Protein 6P61 (pdb70)

B-factor: mean 34.52, std 15.38, range [14.03, 112.2]

Solvent-accessible surface area: 33418 Å² total; per-residue (Å²): 161,119,60,9,42,0,0,0,1,0,19,0,92,61,49,74,147,21,0,24,56,0,0,133,3,0,26,97,13,105,17,69,120,97,22,15,10,4,2,0,0,4,5,11,21,123,46,130,0,98,136,15,5,105,109,32,47,110,106,11,103,65,42,93,5,107,74,76,115,26,79,17,40,0,9,32,70,0,15,162,54,21,98,6,96,27,5,1,56,0,38,2,21,1,9,5,44,28,59,0,0,25,41,0,36,96,68,1,64,166,39,106,113,42,24,0,0,8,6,1,10,51,37,0,21,67,150,72,76,102,76,45,118,70,38,6,89,132,59,67,29,29,9,5,15,0,36,47,27,66,16,14,57,34,16,4,4,48,11,45,10,6,15,62,15,107,74,132,52,36,45,116,64,4,73,94,78,33,68,10,58,65,2,105,74,23,20,4,19,75,10,128,158,188,66,10,29,0,0,0,2,0,15,0,95,62,44,48,148,42,0,3,61,0,0,31,3,0,28,86,13,92,27,64,107,96,22,12,10,4,2,0,0,4,5,12,21,124,48,68,0,102,22,0,5,103,8,2,36,203,51,10,101,68,42,92,9,108,75,75,120,25,51,6,29,0,1,27,70,0,6,160,53,17,106,6,91,22,5,0,20,0,32,2,40,2,6,6,32,30,27,0,0,21,10,0,35,36,0,1,67,55,4,113,45,10,2,0,0,6,5,0,9,38,38,0,25,84,76,71,75,102,75,44,81,61,38,5,50,130,60,66,29,18,5,4,9,0,11,34,26,100,22,2,76,76,27,47,5,12,58,77,65,86,100,70,137,17,44,51,23,4,39,128,64,0,26,78,115,25,1,1,17,65,0,20,0,0,0,2,13,73,18,186,185,66,11,31,0,0,0,1,0,17,1,95,59,46,48,150,24,0,2,56,0,0,20,6,0,20,69,13,94,26,70,109,96,26,17,10,5,2,0,0,4,5,13,22,124,42,71,0,100,22,0,5,103,8,1,36,105,68,9,101,68,46,93,7,109,71,74,114,27,54,8,30,0,1,29,72,0,6,156,52,17,102,5,88,21,4,0,17,0,36,2,20,1,7,6,44,41,53,0,0,21,34,0,34,103,70,1,58,165,41,109,115,42,28,0,0,7,7,0,8,50,41,0,41,86,77,71,75,102,99,42,117,60,40,6,69,129,61,66,29,20,5,4,11,0,12,31,27,105,23,2,74,76,28,48,5,12,75,85,93,133,69,33,45,58,53,5,48,126,63,0,81,94,136,32,71,23,58,67,1,103,72,21,17,2,18,76,8,43,168,160,128,58,10,34,0,0,0,1,0,20,0,95,61,46,72,146,22,0,24,58,0,0,134,4,0,24,100,12,93,25,68,124,104,21,14,10,5,2,0,0,4,5,10,21,124,47,128,0,99,133,18,5,105,106,32,46,205,109,10,102,68,44,90,9,106,72,74,123,25,82,22,35,0,10,35,71,0,16,158,51,20,100,6,93,22,6,1,52,0,36,3,21,2,7,5,33,29,27,0,0,20,8,0,36,36,0,1,65,56,4,107,110,28,24,0,0,7,6,1,10,38,42,0,38,67,150,66,76,98,93,43,80,70,14,6,42,58,59,66,30,30,8,5,16,0,37,46,29,124,30,15,72,97,32,12,4,52,92,161,32,15,15,75,93,110,74,134,51,35,44,115,140,5,80,91,76,42,64,19,35,32,0,20,0,0,0,4,15,74,7,38,171

Organism: Leptospira borgpetersenii serovar Hardjo-bovis (strain JB197) (NCBI:txid355277)

Structure (mmCIF, N/CA/C/O backbone):
data_6P61
#
_entry.id   6P61
#
_cell.length_a   56.250
_cell.length_b   123.170
_cell.length_c   76.770
_cell.angle_alpha   90.000
_cell.angle_beta   92.440
_cell.angle_gamma   90.000
#
_symmetry.space_group_name_H-M   'P 1 21 1'
#
loop_
_entity.id
_entity.type
_entity.pdbx_description
1 polymer Glycosyltransferase
2 non-polymer 1,2-ETHANEDIOL
3 non-polymer 'CITRIC ACID'
4 non-polymer GLYCEROL
5 water water
#
loop_
_atom_site.group_PDB
_atom_site.id
_atom_site.type_symbol
_atom_site.label_atom_id
_atom_site.label_alt_id
_atom_site.label_comp_id
_atom_site.label_asym_id
_atom_site.label_entity_id
_atom_site.label_seq_id
_atom_site.pdbx_PDB_ins_code
_atom_site.Cartn_x
_atom_site.Cartn_y
_atom_site.Cartn_z
_atom_site.occupancy
_atom_site.B_iso_or_equiv
_atom_site.auth_seq_id
_atom_site.auth_comp_id
_atom_site.auth_asym_id
_atom_site.auth_atom_id
_atom_site.pdbx_PDB_model_num
ATOM 1 N N . LYS A 1 10 ? 5.652 -29.062 -1.274 1.00 78.01 10 LYS A N 1
ATOM 2 C CA . LYS A 1 10 ? 4.198 -29.077 -1.418 1.00 82.12 10 LYS A CA 1
ATOM 3 C C . LYS A 1 10 ? 3.693 -27.902 -2.256 1.00 91.44 10 LYS A C 1
ATOM 4 O O . LYS A 1 10 ? 4.334 -26.852 -2.330 1.00 94.71 10 LYS A O 1
ATOM 6 N N . LYS A 1 11 ? 2.542 -28.098 -2.894 1.00 91.87 11 LYS A N 1
ATOM 7 C CA . LYS A 1 11 ? 1.844 -27.011 -3.563 1.00 83.96 11 LYS A CA 1
ATOM 8 C C . LYS A 1 11 ? 1.103 -26.163 -2.534 1.00 67.50 11 LYS A C 1
ATOM 9 O O . LYS A 1 11 ? 0.471 -26.690 -1.613 1.00 68.31 11 LYS A O 1
ATOM 15 N N . ALA A 1 12 ? 1.198 -24.850 -2.680 1.00 46.86 12 ALA A N 1
ATOM 16 C CA . ALA A 1 12 ? 0.477 -23.965 -1.775 1.00 44.33 12 ALA A CA 1
ATOM 17 C C . ALA A 1 12 ? -1.017 -24.058 -2.058 1.00 38.89 12 ALA A C 1
ATOM 18 O O . ALA A 1 12 ? -1.426 -23.993 -3.224 1.00 38.39 12 ALA A O 1
ATOM 20 N N . PRO A 1 13 ? -1.864 -24.199 -1.043 1.00 32.71 13 PRO A N 1
ATOM 21 C CA . PRO A 1 13 ? -3.303 -24.168 -1.307 1.00 30.72 13 PRO A CA 1
ATOM 22 C C . PRO A 1 13 ? -3.719 -22.760 -1.691 1.00 34.66 13 PRO A C 1
ATOM 23 O O . PRO A 1 13 ? -3.063 -21.777 -1.332 1.00 29.48 13 PRO A O 1
ATOM 27 N N . THR A 1 14 ? -4.801 -22.668 -2.458 1.00 26.66 14 THR A N 1
ATOM 28 C CA A THR A 1 14 ? -5.319 -21.350 -2.800 0.62 26.64 14 THR A CA 1
ATOM 29 C CA B THR A 1 14 ? -5.381 -21.387 -2.850 0.38 26.55 14 THR A CA 1
ATOM 30 C C . THR A 1 14 ? -6.395 -20.873 -1.835 1.00 26.29 14 THR A C 1
ATOM 31 O O . THR A 1 14 ? -6.527 -19.656 -1.640 1.00 24.28 14 THR A O 1
ATOM 38 N N . VAL A 1 15 ? -7.132 -21.785 -1.201 1.00 21.72 15 VAL A N 1
ATOM 39 C CA . VAL A 1 15 ? -8.214 -21.454 -0.272 1.00 21.26 15 VAL A CA 1
ATOM 40 C C . VAL A 1 15 ? -7.835 -21.946 1.119 1.00 20.68 15 VAL A C 1
ATOM 41 O O . VAL A 1 15 ? -7.461 -23.109 1.286 1.00 22.77 15 VAL A O 1
ATOM 45 N N . SER A 1 16 ? -7.952 -21.075 2.119 1.00 19.57 16 SER A N 1
ATOM 46 C CA . SER A 1 16 ? -7.761 -21.472 3.512 1.00 20.65 16 SER A CA 1
ATOM 47 C C . SER A 1 16 ? -9.085 -21.303 4.240 1.00 24.26 16 SER A C 1
ATOM 48 O O . SER A 1 16 ? -9.663 -20.211 4.228 1.00 21.61 16 SER A O 1
ATOM 51 N N . VAL A 1 17 ? -9.573 -22.388 4.849 1.00 24.00 17 VAL A N 1
ATOM 52 C CA . VAL A 1 17 ? -10.800 -22.383 5.643 1.00 21.73 17 VAL A CA 1
ATOM 53 C C . VAL A 1 17 ? -10.416 -22.318 7.120 1.00 20.60 17 VAL A C 1
ATOM 54 O O . VAL A 1 17 ? -9.632 -23.146 7.595 1.00 22.41 17 VAL A O 1
ATOM 58 N N . ILE A 1 18 ? -10.980 -21.351 7.851 1.00 20.93 18 ILE A N 1
ATOM 59 C CA . ILE A 1 18 ? -10.651 -21.106 9.260 1.00 21.86 18 ILE A CA 1
ATOM 60 C C . ILE A 1 18 ? -11.849 -21.473 10.124 1.00 25.86 18 ILE A C 1
ATOM 61 O O . ILE A 1 18 ? -12.957 -20.972 9.893 1.00 21.98 18 ILE A O 1
ATOM 66 N N . VAL A 1 19 ? -11.617 -22.289 11.155 1.00 19.27 19 VAL A N 1
ATOM 67 C CA . VAL A 1 19 ? -12.653 -22.670 12.113 1.00 19.86 19 VAL A CA 1
ATOM 68 C C . VAL A 1 19 ? -12.106 -22.447 13.517 1.00 21.72 19 VAL A C 1
ATOM 69 O O . VAL A 1 19 ? -11.198 -23.164 13.952 1.00 22.36 19 VAL A O 1
ATOM 73 N N . ALA A 1 20 ? -12.672 -21.486 14.235 1.00 21.73 20 ALA A N 1
ATOM 74 C CA . ALA A 1 20 ? -12.346 -21.282 15.646 1.00 21.74 20 ALA A CA 1
ATOM 75 C C . ALA A 1 20 ? -13.288 -22.123 16.504 1.00 27.88 20 ALA A C 1
ATOM 76 O O . ALA A 1 20 ? -14.510 -22.048 16.350 1.00 32.05 20 ALA A O 1
ATOM 78 N N . ALA A 1 21 ? -12.729 -22.926 17.405 1.00 24.99 21 ALA A N 1
ATOM 79 C CA . ALA A 1 21 ? -13.508 -23.945 18.102 1.00 25.01 21 ALA A CA 1
ATOM 80 C C . ALA A 1 21 ? -13.206 -23.897 19.586 1.00 31.94 21 ALA A C 1
ATOM 81 O O . ALA A 1 21 ? -12.074 -24.174 19.996 1.00 27.19 21 ALA A O 1
ATOM 83 N N . PHE A 1 22 ? -14.223 -23.566 20.385 1.00 25.06 22 PHE A N 1
ATOM 84 C CA . PHE A 1 22 ? -14.155 -23.634 21.842 1.00 26.99 22 PHE A CA 1
ATOM 85 C C . PHE A 1 22 ? -15.302 -24.512 22.330 1.00 29.63 22 PHE A C 1
ATOM 86 O O . PHE A 1 22 ? -16.470 -24.125 22.228 1.00 28.93 22 PHE A O 1
ATOM 94 N N . ASN A 1 23 ? -14.976 -25.694 22.846 1.00 27.49 23 ASN A N 1
ATOM 95 C CA . ASN A 1 23 ? -15.969 -26.617 23.402 1.00 27.97 23 ASN A CA 1
ATOM 96 C C . ASN A 1 23 ? -17.077 -26.930 22.396 1.00 27.79 23 ASN A C 1
ATOM 97 O O . ASN A 1 23 ? -18.266 -26.769 22.669 1.00 27.21 23 ASN A O 1
ATOM 102 N N . GLN A 1 24 ? -16.670 -27.426 21.232 1.00 26.85 24 GLN A N 1
ATOM 103 C CA . GLN A 1 24 ? -17.596 -27.730 20.144 1.00 26.97 24 GLN A CA 1
ATOM 104 C C . GLN A 1 24 ? -17.721 -29.230 19.891 1.00 28.06 24 GLN A C 1
ATOM 105 O O . GLN A 1 24 ? -17.905 -29.665 18.751 1.00 26.96 24 GLN A O 1
ATOM 111 N N . GLU A 1 25 ? -17.649 -30.043 20.951 1.00 26.64 25 GLU A N 1
ATOM 112 C CA . GLU A 1 25 ? -17.650 -31.494 20.760 1.00 30.97 25 GLU A CA 1
ATOM 113 C C . GLU A 1 25 ? -18.902 -31.990 20.035 1.00 27.78 25 GLU A C 1
ATOM 114 O O . GLU A 1 25 ? -18.844 -33.002 19.323 1.00 29.01 25 GLU A O 1
ATOM 120 N N . LYS A 1 26 ? -20.036 -31.297 20.194 1.00 29.54 26 LYS A N 1
ATOM 121 C CA . LYS A 1 26 ? -21.296 -31.817 19.664 1.00 29.45 26 LYS A CA 1
ATOM 122 C C . LYS A 1 26 ? -21.365 -31.711 18.143 1.00 26.27 26 LYS A C 1
ATOM 123 O O . LYS A 1 26 ? -21.937 -32.586 17.478 1.00 27.09 26 LYS A O 1
ATOM 129 N N . TYR A 1 27 ? -20.807 -30.649 17.573 1.00 24.71 27 TYR A N 1
ATOM 130 C CA . TYR A 1 27 ? -21.018 -30.351 16.163 1.00 29.97 27 TYR A CA 1
ATOM 131 C C . TYR A 1 27 ? -19.762 -30.361 15.310 1.00 27.55 27 TYR A C 1
ATOM 132 O O . TYR A 1 27 ? -19.882 -30.342 14.078 1.00 25.08 27 TYR A O 1
ATOM 141 N N . ILE A 1 28 ? -18.573 -30.361 15.911 1.00 28.02 28 ILE A N 1
ATOM 142 C CA . ILE A 1 28 ? -17.362 -30.151 15.124 1.00 26.34 28 ILE A CA 1
ATOM 143 C C . ILE A 1 28 ? -17.134 -31.314 14.162 1.00 27.43 28 ILE A C 1
ATOM 144 O O . ILE A 1 28 ? -16.525 -31.137 13.102 1.00 26.05 28 ILE A O 1
ATOM 149 N N . GLY A 1 29 ? -17.647 -32.503 14.480 1.00 30.43 29 GLY A N 1
ATOM 150 C CA . GLY A 1 29 ? -17.453 -33.635 13.584 1.00 26.95 29 GLY A CA 1
ATOM 151 C C . GLY A 1 29 ? -18.180 -33.461 12.262 1.00 29.42 29 GLY A C 1
ATOM 152 O O . GLY A 1 29 ? -17.612 -33.703 11.196 1.00 24.42 29 GLY A O 1
ATOM 153 N N . ARG A 1 30 ? -19.451 -33.046 12.317 1.00 27.26 30 ARG A N 1
ATOM 154 C CA . ARG A 1 30 ? -20.199 -32.764 11.095 1.00 29.18 30 ARG A CA 1
ATOM 155 C C . ARG A 1 30 ? -19.554 -31.628 10.311 1.00 27.66 30 ARG A C 1
ATOM 156 O O . ARG A 1 30 ? -19.485 -31.669 9.076 1.00 21.28 30 ARG A O 1
ATOM 164 N N . CYS A 1 31 ? -19.073 -30.606 11.014 1.00 24.53 31 CYS A N 1
ATOM 165 C CA . CYS A 1 31 ? -18.404 -29.495 10.343 1.00 24.86 31 CYS A CA 1
ATOM 166 C C . CYS A 1 31 ? -17.195 -29.981 9.546 1.00 27.56 31 CYS A C 1
ATOM 167 O O . CYS A 1 31 ? -17.087 -29.740 8.337 1.00 21.59 31 CYS A O 1
ATOM 170 N N . ILE A 1 32 ? -16.283 -30.696 10.203 1.00 23.32 32 ILE A N 1
ATOM 171 C CA . ILE A 1 32 ? -15.053 -31.092 9.528 1.00 19.79 32 ILE A CA 1
ATOM 172 C C . ILE A 1 32 ? -15.334 -32.084 8.402 1.00 23.58 32 ILE A C 1
ATOM 173 O O . ILE A 1 32 ? -14.731 -31.999 7.323 1.00 23.84 32 ILE A O 1
ATOM 178 N N . ARG A 1 33 ? -16.238 -33.043 8.627 1.00 22.44 33 ARG A N 1
ATOM 179 C CA A ARG A 1 33 ? -16.577 -33.997 7.572 0.50 21.41 33 ARG A CA 1
ATOM 180 C CA B ARG A 1 33 ? -16.565 -33.996 7.568 0.50 21.37 33 ARG A CA 1
ATOM 181 C C . ARG A 1 33 ? -17.077 -33.286 6.323 1.00 20.09 33 ARG A C 1
ATOM 182 O O . ARG A 1 33 ? -16.746 -33.682 5.199 1.00 21.68 33 ARG A O 1
ATOM 197 N N . SER A 1 34 ? -17.884 -32.233 6.492 1.00 20.07 34 SER A N 1
ATOM 198 C CA . SER A 1 34 ? -18.388 -31.543 5.304 1.00 24.04 34 SER A CA 1
ATOM 199 C C . SER A 1 34 ? -17.266 -30.794 4.590 1.00 23.67 34 SER A C 1
ATOM 200 O O . SER A 1 34 ? -17.263 -30.709 3.354 1.00 19.85 34 SER A O 1
ATOM 203 N N . LEU A 1 35 ? -16.293 -30.276 5.346 1.00 22.32 35 LEU A N 1
ATOM 204 C CA . LEU A 1 35 ? -15.145 -29.604 4.743 1.00 17.69 35 LEU A CA 1
ATOM 205 C C . LEU A 1 35 ? -14.202 -30.593 4.060 1.00 24.20 35 LEU A C 1
ATOM 206 O O . LEU A 1 35 ? -13.582 -30.268 3.037 1.00 23.00 35 LEU A O 1
ATOM 211 N N . LEU A 1 36 ? -14.076 -31.800 4.596 1.00 18.58 36 LEU A N 1
ATOM 212 C CA . LEU A 1 36 ? -13.252 -32.806 3.940 1.00 23.19 36 LEU A CA 1
ATOM 213 C C . LEU A 1 36 ? -13.944 -33.413 2.725 1.00 30.60 36 LEU A C 1
ATOM 214 O O . LEU A 1 36 ? -13.276 -34.003 1.868 1.00 28.86 36 LEU A O 1
ATOM 219 N N . ASN A 1 37 ? -15.269 -33.289 2.643 1.00 23.66 37 ASN A N 1
ATOM 220 C CA . ASN A 1 37 ? -16.061 -33.867 1.566 1.00 25.32 37 ASN A CA 1
ATOM 221 C C . ASN A 1 37 ? -16.247 -32.893 0.392 1.00 29.04 37 ASN A C 1
ATOM 222 O O . ASN A 1 37 ? -17.224 -32.988 -0.355 1.00 37.93 37 ASN A O 1
ATOM 227 N N . GLN A 1 38 ? -15.320 -31.972 0.194 1.00 31.51 38 GLN A N 1
ATOM 228 C CA . GLN A 1 38 ? -15.446 -30.997 -0.884 1.00 29.34 38 GLN A CA 1
ATOM 229 C C . GLN A 1 38 ? -15.006 -31.589 -2.218 1.00 32.09 38 GLN A C 1
ATOM 230 O O . GLN A 1 38 ? -14.047 -32.362 -2.284 1.00 28.64 38 GLN A O 1
ATOM 236 N N . ASN A 1 39 ? -15.704 -31.211 -3.295 1.00 27.98 39 ASN A N 1
ATOM 237 C CA A ASN A 1 39 ? -15.279 -31.662 -4.612 0.50 30.01 39 ASN A CA 1
ATOM 238 C CA B ASN A 1 39 ? -15.327 -31.601 -4.651 0.50 30.03 39 ASN A CA 1
ATOM 239 C C . ASN A 1 39 ? -14.100 -30.853 -5.161 1.00 39.43 39 ASN A C 1
ATOM 240 O O . ASN A 1 39 ? -13.644 -31.125 -6.276 1.00 67.62 39 ASN A O 1
ATOM 249 N N . PHE A 1 40 ? -13.585 -29.916 -4.392 1.00 39.40 40 PHE A N 1
ATOM 250 C CA . PHE A 1 40 ? -12.396 -29.140 -4.727 1.00 30.30 40 PHE A CA 1
ATOM 251 C C . PHE A 1 40 ? -11.142 -30.004 -4.528 1.00 34.09 40 PHE A C 1
ATOM 252 O O . PHE A 1 40 ? -11.104 -30.832 -3.617 1.00 33.15 40 PHE A O 1
ATOM 260 N N . PRO A 1 41 ? -10.110 -29.857 -5.364 1.00 28.67 41 PRO A N 1
ATOM 261 C CA . PRO A 1 41 ? -8.911 -30.701 -5.201 1.00 30.38 41 PRO A CA 1
ATOM 262 C C . PRO A 1 41 ? -8.256 -30.492 -3.837 1.00 37.81 41 PRO A C 1
ATOM 263 O O . PRO A 1 41 ? -8.131 -29.359 -3.354 1.00 28.73 41 PRO A O 1
ATOM 267 N N . LYS A 1 42 ? -7.833 -31.604 -3.220 1.00 34.21 42 LYS A N 1
ATOM 268 C CA . LYS A 1 42 ? -7.289 -31.544 -1.862 1.00 36.13 42 LYS A CA 1
ATOM 269 C C . LYS A 1 42 ? -6.086 -30.616 -1.786 1.00 31.51 42 LYS A C 1
ATOM 270 O O . LYS A 1 42 ? -5.893 -29.913 -0.786 1.00 31.49 42 LYS A O 1
ATOM 276 N N . GLU A 1 43 ? -5.259 -30.608 -2.830 1.00 30.79 43 GLU A N 1
ATOM 277 C CA . GLU A 1 43 ? -4.055 -29.792 -2.816 1.00 32.51 43 GLU A CA 1
ATOM 278 C C . GLU A 1 43 ? -4.359 -28.306 -2.899 1.00 38.57 43 GLU A C 1
ATOM 279 O O . GLU A 1 43 ? -3.464 -27.496 -2.637 1.00 33.67 43 GLU A O 1
ATOM 285 N N . ASP A 1 44 ? -5.591 -27.931 -3.237 1.00 33.48 44 ASP A N 1
ATOM 286 C CA . ASP A 1 44 ? -5.917 -26.534 -3.472 1.00 28.08 44 ASP A CA 1
ATOM 287 C C . ASP A 1 44 ? -6.580 -25.859 -2.278 1.00 27.41 44 ASP A C 1
ATOM 288 O O . ASP A 1 44 ? -6.891 -24.670 -2.361 1.00 25.30 44 ASP A O 1
ATOM 293 N N . TYR A 1 45 ? -6.807 -26.571 -1.178 1.00 24.26 45 TYR A N 1
ATOM 294 C CA . TYR A 1 45 ? -7.336 -25.903 -0.000 1.00 22.21 45 TYR A CA 1
ATOM 295 C C . TYR A 1 45 ? -6.789 -26.566 1.254 1.00 22.52 45 TYR A C 1
ATOM 296 O O . TYR A 1 45 ? -6.259 -27.678 1.219 1.00 28.26 45 TYR A O 1
ATOM 305 N N . GLU A 1 46 ? -6.895 -25.847 2.367 1.00 19.85 46 GLU A N 1
ATOM 306 C CA . GLU A 1 46 ? -6.504 -26.374 3.669 1.00 23.24 46 GLU A CA 1
ATOM 307 C C . GLU A 1 46 ? -7.586 -26.028 4.678 1.00 27.45 46 GLU A C 1
ATOM 308 O O . GLU A 1 46 ? -8.306 -25.034 4.520 1.00 23.87 46 GLU A O 1
ATOM 314 N N . ILE A 1 47 ? -7.702 -26.862 5.709 1.00 22.42 47 ILE A N 1
ATOM 315 C CA . ILE A 1 47 ? -8.635 -26.646 6.815 1.00 22.95 47 ILE A CA 1
ATOM 316 C C . ILE A 1 47 ? -7.817 -26.363 8.064 1.00 24.98 47 ILE A C 1
ATOM 317 O O . ILE A 1 47 ? -7.013 -27.201 8.492 1.00 23.55 47 ILE A O 1
ATOM 322 N N . ILE A 1 48 ? -8.023 -25.186 8.646 1.00 20.76 48 ILE A N 1
ATOM 323 C CA . ILE A 1 48 ? -7.274 -24.726 9.815 1.00 25.61 48 ILE A CA 1
ATOM 324 C C . ILE A 1 48 ? -8.260 -24.584 10.967 1.00 21.56 48 ILE A C 1
ATOM 325 O O . ILE A 1 48 ? -9.125 -23.696 10.948 1.00 21.74 48 ILE A O 1
ATOM 330 N N . ILE A 1 49 ? -8.130 -25.444 11.977 1.00 23.79 49 ILE A N 1
ATOM 331 C CA . ILE A 1 49 ? -8.986 -25.400 13.159 1.00 19.66 49 ILE A CA 1
ATOM 332 C C . ILE A 1 49 ? -8.163 -24.852 14.312 1.00 24.30 49 ILE A C 1
ATOM 333 O O . ILE A 1 49 ? -7.060 -25.348 14.584 1.00 23.23 49 ILE A O 1
ATOM 338 N N . ILE A 1 50 ? -8.694 -23.847 14.999 1.00 22.43 50 ILE A N 1
ATOM 339 C CA . ILE A 1 50 ? -8.101 -23.390 16.250 1.00 24.56 50 ILE A CA 1
ATOM 340 C C . ILE A 1 50 ? -8.915 -23.995 17.389 1.00 24.05 50 ILE A C 1
ATOM 341 O O . ILE A 1 50 ? -10.095 -23.668 17.570 1.00 29.07 50 ILE A O 1
ATOM 346 N N . ASN A 1 51 ? -8.295 -24.896 18.141 1.00 27.16 51 ASN A N 1
ATOM 347 C CA . ASN A 1 51 ? -8.845 -25.381 19.407 1.00 28.17 51 ASN A CA 1
ATOM 348 C C . ASN A 1 51 ? -8.468 -24.368 20.478 1.00 32.65 51 ASN A C 1
ATOM 349 O O . ASN A 1 51 ? -7.335 -24.362 20.978 1.00 30.55 51 ASN A O 1
ATOM 354 N N . ASP A 1 52 ? -9.421 -23.504 20.838 1.00 25.17 52 ASP A N 1
ATOM 355 C CA . ASP A 1 52 ? -9.139 -22.358 21.706 1.00 26.58 52 ASP A CA 1
ATOM 356 C C . ASP A 1 52 ? -9.354 -22.730 23.174 1.00 29.15 52 ASP A C 1
ATOM 357 O O . ASP A 1 52 ? -10.234 -22.214 23.865 1.00 33.00 52 ASP A O 1
ATOM 362 N N . GLY A 1 53 ? -8.507 -23.636 23.653 1.00 29.48 53 GLY A N 1
ATOM 363 C CA . GLY A 1 53 ? -8.550 -24.018 25.052 1.00 30.41 53 GLY A CA 1
ATOM 364 C C . GLY A 1 53 ? -9.776 -24.810 25.456 1.00 35.29 53 GLY A C 1
ATOM 365 O O . GLY A 1 53 ? -10.257 -24.648 26.579 1.00 33.00 53 GLY A O 1
ATOM 366 N N . SER A 1 54 ? -10.292 -25.667 24.574 1.00 32.52 54 SER A N 1
ATOM 367 C CA . SER A 1 54 ? -11.459 -26.476 24.913 1.00 31.65 54 SER A CA 1
ATOM 368 C C . SER A 1 54 ? -11.161 -27.398 26.088 1.00 37.73 54 SER A C 1
ATOM 369 O O . SER A 1 54 ? -10.043 -27.897 26.254 1.00 32.63 54 SER A O 1
ATOM 372 N N . THR A 1 55 ? -12.187 -27.633 26.902 1.00 32.87 55 THR A N 1
ATOM 373 C CA . THR A 1 55 ? -12.102 -28.582 28.000 1.00 38.76 55 THR A CA 1
ATOM 374 C C . THR A 1 55 ? -12.956 -29.823 27.775 1.00 41.15 55 THR A C 1
ATOM 375 O O . THR A 1 55 ? -12.931 -30.735 28.608 1.00 34.27 55 THR A O 1
ATOM 379 N N . ASP A 1 56 ? -13.707 -29.885 26.676 1.00 32.00 56 ASP A N 1
ATOM 380 C CA . ASP A 1 56 ? -14.508 -31.068 26.390 1.00 35.52 56 ASP A CA 1
ATOM 381 C C . ASP A 1 56 ? -13.740 -32.004 25.459 1.00 35.02 56 ASP A C 1
ATOM 382 O O . ASP A 1 56 ? -12.505 -32.004 25.452 1.00 33.09 56 ASP A O 1
ATOM 387 N N . LYS A 1 57 ? -14.446 -32.785 24.645 1.00 32.83 57 LYS A N 1
ATOM 388 C CA . LYS A 1 57 ? -13.804 -33.752 23.765 1.00 30.14 57 LYS A CA 1
ATOM 389 C C . LYS A 1 57 ? -13.379 -33.144 22.429 1.00 31.79 57 LYS A C 1
ATOM 390 O O . LYS A 1 57 ? -13.055 -33.888 21.491 1.00 27.38 57 LYS A O 1
ATOM 396 N N . THR A 1 58 ? -13.337 -31.811 22.331 1.00 23.21 58 THR A N 1
ATOM 397 C CA . THR A 1 58 ? -12.986 -31.182 21.058 1.00 21.61 58 THR A CA 1
ATOM 398 C C . THR A 1 58 ? -11.591 -31.598 20.597 1.00 23.29 58 THR A C 1
ATOM 399 O O . THR A 1 58 ? -11.377 -31.866 19.411 1.00 25.32 58 THR A O 1
ATOM 403 N N . LYS A 1 59 ? -10.627 -31.649 21.519 1.00 23.66 59 LYS A N 1
ATOM 404 C CA . LYS A 1 59 ? -9.263 -32.028 21.149 1.00 26.04 59 LYS A CA 1
ATOM 405 C C . LYS A 1 59 ? -9.225 -33.433 20.557 1.00 28.25 59 LYS A C 1
ATOM 406 O O . LYS A 1 59 ? -8.526 -33.687 19.567 1.00 28.01 59 LYS A O 1
ATOM 412 N N . TYR A 1 60 ? -9.992 -34.352 21.134 1.00 27.11 60 TYR A N 1
ATOM 413 C CA . TYR A 1 60 ? -10.038 -35.709 20.595 1.00 25.33 60 TYR A CA 1
ATOM 414 C C . TYR A 1 60 ? -10.737 -35.738 19.245 1.00 23.97 60 TYR A C 1
ATOM 415 O O . TYR A 1 60 ? -10.293 -36.436 18.324 1.00 24.47 60 TYR A O 1
ATOM 424 N N . ALA A 1 61 ? -11.838 -34.995 19.110 1.00 22.98 61 ALA A N 1
ATOM 425 C CA . ALA A 1 61 ? -12.508 -34.892 17.815 1.00 27.29 61 ALA A CA 1
ATOM 426 C C . ALA A 1 61 ? -11.535 -34.473 16.723 1.00 27.69 61 ALA A C 1
ATOM 427 O O . ALA A 1 61 ? -11.544 -35.042 15.629 1.00 25.19 61 ALA A O 1
ATOM 429 N N . LEU A 1 62 ? -10.666 -33.500 17.005 1.00 22.99 62 LEU A N 1
ATOM 430 C CA . LEU A 1 62 ? -9.717 -33.082 15.976 1.00 21.60 62 LEU A CA 1
ATOM 431 C C . LEU A 1 62 ? -8.690 -34.174 15.700 1.00 24.83 62 LEU A C 1
ATOM 432 O O . LEU A 1 62 ? -8.284 -34.370 14.550 1.00 25.27 62 LEU A O 1
ATOM 437 N N . GLU A 1 63 ? -8.270 -34.914 16.736 1.00 27.72 63 GLU A N 1
ATOM 438 C CA . GLU A 1 63 ? -7.299 -35.986 16.530 1.00 25.41 63 GLU A CA 1
ATOM 439 C C . GLU A 1 63 ? -7.854 -37.068 15.616 1.00 23.27 63 GLU A C 1
ATOM 440 O O . GLU A 1 63 ? -7.089 -37.724 14.906 1.00 26.70 63 GLU A O 1
ATOM 446 N N . ILE A 1 64 ? -9.178 -37.260 15.625 1.00 23.05 64 ILE A N 1
ATOM 447 C CA A ILE A 1 64 ? -9.791 -38.277 14.775 0.37 24.74 64 ILE A CA 1
ATOM 448 C CA B ILE A 1 64 ? -9.818 -38.260 14.768 0.63 24.60 64 ILE A CA 1
ATOM 449 C C . ILE A 1 64 ? -9.375 -38.091 13.321 1.00 27.51 64 ILE A C 1
ATOM 450 O O . ILE A 1 64 ? -9.112 -39.068 12.611 1.00 31.29 64 ILE A O 1
ATOM 459 N N . PHE A 1 65 ? -9.279 -36.844 12.865 1.00 23.95 65 PHE A N 1
ATOM 460 C CA . PHE A 1 65 ? -9.025 -36.552 11.461 1.00 26.11 65 PHE A CA 1
ATOM 461 C C . PHE A 1 65 ? -7.547 -36.456 11.105 1.00 27.91 65 PHE A C 1
ATOM 462 O O . PHE A 1 65 ? -7.225 -36.286 9.924 1.00 26.03 65 PHE A O 1
ATOM 470 N N . GLY A 1 66 ? -6.647 -36.578 12.082 1.00 26.45 66 GLY A N 1
ATOM 471 C CA . GLY A 1 66 ? -5.237 -36.765 11.767 1.00 25.16 66 GLY A CA 1
ATOM 472 C C . GLY A 1 66 ? -4.660 -35.622 10.953 1.00 28.10 66 GLY A C 1
ATOM 473 O O . GLY A 1 66 ? -4.885 -34.440 11.240 1.00 27.54 66 GLY A O 1
ATOM 474 N N . LYS A 1 67 ? -3.928 -35.976 9.894 1.00 25.27 67 LYS A N 1
ATOM 475 C CA . LYS A 1 67 ? -3.235 -35.003 9.058 1.00 26.91 67 LYS A CA 1
ATOM 476 C C . LYS A 1 67 ? -4.127 -34.386 7.988 1.00 29.05 67 LYS A C 1
ATOM 477 O O . LYS A 1 67 ? -3.635 -33.594 7.180 1.00 31.42 67 LYS A O 1
ATOM 479 N N . GLU A 1 68 ? -5.421 -34.714 7.961 1.00 24.50 68 GLU A N 1
ATOM 480 C CA . GLU A 1 68 ? -6.305 -34.130 6.961 1.00 23.74 68 GLU A CA 1
ATOM 481 C C . GLU A 1 68 ? -6.629 -32.677 7.274 1.00 30.09 68 GLU A C 1
ATOM 482 O O . GLU A 1 68 ? -7.117 -31.958 6.392 1.00 32.17 68 GLU A O 1
ATOM 488 N N . ILE A 1 69 ? -6.363 -32.236 8.508 1.00 24.01 69 ILE A N 1
ATOM 489 C CA . ILE A 1 69 ? -6.585 -30.869 8.947 1.00 21.05 69 ILE A CA 1
ATOM 490 C C . ILE A 1 69 ? -5.321 -30.360 9.627 1.00 28.37 69 ILE A C 1
ATOM 491 O O . ILE A 1 69 ? -4.463 -31.132 10.062 1.00 27.17 69 ILE A O 1
ATOM 496 N N . LYS A 1 70 ? -5.218 -29.040 9.715 1.00 23.76 70 LYS A N 1
ATOM 497 C CA . LYS A 1 70 ? -4.173 -28.365 10.469 1.00 31.76 70 LYS A CA 1
ATOM 498 C C . LYS A 1 70 ? -4.797 -27.827 11.746 1.00 34.40 70 LYS A C 1
ATOM 499 O O . LYS A 1 70 ? -5.832 -27.157 11.689 1.00 26.47 70 LYS A O 1
ATOM 505 N N . VAL A 1 71 ? -4.197 -28.143 12.895 1.00 23.74 71 VAL A N 1
ATOM 506 C CA . VAL A 1 71 ? -4.766 -27.771 14.186 1.00 26.21 71 VAL A CA 1
ATOM 507 C C . VAL A 1 71 ? -3.812 -26.821 14.898 1.00 26.24 71 VAL A C 1
ATOM 508 O O . VAL A 1 71 ? -2.618 -27.108 15.029 1.00 26.29 71 VAL A O 1
ATOM 512 N N . ILE A 1 72 ? -4.339 -25.689 15.351 1.00 24.95 72 ILE A N 1
ATOM 513 C CA . ILE A 1 72 ? -3.649 -24.801 16.283 1.00 25.78 72 ILE A CA 1
ATOM 514 C C . ILE A 1 72 ? -4.322 -24.963 17.638 1.00 26.32 72 ILE A C 1
ATOM 515 O O . ILE A 1 72 ? -5.545 -24.820 17.745 1.00 31.63 72 ILE A O 1
ATOM 520 N N . GLU A 1 73 ? -3.542 -25.282 18.662 1.00 24.36 73 GLU A N 1
ATOM 521 C CA . GLU A 1 73 ? -4.081 -25.523 19.999 1.00 29.80 73 GLU A CA 1
ATOM 522 C C . GLU A 1 73 ? -3.619 -24.431 20.953 1.00 33.60 73 GLU A C 1
ATOM 523 O O . GLU A 1 73 ? -2.413 -24.236 21.148 1.00 35.37 73 GLU A O 1
ATOM 529 N N . ASN A 1 74 ? -4.573 -23.731 21.557 1.00 30.56 74 ASN A N 1
ATOM 530 C CA . ASN A 1 74 ? -4.270 -22.817 22.651 1.00 31.36 74 ASN A CA 1
ATOM 531 C C . ASN A 1 74 ? -4.391 -23.575 23.967 1.00 38.05 74 ASN A C 1
ATOM 532 O O . ASN A 1 74 ? -5.336 -24.348 24.159 1.00 34.53 74 ASN A O 1
ATOM 537 N N . GLU A 1 75 ? -3.412 -23.381 24.855 1.00 47.29 75 GLU A N 1
ATOM 538 C CA . GLU A 1 75 ? -3.443 -24.056 26.150 1.00 49.68 75 GLU A CA 1
ATOM 539 C C . GLU A 1 75 ? -4.631 -23.592 26.982 1.00 50.98 75 GLU A C 1
ATOM 540 O O . GLU A 1 75 ? -5.257 -24.391 27.688 1.00 52.71 75 GLU A O 1
ATOM 542 N N . SER A 1 76 ? -4.951 -22.304 26.916 1.00 41.40 76 SER A N 1
ATOM 543 C CA . SER A 1 76 ? -6.110 -21.744 27.595 1.00 41.83 76 SER A CA 1
ATOM 544 C C . SER A 1 76 ? -6.926 -20.940 26.592 1.00 43.79 76 SER A C 1
ATOM 545 O O . SER A 1 76 ? -6.486 -20.671 25.471 1.00 37.92 76 SER A O 1
ATOM 548 N N . ASN A 1 77 ? -8.134 -20.567 26.992 1.00 44.83 77 ASN A N 1
ATOM 549 C CA . ASN A 1 77 ? -9.051 -19.899 26.077 1.00 41.92 77 ASN A CA 1
ATOM 550 C C . ASN A 1 77 ? -8.620 -18.448 25.884 1.00 40.42 77 ASN A C 1
ATOM 551 O O . ASN A 1 77 ? -8.634 -17.659 26.832 1.00 43.34 77 ASN A O 1
ATOM 556 N N . LYS A 1 78 ? -8.239 -18.098 24.651 1.00 35.45 78 LYS A N 1
ATOM 557 C CA . LYS A 1 78 ? -7.774 -16.755 24.320 1.00 38.91 78 LYS A CA 1
ATOM 558 C C . LYS A 1 78 ? -8.846 -15.873 23.689 1.00 37.61 78 LYS A C 1
ATOM 559 O O . LYS A 1 78 ? -8.651 -14.655 23.605 1.00 36.54 78 LYS A O 1
ATOM 565 N N . GLY A 1 79 ? -9.950 -16.448 23.225 1.00 35.15 79 GLY A N 1
ATOM 566 C CA . GLY A 1 79 ? -11.031 -15.672 22.658 1.00 38.09 79 GLY A CA 1
ATOM 567 C C . GLY A 1 79 ? -11.043 -15.730 21.139 1.00 36.41 79 GLY A C 1
ATOM 568 O O . GLY A 1 79 ? -10.094 -16.167 20.484 1.00 33.37 79 GLY A O 1
ATOM 569 N N . LEU A 1 80 ? -12.153 -15.258 20.574 1.00 29.68 80 LEU A N 1
ATOM 570 C CA . LEU A 1 80 ? -12.365 -15.410 19.137 1.00 33.98 80 LEU A CA 1
ATOM 571 C C . LEU A 1 80 ? -11.332 -14.625 18.335 1.00 28.72 80 LEU A C 1
ATOM 572 O O . LEU A 1 80 ? -10.752 -15.148 17.372 1.00 25.83 80 LEU A O 1
ATOM 577 N N . SER A 1 81 ? -11.082 -13.370 18.721 1.00 27.87 81 SER A N 1
ATOM 578 C CA . SER A 1 81 ? -10.201 -12.516 17.925 1.00 27.96 81 SER A CA 1
ATOM 579 C C . SER A 1 81 ? -8.779 -13.063 17.910 1.00 32.06 81 SER A C 1
ATOM 580 O O . SER A 1 81 ? -8.150 -13.162 16.848 1.00 26.08 81 SER A O 1
ATOM 583 N N . ALA A 1 82 ? -8.255 -13.435 19.081 1.00 27.93 82 ALA A N 1
ATOM 584 C CA . ALA A 1 82 ? -6.918 -14.017 19.120 1.00 30.89 82 ALA A CA 1
ATOM 585 C C . ALA A 1 82 ? -6.859 -15.306 18.308 1.00 30.40 82 ALA A C 1
ATOM 586 O O . ALA A 1 82 ? -5.879 -15.559 17.596 1.00 28.90 82 ALA A O 1
ATOM 588 N N . SER A 1 83 ? -7.905 -16.130 18.393 1.00 27.13 83 SER A N 1
ATOM 589 C CA . SER A 1 83 ? -7.897 -17.399 17.671 1.00 24.64 83 SER A CA 1
ATOM 590 C C . SER A 1 83 ? -7.937 -17.179 16.163 1.00 26.00 83 SER A C 1
ATOM 591 O O . SER A 1 83 ? -7.202 -17.838 15.417 1.00 25.17 83 SER A O 1
ATOM 594 N N . LEU A 1 84 ? -8.787 -16.258 15.695 1.00 26.18 84 LEU A N 1
ATOM 595 C CA . LEU A 1 84 ? -8.866 -16.007 14.258 1.00 23.35 84 LEU A CA 1
ATOM 596 C C . LEU A 1 84 ? -7.574 -15.387 13.753 1.00 27.53 84 LEU A C 1
ATOM 597 O O . LEU A 1 84 ? -7.120 -15.714 12.652 1.00 23.26 84 LEU A O 1
ATOM 602 N N . ASN A 1 85 ? -6.963 -14.499 14.553 1.00 27.22 85 ASN A N 1
ATOM 603 C CA . ASN A 1 85 ? -5.657 -13.946 14.192 1.00 27.32 85 ASN A CA 1
ATOM 604 C C . ASN A 1 85 ? -4.633 -15.059 13.984 1.00 28.50 85 ASN A C 1
ATOM 605 O O . ASN A 1 85 ? -3.915 -15.076 12.980 1.00 24.11 85 ASN A O 1
ATOM 610 N N . LEU A 1 86 ? -4.562 -16.008 14.917 1.00 29.39 86 LEU A N 1
ATOM 611 C CA . LEU A 1 86 ? -3.614 -17.108 14.766 1.00 29.82 86 LEU A CA 1
ATOM 612 C C . LEU A 1 86 ? -3.888 -17.899 13.494 1.00 27.47 86 LEU A C 1
ATOM 613 O O . LEU A 1 86 ? -2.964 -18.203 12.730 1.00 26.48 86 LEU A O 1
ATOM 618 N N . GLY A 1 87 ? -5.151 -18.253 13.257 1.00 22.61 87 GLY A N 1
ATOM 619 C CA . GLY A 1 87 ? -5.464 -19.074 12.098 1.00 21.45 87 GLY A CA 1
ATOM 620 C C . GLY A 1 87 ? -5.162 -18.368 10.789 1.00 24.96 87 GLY A C 1
ATOM 621 O O . GLY A 1 87 ? -4.550 -18.948 9.886 1.00 25.04 87 GLY A O 1
ATOM 622 N N . ILE A 1 88 ? -5.548 -17.093 10.680 1.00 21.98 88 ILE A N 1
ATOM 623 C CA . ILE A 1 88 ? -5.360 -16.390 9.412 1.00 18.49 88 ILE A CA 1
ATOM 624 C C . ILE A 1 88 ? -3.884 -16.103 9.170 1.00 25.73 88 ILE A C 1
ATOM 625 O O . ILE A 1 88 ? -3.394 -16.254 8.047 1.00 26.47 88 ILE A O 1
ATOM 630 N N . ARG A 1 89 ? -3.141 -15.719 10.217 1.00 22.28 89 ARG A N 1
ATOM 631 C CA . ARG A 1 89 ? -1.698 -15.536 10.054 1.00 22.40 89 ARG A CA 1
ATOM 632 C C . ARG A 1 89 ? -1.019 -16.805 9.551 1.00 23.59 89 ARG A C 1
ATOM 633 O O . ARG A 1 89 ? 0.001 -16.729 8.852 1.00 28.17 89 ARG A O 1
ATOM 641 N N . SER A 1 90 ? -1.534 -17.978 9.930 1.00 24.66 90 SER A N 1
ATOM 642 C CA . SER A 1 90 ? -0.916 -19.231 9.513 1.00 30.01 90 SER A CA 1
ATOM 643 C C . SER A 1 90 ? -1.370 -19.672 8.131 1.00 28.83 90 SER A C 1
ATOM 644 O O . SER A 1 90 ? -0.800 -20.621 7.585 1.00 26.04 90 SER A O 1
ATOM 647 N N . ALA A 1 91 ? -2.378 -19.018 7.568 1.00 23.68 91 ALA A N 1
ATOM 648 C CA . ALA A 1 91 ? -3.000 -19.493 6.338 1.00 24.73 91 ALA A CA 1
ATOM 649 C C . ALA A 1 91 ? -2.065 -19.309 5.145 1.00 29.80 91 ALA A C 1
ATOM 650 O O . ALA A 1 91 ? -1.359 -18.304 5.036 1.00 28.33 91 ALA A O 1
ATOM 652 N N . LEU A 1 92 ? -2.057 -20.294 4.247 1.00 25.56 92 LEU A N 1
ATOM 653 C CA . LEU A 1 92 ? -1.211 -20.250 3.061 1.00 25.58 92 LEU A CA 1
ATOM 654 C C . LEU A 1 92 ? -1.956 -19.800 1.811 1.00 26.18 92 LEU A C 1
ATOM 655 O O . LEU A 1 92 ? -1.313 -19.496 0.802 1.00 29.76 92 LEU A O 1
ATOM 660 N N . GLY A 1 93 ? -3.288 -19.759 1.843 1.00 22.78 93 GLY A N 1
ATOM 661 C CA . GLY A 1 93 ? -4.031 -19.421 0.655 1.00 28.25 93 GLY A CA 1
ATOM 662 C C . GLY A 1 93 ? -4.257 -17.933 0.512 1.00 31.91 93 GLY A C 1
ATOM 663 O O . GLY A 1 93 ? -4.136 -17.164 1.456 1.00 29.61 93 GLY A O 1
ATOM 664 N N . GLN A 1 94 ? -4.592 -17.525 -0.704 1.00 26.52 94 GLN A N 1
ATOM 665 C CA A GLN A 1 94 ? -4.922 -16.134 -0.959 0.54 29.68 94 GLN A CA 1
ATOM 666 C CA B GLN A 1 94 ? -4.929 -16.137 -0.981 0.46 29.68 94 GLN A CA 1
ATOM 667 C C . GLN A 1 94 ? -6.407 -15.846 -0.774 1.00 29.01 94 GLN A C 1
ATOM 668 O O . GLN A 1 94 ? -6.793 -14.672 -0.702 1.00 27.79 94 GLN A O 1
ATOM 679 N N . PHE A 1 95 ? -7.237 -16.880 -0.680 1.00 22.09 95 PHE A N 1
ATOM 680 C CA . PHE A 1 95 ? -8.655 -16.736 -0.385 1.00 19.97 95 PHE A CA 1
ATOM 681 C C . PHE A 1 95 ? -8.919 -17.320 0.995 1.00 25.90 95 PHE A C 1
ATOM 682 O O . PHE A 1 95 ? -8.454 -18.422 1.304 1.00 24.96 95 PHE A O 1
ATOM 690 N N . ILE A 1 96 ? -9.651 -16.577 1.817 1.00 17.48 96 ILE A N 1
ATOM 691 C CA . ILE A 1 96 ? -9.889 -16.921 3.214 1.00 20.27 96 ILE A CA 1
ATOM 692 C C . ILE A 1 96 ? -11.391 -16.979 3.448 1.00 20.42 96 ILE A C 1
ATOM 693 O O . ILE A 1 96 ? -12.130 -16.079 3.028 1.00 19.97 96 ILE A O 1
ATOM 698 N N . VAL A 1 97 ? -11.841 -18.008 4.163 1.00 20.53 97 VAL A N 1
ATOM 699 C CA . VAL A 1 97 ? -13.245 -18.112 4.545 1.00 18.60 97 VAL A CA 1
ATOM 700 C C . VAL A 1 97 ? -13.334 -18.699 5.950 1.00 22.61 97 VAL A C 1
ATOM 701 O O . VAL A 1 97 ? -12.617 -19.640 6.294 1.00 20.15 97 VAL A O 1
ATOM 705 N N . ARG A 1 98 ? -14.183 -18.112 6.777 1.00 19.02 98 ARG A N 1
ATOM 706 C CA . ARG A 1 98 ? -14.437 -18.645 8.107 1.00 21.17 98 ARG A CA 1
ATOM 707 C C . ARG A 1 98 ? -15.707 -19.493 8.073 1.00 22.67 98 ARG A C 1
ATOM 708 O O . ARG A 1 98 ? -16.725 -19.079 7.510 1.00 22.89 98 ARG A O 1
ATOM 716 N N . VAL A 1 99 ? -15.635 -20.690 8.646 1.00 21.45 99 VAL A N 1
ATOM 717 C CA . VAL A 1 99 ? -16.804 -21.538 8.836 1.00 19.92 99 VAL A CA 1
ATOM 718 C C . VAL A 1 99 ? -16.982 -21.738 10.337 1.00 22.67 99 VAL A C 1
ATOM 719 O O . VAL A 1 99 ? -16.010 -22.016 11.044 1.00 23.80 99 VAL A O 1
ATOM 723 N N . ASP A 1 100 ? -18.202 -21.553 10.828 1.00 20.07 100 ASP A N 1
ATOM 724 C CA . ASP A 1 100 ? -18.472 -21.804 12.243 1.00 24.59 100 ASP A CA 1
ATOM 725 C C . ASP A 1 100 ? -18.435 -23.302 12.542 1.00 28.14 100 ASP A C 1
ATOM 726 O O . ASP A 1 100 ? -18.815 -24.136 11.711 1.00 21.98 100 ASP A O 1
ATOM 731 N N . ALA A 1 101 ? -17.989 -23.641 13.758 1.00 25.07 101 ALA A N 1
ATOM 732 C CA . ALA A 1 101 ? -17.792 -25.044 14.118 1.00 24.86 101 ALA A CA 1
ATOM 733 C C . ALA A 1 101 ? -19.105 -25.816 14.235 1.00 24.16 101 ALA A C 1
ATOM 734 O O . ALA A 1 101 ? -19.100 -27.045 14.103 1.00 28.05 101 ALA A O 1
ATOM 736 N N . ASP A 1 102 ? -20.226 -25.134 14.486 1.00 20.20 102 ASP A N 1
ATOM 737 C CA . ASP A 1 102 ? -21.531 -25.782 14.523 1.00 22.12 102 ASP A CA 1
ATOM 738 C C . ASP A 1 102 ? -22.286 -25.683 13.205 1.00 23.59 102 ASP A C 1
ATOM 739 O O . ASP A 1 102 ? -23.432 -26.127 13.135 1.00 24.75 102 ASP A O 1
ATOM 744 N N . ASP A 1 103 ? -21.675 -25.115 12.173 1.00 19.97 103 ASP A N 1
ATOM 745 C CA . ASP A 1 103 ? -22.228 -25.076 10.828 1.00 23.69 103 ASP A CA 1
ATOM 746 C C . ASP A 1 103 ? -21.581 -26.172 9.981 1.00 28.03 103 ASP A C 1
ATOM 747 O O . ASP A 1 103 ? -20.688 -26.892 10.430 1.00 23.01 103 ASP A O 1
ATOM 752 N N . TYR A 1 104 ? -22.027 -26.287 8.730 1.00 20.04 104 TYR A N 1
ATOM 753 C CA . TYR A 1 104 ? -21.364 -27.168 7.774 1.00 17.94 104 TYR A CA 1
ATOM 754 C C . TYR A 1 104 ? -21.789 -26.732 6.379 1.00 25.35 104 TYR A C 1
ATOM 755 O O . TYR A 1 104 ? -22.647 -25.857 6.221 1.00 23.86 104 TYR A O 1
ATOM 764 N N . VAL A 1 105 ? -21.174 -27.343 5.358 1.00 19.54 105 VAL A N 1
ATOM 765 C CA . VAL A 1 105 ? -21.332 -26.860 3.991 1.00 17.12 105 VAL A CA 1
ATOM 766 C C . VAL A 1 105 ? -21.598 -28.009 3.026 1.00 22.86 105 VAL A C 1
ATOM 767 O O . VAL A 1 105 ? -21.227 -29.162 3.265 1.00 23.03 105 VAL A O 1
ATOM 771 N N . ASN A 1 106 ? -22.262 -27.666 1.919 1.00 22.23 106 ASN A N 1
ATOM 772 C CA . ASN A 1 106 ? -22.443 -28.572 0.788 1.00 24.41 106 ASN A CA 1
ATOM 773 C C . ASN A 1 106 ? -21.091 -28.882 0.130 1.00 21.96 106 ASN A C 1
ATOM 774 O O . ASN A 1 106 ? -20.139 -28.096 0.206 1.00 19.55 106 ASN A O 1
ATOM 779 N N . SER A 1 107 ? -21.021 -30.038 -0.549 1.00 22.92 107 SER A N 1
ATOM 780 C CA . SER A 1 107 ? -19.767 -30.504 -1.142 1.00 26.75 107 SER A CA 1
ATOM 781 C C . SER A 1 107 ? -19.248 -29.599 -2.264 1.00 25.69 107 SER A C 1
ATOM 782 O O . SER A 1 107 ? -18.065 -29.690 -2.611 1.00 24.56 107 SER A O 1
ATOM 785 N N . ASP A 1 108 ? -20.089 -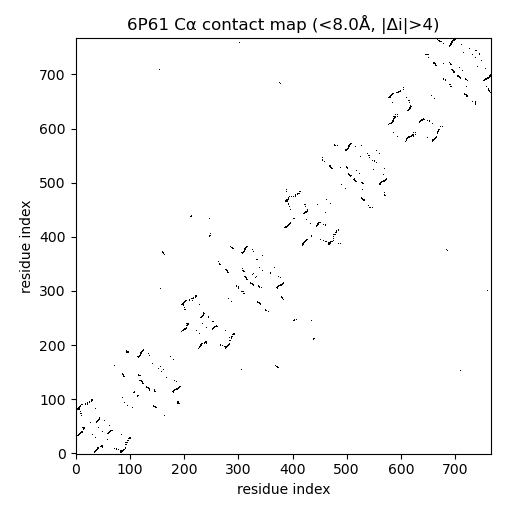28.741 -2.845 1.00 21.27 108 ASP A N 1
ATOM 786 C CA . ASP A 1 108 ? -19.665 -27.822 -3.904 1.00 20.79 108 ASP A CA 1
ATOM 787 C C . ASP A 1 108 ? -19.389 -26.408 -3.389 1.00 19.79 108 ASP A C 1
ATOM 788 O O . ASP A 1 108 ? -19.133 -25.493 -4.184 1.00 20.86 108 ASP A O 1
ATOM 793 N N . TYR A 1 109 ? -19.407 -26.218 -2.076 1.00 20.29 109 TYR A N 1
ATOM 794 C CA . TYR A 1 109 ? -19.321 -24.880 -1.504 1.00 20.56 109 TYR A CA 1
ATOM 795 C C . TYR A 1 109 ? -17.997 -24.193 -1.849 1.00 23.34 109 TYR A C 1
ATOM 796 O O . TYR A 1 109 ? -17.980 -23.094 -2.413 1.00 18.82 109 TYR A O 1
ATOM 805 N N . VAL A 1 110 ? -16.869 -24.823 -1.516 1.00 17.28 110 VAL A N 1
ATOM 806 C CA . VAL A 1 110 ? -15.577 -24.168 -1.736 1.00 17.29 110 VAL A CA 1
ATOM 807 C C . VAL A 1 110 ? -15.325 -23.937 -3.229 1.00 23.61 110 VAL A C 1
ATOM 808 O O . VAL A 1 110 ? -14.904 -22.853 -3.649 1.00 21.67 110 VAL A O 1
ATOM 812 N N . SER A 1 111 ? -15.563 -24.959 -4.044 1.00 17.84 111 SER A N 1
ATOM 813 C CA A SER A 1 111 ? -15.268 -24.864 -5.471 0.62 21.08 111 SER A CA 1
ATOM 814 C CA B SER A 1 111 ? -15.249 -24.845 -5.464 0.38 21.16 111 SER A CA 1
ATOM 815 C C . SER A 1 111 ? -16.064 -23.742 -6.126 1.00 25.31 111 SER A C 1
ATOM 816 O O . SER A 1 111 ? -15.532 -22.985 -6.949 1.00 24.08 111 SER A O 1
ATOM 821 N N . ILE A 1 112 ? -17.348 -23.621 -5.782 1.00 19.55 112 ILE A N 1
ATOM 822 C CA A ILE A 1 112 ? -18.214 -22.644 -6.442 0.49 21.68 112 ILE A CA 1
ATOM 823 C CA B ILE A 1 112 ? -18.182 -22.644 -6.473 0.51 21.49 112 ILE A CA 1
ATOM 824 C C . ILE A 1 112 ? -17.829 -21.226 -6.036 1.00 24.44 112 ILE A C 1
ATOM 825 O O . ILE A 1 112 ? -17.682 -20.331 -6.879 1.00 22.33 112 ILE A O 1
ATOM 834 N N . LEU A 1 113 ? -17.665 -20.991 -4.728 1.00 16.66 113 LEU A N 1
ATOM 835 C CA . LEU A 1 113 ? -17.241 -19.657 -4.308 1.00 17.99 113 LEU A CA 1
ATOM 836 C C . LEU A 1 113 ? -15.898 -19.292 -4.925 1.00 20.45 113 LEU A C 1
ATOM 837 O O . LEU A 1 113 ? -15.702 -18.156 -5.370 1.00 19.99 113 LEU A O 1
ATOM 842 N N . HIS A 1 114 ? -14.951 -20.236 -4.944 1.00 20.71 114 HIS A N 1
ATOM 843 C CA . HIS A 1 114 ? -13.645 -19.926 -5.521 1.00 19.07 114 HIS A CA 1
ATOM 844 C C . HIS A 1 114 ? -13.768 -19.632 -7.011 1.00 21.64 114 HIS A C 1
ATOM 845 O O . HIS A 1 114 ? -13.112 -18.721 -7.530 1.00 22.13 114 HIS A O 1
ATOM 852 N N . LYS A 1 115 ? -14.606 -20.395 -7.712 1.00 22.95 115 LYS A N 1
ATOM 853 C CA . LYS A 1 115 ? -14.794 -20.164 -9.139 1.00 26.61 115 LYS A CA 1
ATOM 854 C C . LYS A 1 115 ? -15.280 -18.745 -9.403 1.00 23.26 115 LYS A C 1
ATOM 855 O O . LYS A 1 115 ? -14.784 -18.069 -10.313 1.00 24.05 115 LYS A O 1
ATOM 861 N N . PHE A 1 116 ? -16.242 -18.265 -8.607 1.00 19.46 116 PHE A N 1
ATOM 862 C CA . PHE A 1 116 ? -16.769 -16.923 -8.847 1.00 20.26 116 PHE A CA 1
ATOM 863 C C . PHE A 1 116 ? -15.719 -15.851 -8.579 1.00 25.48 116 PHE A C 1
ATOM 864 O O . PHE A 1 116 ? -15.654 -14.849 -9.301 1.00 24.63 116 PHE A O 1
ATOM 872 N N . LEU A 1 117 ? -14.871 -16.049 -7.572 1.00 20.94 117 LEU A N 1
ATOM 873 C CA . LEU A 1 117 ? -13.780 -15.103 -7.358 1.00 21.44 117 LEU A CA 1
ATOM 874 C C . LEU A 1 117 ? -12.715 -15.216 -8.439 1.00 26.26 117 LEU A C 1
ATOM 875 O O . LEU A 1 117 ? -12.196 -14.198 -8.923 1.00 24.46 117 LEU A O 1
ATOM 880 N N . SER A 1 118 ? -12.353 -16.443 -8.808 1.00 21.28 118 SER A N 1
ATOM 881 C CA A SER A 1 118 ? -11.273 -16.641 -9.768 0.60 24.93 118 SER A CA 1
ATOM 882 C CA B SER A 1 118 ? -11.265 -16.625 -9.764 0.40 24.73 118 SER A CA 1
ATOM 883 C C . SER A 1 118 ? -11.626 -16.051 -11.128 1.00 25.56 118 SER A C 1
ATOM 884 O O . SER A 1 118 ? -10.783 -15.433 -11.784 1.00 25.33 118 SER A O 1
ATOM 889 N N . TYR A 1 119 ? -12.872 -16.222 -11.562 1.00 22.40 119 TYR A N 1
ATOM 890 C CA . TYR A 1 119 ? -13.267 -15.734 -12.879 1.00 25.77 119 TYR A CA 1
ATOM 891 C C . TYR A 1 119 ? -13.666 -14.266 -12.894 1.00 27.90 119 TYR A C 1
ATOM 892 O O . TYR A 1 119 ? -13.804 -13.696 -13.980 1.00 25.90 119 TYR A O 1
ATOM 901 N N . ASN A 1 120 ? -13.872 -13.645 -11.740 1.00 21.13 120 ASN A N 1
ATOM 902 C CA . ASN A 1 120 ? -14.395 -12.279 -11.667 1.00 17.49 120 ASN A CA 1
ATOM 903 C C . ASN A 1 120 ? -13.519 -11.483 -10.719 1.00 20.90 120 ASN A C 1
ATOM 904 O O . ASN A 1 120 ? -13.849 -11.321 -9.534 1.00 26.19 120 ASN A O 1
ATOM 909 N N . PRO A 1 121 ? -12.390 -10.967 -11.211 1.00 28.76 121 PRO A N 1
ATOM 910 C CA . PRO A 1 121 ? -11.518 -10.139 -10.356 1.00 25.86 121 PRO A CA 1
ATOM 911 C C . PRO A 1 121 ? -12.220 -8.915 -9.815 1.00 30.49 121 PRO A C 1
ATOM 912 O O . PRO A 1 121 ? -11.792 -8.358 -8.789 1.00 29.59 121 PRO A O 1
ATOM 916 N N . ASN A 1 122 ? -13.277 -8.467 -10.492 1.00 23.79 122 ASN A N 1
ATOM 917 C CA . ASN A 1 122 ? -14.068 -7.336 -10.032 1.00 31.92 122 ASN A CA 1
ATOM 918 C C . ASN A 1 122 ? -14.903 -7.658 -8.792 1.00 29.74 122 ASN A C 1
ATOM 919 O O . ASN A 1 122 ? -15.358 -6.728 -8.120 1.00 31.23 122 ASN A O 1
ATOM 924 N N . PHE A 1 123 ? -15.139 -8.936 -8.478 1.00 21.77 123 PHE A N 1
ATOM 925 C CA . PHE A 1 123 ? -15.852 -9.291 -7.247 1.00 22.29 123 PHE A CA 1
ATOM 926 C C . PHE A 1 123 ? -14.861 -9.315 -6.092 1.00 25.90 123 PHE A C 1
ATOM 927 O O . PHE A 1 123 ? -13.926 -10.127 -6.097 1.00 25.16 123 PHE A O 1
ATOM 935 N N . ASP A 1 124 ? -15.083 -8.464 -5.086 1.00 21.56 124 ASP A N 1
ATOM 936 C CA . ASP A 1 124 ? -14.138 -8.396 -3.975 1.00 19.06 124 ASP A CA 1
ATOM 937 C C . ASP A 1 124 ? -14.242 -9.626 -3.086 1.00 22.42 124 ASP A C 1
ATOM 938 O O . ASP A 1 124 ? -13.230 -10.244 -2.743 1.00 25.07 124 ASP A O 1
ATOM 943 N N . ALA A 1 125 ? -15.457 -9.971 -2.674 1.00 17.87 125 ALA A N 1
ATOM 944 C CA . ALA A 1 125 ? -15.717 -11.124 -1.827 1.00 17.86 125 ALA A CA 1
ATOM 945 C C . ALA A 1 125 ? -17.010 -11.754 -2.311 1.00 19.36 125 ALA A C 1
ATOM 946 O O . ALA A 1 125 ? -17.821 -11.094 -2.963 1.00 19.97 125 ALA A O 1
ATOM 948 N N . VAL A 1 126 ? -17.214 -13.033 -1.978 1.00 17.27 126 VAL A N 1
ATOM 949 C CA . VAL A 1 126 ? -18.448 -13.717 -2.344 1.00 16.63 126 VAL A CA 1
ATOM 950 C C . VAL A 1 126 ? -19.020 -14.415 -1.122 1.00 20.30 126 VAL A C 1
ATOM 951 O O . VAL A 1 126 ? -18.286 -14.909 -0.257 1.00 21.05 126 VAL A O 1
ATOM 955 N N . ALA A 1 127 ? -20.348 -14.442 -1.053 1.00 20.89 127 ALA A N 1
ATOM 956 C CA . ALA A 1 127 ? -21.061 -15.284 -0.099 1.00 20.88 127 ALA A CA 1
ATOM 957 C C . ALA A 1 127 ? -22.204 -15.949 -0.846 1.00 22.75 127 ALA A C 1
ATOM 958 O O . ALA A 1 127 ? -22.589 -15.509 -1.927 1.00 21.35 127 ALA A O 1
ATOM 960 N N . CYS A 1 128 ? -22.762 -17.007 -0.269 1.00 20.42 128 CYS A N 1
ATOM 961 C CA . CYS A 1 128 ? -23.880 -17.666 -0.919 1.00 19.65 128 CYS A CA 1
ATOM 962 C C . CYS A 1 128 ? -25.050 -17.748 0.044 1.00 22.44 128 CYS A C 1
ATOM 963 O O . CYS A 1 128 ? -24.945 -17.397 1.218 1.00 23.03 128 CYS A O 1
ATOM 966 N N . ASP A 1 129 ? -26.184 -18.206 -0.477 1.00 21.63 129 ASP A N 1
ATOM 967 C CA . ASP A 1 129 ? -27.343 -18.390 0.366 1.00 17.56 129 ASP A CA 1
ATOM 968 C C . ASP A 1 129 ? -27.115 -19.577 1.294 1.00 18.98 129 ASP A C 1
ATOM 969 O O . ASP A 1 129 ? -26.146 -20.331 1.156 1.00 19.04 129 ASP A O 1
ATOM 974 N N . TYR A 1 130 ? -27.993 -19.718 2.282 1.00 20.26 130 TYR A N 1
ATOM 975 C CA . TYR A 1 130 ? -27.800 -20.788 3.249 1.00 19.61 130 TYR A CA 1
ATOM 976 C C . TYR A 1 130 ? -29.146 -21.304 3.729 1.00 23.14 130 TYR A C 1
ATOM 977 O O . TYR A 1 130 ? -30.183 -20.640 3.604 1.00 23.59 130 TYR A O 1
ATOM 986 N N . TYR A 1 131 ? -29.114 -22.521 4.256 1.00 23.72 131 TYR A N 1
ATOM 987 C CA . TYR A 1 131 ? -30.254 -23.081 4.957 1.00 21.49 131 TYR A CA 1
ATOM 988 C C . TYR A 1 131 ? -30.028 -22.973 6.457 1.00 23.68 131 TYR A C 1
ATOM 989 O O . TYR A 1 131 ? -28.913 -23.177 6.948 1.00 21.87 131 TYR A O 1
ATOM 998 N N . LEU A 1 132 ? -31.089 -22.630 7.168 1.00 25.80 132 LEU A N 1
ATOM 999 C CA A LEU A 1 132 ? -31.132 -22.815 8.608 0.51 31.49 132 LEU A CA 1
ATOM 1000 C CA B LEU A 1 132 ? -31.140 -22.816 8.608 0.49 31.48 132 LEU A CA 1
ATOM 1001 C C . LEU A 1 132 ? -31.401 -24.288 8.897 1.00 29.67 132 LEU A C 1
ATOM 1002 O O . LEU A 1 132 ? -32.335 -24.873 8.345 1.00 33.02 132 LEU A O 1
ATOM 1011 N N . VAL A 1 133 ? -30.571 -24.893 9.753 1.00 27.79 133 VAL A N 1
ATOM 1012 C CA . VAL A 1 133 ? -30.693 -26.315 10.066 1.00 30.14 133 VAL A CA 1
ATOM 1013 C C . VAL A 1 133 ? -30.770 -26.512 11.574 1.00 32.92 133 VAL A C 1
ATOM 1014 O O . VAL A 1 133 ? -30.279 -25.687 12.350 1.00 38.27 133 VAL A O 1
ATOM 1018 N N . ASP A 1 134 ? -31.400 -27.616 11.990 1.00 38.72 134 ASP A N 1
ATOM 1019 C CA . ASP A 1 134 ? -31.503 -27.954 13.401 1.00 46.15 134 ASP A CA 1
ATOM 1020 C C . ASP A 1 134 ? -30.411 -28.963 13.763 1.00 49.02 134 ASP A C 1
ATOM 1021 O O . ASP A 1 134 ? -29.532 -29.274 12.952 1.00 40.95 134 ASP A O 1
ATOM 1026 N N . ASP A 1 135 ? -30.460 -29.487 14.994 1.00 46.08 135 ASP A N 1
ATOM 1027 C CA . ASP A 1 135 ? -29.425 -30.407 15.451 1.00 52.90 135 ASP A CA 1
ATOM 1028 C C . ASP A 1 135 ? -29.447 -31.734 14.711 1.00 61.19 135 ASP A C 1
ATOM 1029 O O . ASP A 1 135 ? -28.480 -32.496 14.818 1.00 73.82 135 ASP A O 1
ATOM 1034 N N . HIS A 1 136 ? -30.515 -32.030 13.970 1.00 58.20 136 HIS A N 1
ATOM 1035 C CA . HIS A 1 136 ? -30.608 -33.253 13.183 1.00 56.34 136 HIS A CA 1
ATOM 1036 C C . HIS A 1 136 ? -30.453 -32.987 11.688 1.00 57.14 136 HIS A C 1
ATOM 1037 O O . HIS A 1 136 ? -30.901 -33.795 10.869 1.00 57.16 136 HIS A O 1
ATOM 1044 N N . GLU A 1 137 ? -29.850 -31.851 11.328 1.00 53.34 137 GLU A N 1
ATOM 1045 C CA A GLU A 1 137 ? -29.535 -31.536 9.932 0.40 55.59 137 GLU A CA 1
ATOM 1046 C CA B GLU A 1 137 ? -29.539 -31.483 9.944 0.60 55.58 137 GLU A CA 1
ATOM 1047 C C . GLU A 1 137 ? -30.784 -31.440 9.055 1.00 57.65 137 GLU A C 1
ATOM 1048 O O . GLU A 1 137 ? -30.707 -31.641 7.840 1.00 60.12 137 GLU A O 1
ATOM 1059 N N . ASP A 1 138 ? -31.946 -31.157 9.645 1.00 51.70 138 ASP A N 1
ATOM 1060 C CA . ASP A 1 138 ? -33.133 -30.855 8.851 1.00 53.44 138 ASP A CA 1
ATOM 1061 C C . ASP A 1 138 ? -33.044 -29.417 8.347 1.00 51.24 138 ASP A C 1
ATOM 1062 O O . ASP A 1 138 ? -32.755 -28.506 9.127 1.00 48.60 138 ASP A O 1
ATOM 1067 N N . PHE A 1 139 ? -33.298 -29.210 7.051 1.00 40.13 139 PHE A N 1
ATOM 1068 C CA . PHE A 1 139 ? -33.336 -27.865 6.474 1.00 38.66 139 PHE A CA 1
ATOM 1069 C C . PHE A 1 139 ? -34.638 -27.191 6.889 1.00 48.87 139 PHE A C 1
ATOM 1070 O O . PHE A 1 139 ? -35.714 -27.569 6.416 1.00 51.33 139 PHE A O 1
ATOM 1078 N N . LEU A 1 140 ? -34.545 -26.170 7.744 1.00 44.91 140 LEU A N 1
ATOM 1079 C CA . LEU A 1 140 ? -35.752 -25.515 8.240 1.00 45.59 140 LEU A CA 1
ATOM 1080 C C . LEU A 1 140 ? -36.258 -24.443 7.276 1.00 44.88 140 LEU A C 1
ATOM 1081 O O . LEU A 1 140 ? -37.472 -24.297 7.098 1.00 53.00 140 LEU A O 1
ATOM 1086 N N . SER A 1 141 ? -35.356 -23.689 6.650 1.00 31.69 141 SER A N 1
ATOM 1087 C CA . SER A 1 141 ? -35.753 -22.633 5.726 1.00 31.48 141 SER A CA 1
ATOM 1088 C C . SER A 1 141 ? -34.514 -22.150 4.990 1.00 30.71 141 SER A C 1
ATOM 1089 O O . SER A 1 141 ? -33.387 -22.319 5.465 1.00 35.60 141 SER A O 1
ATOM 1092 N N . ARG A 1 142 ? -34.733 -21.555 3.815 1.00 27.02 142 ARG A N 1
ATOM 1093 C CA . ARG A 1 142 ? -33.652 -21.004 3.008 1.00 25.71 142 ARG A CA 1
ATOM 1094 C C . ARG A 1 142 ? -33.595 -19.497 3.225 1.00 23.76 142 ARG A C 1
ATOM 1095 O O . ARG A 1 142 ? -34.633 -18.826 3.213 1.00 24.18 142 ARG A O 1
ATOM 1103 N N . LYS A 1 143 ? -32.387 -18.973 3.418 1.00 20.33 143 LYS A N 1
ATOM 1104 C CA . LYS A 1 143 ? -32.171 -17.558 3.662 1.00 26.04 143 LYS A CA 1
ATOM 1105 C C . LYS A 1 143 ? -31.324 -16.957 2.550 1.00 23.41 143 LYS A C 1
ATOM 1106 O O . LYS A 1 143 ? -30.340 -17.556 2.107 1.00 22.06 143 LYS A O 1
ATOM 1112 N N . ASN A 1 144 ? -31.718 -15.769 2.112 1.00 23.88 144 ASN A N 1
ATOM 1113 C CA . ASN A 1 144 ? -30.918 -14.948 1.210 1.00 19.53 144 ASN A CA 1
ATOM 1114 C C . ASN A 1 144 ? -29.819 -14.259 2.018 1.00 19.39 144 ASN A C 1
ATOM 1115 O O . ASN A 1 144 ? -30.111 -13.575 3.008 1.00 24.59 144 ASN A O 1
ATOM 1120 N N . CYS A 1 145 ? -28.556 -14.438 1.613 1.00 19.50 145 CYS A N 1
ATOM 1121 C CA . CYS A 1 145 ? -27.452 -13.944 2.434 1.00 22.35 145 CYS A CA 1
ATOM 1122 C C . CYS A 1 145 ? -27.327 -12.422 2.439 1.00 28.16 145 CYS A C 1
ATOM 1123 O O . CYS A 1 145 ? -26.622 -11.885 3.299 1.00 20.96 145 CYS A O 1
ATOM 1126 N N . MET A 1 146 ? -27.975 -11.710 1.517 1.00 20.64 146 MET A N 1
ATOM 1127 C CA . MET A 1 146 ? -27.978 -10.257 1.600 1.00 22.51 146 MET A CA 1
ATOM 1128 C C . MET A 1 146 ? -29.117 -9.745 2.464 1.00 29.21 146 MET A C 1
ATOM 1129 O O . MET A 1 146 ? -28.972 -8.711 3.121 1.00 26.24 146 MET A O 1
ATOM 1134 N N . ILE A 1 147 ? -30.253 -10.444 2.463 1.00 26.01 147 ILE A N 1
ATOM 1135 C CA . ILE A 1 147 ? -31.377 -10.046 3.304 1.00 24.26 147 ILE A CA 1
ATOM 1136 C C . ILE A 1 147 ? -31.103 -10.403 4.760 1.00 28.26 147 ILE A C 1
ATOM 1137 O O . ILE A 1 147 ? -31.410 -9.627 5.677 1.00 20.56 147 ILE A O 1
ATOM 1142 N N . ASP A 1 148 ? -30.516 -11.577 4.995 1.00 21.22 148 ASP A N 1
ATOM 1143 C CA . ASP A 1 148 ? -30.208 -12.070 6.341 1.00 24.23 148 ASP A CA 1
ATOM 1144 C C . ASP A 1 148 ? -28.732 -12.433 6.412 1.00 25.38 148 ASP A C 1
ATOM 1145 O O . ASP A 1 148 ? -28.369 -13.615 6.418 1.00 24.27 148 ASP A O 1
ATOM 1150 N N . PRO A 1 149 ? -27.851 -11.438 6.453 1.00 25.66 149 PRO A N 1
ATOM 1151 C CA . PRO A 1 149 ? -26.414 -11.732 6.458 1.00 25.52 149 PRO A CA 1
ATOM 1152 C C . PRO A 1 149 ? -25.990 -12.426 7.742 1.00 21.22 149 PRO A C 1
ATOM 1153 O O . PRO A 1 149 ? -26.542 -12.193 8.817 1.00 25.50 149 PRO A O 1
ATOM 1157 N N . ILE A 1 150 ? -24.979 -13.285 7.625 1.00 23.01 150 ILE A N 1
ATOM 1158 C CA . ILE A 1 150 ? -24.355 -13.905 8.788 1.00 20.57 150 ILE A CA 1
ATOM 1159 C C . ILE A 1 150 ? -22.874 -13.541 8.790 1.00 20.29 150 ILE A C 1
ATOM 1160 O O . ILE A 1 150 ? -22.347 -12.966 7.834 1.00 22.72 150 ILE A O 1
ATOM 1165 N N . GLY A 1 151 ? -22.207 -13.866 9.892 1.00 22.84 151 GLY A N 1
ATOM 1166 C CA . GLY A 1 151 ? -20.820 -13.492 10.068 1.00 25.22 151 GLY A CA 1
ATOM 1167 C C . GLY A 1 151 ? -19.810 -14.452 9.488 1.00 29.99 151 GLY A C 1
ATOM 1168 O O . GLY A 1 151 ? -18.624 -14.121 9.429 1.00 35.23 151 GLY A O 1
ATOM 1169 N N . CYS A 1 152 ? -20.234 -15.636 9.056 1.00 22.10 152 CYS A N 1
ATOM 1170 C CA A CYS A 1 152 ? -19.345 -16.659 8.519 0.64 16.64 152 CYS A CA 1
ATOM 1171 C CA B CYS A 1 152 ? -19.316 -16.618 8.502 0.36 17.53 152 CYS A CA 1
ATOM 1172 C C . CYS A 1 152 ? -19.730 -16.990 7.082 1.00 21.89 152 CYS A C 1
ATOM 1173 O O . CYS A 1 152 ? -20.801 -16.618 6.595 1.00 20.47 152 CYS A O 1
ATOM 1178 N N . GLY A 1 153 ? -18.856 -17.736 6.411 1.00 20.52 153 GLY A N 1
ATOM 1179 C CA . GLY A 1 153 ? -19.183 -18.248 5.092 1.00 18.66 153 GLY A CA 1
ATOM 1180 C C . GLY A 1 153 ? -18.900 -17.303 3.946 1.00 20.27 153 GLY A C 1
ATOM 1181 O O . GLY A 1 153 ? -19.307 -17.591 2.810 1.00 20.61 153 GLY A O 1
ATOM 1182 N N . ILE A 1 154 ? -18.222 -16.186 4.204 1.00 19.03 154 ILE A N 1
ATOM 1183 C CA . ILE A 1 154 ? -17.865 -15.207 3.180 1.00 18.05 154 ILE A CA 1
ATOM 1184 C C . ILE A 1 154 ? -16.420 -15.472 2.781 1.00 22.23 154 ILE A C 1
ATOM 1185 O O . ILE A 1 154 ? -15.527 -15.477 3.637 1.00 16.77 154 ILE A O 1
ATOM 1190 N N . MET A 1 155 ? -16.182 -15.694 1.492 1.00 22.23 155 MET A N 1
ATOM 1191 C CA . MET A 1 155 ? -14.827 -15.929 0.997 1.00 20.76 155 MET A CA 1
ATOM 1192 C C . MET A 1 155 ? -14.222 -14.599 0.566 1.00 22.75 155 MET A C 1
ATOM 1193 O O . MET A 1 155 ? -14.789 -13.899 -0.280 1.00 19.69 155 MET A O 1
ATOM 1198 N N . PHE A 1 156 ? -13.079 -14.249 1.153 1.00 15.75 156 PHE A N 1
ATOM 1199 C CA . PHE A 1 156 ? -12.433 -12.953 0.976 1.00 19.83 156 PHE A CA 1
ATOM 1200 C C . PHE A 1 156 ? -11.077 -13.112 0.297 1.00 19.00 156 PHE A C 1
ATOM 1201 O O . PHE A 1 156 ? -10.461 -14.179 0.338 1.00 22.37 156 PHE A O 1
ATOM 1209 N N . ARG A 1 157 ? -10.588 -12.019 -0.292 1.00 17.84 157 ARG A N 1
ATOM 1210 C CA . ARG A 1 157 ? -9.204 -11.947 -0.755 1.00 17.12 157 ARG A CA 1
ATOM 1211 C C . ARG A 1 157 ? -8.354 -11.402 0.393 1.00 25.03 157 ARG A C 1
ATOM 1212 O O . ARG A 1 157 ? -8.639 -10.313 0.908 1.00 19.67 157 ARG A O 1
ATOM 1220 N N . ILE A 1 158 ? -7.314 -12.153 0.788 1.00 23.79 158 ILE A N 1
ATOM 1221 C CA . ILE A 1 158 ? -6.558 -11.839 2.011 1.00 27.55 158 ILE A CA 1
ATOM 1222 C C . ILE A 1 158 ? -6.041 -10.395 2.017 1.00 27.10 158 ILE A C 1
ATOM 1223 O O . ILE A 1 158 ? -6.116 -9.709 3.042 1.00 22.89 158 ILE A O 1
ATOM 1228 N N . GLU A 1 159 ? -5.498 -9.901 0.893 1.00 21.95 159 GLU A N 1
ATOM 1229 C CA . GLU A 1 159 ? -4.889 -8.568 0.963 1.00 25.42 159 GLU A CA 1
ATOM 1230 C C . GLU A 1 159 ? -5.934 -7.473 1.174 1.00 21.06 159 GLU A C 1
ATOM 1231 O O . GLU A 1 159 ? -5.614 -6.415 1.736 1.00 21.87 159 GLU A O 1
ATOM 1237 N N . GLN A 1 160 ? -7.180 -7.704 0.746 1.00 18.48 160 GLN A N 1
ATOM 1238 C CA . GLN A 1 160 ? -8.237 -6.724 1.005 1.00 19.26 160 GLN A CA 1
ATOM 1239 C C . GLN A 1 160 ? -8.597 -6.690 2.483 1.00 23.52 160 GLN A C 1
ATOM 1240 O O . GLN A 1 160 ? -8.846 -5.615 3.040 1.00 22.32 160 GLN A O 1
ATOM 1246 N N . LEU A 1 161 ? -8.625 -7.854 3.138 1.00 22.95 161 LEU A N 1
ATOM 1247 C CA . LEU A 1 161 ? -8.847 -7.891 4.582 1.00 22.76 161 LEU A CA 1
ATOM 1248 C C . LEU A 1 161 ? -7.747 -7.147 5.323 1.00 24.23 161 LEU A C 1
ATOM 1249 O O . LEU A 1 161 ? -8.021 -6.358 6.230 1.00 22.94 161 LEU A O 1
ATOM 1254 N N . ILE A 1 162 ? -6.489 -7.416 4.965 1.00 23.34 162 ILE A N 1
ATOM 1255 C CA . ILE A 1 162 ? -5.360 -6.723 5.579 1.00 25.06 162 ILE A CA 1
ATOM 1256 C C . ILE A 1 162 ? -5.496 -5.219 5.380 1.00 28.28 162 ILE A C 1
ATOM 1257 O O . ILE A 1 162 ? -5.260 -4.424 6.306 1.00 20.82 162 ILE A O 1
ATOM 1262 N N . ASP A 1 163 ? -5.931 -4.816 4.180 1.00 23.51 163 ASP A N 1
ATOM 1263 C CA . ASP A 1 163 ? -6.097 -3.403 3.846 1.00 27.43 163 ASP A CA 1
ATOM 1264 C C . ASP A 1 163 ? -7.051 -2.691 4.803 1.00 23.81 163 ASP A C 1
ATOM 1265 O O . ASP A 1 163 ? -6.858 -1.511 5.105 1.00 23.15 163 ASP A O 1
ATOM 1270 N N . ILE A 1 164 ? -8.109 -3.369 5.271 1.00 22.03 164 ILE A N 1
ATOM 1271 C CA . ILE A 1 164 ? -9.070 -2.676 6.132 1.00 28.97 164 ILE A CA 1
ATOM 1272 C C . ILE A 1 164 ? -8.707 -2.774 7.614 1.00 34.38 164 ILE A C 1
ATOM 1273 O O . ILE A 1 164 ? -9.434 -2.232 8.458 1.00 28.74 164 ILE A O 1
ATOM 1278 N N . GLY A 1 165 ? -7.596 -3.415 7.953 1.00 26.34 165 GLY A N 1
ATOM 1279 C CA . GLY A 1 165 ? -7.110 -3.463 9.314 1.00 25.30 165 GLY A CA 1
ATOM 1280 C C . GLY A 1 165 ? -7.311 -4.783 10.020 1.00 28.27 165 GLY A C 1
ATOM 1281 O O . GLY A 1 165 ? -7.324 -4.800 11.261 1.00 24.70 165 GLY A O 1
ATOM 1282 N N . LEU A 1 166 ? -7.463 -5.883 9.270 1.00 19.42 166 LEU A N 1
ATOM 1283 C CA . LEU A 1 166 ? -7.757 -7.210 9.815 1.00 21.74 166 LEU A CA 1
ATOM 1284 C C . LEU A 1 166 ? -6.977 -7.541 11.083 1.00 21.68 166 LEU A C 1
ATOM 1285 O O . LEU A 1 166 ? -7.535 -8.052 12.059 1.00 24.13 166 LEU A O 1
ATOM 1290 N N . TYR A 1 167 ? -5.673 -7.295 11.067 1.00 20.45 167 TYR A N 1
ATOM 1291 C CA . TYR A 1 167 ? -4.785 -7.726 12.137 1.00 21.90 167 TYR A CA 1
ATOM 1292 C C . TYR A 1 167 ? -4.662 -6.713 13.272 1.00 26.89 167 TYR A C 1
ATOM 1293 O O . TYR A 1 167 ? -3.936 -6.975 14.249 1.00 25.49 167 TYR A O 1
ATOM 1302 N N . ASP A 1 168 ? -5.319 -5.558 13.169 1.00 23.87 168 ASP A N 1
ATOM 1303 C CA . ASP A 1 168 ? -5.215 -4.566 14.240 1.00 25.57 168 ASP A CA 1
ATOM 1304 C C . ASP A 1 168 ? -5.739 -5.149 15.551 1.00 24.27 168 ASP A C 1
ATOM 1305 O O . ASP A 1 168 ? -6.666 -5.962 15.562 1.00 23.25 168 ASP A O 1
ATOM 1310 N N . ASP A 1 169 ? -5.133 -4.730 16.659 1.00 26.01 169 ASP A N 1
ATOM 1311 C CA . ASP A 1 169 ? -5.469 -5.293 17.964 1.00 26.82 169 ASP A CA 1
ATOM 1312 C C . ASP A 1 169 ? -6.928 -5.018 18.308 1.00 29.39 169 ASP A C 1
ATOM 1313 O O . ASP A 1 169 ? -7.330 -3.862 18.468 1.00 26.86 169 ASP A O 1
ATOM 1318 N N . GLY A 1 170 ? -7.715 -6.085 18.442 1.00 26.63 170 GLY A N 1
ATOM 1319 C CA . GLY A 1 170 ? -9.117 -5.980 18.776 1.00 28.64 170 GLY A CA 1
ATOM 1320 C C . GLY A 1 170 ? -10.058 -6.022 17.586 1.00 24.97 170 GLY A C 1
ATOM 1321 O O . GLY A 1 170 ? -11.264 -6.228 17.779 1.00 24.10 170 GLY A O 1
ATOM 1322 N N . PHE A 1 171 ? -9.540 -5.842 16.367 1.00 22.77 171 PHE A N 1
ATOM 1323 C CA . PHE A 1 171 ? -10.402 -5.760 15.191 1.00 21.48 171 PHE A CA 1
ATOM 1324 C C . PHE A 1 171 ? -11.347 -6.960 15.100 1.00 28.76 171 PHE A C 1
ATOM 1325 O O . PHE A 1 171 ? -12.566 -6.794 14.983 1.00 24.22 171 PHE A O 1
ATOM 1333 N N . LEU A 1 172 ? -10.809 -8.181 15.183 1.00 23.51 172 LEU A N 1
ATOM 1334 C CA . LEU A 1 172 ? -11.629 -9.372 14.977 1.00 23.77 172 LEU A CA 1
ATOM 1335 C C . LEU A 1 172 ? -12.458 -9.756 16.200 1.00 28.16 172 LEU A C 1
ATOM 1336 O O . LEU A 1 172 ? -13.076 -10.829 16.190 1.00 26.86 172 LEU A O 1
ATOM 1341 N N . SER A 1 173 ? -12.478 -8.926 17.247 1.00 23.69 173 SER A N 1
ATOM 1342 C CA . SER A 1 173 ? -13.387 -9.121 18.370 1.00 25.07 173 SER A CA 1
ATOM 1343 C C . SER A 1 173 ? -14.705 -8.383 18.189 1.00 28.57 173 SER A C 1
ATOM 1344 O O . SER A 1 173 ? -15.613 -8.550 19.008 1.00 27.18 173 SER A O 1
ATOM 1347 N N . HIS A 1 174 ? -14.829 -7.571 17.149 1.00 27.79 174 HIS A N 1
ATOM 1348 C CA . HIS A 1 174 ? -15.987 -6.707 16.997 1.00 27.63 174 HIS A CA 1
ATOM 1349 C C . HIS A 1 174 ? -17.157 -7.471 16.381 1.00 28.31 174 HIS A C 1
ATOM 1350 O O . HIS A 1 174 ? -16.996 -8.552 15.813 1.00 25.29 174 HIS A O 1
ATOM 1357 N N . GLU A 1 175 ? -18.346 -6.888 16.504 1.00 26.63 175 GLU A N 1
ATOM 1358 C CA . GLU A 1 175 ? -19.565 -7.539 16.046 1.00 27.39 175 GLU A CA 1
ATOM 1359 C C . GLU A 1 175 ? -19.554 -7.713 14.531 1.00 27.28 175 GLU A C 1
ATOM 1360 O O . GLU A 1 175 ? -18.990 -6.898 13.796 1.00 24.30 175 GLU A O 1
ATOM 1366 N N . ASP A 1 176 ? -20.185 -8.801 14.068 1.00 28.28 176 ASP A N 1
ATOM 1367 C CA . ASP A 1 176 ? -20.190 -9.113 12.638 1.00 26.29 176 ASP A CA 1
ATOM 1368 C C . ASP A 1 176 ? -20.734 -7.956 11.815 1.00 26.09 176 ASP A C 1
ATOM 1369 O O . ASP A 1 176 ? -20.191 -7.637 10.748 1.00 25.22 176 ASP A O 1
ATOM 1374 N N . LYS A 1 177 ? -21.826 -7.335 12.278 1.00 25.59 177 LYS A N 1
ATOM 1375 C CA . LYS A 1 177 ? -22.414 -6.240 11.514 1.00 26.07 177 LYS A CA 1
ATOM 1376 C C . LYS A 1 177 ? -21.441 -5.076 11.392 1.00 31.83 177 LYS A C 1
ATOM 1377 O O . LYS A 1 177 ? -21.413 -4.391 10.363 1.00 27.83 177 LYS A O 1
ATOM 1383 N N . ASP A 1 178 ? -20.615 -4.855 12.416 1.00 26.58 178 ASP A N 1
ATOM 1384 C CA . ASP A 1 178 ? -19.650 -3.765 12.361 1.00 27.11 178 ASP A CA 1
ATOM 1385 C C . ASP A 1 178 ? -18.459 -4.103 11.460 1.00 27.31 178 ASP A C 1
ATOM 1386 O O . ASP A 1 178 ? -17.958 -3.235 10.733 1.00 25.94 178 ASP A O 1
ATOM 1391 N N . LEU A 1 179 ? -17.997 -5.354 11.476 1.00 24.23 179 LEU A N 1
ATOM 1392 C CA . LEU A 1 179 ? -16.942 -5.745 10.547 1.00 26.49 179 LEU A CA 1
ATOM 1393 C C . LEU A 1 179 ? -17.419 -5.630 9.108 1.00 30.06 179 LEU A C 1
ATOM 1394 O O . LEU A 1 179 ? -16.648 -5.250 8.213 1.00 22.52 179 LEU A O 1
ATOM 1399 N N . ARG A 1 180 ? -18.684 -5.984 8.864 1.00 22.58 180 ARG A N 1
ATOM 1400 C CA . ARG A 1 180 ? -19.232 -5.871 7.516 1.00 23.33 180 ARG A CA 1
ATOM 1401 C C . ARG A 1 180 ? -19.246 -4.418 7.054 1.00 27.88 180 ARG A C 1
ATOM 1402 O O . ARG A 1 180 ? -18.905 -4.123 5.902 1.00 23.41 180 ARG A O 1
ATOM 1410 N N . ILE A 1 181 ? -19.628 -3.493 7.943 1.00 23.69 181 ILE A N 1
ATOM 1411 C CA . ILE A 1 181 ? -19.613 -2.076 7.583 1.00 25.18 181 ILE A CA 1
ATOM 1412 C C . ILE A 1 181 ? -18.204 -1.634 7.203 1.00 33.48 181 ILE A C 1
ATOM 1413 O O . ILE A 1 181 ? -18.011 -0.889 6.230 1.00 27.66 181 ILE A O 1
ATOM 1418 N N . ARG A 1 182 ? -17.199 -2.075 7.969 1.00 24.41 182 ARG A N 1
ATOM 1419 C CA . ARG A 1 182 ? -15.821 -1.693 7.670 1.00 26.54 182 ARG A CA 1
ATOM 1420 C C . ARG A 1 182 ? -15.374 -2.236 6.315 1.00 27.09 182 ARG A C 1
ATOM 1421 O O . ARG A 1 182 ? -14.699 -1.540 5.552 1.00 24.96 182 ARG A O 1
ATOM 1429 N N . PHE A 1 183 ? -15.740 -3.473 5.998 1.00 22.25 183 PHE A N 1
ATOM 1430 C CA . PHE A 1 183 ? -15.362 -4.020 4.699 1.00 25.53 183 PHE A CA 1
ATOM 1431 C C . PHE A 1 183 ? -16.060 -3.275 3.572 1.00 24.65 183 PHE A C 1
ATOM 1432 O O . PHE A 1 183 ? -15.450 -2.992 2.532 1.00 25.74 183 PHE A O 1
ATOM 1440 N N . GLU A 1 184 ? -17.331 -2.933 3.767 1.00 25.54 184 GLU A N 1
ATOM 1441 C CA . GLU A 1 184 ? -18.119 -2.346 2.695 1.00 32.33 184 GLU A CA 1
ATOM 1442 C C . GLU A 1 184 ? -17.853 -0.865 2.508 1.00 30.02 184 GLU A C 1
ATOM 1443 O O . GLU A 1 184 ? -18.422 -0.270 1.589 1.00 33.90 184 GLU A O 1
ATOM 1449 N N . LYS A 1 185 ? -16.983 -0.266 3.327 1.00 28.24 185 LYS A N 1
ATOM 1450 C CA . LYS A 1 185 ? -16.573 1.108 3.057 1.00 33.22 185 LYS A CA 1
ATOM 1451 C C . LYS A 1 185 ? -15.923 1.214 1.683 1.00 31.70 185 LYS A C 1
ATOM 1452 O O . LYS A 1 185 ? -16.217 2.141 0.923 1.00 34.44 185 LYS A O 1
ATOM 1454 N N . LYS A 1 186 ? -15.060 0.255 1.334 1.00 31.62 186 LYS A N 1
ATOM 1455 C CA . LYS A 1 186 ? -14.372 0.269 0.051 1.00 39.46 186 LYS A CA 1
ATOM 1456 C C . LYS A 1 186 ? -14.687 -0.922 -0.842 1.00 29.35 186 LYS A C 1
ATOM 1457 O O . LYS A 1 186 ? -14.511 -0.809 -2.060 1.00 30.25 186 LYS A O 1
ATOM 1459 N N . TYR A 1 187 ? -15.154 -2.042 -0.292 1.00 22.94 187 TYR A N 1
ATOM 1460 C CA . TYR A 1 187 ? -15.320 -3.269 -1.059 1.00 21.14 187 TYR A CA 1
ATOM 1461 C C . TYR A 1 187 ? -16.776 -3.724 -1.004 1.00 28.42 187 TYR A C 1
ATOM 1462 O O . TYR A 1 187 ? -17.593 -3.176 -0.262 1.00 30.16 187 TYR A O 1
ATOM 1471 N N . SER A 1 188 ? -17.116 -4.733 -1.803 1.00 22.66 188 SER A N 1
ATOM 1472 C CA . SER A 1 188 ? -18.489 -5.222 -1.811 1.00 27.83 188 SER A CA 1
ATOM 1473 C C . SER A 1 188 ? -18.510 -6.741 -1.839 1.00 24.77 188 SER A C 1
ATOM 1474 O O . SER A 1 188 ? -17.643 -7.391 -2.432 1.00 21.99 188 SER A O 1
ATOM 1477 N N . ILE A 1 189 ? -19.515 -7.296 -1.190 1.00 22.04 189 ILE A N 1
ATOM 1478 C CA . ILE A 1 189 ? -19.724 -8.738 -1.160 1.00 25.27 189 ILE A CA 1
ATOM 1479 C C . ILE A 1 189 ? -20.704 -9.097 -2.264 1.00 23.02 189 ILE A C 1
ATOM 1480 O O . ILE A 1 189 ? -21.783 -8.499 -2.365 1.00 23.81 189 ILE A O 1
ATOM 1485 N N . HIS A 1 190 ? -20.322 -10.050 -3.108 1.00 19.07 190 HIS A N 1
ATOM 1486 C CA . HIS A 1 190 ? -21.173 -10.500 -4.198 1.00 23.45 190 HIS A CA 1
ATOM 1487 C C . HIS A 1 190 ? -21.942 -11.741 -3.765 1.00 25.63 190 HIS A C 1
ATOM 1488 O O . HIS A 1 190 ? -21.341 -12.725 -3.332 1.00 21.37 190 HIS A O 1
ATOM 1495 N N . ARG A 1 191 ? -23.262 -11.705 -3.911 1.00 19.16 191 ARG A N 1
ATOM 1496 C CA . ARG A 1 191 ? -24.079 -12.863 -3.568 1.00 18.59 191 ARG A CA 1
ATOM 1497 C C . ARG A 1 191 ? -24.108 -13.892 -4.701 1.00 18.14 191 ARG A C 1
ATOM 1498 O O . ARG A 1 191 ? -24.418 -13.561 -5.853 1.00 20.15 191 ARG A O 1
ATOM 1506 N N . VAL A 1 192 ? -23.805 -15.147 -4.358 1.00 17.29 192 VAL A N 1
ATOM 1507 C CA . VAL A 1 192 ? -23.973 -16.293 -5.248 1.00 16.63 192 VAL A CA 1
ATOM 1508 C C . VAL A 1 192 ? -25.299 -16.958 -4.899 1.00 20.46 192 VAL A C 1
ATOM 1509 O O . VAL A 1 192 ? -25.504 -17.389 -3.757 1.00 20.02 192 VAL A O 1
ATOM 1513 N N . GLU A 1 193 ? -26.190 -17.072 -5.880 1.00 18.75 193 GLU A N 1
ATOM 1514 C CA . GLU A 1 193 ? -27.580 -17.428 -5.590 1.00 21.89 193 GLU A CA 1
ATOM 1515 C C . GLU A 1 193 ? -27.778 -18.944 -5.510 1.00 20.44 193 GLU A C 1
ATOM 1516 O O . GLU A 1 193 ? -28.637 -19.514 -6.184 1.00 24.42 193 GLU A O 1
ATOM 1522 N N . LEU A 1 194 ? -26.966 -19.604 -4.687 1.00 17.52 194 LEU A N 1
ATOM 1523 C CA . LEU A 1 194 ? -27.070 -21.036 -4.411 1.00 18.99 194 LEU A CA 1
ATOM 1524 C C . LEU A 1 194 ? -27.025 -21.267 -2.905 1.00 19.11 194 LEU A C 1
ATOM 1525 O O . LEU A 1 194 ? -26.211 -20.648 -2.213 1.00 21.54 194 LEU A O 1
ATOM 1530 N N . PRO A 1 195 ? -27.902 -22.131 -2.355 1.00 22.00 195 PRO A N 1
ATOM 1531 C CA . PRO A 1 195 ? -27.877 -22.386 -0.880 1.00 20.64 195 PRO A CA 1
ATOM 1532 C C . PRO A 1 195 ? -26.921 -23.509 -0.480 1.00 23.10 195 PRO A C 1
ATOM 1533 O O . PRO A 1 195 ? -27.296 -24.665 -0.219 1.00 24.13 195 PRO A O 1
ATOM 1537 N N . LEU A 1 196 ? -25.637 -23.165 -0.428 1.00 19.40 196 LEU A N 1
ATOM 1538 C CA . LEU A 1 196 ? -24.583 -24.151 -0.237 1.00 21.31 196 LEU A CA 1
ATOM 1539 C C . LEU A 1 196 ? -24.017 -24.166 1.178 1.00 23.22 196 LEU A C 1
ATOM 1540 O O . LEU A 1 196 ? -23.1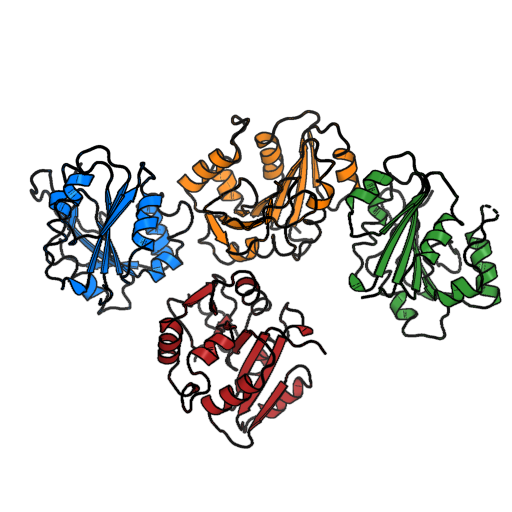78 -25.016 1.481 1.00 20.86 196 LEU A O 1
ATOM 1545 N N . TYR A 1 197 ? -24.432 -23.243 2.034 1.00 20.16 197 TYR A N 1
ATOM 1546 C CA . TYR A 1 197 ? -23.978 -23.180 3.415 1.00 20.54 197 TYR A CA 1
ATOM 1547 C C . TYR A 1 197 ? -25.125 -23.639 4.307 1.00 22.34 197 TYR A C 1
ATOM 1548 O O . TYR A 1 197 ? -26.297 -23.524 3.933 1.00 20.91 197 TYR A O 1
ATOM 1557 N N . ARG A 1 198 ? -24.784 -24.177 5.476 1.00 19.55 198 ARG A N 1
ATOM 1558 C CA . ARG A 1 198 ? -25.768 -24.643 6.452 1.00 19.48 198 ARG A CA 1
ATOM 1559 C C . ARG A 1 198 ? -25.462 -23.994 7.794 1.00 21.59 198 ARG A C 1
ATOM 1560 O O . ARG A 1 198 ? -24.416 -24.259 8.394 1.00 21.35 198 ARG A O 1
ATOM 1568 N N . TYR A 1 199 ? -26.390 -23.181 8.274 1.00 25.32 199 TYR A N 1
ATOM 1569 C CA . TYR A 1 199 ? -26.224 -22.372 9.476 1.00 22.10 199 TYR A CA 1
ATOM 1570 C C . TYR A 1 199 ? -27.092 -22.974 10.572 1.00 24.99 199 TYR A C 1
ATOM 1571 O O . TYR A 1 199 ? -28.305 -23.118 10.391 1.00 33.17 199 TYR A O 1
ATOM 1580 N N . ARG A 1 200 ? -26.478 -23.329 11.702 1.00 26.76 200 ARG A N 1
ATOM 1581 C CA . ARG A 1 200 ? -27.202 -24.018 12.760 1.00 29.99 200 ARG A CA 1
ATOM 1582 C C . ARG A 1 200 ? -28.037 -23.031 13.571 1.00 38.79 200 ARG A C 1
ATOM 1583 O O . ARG A 1 200 ? -27.529 -22.002 14.027 1.00 34.24 200 ARG A O 1
ATOM 1591 N N . ARG A 1 201 ? -29.319 -23.356 13.749 1.00 34.32 201 ARG A N 1
ATOM 1592 C CA . ARG A 1 201 ? -30.204 -22.597 14.624 1.00 54.31 201 ARG A CA 1
ATOM 1593 C C . ARG A 1 201 ? -29.898 -22.945 16.075 1.00 65.92 201 ARG A C 1
ATOM 1594 O O . ARG A 1 201 ? -29.922 -24.122 16.452 1.00 65.94 201 ARG A O 1
ATOM 1602 N N . HIS A 1 202 ? -29.613 -21.929 16.886 1.00 80.30 202 HIS A N 1
ATOM 1603 C CA . HIS A 1 202 ? -29.422 -22.131 18.323 1.00 95.22 202 HIS A CA 1
ATOM 1604 C C . HIS A 1 202 ? -30.311 -21.190 19.128 1.00 95.30 202 HIS A C 1
ATOM 1605 O O . HIS A 1 202 ? -31.479 -21.491 19.374 1.00 95.28 202 HIS A O 1
ATOM 1612 N N . LYS B 1 11 ? -3.865 29.539 16.852 1.00 67.40 11 LYS B N 1
ATOM 1613 C CA . LYS B 1 11 ? -4.224 28.300 16.168 1.00 73.19 11 LYS B CA 1
ATOM 1614 C C . LYS B 1 11 ? -4.396 27.157 17.164 1.00 65.51 11 LYS B C 1
ATOM 1615 O O . LYS B 1 11 ? -3.583 26.992 18.076 1.00 70.86 11 LYS B O 1
ATOM 1621 N N . ALA B 1 12 ? -5.455 26.373 16.986 1.00 55.56 12 ALA B N 1
ATOM 1622 C CA . ALA B 1 12 ? -5.700 25.240 17.873 1.00 47.72 12 ALA B CA 1
ATOM 1623 C C . ALA B 1 12 ? -4.748 24.098 17.530 1.00 36.07 12 ALA B C 1
ATOM 1624 O O . ALA B 1 12 ? -4.624 23.733 16.356 1.00 36.33 12 ALA B O 1
ATOM 1626 N N . PRO B 1 13 ? -4.068 23.514 18.512 1.00 37.85 13 PRO B N 1
ATOM 1627 C CA . PRO B 1 13 ? -3.191 22.379 18.211 1.00 29.83 13 PRO B CA 1
ATOM 1628 C C . PRO B 1 13 ? -3.992 21.192 17.696 1.00 33.15 13 PRO B C 1
ATOM 1629 O O . PRO B 1 13 ? -5.197 21.064 17.926 1.00 30.63 13 PRO B O 1
ATOM 1633 N N . THR B 1 14 ? -3.298 20.317 16.976 1.00 29.71 14 THR B N 1
ATOM 1634 C CA . THR B 1 14 ? -3.903 19.088 16.482 1.00 28.23 14 THR B CA 1
ATOM 1635 C C . THR B 1 14 ? -3.703 17.926 17.445 1.00 25.49 14 THR B C 1
ATOM 1636 O O . THR B 1 14 ? -4.610 17.105 17.628 1.00 26.16 14 THR B O 1
ATOM 1640 N N . VAL B 1 15 ? -2.531 17.830 18.065 1.00 21.48 15 VAL B N 1
ATOM 1641 C CA . VAL B 1 15 ? -2.213 16.748 18.992 1.00 20.43 15 VAL B CA 1
ATOM 1642 C C . VAL B 1 15 ? -2.054 17.323 20.395 1.00 21.65 15 VAL B C 1
ATOM 1643 O O . VAL B 1 15 ? -1.366 18.332 20.581 1.00 24.68 15 VAL B O 1
ATOM 1647 N N . SER B 1 16 ? -2.651 16.661 21.389 1.00 22.48 16 SER B N 1
ATOM 1648 C CA . SER B 1 16 ? -2.429 16.991 22.796 1.00 21.80 16 SER B CA 1
ATOM 1649 C C . SER B 1 16 ? -1.674 15.851 23.471 1.00 23.05 16 SER B C 1
ATOM 1650 O O . SER B 1 16 ? -2.133 14.701 23.451 1.00 22.69 16 SER B O 1
ATOM 1653 N N . VAL B 1 17 ? -0.530 16.166 24.074 1.00 18.54 17 VAL B N 1
ATOM 1654 C CA . VAL B 1 17 ? 0.255 15.183 24.813 1.00 18.03 17 VAL B CA 1
ATOM 1655 C C . VAL B 1 17 ? -0.007 15.381 26.303 1.00 25.02 17 VAL B C 1
ATOM 1656 O O . VAL B 1 17 ? 0.116 16.501 26.818 1.00 25.43 17 VAL B O 1
ATOM 1660 N N . ILE B 1 18 ? -0.372 14.295 26.994 1.00 23.97 18 ILE B N 1
ATOM 1661 C CA . ILE B 1 18 ? -0.766 14.317 28.403 1.00 25.19 18 ILE B CA 1
ATOM 1662 C C . ILE B 1 18 ? 0.284 13.583 29.229 1.00 29.53 18 ILE B C 1
ATOM 1663 O O . ILE B 1 18 ? 0.635 12.438 28.916 1.00 23.93 18 ILE B O 1
ATOM 1668 N N . VAL B 1 19 ? 0.752 14.220 30.303 1.00 24.11 19 VAL B N 1
ATOM 1669 C CA . VAL B 1 19 ? 1.745 13.643 31.207 1.00 23.95 19 VAL B CA 1
ATOM 1670 C C . VAL B 1 19 ? 1.258 13.856 32.639 1.00 23.85 19 VAL B C 1
ATOM 1671 O O . VAL B 1 19 ? 1.147 15.002 33.095 1.00 26.16 19 VAL B O 1
ATOM 1675 N N . ALA B 1 20 ? 0.976 12.768 33.348 1.00 22.69 20 ALA B N 1
ATOM 1676 C CA . ALA B 1 20 ? 0.607 12.852 34.756 1.00 27.22 20 ALA B CA 1
ATOM 1677 C C . ALA B 1 20 ? 1.858 12.668 35.611 1.00 33.03 20 ALA B C 1
ATOM 1678 O O . ALA B 1 20 ? 2.524 11.632 35.529 1.00 32.09 20 ALA B O 1
ATOM 1680 N N . ALA B 1 21 ? 2.165 13.656 36.446 1.00 32.51 21 ALA B N 1
ATOM 1681 C CA . ALA B 1 21 ? 3.425 13.686 37.181 1.00 25.06 21 ALA B CA 1
ATOM 1682 C C . ALA B 1 21 ? 3.156 13.750 38.676 1.00 31.66 21 ALA B C 1
ATOM 1683 O O . ALA B 1 21 ? 2.562 14.718 39.164 1.00 29.02 21 ALA B O 1
ATOM 1685 N N . PHE B 1 22 ? 3.609 12.728 39.402 1.00 27.54 22 PHE B N 1
ATOM 1686 C CA . PHE B 1 22 ? 3.609 12.737 40.862 1.00 25.28 22 PHE B CA 1
ATOM 1687 C C . PHE B 1 22 ? 5.025 12.434 41.334 1.00 31.73 22 PHE B C 1
ATOM 1688 O O . PHE B 1 22 ? 5.507 11.310 41.176 1.00 25.98 22 PHE B O 1
ATOM 1696 N N . ASN B 1 23 ? 5.690 13.434 41.906 1.00 26.37 23 ASN B N 1
ATOM 1697 C CA . ASN B 1 23 ? 7.026 13.263 42.491 1.00 28.80 23 ASN B CA 1
ATOM 1698 C C . ASN B 1 23 ? 8.010 12.678 41.474 1.00 27.08 23 ASN B C 1
ATOM 1699 O O . ASN B 1 23 ? 8.681 11.677 41.727 1.00 25.91 23 ASN B O 1
ATOM 1704 N N . GLN B 1 24 ? 8.102 13.333 40.318 1.00 25.15 24 GLN B N 1
ATOM 1705 C CA . GLN B 1 24 ? 8.937 12.879 39.214 1.00 30.70 24 GLN B CA 1
ATOM 1706 C C . GLN B 1 24 ? 10.129 13.802 38.970 1.00 28.15 24 GLN B C 1
ATOM 1707 O O . GLN B 1 24 ? 10.557 13.967 37.828 1.00 27.68 24 GLN B O 1
ATOM 1713 N N . GLU B 1 25 ? 10.692 14.383 40.032 1.00 24.83 25 GLU B N 1
ATOM 1714 C CA . GLU B 1 25 ? 11.744 15.382 39.855 1.00 29.99 25 GLU B CA 1
ATOM 1715 C C . GLU B 1 25 ? 12.969 14.802 39.161 1.00 26.73 25 GLU B C 1
ATOM 1716 O O . GLU B 1 25 ? 13.701 15.536 38.486 1.00 28.57 25 GLU B O 1
ATOM 1722 N N . LYS B 1 26 ? 13.195 13.496 39.296 1.00 22.14 26 LYS B N 1
ATOM 1723 C CA . LYS B 1 26 ? 14.402 12.882 38.748 1.00 30.76 26 LYS B CA 1
ATOM 1724 C C . LYS B 1 26 ? 14.347 12.766 37.222 1.00 29.85 26 LYS B C 1
ATOM 1725 O O . LYS B 1 26 ? 15.377 12.914 36.548 1.00 27.97 26 LYS B O 1
ATOM 1731 N N . TYR B 1 27 ? 13.164 12.512 36.651 1.00 22.35 27 TYR B N 1
ATOM 1732 C CA . TYR B 1 27 ? 13.059 12.204 35.221 1.00 23.88 27 TYR B CA 1
ATOM 1733 C C . TYR B 1 27 ? 12.225 13.176 34.406 1.00 30.54 27 TYR B C 1
ATOM 1734 O O . TYR B 1 27 ? 12.229 13.076 33.169 1.00 23.10 27 TYR B O 1
ATOM 1743 N N . ILE B 1 28 ? 11.489 14.083 35.046 1.00 24.59 28 ILE B N 1
ATOM 1744 C CA . ILE B 1 28 ? 10.525 14.899 34.317 1.00 24.57 28 ILE B CA 1
ATOM 1745 C C . ILE B 1 28 ? 11.231 15.814 33.316 1.00 28.94 28 ILE B C 1
ATOM 1746 O O . ILE B 1 28 ? 10.652 16.178 32.284 1.00 24.66 28 ILE B O 1
ATOM 1751 N N . GLY B 1 29 ? 12.487 16.181 33.583 1.00 26.59 29 GLY B N 1
ATOM 1752 C CA . GLY B 1 29 ? 13.182 17.093 32.685 1.00 24.26 29 GLY B CA 1
ATOM 1753 C C . GLY B 1 29 ? 13.505 16.439 31.356 1.00 30.16 29 GLY B C 1
ATOM 1754 O O . GLY B 1 29 ? 13.287 17.022 30.290 1.00 22.98 29 GLY B O 1
ATOM 1755 N N . ARG B 1 30 ? 14.025 15.211 31.405 1.00 28.71 30 ARG B N 1
ATOM 1756 C CA . ARG B 1 30 ? 14.276 14.463 30.182 1.00 25.37 30 ARG B CA 1
ATOM 1757 C C . ARG B 1 30 ? 12.991 14.221 29.407 1.00 24.78 30 ARG B C 1
ATOM 1758 O O . ARG B 1 30 ? 12.979 14.303 28.173 1.00 24.85 30 ARG B O 1
ATOM 1766 N N . CYS B 1 31 ? 11.900 13.916 30.111 1.00 24.11 31 CYS B N 1
ATOM 1767 C CA . CYS B 1 31 ? 10.613 13.700 29.450 1.00 20.72 31 CYS B CA 1
ATOM 1768 C C . CYS B 1 31 ? 10.179 14.931 28.659 1.00 22.59 31 CYS B C 1
ATOM 1769 O O . CYS B 1 31 ? 9.907 14.858 27.451 1.00 20.08 31 CYS B O 1
ATOM 1772 N N . ILE B 1 32 ? 10.099 16.072 29.335 1.00 23.56 32 ILE B N 1
ATOM 1773 C CA . ILE B 1 32 ? 9.610 17.295 28.708 1.00 19.64 32 ILE B CA 1
ATOM 1774 C C . ILE B 1 32 ? 10.547 17.752 27.597 1.00 22.02 32 ILE B C 1
ATOM 1775 O O . ILE B 1 32 ? 10.095 18.221 26.544 1.00 24.28 32 ILE B O 1
ATOM 1780 N N . ARG B 1 33 ? 11.861 17.632 27.804 1.00 19.72 33 ARG B N 1
ATOM 1781 C CA A ARG B 1 33 ? 12.803 18.012 26.753 0.51 22.19 33 ARG B CA 1
ATOM 1782 C CA B ARG B 1 33 ? 12.793 18.020 26.750 0.49 22.13 33 ARG B CA 1
ATOM 1783 C C . ARG B 1 33 ? 12.571 17.194 25.490 1.00 21.66 33 ARG B C 1
ATOM 1784 O O . ARG B 1 33 ? 12.613 17.732 24.379 1.00 23.60 33 ARG B O 1
ATOM 1799 N N . SER B 1 34 ? 12.310 15.889 25.641 1.00 21.83 34 SER B N 1
ATOM 1800 C CA . SER B 1 34 ? 12.038 15.063 24.466 1.00 26.58 34 SER B CA 1
ATOM 1801 C C . SER B 1 34 ? 10.758 15.521 23.768 1.00 20.95 34 SER B C 1
ATOM 1802 O O . SER B 1 34 ? 10.675 15.517 22.532 1.00 24.66 34 SER B O 1
ATOM 1805 N N . LEU B 1 35 ? 9.763 15.955 24.541 1.00 20.97 35 LEU B N 1
ATOM 1806 C CA . LEU B 1 35 ? 8.515 16.421 23.941 1.00 19.50 35 LEU B CA 1
ATOM 1807 C C . LEU B 1 35 ? 8.681 17.784 23.282 1.00 24.61 35 LEU B C 1
ATOM 1808 O O . LEU B 1 35 ? 8.046 18.064 22.256 1.00 22.92 35 LEU B O 1
ATOM 1813 N N . LEU B 1 36 ? 9.537 18.635 23.828 1.00 21.64 36 LEU B N 1
ATOM 1814 C CA . LEU B 1 36 ? 9.812 19.910 23.169 1.00 24.08 36 LEU B CA 1
ATOM 1815 C C . LEU B 1 36 ? 10.728 19.752 21.963 1.00 23.41 36 LEU B C 1
ATOM 1816 O O . LEU B 1 36 ? 10.801 20.659 21.125 1.00 26.54 36 LEU B O 1
ATOM 1821 N N . ASN B 1 37 ? 11.429 18.627 21.848 1.00 26.25 37 ASN B N 1
ATOM 1822 C CA A ASN B 1 37 ? 12.340 18.335 20.752 0.51 26.45 37 ASN B CA 1
ATOM 1823 C CA B ASN B 1 37 ? 12.321 18.431 20.710 0.49 26.01 37 ASN B CA 1
ATOM 1824 C C . ASN B 1 37 ? 11.651 17.678 19.555 1.00 26.10 37 ASN B C 1
ATOM 1825 O O . ASN B 1 37 ? 12.339 17.164 18.673 1.00 32.35 37 ASN B O 1
ATOM 1834 N N . GLN B 1 38 ? 10.320 17.666 19.506 1.00 25.87 38 GLN B N 1
ATOM 1835 C CA . GLN B 1 38 ? 9.611 16.981 18.432 1.00 23.63 38 GLN B CA 1
ATOM 1836 C C . GLN B 1 38 ? 9.807 17.669 17.083 1.00 33.92 38 GLN B C 1
ATOM 1837 O O . GLN B 1 38 ? 9.784 18.900 16.981 1.00 32.57 38 GLN B O 1
ATOM 1843 N N . ASN B 1 39 ? 9.984 16.853 16.037 1.00 27.01 39 ASN B N 1
ATOM 1844 C CA . ASN B 1 39 ? 9.991 17.309 14.643 1.00 27.34 39 ASN B CA 1
ATOM 1845 C C . ASN B 1 39 ? 8.546 17.386 14.153 1.00 37.55 39 ASN B C 1
ATOM 1846 O O . ASN B 1 39 ? 8.066 16.565 13.369 1.00 51.21 39 ASN B O 1
ATOM 1851 N N . PHE B 1 40 ? 7.842 18.391 14.655 1.00 33.40 40 PHE B N 1
ATOM 1852 C CA . PHE B 1 40 ? 6.411 18.565 14.444 1.00 35.84 40 PHE B CA 1
ATOM 1853 C C . PHE B 1 40 ? 6.178 20.030 14.745 1.00 31.63 40 PHE B C 1
ATOM 1854 O O . PHE B 1 40 ? 6.740 20.528 15.729 1.00 33.70 40 PHE B O 1
ATOM 1862 N N . PRO B 1 41 ? 5.412 20.762 13.936 1.00 32.86 41 PRO B N 1
ATOM 1863 C CA . PRO B 1 41 ? 5.329 22.216 14.132 1.00 32.73 41 PRO B CA 1
ATOM 1864 C C . PRO B 1 41 ? 4.790 22.555 15.517 1.00 34.44 41 PRO B C 1
ATOM 1865 O O . PRO B 1 41 ? 3.838 21.936 16.000 1.00 28.69 41 PRO B O 1
ATOM 1869 N N . LYS B 1 42 ? 5.428 23.542 16.158 1.00 34.21 42 LYS B N 1
ATOM 1870 C CA . LYS B 1 42 ? 5.079 23.904 17.533 1.00 36.93 42 LYS B CA 1
ATOM 1871 C C . LYS B 1 42 ? 3.609 24.279 17.661 1.00 33.54 42 LYS B C 1
ATOM 1872 O O . LYS B 1 42 ? 2.966 23.961 18.666 1.00 31.15 42 LYS B O 1
ATOM 1878 N N . GLU B 1 43 ? 3.057 24.956 16.652 1.00 34.69 43 GLU B N 1
ATOM 1879 C CA A GLU B 1 43 ? 1.661 25.366 16.719 0.51 36.20 43 GLU B CA 1
ATOM 1880 C CA B GLU B 1 43 ? 1.660 25.368 16.702 0.49 36.25 43 GLU B CA 1
ATOM 1881 C C . GLU B 1 43 ? 0.688 24.204 16.557 1.00 33.44 43 GLU B C 1
ATOM 1882 O O . GLU B 1 43 ? -0.504 24.384 16.817 1.00 34.19 43 GLU B O 1
ATOM 1893 N N . ASP B 1 44 ? 1.154 23.021 16.152 1.00 29.53 44 ASP B N 1
ATOM 1894 C CA . ASP B 1 44 ? 0.249 21.901 15.918 1.00 28.59 44 ASP B CA 1
ATOM 1895 C C . ASP B 1 44 ? 0.132 20.940 17.097 1.00 29.91 44 ASP B C 1
ATOM 1896 O O . ASP B 1 44 ? -0.632 19.975 17.007 1.00 24.67 44 ASP B O 1
ATOM 1901 N N . TYR B 1 45 ? 0.851 21.156 18.198 1.00 25.26 45 TYR B N 1
ATOM 1902 C CA . TYR B 1 45 ? 0.653 20.287 19.350 1.00 22.49 45 TYR B CA 1
ATOM 1903 C C . TYR B 1 45 ? 0.819 21.092 20.629 1.00 28.20 45 TYR B C 1
ATOM 1904 O O . TYR B 1 45 ? 1.332 22.213 20.625 1.00 27.61 45 TYR B O 1
ATOM 1913 N N . GLU B 1 46 ? 0.347 20.509 21.726 1.00 23.74 46 GLU B N 1
ATOM 1914 C CA . GLU B 1 46 ? 0.472 21.113 23.043 1.00 23.37 46 GLU B CA 1
ATOM 1915 C C . GLU B 1 46 ? 0.878 20.022 24.014 1.00 26.58 46 GLU B C 1
ATOM 1916 O O . GLU B 1 46 ? 0.562 18.846 23.813 1.00 26.11 46 GLU B O 1
ATOM 1922 N N . ILE B 1 47 ? 1.585 20.419 25.067 1.00 23.93 47 ILE B N 1
ATOM 1923 C CA . ILE B 1 47 ? 2.038 19.507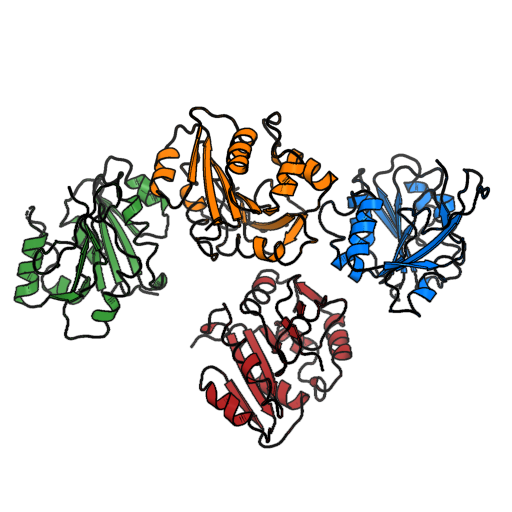 26.112 1.00 19.04 47 ILE B CA 1
ATOM 1924 C C . ILE B 1 47 ? 1.324 19.892 27.398 1.00 24.53 47 ILE B C 1
ATOM 1925 O O . ILE B 1 47 ? 1.429 21.038 27.854 1.00 24.67 47 ILE B O 1
ATOM 1930 N N . ILE B 1 48 ? 0.593 18.945 27.971 1.00 20.45 48 ILE B N 1
ATOM 1931 C CA . ILE B 1 48 ? -0.199 19.164 29.177 1.00 23.04 48 ILE B CA 1
ATOM 1932 C C . ILE B 1 48 ? 0.376 18.289 30.284 1.00 23.77 48 ILE B C 1
ATOM 1933 O O . ILE B 1 48 ? 0.326 17.053 30.196 1.00 24.15 48 ILE B O 1
ATOM 1938 N N . ILE B 1 49 ? 0.923 18.926 31.320 1.00 26.58 49 ILE B N 1
ATOM 1939 C CA . ILE B 1 49 ? 1.475 18.228 32.475 1.00 20.32 49 ILE B CA 1
ATOM 1940 C C . ILE B 1 49 ? 0.521 18.415 33.644 1.00 22.56 49 ILE B C 1
ATOM 1941 O O . ILE B 1 49 ? 0.189 19.552 33.999 1.00 26.41 49 ILE B O 1
ATOM 1946 N N . ILE B 1 50 ? 0.090 17.310 34.252 1.00 19.83 50 ILE B N 1
ATOM 1947 C CA . ILE B 1 50 ? -0.698 17.373 35.478 1.00 25.05 50 ILE B CA 1
ATOM 1948 C C . ILE B 1 50 ? 0.249 17.082 36.628 1.00 29.09 50 ILE B C 1
ATOM 1949 O O . ILE B 1 50 ? 0.711 15.944 36.794 1.00 26.33 50 ILE B O 1
ATOM 1954 N N . ASN B 1 51 ? 0.549 18.109 37.418 1.00 25.12 51 ASN B N 1
ATOM 1955 C CA . ASN B 1 51 ? 1.291 17.926 38.663 1.00 26.57 51 ASN B CA 1
ATOM 1956 C C . ASN B 1 51 ? 0.301 17.467 39.720 1.00 29.41 51 ASN B C 1
ATOM 1957 O O . ASN B 1 51 ? -0.452 18.269 40.280 1.00 25.21 51 ASN B O 1
ATOM 1962 N N . ASP B 1 52 ? 0.329 16.170 40.014 1.00 24.13 52 ASP B N 1
ATOM 1963 C CA . ASP B 1 52 ? -0.691 15.531 40.841 1.00 28.60 52 ASP B CA 1
ATOM 1964 C C . ASP B 1 52 ? -0.307 15.591 42.321 1.00 29.77 52 ASP B C 1
ATOM 1965 O O . ASP B 1 52 ? -0.093 14.578 42.983 1.00 33.75 52 ASP B O 1
ATOM 1970 N N . GLY B 1 53 ? -0.215 16.816 42.836 1.00 29.68 53 GLY B N 1
ATOM 1971 C CA . GLY B 1 53 ? 0.078 17.007 44.244 1.00 28.78 53 GLY B CA 1
ATOM 1972 C C . GLY B 1 53 ? 1.485 16.632 44.664 1.00 35.56 53 GLY B C 1
ATOM 1973 O O . GLY B 1 53 ? 1.674 16.179 45.796 1.00 29.62 53 GLY B O 1
ATOM 1974 N N . SER B 1 54 ? 2.480 16.818 43.790 1.00 27.81 54 SER B N 1
ATOM 1975 C CA . SER B 1 54 ? 3.851 16.459 44.132 1.00 31.80 54 SER B CA 1
ATOM 1976 C C . SER B 1 54 ? 4.356 17.271 45.325 1.00 33.23 54 SER B C 1
ATOM 1977 O O . SER B 1 54 ? 3.929 18.403 45.570 1.00 26.75 54 SER B O 1
ATOM 1980 N N . THR B 1 55 ? 5.288 16.679 46.066 1.00 27.96 55 THR B N 1
ATOM 1981 C CA . THR B 1 55 ? 5.947 17.360 47.166 1.00 28.24 55 THR B CA 1
ATOM 1982 C C . THR B 1 55 ? 7.455 17.479 46.986 1.00 27.71 55 THR B C 1
ATOM 1983 O O . THR B 1 55 ? 8.114 18.042 47.860 1.00 29.28 55 THR B O 1
ATOM 1987 N N . ASP B 1 56 ? 8.021 16.964 45.890 1.00 26.02 56 ASP B N 1
ATOM 1988 C CA . ASP B 1 56 ? 9.437 17.156 45.618 1.00 33.97 56 ASP B CA 1
ATOM 1989 C C . ASP B 1 56 ? 9.603 18.394 44.737 1.00 29.91 56 ASP B C 1
ATOM 1990 O O . ASP B 1 56 ? 8.799 19.329 44.832 1.00 32.38 56 ASP B O 1
ATOM 1995 N N . LYS B 1 57 ? 10.627 18.436 43.883 1.00 24.65 57 LYS B N 1
ATOM 1996 C CA . LYS B 1 57 ? 10.877 19.635 43.087 1.00 31.35 57 LYS B CA 1
ATOM 1997 C C . LYS B 1 57 ? 10.157 19.620 41.739 1.00 30.24 57 LYS B C 1
ATOM 1998 O O . LYS B 1 57 ? 10.489 20.430 40.859 1.00 25.10 57 LYS B O 1
ATOM 2004 N N . THR B 1 58 ? 9.161 18.743 41.578 1.00 23.96 58 THR B N 1
ATOM 2005 C CA . THR B 1 58 ? 8.421 18.655 40.319 1.00 20.51 58 THR B CA 1
ATOM 2006 C C . THR B 1 58 ? 7.807 19.995 39.925 1.00 23.66 58 THR B C 1
ATOM 2007 O O . THR B 1 58 ? 7.904 20.411 38.764 1.00 24.76 58 THR B O 1
ATOM 2011 N N . LYS B 1 59 ? 7.180 20.696 40.875 1.00 26.97 59 LYS B N 1
ATOM 2012 C CA . LYS B 1 59 ? 6.557 21.976 40.547 1.00 25.21 59 LYS B CA 1
ATOM 2013 C C . LYS B 1 59 ? 7.581 22.968 39.993 1.00 26.96 59 LYS B C 1
ATOM 2014 O O . LYS B 1 59 ? 7.313 23.662 39.005 1.00 25.78 59 LYS B O 1
ATOM 2020 N N . TYR B 1 60 ? 8.761 23.048 40.617 1.00 28.68 60 TYR B N 1
ATOM 2021 C CA . TYR B 1 60 ? 9.818 23.915 40.095 1.00 20.63 60 TYR B CA 1
ATOM 2022 C C . TYR B 1 60 ? 10.300 23.449 38.723 1.00 27.08 60 TYR B C 1
ATOM 2023 O O . TYR B 1 60 ? 10.564 24.271 37.835 1.00 31.20 60 TYR B O 1
ATOM 2032 N N . ALA B 1 61 ? 10.452 22.132 38.540 1.00 23.57 61 ALA B N 1
ATOM 2033 C CA . ALA B 1 61 ? 10.866 21.607 37.239 1.00 24.94 61 ALA B CA 1
ATOM 2034 C C . ALA B 1 61 ? 9.925 22.065 36.132 1.00 26.14 61 ALA B C 1
ATOM 2035 O O . ALA B 1 61 ? 10.365 22.396 35.022 1.00 27.40 61 ALA B O 1
ATOM 2037 N N . LEU B 1 62 ? 8.620 22.073 36.405 1.00 25.02 62 LEU B N 1
ATOM 2038 C CA . LEU B 1 62 ? 7.670 22.523 35.390 1.00 23.21 62 LEU B CA 1
ATOM 2039 C C . LEU B 1 62 ? 7.781 24.024 35.161 1.00 25.76 62 LEU B C 1
ATOM 2040 O O . LEU B 1 62 ? 7.614 24.499 34.029 1.00 28.06 62 LEU B O 1
ATOM 2045 N N . GLU B 1 63 ? 8.046 24.788 36.226 1.00 24.01 63 GLU B N 1
ATOM 2046 C CA . GLU B 1 63 ? 8.219 26.233 36.083 1.00 28.18 63 GLU B CA 1
ATOM 2047 C C . GLU B 1 63 ? 9.401 26.563 35.181 1.00 28.59 63 GLU B C 1
ATOM 2048 O O . GLU B 1 63 ? 9.392 27.594 34.495 1.00 29.68 63 GLU B O 1
ATOM 2054 N N . ILE B 1 64 ? 10.417 25.692 35.159 1.00 25.48 64 ILE B N 1
ATOM 2055 C CA . ILE B 1 64 ? 11.583 25.895 34.300 1.00 26.93 64 ILE B CA 1
ATOM 2056 C C . ILE B 1 64 ? 11.158 26.105 32.851 1.00 28.51 64 ILE B C 1
ATOM 2057 O O . ILE B 1 64 ? 11.733 26.930 32.134 1.00 28.95 64 ILE B O 1
ATOM 2062 N N . PHE B 1 65 ? 10.144 25.375 32.399 1.00 25.04 65 PHE B N 1
ATOM 2063 C CA . PHE B 1 65 ? 9.768 25.419 30.991 1.00 30.99 65 PHE B CA 1
ATOM 2064 C C . PHE B 1 65 ? 8.742 26.496 30.655 1.00 28.41 65 PHE B C 1
ATOM 2065 O O . PHE B 1 65 ? 8.402 26.642 29.477 1.00 27.66 65 PHE B O 1
ATOM 2073 N N . GLY B 1 66 ? 8.262 27.252 31.644 1.00 25.03 66 GLY B N 1
ATOM 2074 C CA . GLY B 1 66 ? 7.477 28.450 31.359 1.00 24.74 66 GLY B CA 1
ATOM 2075 C C . GLY B 1 66 ? 6.246 28.149 30.521 1.00 32.91 66 GLY B C 1
ATOM 2076 O O . GLY B 1 66 ? 5.496 27.199 30.777 1.00 27.99 66 GLY B O 1
ATOM 2077 N N . LYS B 1 67 ? 6.043 28.954 29.484 1.00 27.89 67 LYS B N 1
ATOM 2078 C CA . LYS B 1 67 ? 4.849 28.856 28.658 1.00 29.81 67 LYS B CA 1
ATOM 2079 C C . LYS B 1 67 ? 4.975 27.830 27.538 1.00 30.25 67 LYS B C 1
ATOM 2080 O O . LYS B 1 67 ? 4.051 27.700 26.730 1.00 32.19 67 LYS B O 1
ATOM 2086 N N . GLU B 1 68 ? 6.074 27.073 27.486 1.00 28.96 68 GLU B N 1
ATOM 2087 C CA . GLU B 1 68 ? 6.184 26.032 26.467 1.00 27.92 68 GLU B CA 1
ATOM 2088 C C . GLU B 1 68 ? 5.302 24.834 26.784 1.00 27.47 68 GLU B C 1
ATOM 2089 O O . GLU B 1 68 ? 5.026 24.025 25.889 1.00 26.96 68 GLU B O 1
ATOM 2095 N N . ILE B 1 69 ? 4.866 24.695 28.037 1.00 22.40 69 ILE B N 1
ATOM 2096 C CA . ILE B 1 69 ? 3.980 23.619 28.456 1.00 24.44 69 ILE B CA 1
ATOM 2097 C C . ILE B 1 69 ? 2.767 24.243 29.134 1.00 32.58 69 ILE B C 1
ATOM 2098 O O . ILE B 1 69 ? 2.801 25.398 29.567 1.00 30.09 69 ILE B O 1
ATOM 2103 N N . LYS B 1 70 ? 1.683 23.464 29.219 1.00 22.37 70 LYS B N 1
ATOM 2104 C CA . LYS B 1 70 ? 0.532 23.816 30.044 1.00 30.16 70 LYS B CA 1
ATOM 2105 C C . LYS B 1 70 ? 0.519 22.932 31.288 1.00 27.23 70 LYS B C 1
ATOM 2106 O O . LYS B 1 70 ? 0.730 21.717 31.203 1.00 25.70 70 LYS B O 1
ATOM 2112 N N . VAL B 1 71 ? 0.280 23.544 32.444 1.00 22.15 71 VAL B N 1
ATOM 2113 C CA . VAL B 1 71 ? 0.365 22.844 33.723 1.00 28.04 71 VAL B CA 1
ATOM 2114 C C . VAL B 1 71 ? -0.996 22.882 34.398 1.00 27.52 71 VAL B C 1
ATOM 2115 O O . VAL B 1 71 ? -1.609 23.949 34.519 1.00 25.93 71 VAL B O 1
ATOM 2119 N N . ILE B 1 72 ? -1.462 21.712 34.830 1.00 27.07 72 ILE B N 1
ATOM 2120 C CA . ILE B 1 72 ? -2.588 21.585 35.746 1.00 25.16 72 ILE B CA 1
ATOM 2121 C C . ILE B 1 72 ? -2.022 21.114 37.080 1.00 30.81 72 ILE B C 1
ATOM 2122 O O . ILE B 1 72 ? -1.396 20.051 37.154 1.00 30.75 72 ILE B O 1
ATOM 2127 N N . GLU B 1 73 ? -2.218 21.895 38.132 1.00 29.97 73 GLU B N 1
ATOM 2128 C CA . GLU B 1 73 ? -1.691 21.529 39.442 1.00 30.05 73 GLU B CA 1
ATOM 2129 C C . GLU B 1 73 ? -2.836 21.140 40.362 1.00 36.32 73 GLU B C 1
ATOM 2130 O O . GLU B 1 73 ? -3.726 21.957 40.630 1.00 34.69 73 GLU B O 1
ATOM 2136 N N . ASN B 1 74 ? -2.818 19.897 40.843 1.00 33.03 74 ASN B N 1
ATOM 2137 C CA . ASN B 1 74 ? -3.721 19.484 41.911 1.00 37.72 74 ASN B CA 1
ATOM 2138 C C . ASN B 1 74 ? -3.070 19.793 43.250 1.00 35.76 74 ASN B C 1
ATOM 2139 O O . ASN B 1 74 ? -1.881 19.529 43.440 1.00 36.97 74 ASN B O 1
ATOM 2144 N N . GLU B 1 75 ? -3.857 20.347 44.181 1.00 37.81 75 GLU B N 1
ATOM 2145 C CA . GLU B 1 75 ? -3.324 20.690 45.500 1.00 46.09 75 GLU B CA 1
ATOM 2146 C C . GLU B 1 75 ? -2.938 19.444 46.295 1.00 48.27 75 GLU B C 1
ATOM 2147 O O . GLU B 1 75 ? -1.966 19.466 47.061 1.00 46.24 75 GLU B O 1
ATOM 2149 N N . SER B 1 76 ? -3.693 18.359 46.145 1.00 48.34 76 SER B N 1
ATOM 2150 C CA . SER B 1 76 ? -3.334 17.074 46.729 1.00 49.30 76 SER B CA 1
ATOM 2151 C C . SER B 1 76 ? -3.449 15.997 45.657 1.00 49.21 76 SER B C 1
ATOM 2152 O O . SER B 1 76 ? -4.016 16.214 44.580 1.00 45.48 76 SER B O 1
ATOM 2155 N N . ASN B 1 77 ? -2.887 14.826 45.952 1.00 37.32 77 ASN B N 1
ATOM 2156 C CA . ASN B 1 77 ? -2.806 13.765 44.956 1.00 45.22 77 ASN B CA 1
ATOM 2157 C C . ASN B 1 77 ? -4.196 13.189 44.705 1.00 45.49 77 ASN B C 1
ATOM 2158 O O . ASN B 1 77 ? -4.878 12.773 45.646 1.00 51.33 77 ASN B O 1
ATOM 2163 N N . LYS B 1 78 ? -4.622 13.189 43.440 1.00 43.87 78 LYS B N 1
ATOM 2164 C CA . LYS B 1 78 ? -5.899 12.604 43.050 1.00 46.13 78 LYS B CA 1
ATOM 2165 C C . LYS B 1 78 ? -5.755 11.249 42.373 1.00 47.40 78 LYS B C 1
ATOM 2166 O O . LYS B 1 78 ? -6.756 10.542 42.217 1.00 47.06 78 LYS B O 1
ATOM 2172 N N . GLY B 1 79 ? -4.555 10.880 41.946 1.00 41.57 79 GLY B N 1
ATOM 2173 C CA . GLY B 1 79 ? -4.339 9.602 41.307 1.00 38.17 79 GLY B CA 1
ATOM 2174 C C . GLY B 1 79 ? -4.265 9.719 39.794 1.00 34.89 79 GLY B C 1
ATOM 2175 O O . GLY B 1 79 ? -4.584 10.748 39.192 1.00 37.93 79 GLY B O 1
ATOM 2176 N N . LEU B 1 80 ? -3.856 8.609 39.177 1.00 38.91 80 LEU B N 1
ATOM 2177 C CA . LEU B 1 80 ? -3.532 8.619 37.753 1.00 38.73 80 LEU B CA 1
ATOM 2178 C C . LEU B 1 80 ? -4.769 8.873 36.897 1.00 38.02 80 LEU B C 1
ATOM 2179 O O . LEU B 1 80 ? -4.768 9.762 36.036 1.00 39.58 80 LEU B O 1
ATOM 2184 N N . SER B 1 81 ? -5.832 8.091 37.119 1.00 34.17 81 SER B N 1
ATOM 2185 C CA . SER B 1 81 ? -7.046 8.200 36.311 1.00 40.35 81 SER B CA 1
ATOM 2186 C C . SER B 1 81 ? -7.623 9.605 36.350 1.00 38.18 81 SER B C 1
ATOM 2187 O O . SER B 1 81 ? -7.934 10.190 35.306 1.00 33.91 81 SER B O 1
ATOM 2190 N N . ALA B 1 82 ? -7.810 10.148 37.558 1.00 38.90 82 ALA B N 1
ATOM 2191 C CA . ALA B 1 82 ? -8.374 11.486 37.701 1.00 39.58 82 ALA B CA 1
ATOM 2192 C C . ALA B 1 82 ? -7.478 12.534 37.057 1.00 34.47 82 ALA B C 1
ATOM 2193 O O . ALA B 1 82 ? -7.967 13.475 36.423 1.00 40.41 82 ALA B O 1
ATOM 2195 N N . SER B 1 83 ? -6.160 12.391 37.204 1.00 27.65 83 SER B N 1
ATOM 2196 C CA . SER B 1 83 ? -5.255 13.379 36.626 1.00 24.92 83 SER B CA 1
ATOM 2197 C C . SER B 1 83 ? -5.280 13.322 35.101 1.00 26.75 83 SER B C 1
ATOM 2198 O O . SER B 1 83 ? -5.273 14.366 34.436 1.00 27.30 83 SER B O 1
ATOM 2201 N N . LEU B 1 84 ? -5.291 12.112 34.534 1.00 31.17 84 LEU B N 1
ATOM 2202 C CA . LEU B 1 84 ? -5.348 11.977 33.079 1.00 26.29 84 LEU B CA 1
ATOM 2203 C C . LEU B 1 84 ? -6.659 12.520 32.539 1.00 30.15 84 LEU B C 1
ATOM 2204 O O . LEU B 1 84 ? -6.689 13.147 31.473 1.00 31.75 84 LEU B O 1
ATOM 2209 N N . ASN B 1 85 ? -7.754 12.297 33.267 1.00 27.01 85 ASN B N 1
ATOM 2210 C CA . ASN B 1 85 ? -9.046 12.803 32.814 1.00 30.90 85 ASN B CA 1
ATOM 2211 C C . ASN B 1 85 ? -9.087 14.328 32.833 1.00 34.71 85 ASN B C 1
ATOM 2212 O O . ASN B 1 85 ? -9.632 14.943 31.910 1.00 32.03 85 ASN B O 1
ATOM 2217 N N . LEU B 1 86 ? -8.514 14.957 33.864 1.00 31.49 86 LEU B N 1
ATOM 2218 C CA . LEU B 1 86 ? -8.348 16.411 33.840 1.00 31.97 86 LEU B CA 1
ATOM 2219 C C . LEU B 1 86 ? -7.582 16.852 32.600 1.00 28.55 86 LEU B C 1
ATOM 2220 O O . LEU B 1 86 ? -8.002 17.770 31.884 1.00 30.57 86 LEU B O 1
ATOM 2225 N N . GLY B 1 87 ? -6.448 16.206 32.329 1.00 29.77 87 GLY B N 1
ATOM 2226 C CA . GLY B 1 87 ? -5.687 16.552 31.141 1.00 26.49 87 GLY B CA 1
ATOM 2227 C C . GLY B 1 87 ? -6.514 16.423 29.876 1.00 26.87 87 GLY B C 1
ATOM 2228 O O . GLY B 1 87 ? -6.528 17.322 29.029 1.00 27.42 87 GLY B O 1
ATOM 2229 N N . ILE B 1 88 ? -7.244 15.317 29.750 1.00 27.13 88 ILE B N 1
ATOM 2230 C CA . ILE B 1 88 ? -7.990 15.058 28.523 1.00 25.00 88 ILE B CA 1
ATOM 2231 C C . ILE B 1 88 ? -9.127 16.057 28.368 1.00 32.52 88 ILE B C 1
ATOM 2232 O O . ILE B 1 88 ? -9.374 16.569 27.269 1.00 29.57 88 ILE B O 1
ATOM 2237 N N . ARG B 1 89 ? -9.847 16.343 29.460 1.00 28.06 89 ARG B N 1
ATOM 2238 C CA . ARG B 1 89 ? -10.940 17.309 29.400 1.00 34.14 89 ARG B CA 1
ATOM 2239 C C . ARG B 1 89 ? -10.452 18.713 29.057 1.00 35.29 89 ARG B C 1
ATOM 2240 O O . ARG B 1 89 ? -11.243 19.533 28.581 1.00 35.70 89 ARG B O 1
ATOM 2248 N N . SER B 1 90 ? -9.182 19.016 29.309 1.00 28.86 90 SER B N 1
ATOM 2249 C CA . SER B 1 90 ? -8.632 20.330 29.007 1.00 31.03 90 SER B CA 1
ATOM 2250 C C . SER B 1 90 ? -7.990 20.396 27.631 1.00 31.48 90 SER B C 1
ATOM 2251 O O . SER B 1 90 ? -7.610 21.491 27.195 1.00 32.47 90 SER B O 1
ATOM 2254 N N . ALA B 1 91 ? -7.870 19.266 26.943 1.00 28.02 91 ALA B N 1
ATOM 2255 C CA . ALA B 1 91 ? -7.100 19.217 25.712 1.00 24.31 91 ALA B CA 1
ATOM 2256 C C . ALA B 1 91 ? -7.830 19.903 24.568 1.00 34.14 91 ALA B C 1
ATOM 2257 O O . ALA B 1 91 ? -9.057 19.816 24.441 1.00 34.30 91 ALA B O 1
ATOM 2259 N N . LEU B 1 92 ? -7.057 20.570 23.715 1.00 34.40 92 LEU B N 1
ATOM 2260 C CA . LEU B 1 92 ? -7.601 21.276 22.564 1.00 32.21 92 LEU B CA 1
ATOM 2261 C C . LEU B 1 92 ? -7.388 20.525 21.259 1.00 35.97 92 LEU B C 1
ATOM 2262 O O . LEU B 1 92 ? -7.949 20.922 20.234 1.00 35.04 92 LEU B O 1
ATOM 2267 N N . GLY B 1 93 ? -6.607 19.456 21.271 1.00 28.40 93 GLY B N 1
ATOM 2268 C CA . GLY B 1 93 ? -6.333 18.735 20.050 1.00 29.32 93 GLY B CA 1
ATOM 2269 C C . GLY B 1 93 ? -7.428 17.757 19.686 1.00 29.40 93 GLY B C 1
ATOM 2270 O O . GLY B 1 93 ? -8.349 17.476 20.455 1.00 29.89 93 GLY B O 1
ATOM 2271 N N . GLN B 1 94 ? -7.325 17.244 18.468 1.00 28.35 94 GLN B N 1
ATOM 2272 C CA . GLN B 1 94 ? -8.191 16.171 18.012 1.00 33.16 94 GLN B CA 1
ATOM 2273 C C . GLN B 1 94 ? -7.592 14.802 18.275 1.00 30.77 94 GLN B C 1
ATOM 2274 O O . GLN B 1 94 ? -8.304 13.795 18.160 1.00 24.38 94 GLN B O 1
ATOM 2280 N N . PHE B 1 95 ? -6.304 14.746 18.602 1.00 22.73 95 PHE B N 1
ATOM 2281 C CA . PHE B 1 95 ? -5.603 13.507 18.899 1.00 26.77 95 PHE B CA 1
ATOM 2282 C C . PHE B 1 95 ? -4.952 13.629 20.267 1.00 29.82 95 PHE B C 1
ATOM 2283 O O . PHE B 1 95 ? -4.431 14.689 20.626 1.00 28.40 95 PHE B O 1
ATOM 2291 N N . ILE B 1 96 ? -4.983 12.530 21.014 1.00 25.97 96 ILE B N 1
ATOM 2292 C CA . ILE B 1 96 ? -4.549 12.484 22.402 1.00 23.16 96 ILE B CA 1
ATOM 2293 C C . ILE B 1 96 ? -3.510 11.386 22.512 1.00 25.74 96 ILE B C 1
ATOM 2294 O O . ILE B 1 96 ? -3.733 10.278 22.013 1.00 25.32 96 ILE B O 1
ATOM 2299 N N . VAL B 1 97 ? -2.391 11.677 23.183 1.00 21.90 97 VAL B N 1
ATOM 2300 C CA . VAL B 1 97 ? -1.378 10.662 23.446 1.00 20.89 97 VAL B CA 1
ATOM 2301 C C . VAL B 1 97 ? -0.759 10.917 24.817 1.00 29.43 97 VAL B C 1
ATOM 2302 O O . VAL B 1 97 ? -0.463 12.059 25.184 1.00 25.40 97 VAL B O 1
ATOM 2306 N N . ARG B 1 98 ? -0.612 9.850 25.592 1.00 28.21 98 ARG B N 1
ATOM 2307 C CA . ARG B 1 98 ? -0.080 9.920 26.945 1.00 28.29 98 ARG B CA 1
ATOM 2308 C C . ARG B 1 98 ? 1.393 9.527 26.913 1.00 37.75 98 ARG B C 1
ATOM 2309 O O . ARG B 1 98 ? 1.774 8.582 26.215 1.00 34.03 98 ARG B O 1
ATOM 2317 N N . VAL B 1 99 ? 2.226 10.296 27.611 1.00 27.61 99 VAL B N 1
ATOM 2318 C CA . VAL B 1 99 ? 3.620 9.940 27.856 1.00 18.84 99 VAL B CA 1
ATOM 2319 C C . VAL B 1 99 ? 3.837 9.957 29.365 1.00 28.73 99 VAL B C 1
ATOM 2320 O O . VAL B 1 99 ? 3.444 10.916 30.038 1.00 28.56 99 VAL B O 1
ATOM 2324 N N . ASP B 1 100 ? 4.450 8.906 29.896 1.00 24.03 100 ASP B N 1
ATOM 2325 C CA . ASP B 1 100 ? 4.706 8.870 31.329 1.00 22.45 100 ASP B CA 1
ATOM 2326 C C . ASP B 1 100 ? 5.884 9.773 31.672 1.00 27.59 100 ASP B C 1
ATOM 2327 O O . ASP B 1 100 ? 6.812 9.941 30.877 1.00 21.44 100 ASP B O 1
ATOM 2332 N N . ALA B 1 101 ? 5.838 10.360 32.872 1.00 26.02 101 ALA B N 1
ATOM 2333 C CA . ALA B 1 101 ? 6.815 11.380 33.230 1.00 26.74 101 ALA B CA 1
ATOM 2334 C C . ALA B 1 101 ? 8.216 10.814 33.416 1.00 25.59 101 ALA B C 1
ATOM 2335 O O . ALA B 1 101 ? 9.182 11.585 33.412 1.00 27.70 101 ALA B O 1
ATOM 2337 N N . ASP B 1 102 ? 8.360 9.500 33.588 1.00 21.83 102 ASP B N 1
ATOM 2338 C CA . ASP B 1 102 ? 9.684 8.900 33.681 1.00 22.88 102 ASP B CA 1
ATOM 2339 C C . ASP B 1 102 ? 10.139 8.289 32.363 1.00 27.17 102 ASP B C 1
ATOM 2340 O O . ASP B 1 102 ? 11.217 7.697 32.311 1.00 22.41 102 ASP B O 1
ATOM 2345 N N . ASP B 1 103 ? 9.358 8.447 31.298 1.00 25.14 103 ASP B N 1
ATOM 2346 C CA . ASP B 1 103 ? 9.690 7.963 29.968 1.00 22.29 103 ASP B CA 1
ATOM 2347 C C . ASP B 1 103 ? 10.138 9.140 29.098 1.00 23.24 103 ASP B C 1
ATOM 2348 O O . ASP B 1 103 ? 10.173 10.294 29.536 1.00 24.19 103 ASP B O 1
ATOM 2353 N N . TYR B 1 104 ? 10.494 8.851 27.846 1.00 21.31 104 TYR B N 1
ATOM 2354 C CA . TYR B 1 104 ? 10.738 9.925 26.884 1.00 20.02 104 TYR B CA 1
ATOM 2355 C C . TYR B 1 104 ? 10.594 9.332 25.486 1.00 19.29 104 TYR B C 1
ATOM 2356 O O . TYR B 1 104 ? 10.460 8.120 25.328 1.00 21.25 104 TYR B O 1
ATOM 2365 N N . VAL B 1 105 ? 10.571 10.207 24.472 1.00 18.78 105 VAL B N 1
ATOM 2366 C CA . VAL B 1 105 ? 10.249 9.788 23.108 1.00 20.85 105 VAL B CA 1
ATOM 2367 C C . VAL B 1 105 ? 11.289 10.315 22.127 1.00 27.76 105 VAL B C 1
ATOM 2368 O O . VAL B 1 105 ? 11.956 11.322 22.375 1.00 21.44 105 VAL B O 1
ATOM 2372 N N . ASN B 1 106 ? 11.430 9.593 21.016 1.00 21.05 106 ASN B N 1
ATOM 2373 C CA . ASN B 1 106 ? 12.191 10.034 19.853 1.00 22.43 106 ASN B CA 1
ATOM 2374 C C . ASN B 1 106 ? 11.567 11.298 19.255 1.00 21.17 106 ASN B C 1
ATOM 2375 O O . ASN B 1 106 ? 10.366 11.546 19.383 1.00 19.81 106 ASN B O 1
ATOM 2380 N N . SER B 1 107 ? 12.398 12.103 18.588 1.00 19.75 107 SER B N 1
ATOM 2381 C CA . SER B 1 107 ? 11.926 13.360 17.996 1.00 24.37 107 SER B CA 1
ATOM 2382 C C . SER B 1 107 ? 10.879 13.183 16.888 1.00 26.75 107 SER B C 1
ATOM 2383 O O . SER B 1 107 ? 10.201 14.156 16.542 1.00 23.86 107 SER B O 1
ATOM 2386 N N . ASP B 1 108 ? 10.731 11.989 16.308 1.00 22.21 108 ASP B N 1
ATOM 2387 C CA . ASP B 1 108 ? 9.734 11.756 15.263 1.00 20.42 108 ASP B CA 1
ATOM 2388 C C . ASP B 1 108 ? 8.473 11.086 15.788 1.00 21.58 108 ASP B C 1
ATOM 2389 O O . ASP B 1 108 ? 7.583 10.737 15.002 1.00 21.77 108 ASP B O 1
ATOM 2394 N N . TYR B 1 109 ? 8.362 10.947 17.104 1.00 19.37 109 TYR B N 1
ATOM 2395 C CA . TYR B 1 109 ? 7.263 10.205 17.716 1.00 20.37 109 TYR B CA 1
ATOM 2396 C C . TYR B 1 109 ? 5.895 10.809 17.382 1.00 21.81 109 TYR B C 1
ATOM 2397 O O . TYR B 1 109 ? 5.016 10.127 16.843 1.00 21.03 109 TYR B O 1
ATOM 2406 N N . VAL B 1 110 ? 5.693 12.093 17.687 1.00 20.44 110 VAL B N 1
ATOM 2407 C CA . VAL B 1 110 ? 4.383 12.706 17.452 1.00 20.50 110 VAL B CA 1
ATOM 2408 C C . VAL B 1 110 ? 4.059 12.732 15.960 1.00 25.58 110 VAL B C 1
ATOM 2409 O O . VAL B 1 110 ? 2.960 12.352 15.544 1.00 22.60 110 VAL B O 1
ATOM 2413 N N . SER B 1 111 ? 5.005 13.194 15.139 1.00 17.48 111 SER B N 1
ATOM 2414 C CA A SER B 1 111 ? 4.730 13.344 13.710 0.58 22.94 111 SER B CA 1
ATOM 2415 C CA B SER B 1 111 ? 4.731 13.345 13.712 0.42 22.83 111 SER B CA 1
ATOM 2416 C C . SER B 1 111 ? 4.370 12.011 13.070 1.00 24.34 111 SER B C 1
ATOM 2417 O O . SER B 1 111 ? 3.437 11.935 12.267 1.00 22.60 111 SER B O 1
ATOM 2422 N N . ILE B 1 112 ? 5.089 10.944 13.418 1.00 20.52 112 ILE B N 1
ATOM 2423 C CA . ILE B 1 112 ? 4.843 9.670 12.739 1.00 22.96 112 ILE B CA 1
ATOM 2424 C C . ILE B 1 112 ? 3.513 9.066 13.173 1.00 21.84 112 ILE B C 1
ATOM 2425 O O . ILE B 1 112 ? 2.723 8.618 12.333 1.00 21.46 112 ILE B O 1
ATOM 2430 N N . LEU B 1 113 ? 3.227 9.048 14.480 1.00 17.15 113 LEU B N 1
ATOM 2431 C CA . LEU B 1 113 ? 1.944 8.491 14.911 1.00 20.50 113 LEU B CA 1
ATOM 2432 C C . LEU B 1 113 ? 0.777 9.282 14.324 1.00 21.61 113 LEU B C 1
ATOM 2433 O O . LEU B 1 113 ? -0.212 8.696 13.861 1.00 19.87 113 LEU B O 1
ATOM 2438 N N . HIS B 1 114 ? 0.875 10.615 14.325 1.00 18.48 114 HIS B N 1
ATOM 2439 C CA . HIS B 1 114 ? -0.198 11.418 13.751 1.00 19.61 114 HIS B CA 1
ATOM 2440 C C . HIS B 1 114 ? -0.339 11.172 12.248 1.00 25.28 114 HIS B C 1
ATOM 2441 O O . HIS B 1 114 ? -1.458 11.137 11.720 1.00 21.63 114 HIS B O 1
ATOM 2448 N N . LYS B 1 115 ? 0.787 11.020 11.542 1.00 23.20 115 LYS B N 1
ATOM 2449 C CA . LYS B 1 115 ? 0.737 10.733 10.111 1.00 23.58 115 LYS B CA 1
ATOM 2450 C C . LYS B 1 115 ? -0.043 9.453 9.829 1.00 21.21 115 LYS B C 1
ATOM 2451 O O . LYS B 1 115 ? -0.888 9.414 8.921 1.00 21.20 115 LYS B O 1
ATOM 2457 N N . PHE B 1 116 ? 0.203 8.399 10.608 1.00 18.11 116 PHE B N 1
ATOM 2458 C CA . PHE B 1 116 ? -0.506 7.146 10.353 1.00 20.67 116 PHE B CA 1
ATOM 2459 C C . PHE B 1 116 ? -2.001 7.276 10.607 1.00 20.78 116 PHE B C 1
ATOM 2460 O O . PHE B 1 116 ? -2.796 6.654 9.895 1.00 22.84 116 PHE B O 1
ATOM 2468 N N . LEU B 1 117 ? -2.411 8.080 11.596 1.00 18.88 117 LEU B N 1
ATOM 2469 C CA . LEU B 1 117 ? -3.846 8.287 11.814 1.00 19.14 117 LEU B CA 1
ATOM 2470 C C . LEU B 1 117 ? -4.449 9.223 10.779 1.00 20.76 117 LEU B C 1
ATOM 2471 O O . LEU B 1 117 ? -5.554 8.976 10.277 1.00 25.94 117 LEU B O 1
ATOM 2476 N N . SER B 1 118 ? -3.760 10.321 10.477 1.00 17.54 118 SER B N 1
ATOM 2477 C CA A SER B 1 118 ? -4.304 11.303 9.544 0.57 20.58 118 SER B CA 1
ATOM 2478 C CA B SER B 1 118 ? -4.320 11.297 9.551 0.43 20.72 118 SER B CA 1
ATOM 2479 C C . SER B 1 118 ? -4.522 10.693 8.166 1.00 27.23 118 SER B C 1
ATOM 2480 O O . SER B 1 118 ? -5.509 10.996 7.493 1.00 24.75 118 SER B O 1
ATOM 2485 N N . TYR B 1 119 ? -3.606 9.828 7.726 1.00 22.22 119 TYR B N 1
ATOM 2486 C CA . TYR B 1 119 ? -3.744 9.243 6.399 1.00 22.33 119 TYR B CA 1
ATOM 2487 C C . TYR B 1 119 ? -4.675 8.037 6.364 1.00 24.52 119 TYR B C 1
ATOM 2488 O O . TYR B 1 119 ? -5.060 7.604 5.270 1.00 24.62 119 TYR B O 1
ATOM 2497 N N . ASN B 1 120 ? -5.024 7.453 7.507 1.00 21.34 120 ASN B N 1
ATOM 2498 C CA . ASN B 1 120 ? -5.760 6.189 7.508 1.00 26.70 120 ASN B CA 1
ATOM 2499 C C . ASN B 1 120 ? -6.968 6.297 8.421 1.00 23.49 120 ASN B C 1
ATOM 2500 O O . ASN B 1 120 ? -6.906 5.925 9.599 1.00 20.44 120 ASN B O 1
ATOM 2505 N N . PRO B 1 121 ? -8.095 6.785 7.902 1.00 26.34 121 PRO B N 1
ATOM 2506 C CA . PRO B 1 121 ? -9.310 6.875 8.730 1.00 29.64 121 PRO B CA 1
ATOM 2507 C C . PRO B 1 121 ? -9.743 5.542 9.306 1.00 36.27 121 PRO B C 1
ATOM 2508 O O . PRO B 1 121 ? -10.444 5.522 10.322 1.00 36.62 121 PRO B O 1
ATOM 2512 N N . ASN B 1 122 ? -9.345 4.428 8.700 1.00 27.30 122 ASN B N 1
ATOM 2513 C CA . ASN B 1 122 ? -9.738 3.128 9.224 1.00 37.37 122 ASN B CA 1
ATOM 2514 C C . ASN B 1 122 ? -8.905 2.672 10.419 1.00 36.94 122 ASN B C 1
ATOM 2515 O O . ASN B 1 122 ? -9.306 1.710 11.077 1.00 31.95 122 ASN B O 1
ATOM 2520 N N . PHE B 1 123 ? -7.765 3.306 10.711 1.00 26.93 123 PHE B N 1
ATOM 2521 C CA . PHE B 1 123 ? -7.050 3.034 11.955 1.00 25.87 123 PHE B CA 1
ATOM 2522 C C . PHE B 1 123 ? -7.694 3.857 13.070 1.00 32.09 123 PHE B C 1
ATOM 2523 O O . PHE B 1 123 ? -7.733 5.089 12.988 1.00 33.33 123 PHE B O 1
ATOM 2531 N N . ASP B 1 124 ? -8.205 3.190 14.109 1.00 23.47 124 ASP B N 1
ATOM 2532 C CA . ASP B 1 124 ? -8.814 3.933 15.213 1.00 24.71 124 ASP B CA 1
ATOM 2533 C C . ASP B 1 124 ? -7.751 4.596 16.076 1.00 21.74 124 ASP B C 1
ATOM 2534 O O . ASP B 1 124 ? -7.783 5.809 16.300 1.00 22.31 124 ASP B O 1
ATOM 2539 N N . ALA B 1 125 ? -6.809 3.807 16.582 1.00 23.34 125 ALA B N 1
ATOM 2540 C CA . ALA B 1 125 ? -5.680 4.307 17.349 1.00 24.17 125 ALA B CA 1
ATOM 2541 C C . ALA B 1 125 ? -4.420 3.634 16.823 1.00 19.86 125 ALA B C 1
ATOM 2542 O O . ALA B 1 125 ? -4.487 2.602 16.148 1.00 24.05 125 ALA B O 1
ATOM 2544 N N . VAL B 1 126 ? -3.271 4.235 17.128 1.00 18.76 126 VAL B N 1
ATOM 2545 C CA . VAL B 1 126 ? -1.973 3.701 16.745 1.00 19.85 126 VAL B CA 1
ATOM 2546 C C . VAL B 1 126 ? -1.077 3.681 17.971 1.00 23.79 126 VAL B C 1
ATOM 2547 O O . VAL B 1 126 ? -1.153 4.561 18.831 1.00 22.67 126 VAL B O 1
ATOM 2551 N N . ALA B 1 127 ? -0.209 2.672 18.032 1.00 21.47 127 ALA B N 1
ATOM 2552 C CA . ALA B 1 127 ? 0.866 2.590 19.010 1.00 27.12 127 ALA B CA 1
ATOM 2553 C C . ALA B 1 127 ? 2.145 2.193 18.290 1.00 23.74 127 ALA B C 1
ATOM 2554 O O . ALA B 1 127 ? 2.103 1.529 17.252 1.00 22.64 127 ALA B O 1
ATOM 2556 N N . CYS B 1 128 ? 3.292 2.573 18.838 1.00 20.36 128 CYS B N 1
ATOM 2557 C CA . CYS B 1 128 ? 4.541 2.134 18.223 1.00 24.37 128 CYS B CA 1
ATOM 2558 C C . CYS B 1 128 ? 5.316 1.230 19.177 1.00 22.38 128 CYS B C 1
ATOM 2559 O O . CYS B 1 128 ? 4.985 1.094 20.355 1.00 25.77 128 CYS B O 1
ATOM 2562 N N . ASP B 1 129 ? 6.352 0.589 18.643 1.00 23.83 129 ASP B N 1
ATOM 2563 C CA . ASP B 1 129 ? 7.236 -0.212 19.466 1.00 20.36 129 ASP B CA 1
ATOM 2564 C C . ASP B 1 129 ? 8.028 0.699 20.409 1.00 23.26 129 ASP B C 1
ATOM 2565 O O . ASP B 1 129 ? 7.997 1.936 20.312 1.00 22.08 129 ASP B O 1
ATOM 2570 N N . TYR B 1 130 ? 8.725 0.089 21.358 1.00 22.31 130 TYR B N 1
ATOM 2571 C CA . TYR B 1 130 ? 9.491 0.918 22.273 1.00 21.30 130 TYR B CA 1
ATOM 2572 C C . TYR B 1 130 ? 10.760 0.197 22.677 1.00 25.04 130 TYR B C 1
ATOM 2573 O O . TYR B 1 130 ? 10.871 -1.028 22.565 1.00 26.00 130 TYR B O 1
ATOM 2582 N N . TYR B 1 131 ? 11.722 0.984 23.152 1.00 22.65 131 TYR B N 1
ATOM 2583 C CA . TYR B 1 131 ? 12.881 0.458 23.846 1.00 23.58 131 TYR B CA 1
ATOM 2584 C C . TYR B 1 131 ? 12.660 0.516 25.351 1.00 29.63 131 TYR B C 1
ATOM 2585 O O . TYR B 1 131 ? 12.105 1.489 25.886 1.00 24.35 131 TYR B O 1
ATOM 2594 N N . LEU B 1 132 ? 13.067 -0.551 26.022 1.00 29.91 132 LEU B N 1
ATOM 2595 C CA A LEU B 1 132 ? 13.289 -0.515 27.460 0.52 33.51 132 LEU B CA 1
ATOM 2596 C CA B LEU B 1 132 ? 13.283 -0.511 27.460 0.48 33.45 132 LEU B CA 1
ATOM 2597 C C . LEU B 1 132 ? 14.594 0.223 27.717 1.00 31.40 132 LEU B C 1
ATOM 2598 O O . LEU B 1 132 ? 15.631 -0.134 27.146 1.00 34.69 132 LEU B O 1
ATOM 2607 N N . VAL B 1 133 ? 14.552 1.264 28.547 1.00 29.77 133 VAL B N 1
ATOM 2608 C CA . VAL B 1 133 ? 15.758 2.038 28.830 1.00 32.10 133 VAL B CA 1
ATOM 2609 C C . VAL B 1 133 ? 15.995 2.096 30.332 1.00 35.73 133 VAL B C 1
ATOM 2610 O O . VAL B 1 133 ? 15.060 2.009 31.135 1.00 43.76 133 VAL B O 1
ATOM 2614 N N . ASP B 1 134 ? 17.270 2.237 30.709 1.00 37.97 134 ASP B N 1
ATOM 2615 C CA . ASP B 1 134 ? 17.660 2.372 32.104 1.00 41.57 134 ASP B CA 1
ATOM 2616 C C . ASP B 1 134 ? 17.810 3.857 32.452 1.00 47.98 134 ASP B C 1
ATOM 2617 O O . ASP B 1 134 ? 17.405 4.740 31.691 1.00 47.37 134 ASP B O 1
ATOM 2622 N N . ASP B 1 135 ? 18.414 4.152 33.607 1.00 47.06 135 ASP B N 1
ATOM 2623 C CA . ASP B 1 135 ? 18.545 5.547 34.019 1.00 57.81 135 ASP B CA 1
ATOM 2624 C C . ASP B 1 135 ? 19.611 6.282 33.216 1.00 62.76 135 ASP B C 1
ATOM 2625 O O . ASP B 1 135 ? 19.550 7.510 33.092 1.00 70.54 135 ASP B O 1
ATOM 2630 N N . HIS B 1 136 ? 20.588 5.558 32.670 1.00 61.96 136 HIS B N 1
ATOM 2631 C CA . HIS B 1 136 ? 21.616 6.145 31.823 1.00 59.17 136 HIS B CA 1
ATOM 2632 C C . HIS B 1 136 ? 21.196 6.198 30.356 1.00 54.73 136 HIS B C 1
ATOM 2633 O O . HIS B 1 136 ? 22.044 6.415 29.483 1.00 60.28 136 HIS B O 1
ATOM 2635 N N . GLU B 1 137 ? 19.909 5.995 30.073 1.00 52.34 137 GLU B N 1
ATOM 2636 C CA . GLU B 1 137 ? 19.345 6.055 28.724 1.00 61.34 137 GLU B CA 1
ATOM 2637 C C . GLU B 1 137 ? 19.947 5.011 27.788 1.00 62.59 137 GLU B C 1
ATOM 2638 O O . GLU B 1 137 ? 19.906 5.176 26.563 1.00 63.89 137 GLU B O 1
ATOM 2644 N N . ASP B 1 138 ? 20.508 3.934 28.333 1.00 52.64 138 ASP B N 1
ATOM 2645 C CA . ASP B 1 138 ? 20.907 2.808 27.500 1.00 51.05 138 ASP B CA 1
ATOM 2646 C C . ASP B 1 138 ? 19.667 2.062 27.020 1.00 49.25 138 ASP B C 1
ATOM 2647 O O . ASP B 1 138 ? 18.766 1.769 27.811 1.00 52.28 138 ASP B O 1
ATOM 2652 N N . PHE B 1 139 ? 19.614 1.760 25.723 1.00 43.16 139 PHE B N 1
ATOM 2653 C CA . PHE B 1 139 ? 18.545 0.924 25.180 1.00 45.66 139 PHE B CA 1
ATOM 2654 C C . PHE B 1 139 ? 18.841 -0.523 25.569 1.00 51.62 139 PHE B C 1
ATOM 2655 O O . PHE B 1 139 ? 19.838 -1.101 25.124 1.00 59.76 139 PHE B O 1
ATOM 2663 N N . LEU B 1 140 ? 17.985 -1.106 26.410 1.00 42.21 140 LEU B N 1
ATOM 2664 C CA . LEU B 1 140 ? 18.206 -2.451 26.933 1.00 46.21 140 LEU B CA 1
ATOM 2665 C C . LEU B 1 140 ? 17.650 -3.534 26.011 1.00 45.65 140 LEU B C 1
ATOM 2666 O O . LEU B 1 140 ? 18.267 -4.594 25.860 1.00 44.84 140 LEU B O 1
ATOM 2671 N N . SER B 1 141 ? 16.494 -3.291 25.399 1.00 30.62 141 SER B N 1
ATOM 2672 C CA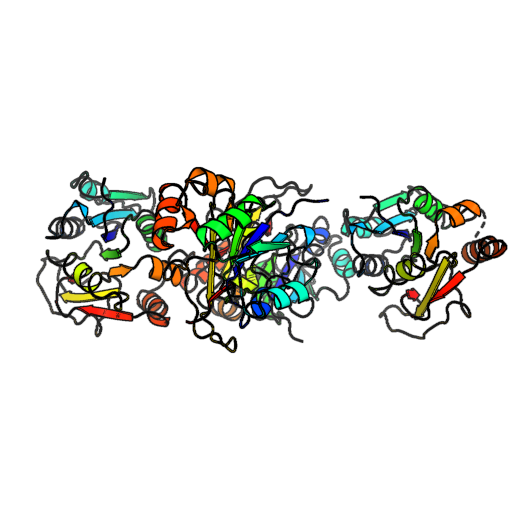 . SER B 1 141 ? 15.884 -4.218 24.453 1.00 37.71 141 SER B CA 1
ATOM 2673 C C . SER B 1 141 ? 14.725 -3.512 23.771 1.00 31.05 141 SER B C 1
ATOM 2674 O O . SER B 1 141 ? 14.153 -2.557 24.306 1.00 32.21 141 SER B O 1
ATOM 2677 N N . ARG B 1 142 ? 14.380 -4.004 22.587 1.00 26.61 142 ARG B N 1
ATOM 2678 C CA . ARG B 1 142 ? 13.220 -3.518 21.856 1.00 25.13 142 ARG B CA 1
ATOM 2679 C C . ARG B 1 142 ? 12.026 -4.412 22.138 1.00 27.44 142 ARG B C 1
ATOM 2680 O O . ARG B 1 142 ? 12.144 -5.645 22.157 1.00 27.14 142 ARG B O 1
ATOM 2688 N N . LYS B 1 143 ? 10.873 -3.786 22.349 1.00 25.03 143 LYS B N 1
ATOM 2689 C CA . LYS B 1 143 ? 9.644 -4.493 22.664 1.00 27.39 143 LYS B CA 1
ATOM 2690 C C . LYS B 1 143 ? 8.618 -4.234 21.571 1.00 27.96 143 LYS B C 1
ATOM 2691 O O . LYS B 1 143 ? 8.497 -3.112 21.074 1.00 23.56 143 LYS B O 1
ATOM 2697 N N . ASN B 1 144 ? 7.918 -5.295 21.180 1.00 28.41 144 ASN B N 1
ATOM 2698 C CA . ASN B 1 144 ? 6.772 -5.214 20.281 1.00 26.31 144 ASN B CA 1
ATOM 2699 C C . ASN B 1 144 ? 5.561 -4.781 21.100 1.00 24.34 144 ASN B C 1
ATOM 2700 O O . ASN B 1 144 ? 5.183 -5.468 22.055 1.00 25.80 144 ASN B O 1
ATOM 2705 N N . CYS B 1 145 ? 4.955 -3.652 20.735 1.00 21.25 145 CYS B N 1
ATOM 2706 C CA . CYS B 1 145 ? 3.911 -3.067 21.573 1.00 27.83 145 CYS B CA 1
ATOM 2707 C C . CYS B 1 145 ? 2.621 -3.887 21.597 1.00 27.47 145 CYS B C 1
ATOM 2708 O O . CYS B 1 145 ? 1.747 -3.605 22.423 1.00 28.00 145 CYS B O 1
ATOM 2711 N N . MET B 1 146 ? 2.467 -4.872 20.717 1.00 26.72 146 MET B N 1
ATOM 2712 C CA . MET B 1 146 ? 1.318 -5.769 20.794 1.00 28.51 146 MET B CA 1
ATOM 2713 C C . MET B 1 146 ? 1.621 -7.039 21.579 1.00 27.06 146 MET B C 1
ATOM 2714 O O . MET B 1 146 ? 0.699 -7.641 22.138 1.00 32.21 146 MET B O 1
ATOM 2719 N N . ILE B 1 147 ? 2.887 -7.448 21.651 1.00 29.61 147 ILE B N 1
ATOM 2720 C CA . ILE B 1 147 ? 3.260 -8.583 22.493 1.00 33.80 147 ILE B CA 1
ATOM 2721 C C . ILE B 1 147 ? 3.434 -8.135 23.937 1.00 35.44 147 ILE B C 1
ATOM 2722 O O . ILE B 1 147 ? 3.064 -8.850 24.874 1.00 33.21 147 ILE B O 1
ATOM 2727 N N . ASP B 1 148 ? 3.980 -6.940 24.136 1.00 28.37 148 ASP B N 1
ATOM 2728 C CA . ASP B 1 148 ? 4.245 -6.384 25.464 1.00 30.56 148 ASP B CA 1
ATOM 2729 C C . ASP B 1 148 ? 3.638 -4.991 25.541 1.00 31.72 148 ASP B C 1
ATOM 2730 O O . ASP B 1 148 ? 4.355 -3.982 25.547 1.00 27.59 148 ASP B O 1
ATOM 2735 N N . PRO B 1 149 ? 2.311 -4.903 25.587 1.00 26.94 149 PRO B N 1
ATOM 2736 C CA . PRO B 1 149 ? 1.664 -3.590 25.550 1.00 28.83 149 PRO B CA 1
ATOM 2737 C C . PRO B 1 149 ? 1.906 -2.819 26.837 1.00 30.25 149 PRO B C 1
ATOM 2738 O O . PRO B 1 149 ? 2.044 -3.390 27.919 1.00 29.86 149 PRO B O 1
ATOM 2742 N N . ILE B 1 150 ? 1.969 -1.499 26.703 1.00 27.62 150 ILE B N 1
ATOM 2743 C CA . ILE B 1 150 ? 2.059 -0.621 27.859 1.00 32.65 150 ILE B CA 1
ATOM 2744 C C . ILE B 1 150 ? 0.886 0.348 27.808 1.00 31.65 150 ILE B C 1
ATOM 2745 O O . ILE B 1 150 ? 0.221 0.508 26.779 1.00 30.89 150 ILE B O 1
ATOM 2750 N N . GLY B 1 151 ? 0.627 0.996 28.946 1.00 36.33 151 GLY B N 1
ATOM 2751 C CA . GLY B 1 151 ? -0.511 1.892 29.007 1.00 43.39 151 GLY B CA 1
ATOM 2752 C C . GLY B 1 151 ? -0.294 3.204 28.294 1.00 44.67 151 GLY B C 1
ATOM 2753 O O . GLY B 1 151 ? -1.266 3.883 27.945 1.00 54.23 151 GLY B O 1
ATOM 2754 N N . CYS B 1 152 ? 0.954 3.559 28.041 1.00 32.42 152 CYS B N 1
ATOM 2755 C CA A CYS B 1 152 ? 1.289 4.857 27.489 0.48 33.77 152 CYS B CA 1
ATOM 2756 C CA B CYS B 1 152 ? 1.330 4.849 27.492 0.52 34.00 152 CYS B CA 1
ATOM 2757 C C . CYS B 1 152 ? 1.737 4.722 26.040 1.00 31.56 152 CYS B C 1
ATOM 2758 O O . CYS B 1 152 ? 2.033 3.628 25.542 1.00 30.06 152 CYS B O 1
ATOM 2763 N N . GLY B 1 153 ? 1.777 5.863 25.372 1.00 31.51 153 GLY B N 1
ATOM 2764 C CA . GLY B 1 153 ? 2.281 5.878 24.025 1.00 23.72 153 GLY B CA 1
ATOM 2765 C C . GLY B 1 153 ? 1.298 5.472 22.953 1.00 26.42 153 GLY B C 1
ATOM 2766 O O . GLY B 1 153 ? 1.722 5.171 21.836 1.00 33.77 153 GLY B O 1
ATOM 2767 N N . ILE B 1 154 ? 0.008 5.419 23.259 1.00 26.06 154 ILE B N 1
ATOM 2768 C CA . ILE B 1 154 ? -1.019 5.117 22.266 1.00 22.63 154 ILE B CA 1
ATOM 2769 C C . ILE B 1 154 ? -1.656 6.433 21.847 1.00 25.04 154 ILE B C 1
ATOM 2770 O O . ILE B 1 154 ? -2.136 7.192 22.701 1.00 20.22 154 ILE B O 1
ATOM 2775 N N . MET B 1 155 ? -1.672 6.717 20.545 1.00 20.03 155 MET B N 1
ATOM 2776 C CA . MET B 1 155 ? -2.313 7.941 20.073 1.00 20.85 155 MET B CA 1
ATOM 2777 C C . MET B 1 155 ? -3.758 7.637 19.690 1.00 20.93 155 MET B C 1
ATOM 2778 O O . MET B 1 155 ? -4.018 6.808 18.807 1.00 19.58 155 MET B O 1
ATOM 2783 N N . PHE B 1 156 ? -4.691 8.296 20.366 1.00 17.06 156 PHE B N 1
ATOM 2784 C CA . PHE B 1 156 ? -6.121 8.103 20.168 1.00 19.71 156 PHE B CA 1
ATOM 2785 C C . PHE B 1 156 ? -6.728 9.284 19.427 1.00 23.17 156 PHE B C 1
ATOM 2786 O O . PHE B 1 156 ? -6.235 10.419 19.486 1.00 23.71 156 PHE B O 1
ATOM 2794 N N . ARG B 1 157 ? -7.855 9.005 18.778 1.00 20.41 157 ARG B N 1
ATOM 2795 C CA . ARG B 1 157 ? -8.771 10.043 18.336 1.00 23.32 157 ARG B CA 1
ATOM 2796 C C . ARG B 1 157 ? -9.651 10.423 19.518 1.00 25.39 157 ARG B C 1
ATOM 2797 O O . ARG B 1 157 ? -10.318 9.557 20.094 1.00 21.89 157 ARG B O 1
ATOM 2805 N N . ILE B 1 158 ? -9.661 11.710 19.876 1.00 24.76 158 ILE B N 1
ATOM 2806 C CA . ILE B 1 158 ? -10.184 12.107 21.183 1.00 29.15 158 ILE B CA 1
ATOM 2807 C C . ILE B 1 158 ? -11.657 11.740 21.320 1.00 28.67 158 ILE B C 1
ATOM 2808 O O . ILE B 1 158 ? -12.111 11.356 22.407 1.00 30.28 158 ILE B O 1
ATOM 2813 N N . GLU B 1 159 ? -12.427 11.838 20.230 1.00 25.11 159 GLU B N 1
ATOM 2814 C CA . GLU B 1 159 ? -13.854 11.547 20.341 1.00 33.72 159 GLU B CA 1
ATOM 2815 C C . GLU B 1 159 ? -14.103 10.078 20.648 1.00 39.22 159 GLU B C 1
ATOM 2816 O O . GLU B 1 159 ? -15.057 9.750 21.361 1.00 38.75 159 GLU B O 1
ATOM 2822 N N . GLN B 1 160 ? -13.258 9.181 20.139 1.00 29.72 160 GLN B N 1
ATOM 2823 C CA . GLN B 1 160 ? -13.415 7.776 20.487 1.00 31.42 160 GLN B CA 1
ATOM 2824 C C . GLN B 1 160 ? -13.062 7.549 21.949 1.00 28.38 160 GLN B C 1
ATOM 2825 O O . GLN B 1 160 ? -13.719 6.764 22.640 1.00 34.88 160 GLN B O 1
ATOM 2831 N N . LEU B 1 161 ? -12.022 8.230 22.429 1.00 31.97 161 LEU B N 1
ATOM 2832 C CA . LEU B 1 161 ? -11.622 8.110 23.825 1.00 30.49 161 LEU B CA 1
ATOM 2833 C C . LEU B 1 161 ? -12.726 8.594 24.751 1.00 39.96 161 LEU B C 1
ATOM 2834 O O . LEU B 1 161 ? -12.988 7.981 25.794 1.00 41.63 161 LEU B O 1
ATOM 2839 N N . ILE B 1 162 ? -13.398 9.687 24.378 1.00 36.63 162 ILE B N 1
ATOM 2840 C CA . ILE B 1 162 ? -14.532 10.163 25.163 1.00 44.10 162 ILE B CA 1
ATOM 2841 C C . ILE B 1 162 ? -15.698 9.194 25.049 1.00 47.83 162 ILE B C 1
ATOM 2842 O O . ILE B 1 162 ? -16.449 8.995 26.012 1.00 42.61 162 ILE B O 1
ATOM 2847 N N . ASP B 1 163 ? -15.863 8.572 23.881 1.00 44.56 163 ASP B N 1
ATOM 2848 C CA . ASP B 1 163 ? -16.989 7.667 23.669 1.00 43.56 163 ASP B CA 1
ATOM 2849 C C . ASP B 1 163 ? -16.961 6.502 24.654 1.00 41.05 163 ASP B C 1
ATOM 2850 O O . ASP B 1 163 ? -18.006 6.091 25.166 1.00 41.84 163 ASP B O 1
ATOM 2855 N N . ILE B 1 164 ? -15.770 5.969 24.952 1.00 43.46 164 ILE B N 1
ATOM 2856 C CA . ILE B 1 164 ? -15.674 4.806 25.828 1.00 44.88 164 ILE B CA 1
ATOM 2857 C C . ILE B 1 164 ? -15.523 5.181 27.295 1.00 50.60 164 ILE B C 1
ATOM 2858 O O . ILE B 1 164 ? -15.461 4.285 28.148 1.00 56.78 164 ILE B O 1
ATOM 2863 N N . GLY B 1 165 ? -15.449 6.468 27.620 1.00 48.22 165 GLY B N 1
ATOM 2864 C CA . GLY B 1 165 ? -15.490 6.906 29.001 1.00 47.27 165 GLY B CA 1
ATOM 2865 C C . GLY B 1 165 ? -14.186 7.365 29.618 1.00 47.50 165 GLY B C 1
ATOM 2866 O O . GLY B 1 165 ? -14.138 7.542 30.840 1.00 50.43 165 GLY B O 1
ATOM 2867 N N . LEU B 1 166 ? -13.138 7.570 28.830 1.00 45.41 166 LEU B N 1
ATOM 2868 C CA . LEU B 1 166 ? -11.849 8.035 29.365 1.00 51.87 166 LEU B CA 1
ATOM 2869 C C . LEU B 1 166 ? -11.331 6.992 30.363 1.00 54.79 166 LEU B C 1
ATOM 2870 O O . LEU B 1 166 ? -11.611 5.793 30.227 1.00 59.18 166 LEU B O 1
ATOM 2875 N N . TYR B 1 167 ? -10.578 7.437 31.372 1.00 50.53 167 TYR B N 1
ATOM 2876 C CA . TYR B 1 167 ? -10.037 6.547 32.389 1.00 43.65 167 TYR B CA 1
ATOM 2877 C C . TYR B 1 167 ? -11.043 6.357 33.511 1.00 48.91 167 TYR B C 1
ATOM 2878 O O . TYR B 1 167 ? -11.753 7.292 33.893 1.00 56.13 167 TYR B O 1
ATOM 2887 N N . ASP B 1 168 ? -11.096 5.139 34.040 1.00 52.54 168 ASP B N 1
ATOM 2888 C CA . ASP B 1 168 ? -12.009 4.819 35.132 1.00 58.80 168 ASP B CA 1
ATOM 2889 C C . ASP B 1 168 ? -11.390 5.284 36.447 1.00 65.35 168 ASP B C 1
ATOM 2890 O O . ASP B 1 168 ? -10.393 4.718 36.911 1.00 63.83 168 ASP B O 1
ATOM 2895 N N . ASP B 1 169 ? -11.986 6.315 37.057 1.00 65.90 169 ASP B N 1
ATOM 2896 C CA . ASP B 1 169 ? -11.480 6.863 38.309 1.00 73.74 169 ASP B CA 1
ATOM 2897 C C . ASP B 1 169 ? -11.703 5.937 39.498 1.00 83.09 169 ASP B C 1
ATOM 2898 O O . ASP B 1 169 ? -11.396 6.334 40.628 1.00 85.38 169 ASP B O 1
ATOM 2900 N N . GLY B 1 170 ? -12.227 4.731 39.279 1.00 86.69 170 GLY B N 1
ATOM 2901 C CA . GLY B 1 170 ? -12.382 3.750 40.337 1.00 94.10 170 GLY B CA 1
ATOM 2902 C C . GLY B 1 170 ? -11.199 2.808 40.416 1.00 100.50 170 GLY B C 1
ATOM 2903 O O . GLY B 1 170 ? -10.886 2.274 41.485 1.00 106.22 170 GLY B O 1
ATOM 2904 N N . PHE B 1 171 ? -10.535 2.599 39.281 1.00 102.39 171 PHE B N 1
ATOM 2905 C CA . PHE B 1 171 ? -9.316 1.795 39.221 1.00 108.05 171 PHE B CA 1
ATOM 2906 C C . PHE B 1 171 ? -8.154 2.641 39.731 1.00 107.90 171 PHE B C 1
ATOM 2907 O O . PHE B 1 171 ? -7.565 3.424 38.981 1.00 107.86 171 PHE B O 1
ATOM 2915 N N . LEU B 1 172 ? -7.816 2.494 41.016 1.00 105.12 172 LEU B N 1
ATOM 2916 C CA . LEU B 1 172 ? -6.598 3.108 41.538 1.00 100.74 172 LEU B CA 1
ATOM 2917 C C . LEU B 1 172 ? -5.344 2.367 41.091 1.00 101.63 172 LEU B C 1
ATOM 2918 O O . LEU B 1 172 ? -4.239 2.717 41.526 1.00 103.37 172 LEU B O 1
ATOM 2920 N N . SER B 1 173 ? -5.508 1.354 40.241 1.00 96.51 173 SER B N 1
ATOM 2921 C CA . SER B 1 173 ? -4.426 0.586 39.643 1.00 93.10 173 SER B CA 1
ATOM 2922 C C . SER B 1 173 ? -5.004 -0.138 38.437 1.00 88.01 173 SER B C 1
ATOM 2923 O O . SER B 1 173 ? -6.224 -0.262 38.298 1.00 87.07 173 SER B O 1
ATOM 2926 N N . HIS B 1 174 ? -4.115 -0.609 37.560 1.00 83.80 174 HIS B N 1
ATOM 2927 C CA . HIS B 1 174 ? -4.516 -1.298 36.328 1.00 82.51 174 HIS B CA 1
ATOM 2928 C C . HIS B 1 174 ? -5.384 -0.412 35.436 1.00 73.41 174 HIS B C 1
ATOM 2929 O O . HIS B 1 174 ? -6.214 -0.911 34.670 1.00 69.71 174 HIS B O 1
ATOM 2936 N N . GLU B 1 175 ? -5.199 0.907 35.539 1.00 70.31 175 GLU B N 1
ATOM 2937 C CA . GLU B 1 175 ? -5.966 1.841 34.720 1.00 65.17 175 GLU B CA 1
ATOM 2938 C C . GLU B 1 175 ? -5.753 1.574 33.238 1.00 56.58 175 GLU B C 1
ATOM 2939 O O . GLU B 1 175 ? -6.680 1.707 32.431 1.00 49.79 175 GLU B O 1
ATOM 2945 N N . ASP B 1 176 ? -4.532 1.190 32.869 1.00 56.65 176 ASP B N 1
ATOM 2946 C CA . ASP B 1 176 ? -4.181 1.022 31.466 1.00 54.26 176 ASP B CA 1
ATOM 2947 C C . ASP B 1 176 ? -4.901 -0.172 30.853 1.00 49.49 176 ASP B C 1
ATOM 2948 O O . ASP B 1 176 ? -5.468 -0.075 29.754 1.00 37.84 176 ASP B O 1
ATOM 2953 N N . LYS B 1 177 ? -4.869 -1.315 31.544 1.00 44.06 177 LYS B N 1
ATOM 2954 C CA . LYS B 1 177 ? -5.477 -2.523 30.999 1.00 40.50 177 LYS B CA 1
ATOM 2955 C C . LYS B 1 177 ? -6.983 -2.357 30.865 1.00 4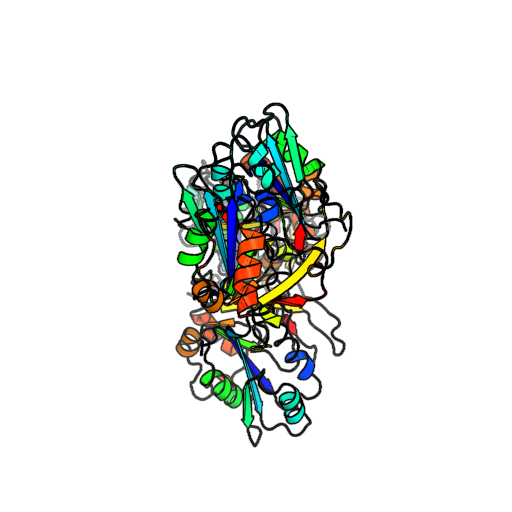2.79 177 LYS B C 1
ATOM 2956 O O . LYS B 1 177 ? -7.571 -2.762 29.856 1.00 45.60 177 LYS B O 1
ATOM 2958 N N . ASP B 1 178 ? -7.621 -1.740 31.867 1.00 42.18 178 ASP B N 1
ATOM 2959 C CA . ASP B 1 178 ? -9.064 -1.519 31.815 1.00 45.09 178 ASP B CA 1
ATOM 2960 C C . ASP B 1 178 ? -9.458 -0.603 30.658 1.00 42.61 178 ASP B C 1
ATOM 2961 O O . ASP B 1 178 ? -10.472 -0.837 29.990 1.00 36.52 178 ASP B O 1
ATOM 2966 N N . LEU B 1 179 ? -8.687 0.465 30.427 1.00 37.61 179 LEU B N 1
ATOM 2967 C CA . LEU B 1 179 ? -8.952 1.329 29.281 1.00 34.81 179 LEU B CA 1
ATOM 2968 C C . LEU B 1 179 ? -8.806 0.566 27.967 1.00 37.55 179 LEU B C 1
ATOM 2969 O O . LEU B 1 179 ? -9.616 0.735 27.048 1.00 31.39 179 LEU B O 1
ATOM 2974 N N . ARG B 1 180 ? -7.775 -0.274 27.859 1.00 35.53 180 ARG B N 1
ATOM 2975 C CA . ARG B 1 180 ? -7.527 -0.991 26.610 1.00 32.44 180 ARG B CA 1
ATOM 2976 C C . ARG B 1 180 ? -8.654 -1.966 26.298 1.00 29.07 180 ARG B C 1
ATOM 2977 O O . ARG B 1 180 ? -9.074 -2.093 25.141 1.00 33.65 180 ARG B O 1
ATOM 2985 N N . ILE B 1 181 ? -9.166 -2.654 27.320 1.00 30.63 181 ILE B N 1
ATOM 2986 C CA . ILE B 1 181 ? -10.270 -3.588 27.118 1.00 34.18 181 ILE B CA 1
ATOM 2987 C C . ILE B 1 181 ? -11.525 -2.839 26.685 1.00 37.66 181 ILE B C 1
ATOM 2988 O O . ILE B 1 181 ? -12.231 -3.252 25.754 1.00 34.30 181 ILE B O 1
ATOM 2993 N N . ARG B 1 182 ? -11.835 -1.737 27.370 1.00 31.96 182 ARG B N 1
ATOM 2994 C CA . ARG B 1 182 ? -13.014 -0.958 27.010 1.00 34.86 182 ARG B CA 1
ATOM 2995 C C . ARG B 1 182 ? -12.869 -0.359 25.622 1.00 33.81 182 ARG B C 1
ATOM 2996 O O . ARG B 1 182 ? -13.841 -0.306 24.861 1.00 31.88 182 ARG B O 1
ATOM 3004 N N . PHE B 1 183 ? -11.663 0.092 25.273 1.00 26.55 183 PHE B N 1
ATOM 3005 C CA . PHE B 1 183 ? -11.447 0.673 23.952 1.00 25.78 183 PHE B CA 1
ATOM 3006 C C . PHE B 1 183 ? -11.637 -0.373 22.860 1.00 35.24 183 PHE B C 1
ATOM 3007 O O . PHE B 1 183 ? -12.317 -0.123 21.856 1.00 29.69 183 PHE B O 1
ATOM 3015 N N . GLU B 1 184 ? -11.057 -1.560 23.046 1.00 26.86 184 GLU B N 1
ATOM 3016 C CA . GLU B 1 184 ? -11.088 -2.573 22.003 1.00 27.70 184 GLU B CA 1
ATOM 3017 C C . GLU B 1 184 ? -12.421 -3.301 21.908 1.00 30.52 184 GLU B C 1
ATOM 3018 O O . GLU B 1 184 ? -12.611 -4.088 20.974 1.00 29.35 184 GLU B O 1
ATOM 3024 N N . LYS B 1 185 ? -13.359 -3.053 22.823 1.00 31.11 185 LYS B N 1
ATOM 3025 C CA . LYS B 1 185 ? -14.693 -3.600 22.616 1.00 35.68 185 LYS B CA 1
ATOM 3026 C C . LYS B 1 185 ? -15.318 -3.031 21.349 1.00 30.30 185 LYS B C 1
ATOM 3027 O O . LYS B 1 185 ? -16.109 -3.704 20.687 1.00 37.11 185 LYS B O 1
ATOM 3029 N N . LYS B 1 186 ? -14.958 -1.806 20.992 1.00 28.84 186 LYS B N 1
ATOM 3030 C CA . LYS B 1 186 ? -15.523 -1.105 19.851 1.00 37.93 186 LYS B CA 1
ATOM 3031 C C . LYS B 1 186 ? -14.498 -0.740 18.791 1.00 33.99 186 LYS B C 1
ATOM 3032 O O . LYS B 1 186 ? -14.843 -0.694 17.605 1.00 31.63 186 LYS B O 1
ATOM 3038 N N . TYR B 1 187 ? -13.258 -0.485 19.180 1.00 24.21 187 TYR B N 1
ATOM 3039 C CA . TYR B 1 187 ? -12.233 0.093 18.322 1.00 22.47 187 TYR B CA 1
ATOM 3040 C C . TYR B 1 187 ? -11.024 -0.840 18.267 1.00 24.22 187 TYR B C 1
ATOM 3041 O O . TYR B 1 187 ? -10.989 -1.872 18.945 1.00 24.30 187 TYR B O 1
ATOM 3050 N N . SER B 1 188 ? -10.017 -0.485 17.456 1.00 19.83 188 SER B N 1
ATOM 3051 C CA A SER B 1 188 ? -8.815 -1.301 17.347 0.51 19.29 188 SER B CA 1
ATOM 3052 C CA B SER B 1 188 ? -8.815 -1.297 17.308 0.49 20.31 188 SER B CA 1
ATOM 3053 C C . SER B 1 188 ? -7.570 -0.420 17.362 1.00 21.04 188 SER B C 1
ATOM 3054 O O . SER B 1 188 ? -7.625 0.788 17.115 1.00 23.79 188 SER B O 1
ATOM 3059 N N . ILE B 1 189 ? -6.431 -1.051 17.653 1.00 22.84 189 ILE B N 1
ATOM 3060 C CA . ILE B 1 189 ? -5.141 -0.365 17.779 1.00 21.81 189 ILE B CA 1
ATOM 3061 C C . ILE B 1 189 ? -4.179 -0.913 16.726 1.00 23.11 189 ILE B C 1
ATOM 3062 O O . ILE B 1 189 ? -3.883 -2.119 16.706 1.00 21.78 189 ILE B O 1
ATOM 3067 N N . HIS B 1 190 ? -3.684 -0.029 15.860 1.00 21.30 190 HIS B N 1
ATOM 3068 C CA . HIS B 1 190 ? -2.752 -0.417 14.803 1.00 18.37 190 HIS B CA 1
ATOM 3069 C C . HIS B 1 190 ? -1.317 -0.216 15.284 1.00 25.85 190 HIS B C 1
ATOM 3070 O O . HIS B 1 190 ? -0.975 0.855 15.791 1.00 22.23 190 HIS B O 1
ATOM 3077 N N . ARG B 1 191 ? -0.479 -1.235 15.114 1.00 22.11 191 ARG B N 1
ATOM 3078 C CA . ARG B 1 191 ? 0.919 -1.163 15.525 1.00 21.64 191 ARG B CA 1
ATOM 3079 C C . ARG B 1 191 ? 1.771 -0.532 14.429 1.00 22.53 191 ARG B C 1
ATOM 3080 O O . ARG B 1 191 ? 1.769 -1.005 13.288 1.00 20.07 191 ARG B O 1
ATOM 3088 N N . VAL B 1 192 ? 2.535 0.502 14.785 1.00 18.25 192 VAL B N 1
ATOM 3089 C CA . VAL B 1 192 ? 3.538 1.090 13.893 1.00 16.89 192 VAL B CA 1
ATOM 3090 C C . VAL B 1 192 ? 4.892 0.499 14.270 1.00 20.20 192 VAL B C 1
ATOM 3091 O O . VAL B 1 192 ? 5.357 0.665 15.408 1.00 25.62 192 VAL B O 1
ATOM 3095 N N . GLU B 1 193 ? 5.532 -0.186 13.320 1.00 20.09 193 GLU B N 1
ATOM 3096 C CA . GLU B 1 193 ? 6.739 -0.957 13.611 1.00 20.94 193 GLU B CA 1
ATOM 3097 C C . GLU B 1 193 ? 8.004 -0.103 13.671 1.00 22.10 193 GLU B C 1
ATOM 3098 O O . GLU B 1 193 ? 8.997 -0.411 13.004 1.00 22.46 193 GLU B O 1
ATOM 3104 N N . LEU B 1 194 ? 7.989 0.961 14.475 1.00 21.89 194 LEU B N 1
ATOM 3105 C CA . LEU B 1 194 ? 9.172 1.778 14.719 1.00 20.02 194 LEU B CA 1
ATOM 3106 C C . LEU B 1 194 ? 9.289 1.990 16.226 1.00 23.47 194 LEU B C 1
ATOM 3107 O O . LEU B 1 194 ? 8.292 2.345 16.874 1.00 21.30 194 LEU B O 1
ATOM 3112 N N . PRO B 1 195 ? 10.470 1.796 16.813 1.00 21.95 195 PRO B N 1
ATOM 3113 C CA . PRO B 1 195 ? 10.618 1.935 18.281 1.00 20.73 195 PRO B CA 1
ATOM 3114 C C . PRO B 1 195 ? 10.909 3.393 18.635 1.00 23.66 195 PRO B C 1
ATOM 3115 O O . PRO B 1 195 ? 12.047 3.833 18.821 1.00 25.54 195 PRO B O 1
ATOM 3119 N N . LEU B 1 196 ? 9.841 4.182 18.691 1.00 18.42 196 LEU B N 1
ATOM 3120 C CA . LEU B 1 196 ? 9.947 5.624 18.891 1.00 17.17 196 LEU B CA 1
ATOM 3121 C C . LEU B 1 196 ? 9.720 6.050 20.338 1.00 17.71 196 LEU B C 1
ATOM 3122 O O . LEU B 1 196 ? 9.893 7.234 20.661 1.00 20.02 196 LEU B O 1
ATOM 3127 N N . TYR B 1 197 ? 9.300 5.132 21.195 1.00 22.65 197 TYR B N 1
ATOM 3128 C CA . TYR B 1 197 ? 9.006 5.416 22.591 1.00 21.76 197 TYR B CA 1
ATOM 3129 C C . TYR B 1 197 ? 10.109 4.807 23.450 1.00 22.06 197 TYR B C 1
ATOM 3130 O O . TYR B 1 197 ? 10.688 3.783 23.090 1.00 22.11 197 TYR B O 1
ATOM 3139 N N . ARG B 1 198 ? 10.408 5.439 24.584 1.00 18.80 198 ARG B N 1
ATOM 3140 C CA . ARG B 1 198 ? 11.420 4.930 25.502 1.00 26.18 198 ARG B CA 1
ATOM 3141 C C . ARG B 1 198 ? 10.760 4.718 26.854 1.00 27.81 198 ARG B C 1
ATOM 3142 O O . ARG B 1 198 ? 10.311 5.682 27.483 1.00 24.23 198 ARG B O 1
ATOM 3150 N N . TYR B 1 199 ? 10.699 3.461 27.284 1.00 23.30 199 TYR B N 1
ATOM 3151 C CA . TYR B 1 199 ? 10.019 3.065 28.511 1.00 28.70 199 TYR B CA 1
ATOM 3152 C C . TYR B 1 199 ? 11.064 2.801 29.588 1.00 26.70 199 TYR B C 1
ATOM 3153 O O . TYR B 1 199 ? 11.912 1.913 29.434 1.00 33.23 199 TYR B O 1
ATOM 3162 N N . ARG B 1 200 ? 11.015 3.578 30.670 1.00 25.20 200 ARG B N 1
ATOM 3163 C CA . ARG B 1 200 ? 12.024 3.467 31.715 1.00 34.11 200 ARG B CA 1
ATOM 3164 C C . ARG B 1 200 ? 11.784 2.207 32.539 1.00 40.08 200 ARG B C 1
ATOM 3165 O O . ARG B 1 200 ? 10.664 1.955 32.994 1.00 38.68 200 ARG B O 1
ATOM 3173 N N . ARG B 1 201 ? 12.837 1.419 32.729 1.00 37.68 201 ARG B N 1
ATOM 3174 C CA . ARG B 1 201 ? 12.743 0.186 33.507 1.00 48.57 201 ARG B CA 1
ATOM 3175 C C . ARG B 1 201 ? 12.573 0.491 34.993 1.00 49.65 201 ARG B C 1
ATOM 3176 O O . ARG B 1 201 ? 13.402 1.183 35.585 1.00 50.89 201 ARG B O 1
ATOM 3184 N N . LYS C 1 11 ? 32.602 16.610 16.512 1.00 72.21 11 LYS C N 1
ATOM 3185 C CA . LYS C 1 11 ? 33.048 17.848 15.882 1.00 76.96 11 LYS C CA 1
ATOM 3186 C C . LYS C 1 11 ? 33.181 18.961 16.916 1.00 69.65 11 LYS C C 1
ATOM 3187 O O . LYS C 1 11 ? 32.376 19.057 17.844 1.00 69.51 11 LYS C O 1
ATOM 3193 N N . ALA C 1 12 ? 34.201 19.797 16.750 1.00 60.55 12 ALA C N 1
ATOM 3194 C CA . ALA C 1 12 ? 34.377 20.932 17.640 1.00 46.09 12 ALA C CA 1
ATOM 3195 C C . ALA C 1 12 ? 33.345 22.011 17.321 1.00 40.66 12 ALA C C 1
ATOM 3196 O O . ALA C 1 12 ? 33.096 22.309 16.147 1.00 47.39 12 ALA C O 1
ATOM 3198 N N . PRO C 1 13 ? 32.720 22.604 18.330 1.00 35.98 13 PRO C N 1
ATOM 3199 C CA . PRO C 1 13 ? 31.823 23.734 18.070 1.00 33.08 13 PRO C CA 1
ATOM 3200 C C . PRO C 1 13 ? 32.601 24.966 17.628 1.00 32.49 13 PRO C C 1
ATOM 3201 O O . PRO C 1 13 ? 33.790 25.128 17.912 1.00 35.48 13 PRO C O 1
ATOM 3205 N N . THR C 1 14 ? 31.908 25.847 16.916 1.00 32.26 14 THR C N 1
ATOM 3206 C CA A THR C 1 14 ? 32.490 27.117 16.501 0.46 31.95 14 THR C CA 1
ATOM 3207 C CA B THR C 1 14 ? 32.525 27.110 16.528 0.54 32.19 14 THR C CA 1
ATOM 3208 C C . THR C 1 14 ? 32.218 28.239 17.500 1.00 32.25 14 THR C C 1
ATOM 3209 O O . THR C 1 14 ? 33.061 29.125 17.677 1.00 28.39 14 THR C O 1
ATOM 3216 N N . VAL C 1 15 ? 31.059 28.219 18.157 1.00 24.38 15 VAL C N 1
ATOM 3217 C CA . VAL C 1 15 ? 30.655 29.262 19.098 1.00 22.35 15 VAL C CA 1
ATOM 3218 C C . VAL C 1 15 ? 30.514 28.638 20.479 1.00 27.23 15 VAL C C 1
ATOM 3219 O O . VAL C 1 15 ? 29.886 27.586 20.623 1.00 26.74 15 VAL C O 1
ATOM 3223 N N . SER C 1 16 ? 31.087 29.290 21.489 1.00 22.46 16 SER C N 1
ATOM 3224 C CA . SER C 1 16 ? 30.907 28.898 22.886 1.00 26.32 16 SER C CA 1
ATOM 3225 C C . SER C 1 16 ? 30.156 30.003 23.615 1.00 26.04 16 SER C C 1
ATOM 3226 O O . SER C 1 16 ? 30.625 31.144 23.671 1.00 25.42 16 SER C O 1
ATOM 3229 N N . VAL C 1 17 ? 29.002 29.663 24.183 1.00 23.47 17 VAL C N 1
ATOM 3230 C CA . VAL C 1 17 ? 28.222 30.595 24.986 1.00 25.32 17 VAL C CA 1
ATOM 3231 C C . VAL C 1 17 ? 28.534 30.330 26.452 1.00 25.32 17 VAL C C 1
ATOM 3232 O O . VAL C 1 17 ? 28.468 29.183 26.908 1.00 27.04 17 VAL C O 1
ATOM 3236 N N . ILE C 1 18 ? 28.868 31.388 27.183 1.00 21.63 18 ILE C N 1
ATOM 3237 C CA . ILE C 1 18 ? 29.270 31.318 28.586 1.00 24.01 18 ILE C CA 1
ATOM 3238 C C . ILE C 1 18 ? 28.202 31.985 29.445 1.00 34.63 18 ILE C C 1
ATOM 3239 O O . ILE C 1 18 ? 27.842 33.146 29.207 1.00 28.49 18 ILE C O 1
ATOM 3244 N N . VAL C 1 19 ? 27.731 31.271 30.471 1.00 30.67 19 VAL C N 1
ATOM 3245 C CA . VAL C 1 19 ? 26.756 31.787 31.427 1.00 28.04 19 VAL C CA 1
ATOM 3246 C C . VAL C 1 19 ? 27.291 31.532 32.838 1.00 31.29 19 VAL C C 1
ATOM 3247 O O . VAL C 1 19 ? 27.471 30.377 33.237 1.00 27.65 19 VAL C O 1
ATOM 3251 N N . ALA C 1 20 ? 27.549 32.601 33.590 1.00 27.79 20 ALA C N 1
ATOM 3252 C CA . ALA C 1 20 ? 27.932 32.481 34.995 1.00 27.72 20 ALA C CA 1
ATOM 3253 C C . ALA C 1 20 ? 26.685 32.635 35.856 1.00 38.05 20 ALA C C 1
ATOM 3254 O O . ALA C 1 20 ? 25.965 33.630 35.726 1.00 44.96 20 ALA C O 1
ATOM 3256 N N . ALA C 1 21 ? 26.420 31.649 36.721 1.00 38.17 21 ALA C N 1
ATOM 3257 C CA . ALA C 1 21 ? 25.166 31.586 37.472 1.00 34.30 21 ALA C CA 1
ATOM 3258 C C . ALA C 1 21 ? 25.434 31.415 38.962 1.00 36.80 21 ALA C C 1
ATOM 3259 O O . ALA C 1 21 ? 26.084 30.448 39.376 1.00 42.68 21 ALA C O 1
ATOM 3261 N N . PHE C 1 22 ? 24.916 32.346 39.764 1.00 39.25 22 PHE C N 1
ATOM 3262 C CA . PHE C 1 22 ? 24.952 32.253 41.222 1.00 36.18 22 PHE C CA 1
ATOM 3263 C C . PHE C 1 22 ? 23.554 32.554 41.747 1.00 42.33 22 PHE C C 1
ATOM 3264 O O . PHE C 1 22 ? 23.078 33.688 41.642 1.00 40.65 22 PHE C O 1
ATOM 3272 N N . ASN C 1 23 ? 22.893 31.530 42.290 1.00 42.44 23 ASN C N 1
ATOM 3273 C CA . ASN C 1 23 ? 21.545 31.646 42.853 1.00 40.20 23 ASN C CA 1
ATOM 3274 C C . ASN C 1 23 ? 20.552 32.258 41.864 1.00 39.21 23 ASN C C 1
ATOM 3275 O O . ASN C 1 23 ? 19.811 33.193 42.185 1.00 36.35 23 ASN C O 1
ATOM 3280 N N . GLN C 1 24 ? 20.506 31.686 40.663 1.00 31.94 24 GLN C N 1
ATOM 3281 C CA . GLN C 1 24 ? 19.645 32.170 39.589 1.00 35.55 24 GLN C CA 1
ATOM 3282 C C . GLN C 1 24 ? 18.484 31.220 39.308 1.00 31.08 24 GLN C C 1
ATOM 3283 O O . GLN C 1 24 ? 18.056 31.075 38.164 1.00 34.86 24 GLN C O 1
ATOM 3289 N N . GLU C 1 25 ? 17.955 30.570 40.346 1.00 36.93 25 GLU C N 1
ATOM 3290 C CA . GLU C 1 25 ? 16.888 29.593 40.134 1.00 38.59 25 GLU C CA 1
ATOM 3291 C C . GLU C 1 25 ? 15.669 30.214 39.457 1.00 35.86 25 GLU C C 1
ATOM 3292 O O . GLU C 1 25 ? 14.955 29.527 38.724 1.00 29.99 25 GLU C O 1
ATOM 3298 N N . LYS C 1 26 ? 15.419 31.507 39.671 1.00 31.64 26 LYS C N 1
ATOM 3299 C CA . LYS C 1 26 ? 14.197 32.112 39.145 1.00 39.47 26 LYS C CA 1
ATOM 3300 C C . LYS C 1 26 ? 14.239 32.260 37.622 1.00 34.41 26 LYS C C 1
ATOM 3301 O O . LYS C 1 26 ? 13.216 32.078 36.947 1.00 34.30 26 LYS C O 1
ATOM 3307 N N . TYR C 1 27 ? 15.407 32.578 37.058 1.00 30.38 27 TYR C N 1
ATOM 3308 C CA . TYR C 1 27 ? 15.505 32.964 35.652 1.00 32.60 27 TYR C CA 1
ATOM 3309 C C . TYR C 1 27 ? 16.360 32.056 34.782 1.00 29.19 27 TYR C C 1
ATOM 3310 O O . TYR C 1 27 ? 16.322 32.203 33.556 1.00 28.84 27 TYR C O 1
ATOM 3319 N N . ILE C 1 28 ? 17.158 31.163 35.368 1.00 26.06 28 ILE C N 1
ATOM 3320 C CA . ILE C 1 28 ? 18.104 30.375 34.580 1.00 24.11 28 ILE C CA 1
ATOM 3321 C C . ILE C 1 28 ? 17.377 29.502 33.556 1.00 28.66 28 ILE C C 1
ATOM 3322 O O . ILE C 1 28 ? 17.906 29.235 32.465 1.00 28.55 28 ILE C O 1
ATOM 3327 N N . GLY C 1 29 ? 16.155 29.067 33.872 1.00 26.01 29 GLY C N 1
ATOM 3328 C CA . GLY C 1 29 ? 15.416 28.228 32.941 1.00 23.11 29 GLY C CA 1
ATOM 3329 C C . GLY C 1 29 ? 15.099 28.947 31.640 1.00 32.37 29 GLY C C 1
ATOM 3330 O O . GLY C 1 29 ? 15.318 28.410 30.553 1.00 26.78 29 GLY C O 1
ATOM 3331 N N . ARG C 1 30 ? 14.578 30.177 31.737 1.00 26.13 30 ARG C N 1
ATOM 3332 C CA . ARG C 1 30 ? 14.290 30.954 30.529 1.00 27.67 30 ARG C CA 1
ATOM 3333 C C . ARG C 1 30 ? 15.553 31.201 29.717 1.00 27.92 30 ARG C C 1
ATOM 3334 O O . ARG C 1 30 ? 15.542 31.123 28.478 1.00 25.98 30 ARG C O 1
ATOM 3342 N N . CYS C 1 31 ? 16.651 31.507 30.402 1.00 26.66 31 CYS C N 1
ATOM 3343 C CA . CYS C 1 31 ? 17.923 31.760 29.735 1.00 25.97 31 CYS C CA 1
ATOM 3344 C C . CYS C 1 31 ? 18.364 30.557 28.902 1.00 27.45 31 CYS C C 1
ATOM 3345 O O . CYS C 1 31 ? 18.620 30.670 27.695 1.00 25.74 31 CYS C O 1
ATOM 3348 N N . ILE C 1 32 ? 18.456 29.389 29.538 1.00 21.82 32 ILE C N 1
ATOM 3349 C CA . ILE C 1 32 ? 18.964 28.202 28.864 1.00 21.93 32 ILE C CA 1
ATOM 3350 C C . ILE C 1 32 ? 18.028 27.771 27.743 1.00 22.72 32 ILE C C 1
ATOM 3351 O O . ILE C 1 32 ? 18.478 27.370 26.661 1.00 25.22 32 ILE C O 1
ATOM 3356 N N . ARG C 1 33 ? 16.714 27.836 27.976 1.00 20.40 33 ARG C N 1
ATOM 3357 C CA A ARG C 1 33 ? 15.765 27.491 26.919 0.56 20.36 33 ARG C CA 1
ATOM 3358 C CA B ARG C 1 33 ? 15.776 27.482 26.915 0.44 20.69 33 ARG C CA 1
ATOM 3359 C C . ARG C 1 33 ? 15.970 28.363 25.686 1.00 24.06 33 ARG C C 1
ATOM 3360 O O . ARG C 1 33 ? 15.925 27.869 24.549 1.00 21.13 33 ARG C O 1
ATOM 3375 N N . SER C 1 34 ? 16.184 29.670 25.885 1.00 24.16 34 SER C N 1
ATOM 3376 C CA . SER C 1 34 ? 16.426 30.539 24.731 1.00 19.24 34 SER C CA 1
ATOM 3377 C C . SER C 1 34 ? 17.705 30.141 24.012 1.00 22.05 34 SER C C 1
ATOM 3378 O O . SER C 1 34 ? 17.776 30.229 22.778 1.00 21.59 34 SER C O 1
ATOM 3381 N N . LEU C 1 35 ? 18.713 29.669 24.759 1.00 21.60 35 LEU C N 1
ATOM 3382 C CA . LEU C 1 35 ? 19.960 29.238 24.132 1.00 24.25 35 LEU C CA 1
ATOM 3383 C C . LEU C 1 35 ? 19.819 27.885 23.452 1.00 29.12 35 LEU C C 1
ATOM 3384 O O . LEU C 1 35 ? 20.472 27.634 22.430 1.00 25.79 35 LEU C O 1
ATOM 3389 N N . LEU C 1 36 ? 18.980 27.006 23.989 1.00 26.08 36 LEU C N 1
ATOM 3390 C CA . LEU C 1 36 ? 18.738 25.743 23.311 1.00 27.81 36 LEU C CA 1
ATOM 3391 C C . LEU C 1 36 ? 17.813 25.886 22.112 1.00 29.25 36 LEU C C 1
ATOM 3392 O O . LEU C 1 36 ? 17.751 24.969 21.296 1.00 32.89 36 LEU C O 1
ATOM 3397 N N . ASN C 1 37 ? 17.100 27.003 21.975 1.00 25.10 37 ASN C N 1
ATOM 3398 C CA A ASN C 1 37 ? 16.200 27.174 20.842 0.60 24.90 37 ASN C CA 1
ATOM 3399 C CA B ASN C 1 37 ? 16.173 27.247 20.879 0.40 25.57 37 ASN C CA 1
ATOM 3400 C C . ASN C 1 37 ? 16.796 28.085 19.764 1.00 28.26 37 ASN C C 1
ATOM 3401 O O . ASN C 1 37 ? 16.068 28.740 19.015 1.00 34.50 37 ASN C O 1
ATOM 3410 N N . GLN C 1 38 ? 18.121 28.091 19.650 1.00 31.46 38 GLN C N 1
ATOM 3411 C CA . GLN C 1 38 ? 18.809 28.854 18.615 1.00 26.92 38 GLN C CA 1
ATOM 3412 C C . GLN C 1 38 ? 18.617 28.223 17.242 1.00 36.08 38 GLN C C 1
ATOM 3413 O O . GLN C 1 38 ? 18.664 26.997 17.098 1.00 28.74 38 GLN C O 1
ATOM 3419 N N . ASN C 1 39 ? 18.398 29.071 16.225 1.00 27.49 39 ASN C N 1
ATOM 3420 C CA . ASN C 1 39 ? 18.426 28.650 14.820 1.00 30.91 39 ASN C CA 1
ATOM 3421 C C . ASN C 1 39 ? 19.881 28.655 14.354 1.00 41.55 39 ASN C C 1
ATOM 3422 O O . ASN C 1 39 ? 20.343 29.548 13.642 1.00 45.68 39 ASN C O 1
ATOM 3427 N N . PHE C 1 40 ? 20.604 27.647 14.798 1.00 35.68 40 PHE C N 1
ATOM 3428 C CA . PHE C 1 40 ? 22.038 27.489 14.587 1.00 33.42 40 PHE C CA 1
ATOM 3429 C C . PHE C 1 40 ? 22.314 26.015 14.850 1.00 34.84 40 PHE C C 1
ATOM 3430 O O . PHE C 1 40 ? 21.797 25.471 15.831 1.00 36.23 40 PHE C O 1
ATOM 3438 N N . PRO C 1 41 ? 23.062 25.322 13.993 1.00 29.94 41 PRO C N 1
ATOM 3439 C CA . PRO C 1 41 ? 23.188 23.863 14.146 1.00 32.69 41 PRO C CA 1
ATOM 3440 C C . PRO C 1 41 ? 23.741 23.487 15.519 1.00 33.10 41 PRO C C 1
ATOM 3441 O O . PRO C 1 41 ? 24.699 24.089 16.003 1.00 24.63 41 PRO C O 1
ATOM 3445 N N . LYS C 1 42 ? 23.121 22.476 16.144 1.00 32.57 42 LYS C N 1
ATOM 3446 C CA . LYS C 1 42 ? 23.520 22.076 17.495 1.00 36.48 42 LYS C CA 1
ATOM 3447 C C . LYS C 1 42 ? 24.995 21.714 17.573 1.00 37.49 42 LYS C C 1
ATOM 3448 O O . LYS C 1 42 ? 25.637 21.943 18.605 1.00 34.14 42 LYS C O 1
ATOM 3454 N N . GLU C 1 43 ? 25.546 21.119 16.512 1.00 32.99 43 GLU C N 1
ATOM 3455 C CA . GLU C 1 43 ? 26.940 20.711 16.571 1.00 36.19 43 GLU C CA 1
ATOM 3456 C C . GLU C 1 43 ? 27.898 21.884 16.462 1.00 32.47 43 GLU C C 1
ATOM 3457 O O . GLU C 1 43 ? 29.095 21.695 16.693 1.00 36.95 43 GLU C O 1
ATOM 3463 N N . ASP C 1 44 ? 27.413 23.082 16.133 1.00 30.13 44 ASP C N 1
ATOM 3464 C CA . ASP C 1 44 ? 28.286 24.230 15.937 1.00 28.51 44 ASP C CA 1
ATOM 3465 C C . ASP C 1 44 ? 28.367 25.156 17.146 1.00 29.66 44 ASP C C 1
ATOM 3466 O O . ASP C 1 44 ? 29.075 26.162 17.081 1.00 28.76 44 ASP C O 1
ATOM 3471 N N . TYR C 1 45 ? 27.695 24.844 18.252 1.00 27.87 45 TYR C N 1
ATOM 3472 C CA . TYR C 1 45 ? 27.841 25.691 19.431 1.00 24.68 45 TYR C CA 1
ATOM 3473 C C . TYR C 1 45 ? 27.690 24.850 20.688 1.00 27.80 45 TYR C C 1
ATOM 3474 O O . TYR C 1 45 ? 27.168 23.733 20.657 1.00 27.14 45 TYR C O 1
ATOM 3483 N N . GLU C 1 46 ? 28.210 25.380 21.789 1.00 25.11 46 GLU C N 1
ATOM 3484 C CA . GLU C 1 46 ? 28.105 24.730 23.083 1.00 25.10 46 GLU C CA 1
ATOM 3485 C C . GLU C 1 46 ? 27.664 25.779 24.091 1.00 26.39 46 GLU C C 1
ATOM 3486 O O . GLU C 1 46 ? 27.918 26.974 23.920 1.00 32.03 46 GLU C O 1
ATOM 3492 N N . ILE C 1 47 ? 26.978 25.324 25.126 1.00 26.18 47 ILE C N 1
ATOM 3493 C CA . ILE C 1 47 ? 26.485 26.183 26.187 1.00 25.13 47 ILE C CA 1
ATOM 3494 C C . ILE C 1 47 ? 27.208 25.767 27.456 1.00 28.07 47 ILE C C 1
ATOM 3495 O O . ILE C 1 47 ? 27.070 24.623 27.911 1.00 27.24 47 ILE C O 1
ATOM 3500 N N . ILE C 1 48 ? 27.994 26.682 28.008 1.00 24.01 48 ILE C N 1
ATOM 3501 C CA . ILE C 1 48 ? 28.800 26.428 29.193 1.00 27.01 48 ILE C CA 1
ATOM 3502 C C . ILE C 1 48 ? 28.210 27.242 30.337 1.00 29.81 48 ILE C C 1
ATOM 3503 O O . ILE C 1 48 ? 28.233 28.483 30.306 1.00 27.59 48 ILE C O 1
ATOM 3508 N N . ILE C 1 49 ? 27.688 26.551 31.350 1.00 29.32 49 ILE C N 1
ATOM 3509 C CA . ILE C 1 49 ? 27.145 27.198 32.539 1.00 27.10 49 ILE C CA 1
ATOM 3510 C C . ILE C 1 49 ? 28.098 26.956 33.699 1.00 35.00 49 ILE C C 1
ATOM 3511 O O . ILE C 1 49 ? 28.433 25.803 34.004 1.00 32.36 49 ILE C O 1
ATOM 3516 N N . ILE C 1 50 ? 28.514 28.031 34.359 1.00 28.25 50 ILE C N 1
ATOM 3517 C CA . ILE C 1 50 ? 29.316 27.939 35.574 1.00 32.41 50 ILE C CA 1
ATOM 3518 C C . ILE C 1 50 ? 28.376 28.151 36.751 1.00 37.74 50 ILE C C 1
ATOM 3519 O O . ILE C 1 50 ? 27.834 29.247 36.933 1.00 35.14 50 ILE C O 1
ATOM 3524 N N . ASN C 1 51 ? 28.167 27.101 37.545 1.00 36.91 51 ASN C N 1
ATOM 3525 C CA . ASN C 1 51 ? 27.384 27.205 38.771 1.00 40.67 51 ASN C CA 1
ATOM 3526 C C . ASN C 1 51 ? 28.320 27.683 39.872 1.00 37.94 51 ASN C C 1
ATOM 3527 O O . ASN C 1 51 ? 29.022 26.884 40.499 1.00 38.74 51 ASN C O 1
ATOM 3532 N N . ASP C 1 52 ? 28.311 28.990 40.130 1.00 39.83 52 ASP C N 1
ATOM 3533 C CA . ASP C 1 52 ? 29.305 29.613 41.011 1.00 42.48 52 ASP C CA 1
ATOM 3534 C C . ASP C 1 52 ? 28.908 29.487 42.485 1.00 41.18 52 ASP C C 1
ATOM 3535 O O . ASP C 1 52 ? 28.690 30.467 43.195 1.00 47.10 52 ASP C O 1
ATOM 3540 N N . GLY C 1 53 ? 28.817 28.242 42.938 1.00 46.33 53 GLY C N 1
ATOM 3541 C CA . GLY C 1 53 ? 28.562 27.968 44.346 1.00 47.73 53 GLY C CA 1
ATOM 3542 C C . GLY C 1 53 ? 27.159 28.281 44.824 1.00 46.55 53 GLY C C 1
ATOM 3543 O O . GLY C 1 53 ? 26.985 28.697 45.976 1.00 44.52 53 GLY C O 1
ATOM 3544 N N . SER C 1 54 ? 26.152 28.082 43.974 1.00 36.82 54 SER C N 1
ATOM 3545 C CA . SER C 1 54 ? 24.784 28.409 44.356 1.00 39.50 54 SER C CA 1
ATOM 3546 C C . SER C 1 54 ? 24.328 27.547 45.524 1.00 45.21 54 SER C C 1
ATOM 3547 O O . SER C 1 54 ? 24.753 26.400 45.685 1.00 41.88 54 SER C O 1
ATOM 3550 N N . THR C 1 55 ? 23.432 28.118 46.329 1.00 42.76 55 THR C N 1
ATOM 3551 C CA . THR C 1 55 ? 22.762 27.416 47.410 1.00 46.19 55 THR C CA 1
ATOM 3552 C C . THR C 1 55 ? 21.276 27.183 47.155 1.00 46.69 55 THR C C 1
ATOM 3553 O O . THR C 1 55 ? 20.630 26.508 47.962 1.00 47.19 55 THR C O 1
ATOM 3557 N N . ASP C 1 56 ? 20.712 27.725 46.080 1.00 42.58 56 ASP C N 1
ATOM 3558 C CA . ASP C 1 56 ? 19.304 27.519 45.782 1.00 42.21 56 ASP C CA 1
ATOM 3559 C C . ASP C 1 56 ? 19.158 26.329 44.822 1.00 34.80 56 ASP C C 1
ATOM 3560 O O . ASP C 1 56 ? 20.018 25.447 44.769 1.00 39.87 56 ASP C O 1
ATOM 3565 N N . LYS C 1 57 ? 18.076 26.297 44.055 1.00 33.51 57 LYS C N 1
ATOM 3566 C CA . LYS C 1 57 ? 17.805 25.167 43.174 1.00 32.98 57 LYS C CA 1
ATOM 3567 C C . LYS C 1 57 ? 18.497 25.282 41.807 1.00 32.41 57 LYS C C 1
ATOM 3568 O O . LYS C 1 57 ? 18.116 24.566 40.870 1.00 30.08 57 LYS C O 1
ATOM 3574 N N . THR C 1 58 ? 19.525 26.140 41.687 1.00 32.95 58 THR C N 1
ATOM 3575 C CA . THR C 1 58 ? 20.233 26.309 40.417 1.00 30.44 58 THR C CA 1
ATOM 3576 C C . THR C 1 58 ? 20.860 25.000 39.939 1.00 30.18 58 THR C C 1
ATOM 3577 O O . THR C 1 58 ? 20.764 24.656 38.755 1.00 29.38 58 THR C O 1
ATOM 3581 N N . LYS C 1 59 ? 21.510 24.266 40.846 1.00 28.73 59 LYS C N 1
ATOM 3582 C CA . LYS C 1 59 ? 22.125 22.988 40.492 1.00 40.79 59 LYS C CA 1
ATOM 3583 C C . LYS C 1 59 ? 21.102 22.035 39.881 1.00 36.03 59 LYS C C 1
ATOM 3584 O O . LYS C 1 59 ? 21.360 21.402 38.848 1.00 29.06 59 LYS C O 1
ATOM 3590 N N . TYR C 1 60 ? 19.927 21.928 40.507 1.00 30.15 60 TYR C N 1
ATOM 3591 C CA . TYR C 1 60 ? 18.863 21.088 39.961 1.00 31.87 60 TYR C CA 1
ATOM 3592 C C . TYR C 1 60 ? 18.382 21.600 38.608 1.00 28.65 60 TYR C C 1
ATOM 3593 O O . TYR C 1 60 ? 18.124 20.805 37.695 1.00 31.04 60 TYR C O 1
ATOM 3602 N N . ALA C 1 61 ? 18.250 22.925 38.457 1.00 29.43 61 ALA C N 1
ATOM 3603 C CA . ALA C 1 61 ? 17.822 23.484 37.172 1.00 27.42 61 ALA C CA 1
ATOM 3604 C C . ALA C 1 61 ? 18.763 23.073 36.049 1.00 23.72 61 ALA C C 1
ATOM 3605 O O . ALA C 1 61 ? 18.316 22.731 34.950 1.00 25.67 61 ALA C O 1
ATOM 3607 N N . LEU C 1 62 ? 20.073 23.095 36.307 1.00 27.68 62 LEU C N 1
ATOM 3608 C CA . LEU C 1 62 ? 21.037 22.667 35.297 1.00 30.74 62 LEU C CA 1
ATOM 3609 C C . LEU C 1 62 ? 20.942 21.165 35.026 1.00 33.32 62 LEU C C 1
ATOM 3610 O O . LEU C 1 62 ? 21.122 20.727 33.878 1.00 32.70 62 LEU C O 1
ATOM 3615 N N . GLU C 1 63 ? 20.650 20.364 36.055 1.00 33.31 63 GLU C N 1
ATOM 3616 C CA . GLU C 1 63 ? 20.457 18.927 35.848 1.00 29.30 63 GLU C CA 1
ATOM 3617 C C . GLU C 1 63 ? 19.273 18.641 34.934 1.00 27.16 63 GLU C C 1
ATOM 3618 O O . GLU C 1 63 ? 19.291 17.648 34.196 1.00 28.99 63 GLU C O 1
ATOM 3624 N N . ILE C 1 64 ? 18.227 19.473 34.999 1.00 27.43 64 ILE C N 1
ATOM 3625 C CA . ILE C 1 64 ? 17.043 19.307 34.149 1.00 29.09 64 ILE C CA 1
ATOM 3626 C C . ILE C 1 64 ? 17.440 19.184 32.681 1.00 29.66 64 ILE C C 1
ATOM 3627 O O . ILE C 1 64 ? 16.809 18.449 31.910 1.00 27.51 64 ILE C O 1
ATOM 3632 N N . PHE C 1 65 ? 18.494 19.896 32.267 1.00 29.26 65 PHE C N 1
ATOM 3633 C CA . PHE C 1 65 ? 18.869 19.943 30.855 1.00 29.15 65 PHE C CA 1
ATOM 3634 C C . PHE C 1 65 ? 19.912 18.906 30.458 1.00 25.39 65 PHE C C 1
ATOM 3635 O O . PHE C 1 65 ? 20.269 18.833 29.276 1.00 29.31 65 PHE C O 1
ATOM 3643 N N . GLY C 1 66 ? 20.393 18.102 31.399 1.00 24.24 66 GLY C N 1
ATOM 3644 C CA . GLY C 1 66 ? 21.184 16.931 31.046 1.00 30.88 66 GLY C CA 1
ATOM 3645 C C . GLY C 1 66 ? 22.406 17.295 30.230 1.00 37.10 66 GLY C C 1
ATOM 3646 O O . GLY C 1 66 ? 23.131 18.253 30.531 1.00 34.38 66 GLY C O 1
ATOM 3647 N N . LYS C 1 67 ? 22.635 16.533 29.165 1.00 33.61 67 LYS C N 1
ATOM 3648 C CA . LYS C 1 67 ? 23.829 16.698 28.352 1.00 29.97 67 LYS C CA 1
ATOM 3649 C C . LYS C 1 67 ? 23.695 17.779 27.280 1.00 32.55 67 LYS C C 1
ATOM 3650 O O . LYS C 1 67 ? 24.630 17.967 26.500 1.00 34.09 67 LYS C O 1
ATOM 3652 N N . GLU C 1 68 ? 22.571 18.499 27.219 1.00 26.31 68 GLU C N 1
ATOM 3653 C CA . GLU C 1 68 ? 22.455 19.591 26.256 1.00 29.04 68 GLU C CA 1
ATOM 3654 C C . GLU C 1 68 ? 23.323 20.790 26.628 1.00 32.04 68 GLU C C 1
ATOM 3655 O O . GLU C 1 68 ? 23.549 21.665 25.780 1.00 28.13 68 GLU C O 1
ATOM 3661 N N . ILE C 1 69 ? 23.797 20.856 27.874 1.00 21.95 69 ILE C N 1
ATOM 3662 C CA . ILE C 1 69 ? 24.667 21.926 28.348 1.00 25.76 69 ILE C CA 1
ATOM 3663 C C . ILE C 1 69 ? 25.877 21.300 29.024 1.00 28.90 69 ILE C C 1
ATOM 3664 O O . ILE C 1 69 ? 25.840 20.152 29.471 1.00 28.59 69 ILE C O 1
ATOM 3669 N N . LYS C 1 70 ? 26.959 22.074 29.105 1.00 26.57 70 LYS C N 1
ATOM 3670 C CA . LYS C 1 70 ? 28.125 21.710 29.904 1.00 31.07 70 LYS C CA 1
ATOM 3671 C C . LYS C 1 70 ? 28.106 22.525 31.189 1.00 34.34 70 LYS C C 1
ATOM 3672 O O . LYS C 1 70 ? 27.874 23.736 31.152 1.00 30.01 70 LYS C O 1
ATOM 3678 N N . VAL C 1 71 ? 28.341 21.869 32.322 1.00 28.79 71 VAL C N 1
ATOM 3679 C CA . VAL C 1 71 ? 28.269 22.525 33.624 1.00 31.28 71 VAL C CA 1
ATOM 3680 C C . VAL C 1 71 ? 29.629 22.450 34.305 1.00 35.24 71 VAL C C 1
ATOM 3681 O O . VAL C 1 71 ? 30.229 21.372 34.403 1.00 34.22 71 VAL C O 1
ATOM 3685 N N . ILE C 1 72 ? 30.102 23.600 34.775 1.00 34.82 72 ILE C N 1
ATOM 3686 C CA . ILE C 1 72 ? 31.249 23.708 35.667 1.00 32.92 72 ILE C CA 1
ATOM 3687 C C . ILE C 1 72 ? 30.706 24.140 37.020 1.00 34.76 72 ILE C C 1
ATOM 3688 O O . ILE C 1 72 ? 30.019 25.164 37.117 1.00 39.37 72 ILE C O 1
ATOM 3693 N N . GLU C 1 73 ? 30.964 23.346 38.057 1.00 36.21 73 GLU C N 1
ATOM 3694 C CA . GLU C 1 73 ? 30.413 23.609 39.383 1.00 35.85 73 GLU C CA 1
ATOM 3695 C C . GLU C 1 73 ? 31.536 23.997 40.328 1.00 43.11 73 GLU C C 1
ATOM 3696 O O . GLU C 1 73 ? 32.446 23.199 40.574 1.00 47.67 73 GLU C O 1
ATOM 3702 N N . ASN C 1 74 ? 31.467 25.216 40.857 1.00 41.59 74 ASN C N 1
ATOM 3703 C CA . ASN C 1 74 ? 32.382 25.662 41.898 1.00 43.20 74 ASN C CA 1
ATOM 3704 C C . ASN C 1 74 ? 31.833 25.240 43.253 1.00 49.67 74 ASN C C 1
ATOM 3705 O O . ASN C 1 74 ? 30.651 25.459 43.538 1.00 49.90 74 ASN C O 1
ATOM 3710 N N . GLU C 1 75 ? 32.691 24.635 44.082 1.00 57.49 75 GLU C N 1
ATOM 3711 C CA . GLU C 1 75 ? 32.259 24.222 45.415 1.00 54.25 75 GLU C CA 1
ATOM 3712 C C . GLU C 1 75 ? 31.776 25.419 46.225 1.00 56.33 75 GLU C C 1
ATOM 3713 O O . GLU C 1 75 ? 30.760 25.337 46.923 1.00 64.75 75 GLU C O 1
ATOM 3715 N N . SER C 1 76 ? 32.477 26.545 46.125 1.00 50.95 76 SER C N 1
ATOM 3716 C CA . SER C 1 76 ? 32.096 27.779 46.795 1.00 61.52 76 SER C CA 1
ATOM 3717 C C . SER C 1 76 ? 32.155 28.927 45.795 1.00 59.42 76 SER C C 1
ATOM 3718 O O . SER C 1 76 ? 32.687 28.792 44.689 1.00 59.73 76 SER C O 1
ATOM 3721 N N . ASN C 1 77 ? 31.606 30.073 46.194 1.00 51.72 77 ASN C N 1
ATOM 3722 C CA . ASN C 1 77 ? 31.457 31.186 45.267 1.00 55.28 77 ASN C CA 1
ATOM 3723 C C . ASN C 1 77 ? 32.804 31.847 44.992 1.00 54.57 77 ASN C C 1
ATOM 3724 O O . ASN C 1 77 ? 33.514 32.247 45.920 1.00 57.77 77 ASN C O 1
ATOM 3729 N N . LYS C 1 78 ? 33.149 31.969 43.706 1.00 44.06 78 LYS C N 1
ATOM 3730 C CA . LYS C 1 78 ? 34.418 32.541 43.284 1.00 53.21 78 LYS C CA 1
ATOM 3731 C C . LYS C 1 78 ? 34.294 33.934 42.688 1.00 49.10 78 LYS C C 1
ATOM 3732 O O . LYS C 1 78 ? 35.307 34.628 42.568 1.00 47.91 78 LYS C O 1
ATOM 3738 N N . GLY C 1 79 ? 33.092 34.364 42.330 1.00 50.53 79 GLY C N 1
ATOM 3739 C CA . GLY C 1 79 ? 32.896 35.656 41.712 1.00 45.41 79 GLY C CA 1
ATOM 3740 C C . GLY C 1 79 ? 32.728 35.549 40.208 1.00 44.36 79 GLY C C 1
ATOM 3741 O O . GLY C 1 79 ? 32.993 34.520 39.583 1.00 44.30 79 GLY C O 1
ATOM 3742 N N . LEU C 1 80 ? 32.293 36.665 39.624 1.00 47.92 80 LEU C N 1
ATOM 3743 C CA . LEU C 1 80 ? 31.946 36.698 38.208 1.00 50.64 80 LEU C CA 1
ATOM 3744 C C . LEU C 1 80 ? 33.176 36.532 37.320 1.00 51.51 80 LEU C C 1
ATOM 3745 O O . LEU C 1 80 ? 33.191 35.691 36.413 1.00 46.69 80 LEU C O 1
ATOM 3750 N N . SER C 1 81 ? 34.216 37.330 37.561 1.00 46.93 81 SER C N 1
ATOM 3751 C CA A SER C 1 81 ? 35.398 37.289 36.705 0.69 46.44 81 SER C CA 1
ATOM 3752 C CA B SER C 1 81 ? 35.401 37.291 36.708 0.31 46.13 81 SER C CA 1
ATOM 3753 C C . SER C 1 81 ? 36.022 35.900 36.686 1.00 47.10 81 SER C C 1
ATOM 3754 O O . SER C 1 81 ? 36.293 35.342 35.615 1.00 47.47 81 SER C O 1
ATOM 3759 N N . ALA C 1 82 ? 36.261 35.323 37.866 1.00 44.25 82 ALA C N 1
ATOM 3760 C CA . ALA C 1 82 ? 36.871 34.000 37.926 1.00 45.85 82 ALA C CA 1
ATOM 3761 C C . ALA C 1 82 ? 35.989 32.954 37.258 1.00 43.18 82 ALA C C 1
ATOM 3762 O O . ALA C 1 82 ? 36.494 32.046 36.587 1.00 42.53 82 ALA C O 1
ATOM 3764 N N . SER C 1 83 ? 34.670 33.057 37.439 1.00 36.16 83 SER C N 1
ATOM 3765 C CA . SER C 1 83 ? 33.770 32.066 36.857 1.00 38.96 83 SER C CA 1
ATOM 3766 C C . SER C 1 83 ? 33.784 32.146 35.339 1.00 37.12 83 SER C C 1
ATOM 3767 O O . SER C 1 83 ? 33.835 31.116 34.656 1.00 35.93 83 SER C O 1
ATOM 3770 N N . LEU C 1 84 ? 33.734 33.363 34.798 1.00 38.80 84 LEU C N 1
ATOM 3771 C CA . LEU C 1 84 ? 33.789 33.536 33.351 1.00 36.94 84 LEU C CA 1
ATOM 3772 C C . LEU C 1 84 ? 35.113 33.038 32.792 1.00 39.61 84 LEU C C 1
ATOM 3773 O O . LEU C 1 84 ? 35.149 32.399 31.732 1.00 36.22 84 LEU C O 1
ATOM 3778 N N . ASN C 1 85 ? 36.213 33.308 33.499 1.00 36.46 85 ASN C N 1
ATOM 3779 C CA . ASN C 1 85 ? 37.513 32.855 33.018 1.00 38.37 85 ASN C CA 1
ATOM 3780 C C . ASN C 1 85 ? 37.588 31.334 32.987 1.00 41.68 85 ASN C C 1
ATOM 3781 O O . ASN C 1 85 ? 38.201 30.758 32.080 1.00 42.45 85 ASN C O 1
ATOM 3786 N N . LEU C 1 86 ? 36.963 30.663 33.960 1.00 39.95 86 LEU C N 1
ATOM 3787 C CA . LEU C 1 86 ? 36.887 29.206 33.913 1.00 41.72 86 LEU C CA 1
ATOM 3788 C C . LEU C 1 86 ? 36.163 28.740 32.653 1.00 39.86 86 LEU C C 1
ATOM 3789 O O . LEU C 1 86 ? 36.626 27.832 31.952 1.00 40.24 86 LEU C O 1
ATOM 3794 N N . GLY C 1 87 ? 35.018 29.352 32.354 1.00 33.28 87 GLY C N 1
ATOM 3795 C CA . GLY C 1 87 ? 34.286 28.981 31.154 1.00 29.24 87 GLY C CA 1
ATOM 3796 C C . GLY C 1 87 ? 35.084 29.218 29.886 1.00 32.50 87 GLY C C 1
ATOM 3797 O O . GLY C 1 87 ? 35.132 28.358 29.005 1.00 35.08 87 GLY C O 1
ATOM 3798 N N . ILE C 1 88 ? 35.742 30.376 29.790 1.00 30.17 88 ILE C N 1
ATOM 3799 C CA . ILE C 1 88 ? 36.506 30.706 28.591 1.00 33.49 88 ILE C CA 1
ATOM 3800 C C . ILE C 1 88 ? 37.662 29.731 28.403 1.00 41.31 88 ILE C C 1
ATOM 3801 O O . ILE C 1 88 ? 37.913 29.256 27.290 1.00 38.60 88 ILE C O 1
ATOM 3806 N N . ARG C 1 89 ? 38.383 29.413 29.486 1.00 35.02 89 ARG C N 1
ATOM 3807 C CA . ARG C 1 89 ? 39.506 28.485 29.374 1.00 42.43 89 ARG C CA 1
ATOM 3808 C C . ARG C 1 89 ? 39.042 27.081 29.004 1.00 41.09 89 ARG C C 1
ATOM 3809 O O . ARG C 1 89 ? 39.808 26.306 28.424 1.00 42.45 89 ARG C O 1
ATOM 3817 N N . SER C 1 90 ? 37.806 26.733 29.334 1.00 39.81 90 SER C N 1
ATOM 3818 C CA . SER C 1 90 ? 37.257 25.434 28.978 1.00 39.94 90 SER C CA 1
ATOM 3819 C C . SER C 1 90 ? 36.628 25.419 27.592 1.00 39.64 90 SER C C 1
ATOM 3820 O O . SER C 1 90 ? 36.287 24.339 27.093 1.00 33.90 90 SER C O 1
ATOM 3823 N N . ALA C 1 91 ? 36.473 26.580 26.961 1.00 32.69 91 ALA C N 1
ATOM 3824 C CA . ALA C 1 91 ? 35.678 26.673 25.745 1.00 32.18 91 ALA C CA 1
ATOM 3825 C C . ALA C 1 91 ? 36.399 26.050 24.563 1.00 39.52 91 ALA C C 1
ATOM 3826 O O . ALA C 1 91 ? 37.619 26.155 24.433 1.00 41.35 91 ALA C O 1
ATOM 3828 N N . LEU C 1 92 ? 35.625 25.416 23.685 1.00 39.24 92 LEU C N 1
ATOM 3829 C CA . LEU C 1 92 ? 36.143 24.746 22.505 1.00 37.75 92 LEU C CA 1
ATOM 3830 C C . LEU C 1 92 ? 35.949 25.558 21.240 1.00 36.75 92 LEU C C 1
ATOM 3831 O O . LEU C 1 92 ? 36.590 25.263 20.224 1.00 39.26 92 LEU C O 1
ATOM 3836 N N . GLY C 1 93 ? 35.097 26.575 21.279 1.00 30.10 93 GLY C N 1
ATOM 3837 C CA . GLY C 1 93 ? 34.795 27.334 20.090 1.00 30.37 93 GLY C CA 1
ATOM 3838 C C . GLY C 1 93 ? 35.831 28.396 19.787 1.00 36.39 93 GLY C C 1
ATOM 3839 O O . GLY C 1 93 ? 36.680 28.750 20.604 1.00 38.86 93 GLY C O 1
ATOM 3840 N N . GLN C 1 94 ? 35.770 28.891 18.558 1.00 30.04 94 GLN C N 1
ATOM 3841 C CA A GLN C 1 94 ? 36.609 29.996 18.123 0.50 30.05 94 GLN C CA 1
ATOM 3842 C CA B GLN C 1 94 ? 36.618 29.997 18.142 0.50 29.95 94 GLN C CA 1
ATOM 3843 C C . GLN C 1 94 ? 35.990 31.349 18.447 1.00 29.71 94 GLN C C 1
ATOM 3844 O O . GLN C 1 94 ? 36.690 32.364 18.400 1.00 28.51 94 GLN C O 1
ATOM 3855 N N . PHE C 1 95 ? 34.701 31.376 18.777 1.00 29.84 95 PHE C N 1
ATOM 3856 C CA . PHE C 1 95 ? 33.971 32.582 19.130 1.00 28.03 95 PHE C CA 1
ATOM 3857 C C . PHE C 1 95 ? 33.341 32.396 20.502 1.00 33.76 95 PHE C C 1
ATOM 3858 O O . PHE C 1 95 ? 32.899 31.295 20.854 1.00 29.01 95 PHE C O 1
ATOM 3866 N N . ILE C 1 96 ? 33.308 33.484 21.263 1.00 27.08 96 ILE C N 1
ATOM 3867 C CA . ILE C 1 96 ? 32.937 33.490 22.672 1.00 24.98 96 ILE C CA 1
ATOM 3868 C C . ILE C 1 96 ? 31.899 34.578 22.869 1.00 28.29 96 ILE C C 1
ATOM 3869 O O . ILE C 1 96 ? 32.123 35.734 22.486 1.00 25.97 96 ILE C O 1
ATOM 3874 N N . VAL C 1 97 ? 30.774 34.223 23.473 1.00 25.06 97 VAL C N 1
ATOM 3875 C CA . VAL C 1 97 ? 29.752 35.211 23.784 1.00 29.60 97 VAL C CA 1
ATOM 3876 C C . VAL C 1 97 ? 29.176 34.898 25.159 1.00 37.23 97 VAL C C 1
ATOM 3877 O O . VAL C 1 97 ? 28.856 33.745 25.463 1.00 31.79 97 VAL C O 1
ATOM 3881 N N . ARG C 1 98 ? 29.083 35.920 26.000 1.00 36.19 98 ARG C N 1
ATOM 3882 C CA . ARG C 1 98 ? 28.557 35.790 27.352 1.00 32.72 98 ARG C CA 1
ATOM 3883 C C . ARG C 1 98 ? 27.089 36.204 27.368 1.00 36.57 98 ARG C C 1
ATOM 3884 O O . ARG C 1 98 ? 26.725 37.227 26.786 1.00 39.95 98 ARG C O 1
ATOM 3892 N N . VAL C 1 99 ? 26.246 35.391 28.007 1.00 26.25 99 VAL C N 1
ATOM 3893 C CA . VAL C 1 99 ? 24.848 35.725 28.264 1.00 25.29 99 VAL C CA 1
ATOM 3894 C C . VAL C 1 99 ? 24.622 35.644 29.775 1.00 33.08 99 VAL C C 1
ATOM 3895 O O . VAL C 1 99 ? 25.053 34.680 30.416 1.00 34.20 99 VAL C O 1
ATOM 3899 N N . ASP C 1 100 ? 23.987 36.667 30.347 1.00 30.10 100 ASP C N 1
ATOM 3900 C CA . ASP C 1 100 ? 23.699 36.659 31.779 1.00 33.49 100 ASP C CA 1
ATOM 3901 C C . ASP C 1 100 ? 22.559 35.697 32.095 1.00 31.51 100 ASP C C 1
ATOM 3902 O O . ASP C 1 100 ? 21.620 35.528 31.309 1.00 26.74 100 ASP C O 1
ATOM 3907 N N . ALA C 1 101 ? 22.628 35.087 33.282 1.00 30.74 101 ALA C N 1
ATOM 3908 C CA . ALA C 1 101 ? 21.677 34.032 33.621 1.00 34.46 101 ALA C CA 1
ATOM 3909 C C . ALA C 1 101 ? 20.256 34.552 33.790 1.00 33.45 101 ALA C C 1
ATOM 3910 O O . ALA C 1 101 ? 19.310 33.768 33.674 1.00 32.60 101 ALA C O 1
ATOM 3912 N N . ASP C 1 102 ? 20.080 35.843 34.069 1.00 25.83 102 ASP C N 1
ATOM 3913 C CA . ASP C 1 102 ? 18.752 36.430 34.185 1.00 28.24 102 ASP C CA 1
ATOM 3914 C C . ASP C 1 102 ? 18.272 37.067 32.878 1.00 29.81 102 ASP C C 1
ATOM 3915 O O . ASP C 1 102 ? 17.203 37.680 32.859 1.00 30.35 102 ASP C O 1
ATOM 3920 N N . ASP C 1 103 ? 19.031 36.926 31.800 1.00 26.79 103 ASP C N 1
ATOM 3921 C CA . ASP C 1 103 ? 18.700 37.441 30.475 1.00 27.62 103 ASP C CA 1
ATOM 3922 C C . ASP C 1 103 ? 18.268 36.289 29.561 1.00 28.62 103 ASP C C 1
ATOM 3923 O O . ASP C 1 103 ? 18.218 35.125 29.968 1.00 26.66 103 ASP C O 1
ATOM 3928 N N . TYR C 1 104 ? 17.953 36.618 28.308 1.00 22.46 104 TYR C N 1
ATOM 3929 C CA . TYR C 1 104 ? 17.741 35.590 27.292 1.00 24.60 104 TYR C CA 1
ATOM 3930 C C . TYR C 1 104 ? 17.836 36.251 25.924 1.00 24.81 104 TYR C C 1
ATOM 3931 O O . TYR C 1 104 ? 17.935 37.474 25.813 1.00 23.92 104 TYR C O 1
ATOM 3940 N N . VAL C 1 105 ? 17.822 35.422 24.875 1.00 22.22 105 VAL C N 1
ATOM 3941 C CA . VAL C 1 105 ? 18.133 35.895 23.533 1.00 22.39 105 VAL C CA 1
ATOM 3942 C C . VAL C 1 105 ? 17.103 35.372 22.539 1.00 27.51 105 VAL C C 1
ATOM 3943 O O . VAL C 1 105 ? 16.494 34.314 22.735 1.00 21.06 105 VAL C O 1
ATOM 3947 N N . ASN C 1 106 ? 16.926 36.135 21.458 1.00 23.66 106 ASN C N 1
ATOM 3948 C CA . ASN C 1 106 ? 16.165 35.713 20.287 1.00 22.82 106 ASN C CA 1
ATOM 3949 C C . ASN C 1 106 ? 16.803 34.478 19.636 1.00 25.61 106 ASN C C 1
ATOM 3950 O O . ASN C 1 106 ? 18.005 34.222 19.758 1.00 22.70 106 ASN C O 1
ATOM 3955 N N . SER C 1 107 ? 15.980 33.709 18.918 1.00 22.71 107 SER C N 1
ATOM 3956 C CA . SER C 1 107 ? 16.450 32.458 18.327 1.00 24.70 107 SER C CA 1
ATOM 3957 C C . SER C 1 107 ? 17.475 32.657 17.211 1.00 23.32 107 SER C C 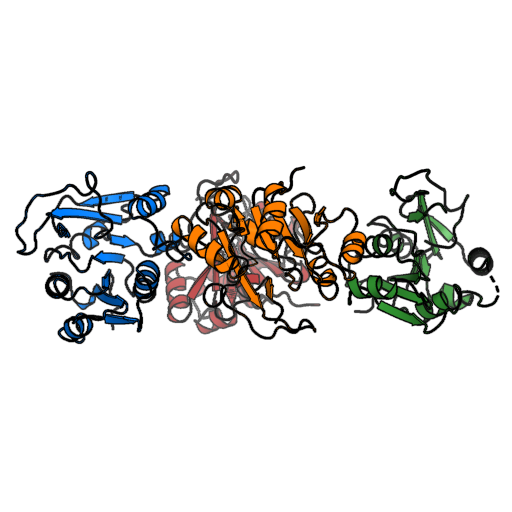1
ATOM 3958 O O . SER C 1 107 ? 18.191 31.708 16.878 1.00 25.11 107 SER C O 1
ATOM 3961 N N . ASP C 1 108 ? 17.577 33.851 16.627 1.00 20.68 108 ASP C N 1
ATOM 3962 C CA . ASP C 1 108 ? 18.590 34.139 15.609 1.00 18.29 108 ASP C CA 1
ATOM 3963 C C . ASP C 1 108 ? 19.839 34.805 16.171 1.00 25.72 108 ASP C C 1
ATOM 3964 O O . ASP C 1 108 ? 20.699 35.241 15.398 1.00 24.10 108 ASP C O 1
ATOM 3969 N N . TYR C 1 109 ? 19.964 34.886 17.493 1.00 21.74 109 TYR C N 1
ATOM 3970 C CA . TYR C 1 109 ? 21.039 35.665 18.107 1.00 23.65 109 TYR C CA 1
ATOM 3971 C C . TYR C 1 109 ? 22.422 35.118 17.753 1.00 22.84 109 TYR C C 1
ATOM 3972 O O . TYR C 1 109 ? 23.284 35.844 17.243 1.00 22.55 109 TYR C O 1
ATOM 3981 N N . VAL C 1 110 ? 22.656 33.836 18.033 1.00 18.79 110 VAL C N 1
ATOM 3982 C CA . VAL C 1 110 ? 23.973 33.248 17.795 1.00 20.87 110 VAL C CA 1
ATOM 3983 C C . VAL C 1 110 ? 24.304 33.260 16.307 1.00 28.21 110 VAL C C 1
ATOM 3984 O O . VAL C 1 110 ? 25.415 33.631 15.904 1.00 23.24 110 VAL C O 1
ATOM 3988 N N . SER C 1 111 ? 23.346 32.850 15.469 1.00 16.03 111 SER C N 1
ATOM 3989 C CA A SER C 1 111 ? 23.610 32.735 14.037 0.65 19.73 111 SER C CA 1
ATOM 3990 C CA B SER C 1 111 ? 23.631 32.732 14.042 0.35 19.77 111 SER C CA 1
ATOM 3991 C C . SER C 1 111 ? 23.973 34.085 13.426 1.00 22.26 111 SER C C 1
ATOM 3992 O O . SER C 1 111 ? 24.935 34.197 12.657 1.00 26.37 111 SER C O 1
ATOM 3997 N N . ILE C 1 112 ? 23.217 35.128 13.759 1.00 20.90 112 ILE C N 1
ATOM 3998 C CA A ILE C 1 112 ? 23.447 36.416 13.112 0.66 22.52 112 ILE C CA 1
ATOM 3999 C CA B ILE C 1 112 ? 23.433 36.434 13.135 0.34 22.38 112 ILE C CA 1
ATOM 4000 C C . ILE C 1 112 ? 24.779 37.008 13.556 1.00 20.14 112 ILE C C 1
ATOM 4001 O O . ILE C 1 112 ? 25.577 37.451 12.723 1.00 21.59 112 ILE C O 1
ATOM 4010 N N . LEU C 1 113 ? 25.058 36.999 14.862 1.00 18.23 113 LEU C N 1
ATOM 4011 C CA . LEU C 1 113 ? 26.335 37.531 15.333 1.00 24.67 113 LEU C CA 1
ATOM 4012 C C . LEU C 1 113 ? 27.508 36.769 14.725 1.00 26.88 113 LEU C C 1
ATOM 4013 O O . LEU C 1 113 ? 28.491 37.374 14.283 1.00 21.86 113 LEU C O 1
ATOM 4018 N N . HIS C 1 114 ? 27.422 35.440 14.685 1.00 20.13 114 HIS C N 1
ATOM 4019 C CA . HIS C 1 114 ? 28.508 34.657 14.098 1.00 23.77 114 HIS C CA 1
ATOM 4020 C C . HIS C 1 114 ? 28.664 34.962 12.612 1.00 23.74 114 HIS C C 1
ATOM 4021 O O . HIS C 1 114 ? 29.786 35.054 12.103 1.00 22.88 114 HIS C O 1
ATOM 4028 N N . LYS C 1 115 ? 27.544 35.121 11.904 1.00 20.02 115 LYS C N 1
ATOM 4029 C CA . LYS C 1 115 ? 27.590 35.470 10.487 1.00 23.78 115 LYS C CA 1
ATOM 4030 C C . LYS C 1 115 ? 28.343 36.781 10.251 1.00 19.80 115 LYS C C 1
ATOM 4031 O O . LYS C 1 115 ? 29.187 36.864 9.350 1.00 22.04 115 LYS C O 1
ATOM 4037 N N . PHE C 1 116 ? 28.078 37.816 11.058 1.00 18.56 116 PHE C N 1
ATOM 4038 C CA . PHE C 1 116 ? 28.784 39.081 10.846 1.00 22.20 116 PHE C CA 1
ATOM 4039 C C . PHE C 1 116 ? 30.285 38.936 11.082 1.00 27.18 116 PHE C C 1
ATOM 4040 O O . PHE C 1 116 ? 31.093 39.547 10.376 1.00 28.24 116 PHE C O 1
ATOM 4048 N N . LEU C 1 117 ? 30.686 38.116 12.046 1.00 23.37 117 LEU C N 1
ATOM 4049 C CA . LEU C 1 117 ? 32.115 37.940 12.283 1.00 24.50 117 LEU C CA 1
ATOM 4050 C C . LEU C 1 117 ? 32.751 37.051 11.228 1.00 22.73 117 LEU C C 1
ATOM 4051 O O . LEU C 1 117 ? 33.864 37.324 10.759 1.00 24.82 117 LEU C O 1
ATOM 4056 N N . SER C 1 118 ? 32.073 35.968 10.865 1.00 20.30 118 SER C N 1
ATOM 4057 C CA A SER C 1 118 ? 32.682 35.022 9.939 0.44 24.87 118 SER C CA 1
ATOM 4058 C CA B SER C 1 118 ? 32.647 35.011 9.929 0.56 25.22 118 SER C CA 1
ATOM 4059 C C . SER C 1 118 ? 32.895 35.657 8.571 1.00 29.18 118 SER C C 1
ATOM 4060 O O . SER C 1 118 ? 33.924 35.418 7.929 1.00 27.71 118 SER C O 1
ATOM 4065 N N . TYR C 1 119 ? 31.966 36.501 8.129 1.00 20.40 119 TYR C N 1
ATOM 4066 C CA . TYR C 1 119 ? 32.079 37.105 6.809 1.00 24.97 119 TYR C CA 1
ATOM 4067 C C . TYR C 1 119 ? 32.971 38.341 6.792 1.00 23.31 119 TYR C C 1
ATOM 4068 O O . TYR C 1 119 ? 33.358 38.794 5.708 1.00 24.86 119 TYR C O 1
ATOM 4077 N N . ASN C 1 120 ? 33.284 38.921 7.951 1.00 20.61 120 ASN C N 1
ATOM 4078 C CA . ASN C 1 120 ? 33.976 40.209 8.016 1.00 22.14 120 ASN C CA 1
ATOM 4079 C C . ASN C 1 120 ? 35.168 40.090 8.953 1.00 22.84 120 ASN C C 1
ATOM 4080 O O . ASN C 1 120 ? 35.087 40.466 10.132 1.00 24.64 120 ASN C O 1
ATOM 4085 N N . PRO C 1 121 ? 36.296 39.576 8.457 1.00 23.68 121 PRO C N 1
ATOM 4086 C CA . PRO C 1 121 ? 37.510 39.513 9.292 1.00 24.69 121 PRO C CA 1
ATOM 4087 C C . PRO C 1 121 ? 37.925 40.860 9.863 1.00 29.71 121 PRO C C 1
ATOM 4088 O O . PRO C 1 121 ? 38.660 40.897 10.855 1.00 33.94 121 PRO C O 1
ATOM 4092 N N . ASN C 1 122 ? 37.508 41.969 9.262 1.00 26.59 122 ASN C N 1
ATOM 4093 C CA . ASN C 1 122 ? 37.896 43.267 9.796 1.00 29.91 122 ASN C CA 1
ATOM 4094 C C . ASN C 1 122 ? 37.073 43.687 11.009 1.00 32.23 122 ASN C C 1
ATOM 4095 O O . ASN C 1 122 ? 37.468 44.637 11.691 1.00 34.69 122 ASN C O 1
ATOM 4100 N N . PHE C 1 123 ? 35.942 43.034 11.292 1.00 25.69 123 PHE C N 1
ATOM 4101 C CA . PHE C 1 123 ? 35.229 43.285 12.545 1.00 22.92 123 PHE C CA 1
ATOM 4102 C C . PHE C 1 123 ? 35.884 42.453 13.647 1.00 26.18 123 PHE C C 1
ATOM 4103 O O . PHE C 1 123 ? 35.910 41.222 13.558 1.00 30.57 123 PHE C O 1
ATOM 4111 N N . ASP C 1 124 ? 36.406 43.113 14.682 1.00 22.41 124 ASP C N 1
ATOM 4112 C CA . ASP C 1 124 ? 37.035 42.377 15.780 1.00 26.44 124 ASP C CA 1
ATOM 4113 C C . ASP C 1 124 ? 35.991 41.646 16.618 1.00 23.31 124 ASP C C 1
ATOM 4114 O O . ASP C 1 124 ? 36.059 40.426 16.804 1.00 25.91 124 ASP C O 1
ATOM 4119 N N . ALA C 1 125 ? 35.006 42.379 17.120 1.00 23.98 125 ALA C N 1
ATOM 4120 C CA . ALA C 1 125 ? 33.909 41.812 17.888 1.00 22.12 125 ALA C CA 1
ATOM 4121 C C . ALA C 1 125 ? 32.617 42.446 17.394 1.00 24.49 125 ALA C C 1
ATOM 4122 O O . ALA C 1 125 ? 32.634 43.497 16.742 1.00 24.10 125 ALA C O 1
ATOM 4124 N N . VAL C 1 126 ? 31.488 41.798 17.697 1.00 23.08 126 VAL C N 1
ATOM 4125 C CA . VAL C 1 126 ? 30.179 42.322 17.324 1.00 22.26 126 VAL C CA 1
ATOM 4126 C C . VAL C 1 126 ? 29.283 42.328 18.551 1.00 24.30 126 VAL C C 1
ATOM 4127 O O . VAL C 1 126 ? 29.410 41.485 19.439 1.00 23.08 126 VAL C O 1
ATOM 4131 N N . ALA C 1 127 ? 28.364 43.285 18.589 1.00 25.08 127 ALA C N 1
ATOM 4132 C CA . ALA C 1 127 ? 27.317 43.313 19.596 1.00 25.16 127 ALA C CA 1
ATOM 4133 C C . ALA C 1 127 ? 26.045 43.764 18.898 1.00 23.25 127 ALA C C 1
ATOM 4134 O O . ALA C 1 127 ? 26.106 44.458 17.882 1.00 23.82 127 ALA C O 1
ATOM 4136 N N . CYS C 1 128 ? 24.893 43.356 19.422 1.00 20.37 128 CYS C N 1
ATOM 4137 C CA . CYS C 1 128 ? 23.633 43.766 18.817 1.00 23.45 128 CYS C CA 1
ATOM 4138 C C . CYS C 1 128 ? 22.839 44.602 19.809 1.00 28.06 128 CYS C C 1
ATOM 4139 O O . CYS C 1 128 ? 23.153 44.657 20.998 1.00 25.36 128 CYS C O 1
ATOM 4142 N N . ASP C 1 129 ? 21.812 45.281 19.300 1.00 24.69 129 ASP C N 1
ATOM 4143 C CA . ASP C 1 129 ? 20.903 46.014 20.166 1.00 23.64 129 ASP C CA 1
ATOM 4144 C C . ASP C 1 129 ? 20.133 45.035 21.056 1.00 20.74 129 ASP C C 1
ATOM 4145 O O . ASP C 1 129 ? 20.176 43.818 20.869 1.00 20.18 129 ASP C O 1
ATOM 4150 N N . TYR C 1 130 ? 19.425 45.575 22.044 1.00 23.87 130 TYR C N 1
ATOM 4151 C CA . TYR C 1 130 ? 18.698 44.715 22.960 1.00 21.04 130 TYR C CA 1
ATOM 4152 C C . TYR C 1 130 ? 17.426 45.407 23.424 1.00 28.34 130 TYR C C 1
ATOM 4153 O O . TYR C 1 130 ? 17.267 46.627 23.298 1.00 29.56 130 TYR C O 1
ATOM 4162 N N . TYR C 1 131 ? 16.504 44.598 23.941 1.00 24.71 131 TYR C N 1
ATOM 4163 C CA . TYR C 1 131 ? 15.313 45.101 24.602 1.00 25.54 131 TYR C CA 1
ATOM 4164 C C . TYR C 1 131 ? 15.498 45.003 26.105 1.00 29.85 131 TYR C C 1
ATOM 4165 O O . TYR C 1 131 ? 16.021 44.002 26.613 1.00 29.08 131 TYR C O 1
ATOM 4174 N N . LEU C 1 132 ? 15.084 46.051 26.807 1.00 28.09 132 LEU C N 1
ATOM 4175 C CA A LEU C 1 132 ? 14.869 45.956 28.241 0.53 31.01 132 LEU C CA 1
ATOM 4176 C CA B LEU C 1 132 ? 14.868 45.960 28.243 0.47 31.43 132 LEU C CA 1
ATOM 4177 C C . LEU C 1 132 ? 13.583 45.178 28.483 1.00 35.95 132 LEU C C 1
ATOM 4178 O O . LEU C 1 132 ? 12.544 45.491 27.893 1.00 39.91 132 LEU C O 1
ATOM 4187 N N . VAL C 1 133 ? 13.651 44.148 29.328 1.00 37.19 133 VAL C N 1
ATOM 4188 C CA . VAL C 1 133 ? 12.478 43.322 29.604 1.00 38.23 133 VAL C CA 1
ATOM 4189 C C . VAL C 1 133 ? 12.262 43.208 31.108 1.00 42.12 133 VAL C C 1
ATOM 4190 O O . VAL C 1 133 ? 13.199 43.337 31.904 1.00 45.27 133 VAL C O 1
ATOM 4194 N N . ASP C 1 134 ? 11.010 42.978 31.499 1.00 44.50 134 ASP C N 1
ATOM 4195 C CA . ASP C 1 134 ? 10.667 42.768 32.896 1.00 47.26 134 ASP C CA 1
ATOM 4196 C C . ASP C 1 134 ? 10.541 41.265 33.167 1.00 56.51 134 ASP C C 1
ATOM 4197 O O . ASP C 1 134 ? 11.079 40.440 32.419 1.00 51.71 134 ASP C O 1
ATOM 4202 N N . ASP C 1 135 ? 9.833 40.897 34.238 1.00 54.84 135 ASP C N 1
ATOM 4203 C CA . ASP C 1 135 ? 9.689 39.485 34.574 1.00 66.28 135 ASP C CA 1
ATOM 4204 C C . ASP C 1 135 ? 8.643 38.792 33.711 1.00 68.65 135 ASP C C 1
ATOM 4205 O O . ASP C 1 135 ? 8.751 37.585 33.467 1.00 75.26 135 ASP C O 1
ATOM 4210 N N . HIS C 1 136 ? 7.633 39.523 33.248 1.00 63.59 136 HIS C N 1
ATOM 4211 C CA . HIS C 1 136 ? 6.642 38.962 32.338 1.00 64.52 136 HIS C CA 1
ATOM 4212 C C . HIS C 1 136 ? 7.113 38.968 30.883 1.00 61.74 136 HIS C C 1
ATOM 4213 O O . HIS C 1 136 ? 6.294 38.765 29.979 1.00 62.90 136 HIS C O 1
ATOM 4215 N N . GLU C 1 137 ? 8.408 39.196 30.646 1.00 59.49 137 GLU C N 1
ATOM 4216 C CA . GLU C 1 137 ? 8.994 39.174 29.304 1.00 61.68 137 GLU C CA 1
ATOM 4217 C C . GLU C 1 137 ? 8.403 40.255 28.396 1.00 62.54 137 GLU C C 1
ATOM 4218 O O . GLU C 1 137 ? 8.422 40.130 27.167 1.00 56.02 137 GLU C O 1
ATOM 4224 N N . ASP C 1 138 ? 7.880 41.331 28.987 1.00 62.91 138 ASP C N 1
ATOM 4225 C CA . ASP C 1 138 ? 7.412 42.475 28.212 1.00 60.45 138 ASP C CA 1
ATOM 4226 C C . ASP C 1 138 ? 8.598 43.297 27.727 1.00 50.62 138 ASP C C 1
ATOM 4227 O O . ASP C 1 138 ? 9.515 43.590 28.499 1.00 56.15 138 ASP C O 1
ATOM 4232 N N . PHE C 1 139 ? 8.581 43.673 26.450 1.00 48.29 139 PHE C N 1
ATOM 4233 C CA . PHE C 1 139 ? 9.627 44.527 25.890 1.00 48.60 139 PHE C CA 1
ATOM 4234 C C . PHE C 1 139 ? 9.342 45.967 26.303 1.00 54.93 139 PHE C C 1
ATOM 4235 O O . PHE C 1 139 ? 8.404 46.589 25.796 1.00 57.06 139 PHE C O 1
ATOM 4243 N N . LEU C 1 140 ? 10.150 46.501 27.224 1.00 52.91 140 LEU C N 1
ATOM 4244 C CA . LEU C 1 140 ? 9.907 47.842 27.755 1.00 50.24 140 LEU C CA 1
ATOM 4245 C C . LEU C 1 140 ? 10.425 48.928 26.813 1.00 48.10 140 LEU C C 1
ATOM 4246 O O . LEU C 1 140 ? 9.747 49.935 26.578 1.00 48.27 140 LEU C O 1
ATOM 4251 N N . SER C 1 141 ? 11.627 48.747 26.274 1.00 38.95 141 SER C N 1
ATOM 4252 C CA . SER C 1 141 ? 12.208 49.711 25.351 1.00 40.47 141 SER C CA 1
ATOM 4253 C C . SER C 1 141 ? 13.346 49.034 24.607 1.00 39.21 141 SER C C 1
ATOM 4254 O O . SER C 1 141 ? 13.919 48.049 25.078 1.00 37.56 141 SER C O 1
ATOM 4257 N N . ARG C 1 142 ? 13.667 49.573 23.435 1.00 29.55 142 ARG C N 1
ATOM 4258 C CA . ARG C 1 142 ? 14.812 49.102 22.669 1.00 28.17 142 ARG C CA 1
ATOM 4259 C C . ARG C 1 142 ? 16.021 49.978 22.965 1.00 27.06 142 ARG C C 1
ATOM 4260 O O . ARG C 1 142 ? 15.910 51.205 23.030 1.00 28.75 142 ARG C O 1
ATOM 4268 N N . LYS C 1 143 ? 17.182 49.348 23.140 1.00 31.93 143 LYS C N 1
ATOM 4269 C CA . LYS C 1 143 ? 18.401 50.085 23.434 1.00 27.90 143 LYS C CA 1
ATOM 4270 C C . LYS C 1 143 ? 19.424 49.878 22.329 1.00 26.96 143 LYS C C 1
ATOM 4271 O O . LYS C 1 143 ? 19.609 48.760 21.839 1.00 25.42 143 LYS C O 1
ATOM 4277 N N . ASN C 1 144 ? 20.076 50.978 21.951 1.00 26.31 144 ASN C N 1
ATOM 4278 C CA . ASN C 1 144 ? 21.233 50.974 21.063 1.00 22.43 144 ASN C CA 1
ATOM 4279 C C . ASN C 1 144 ? 22.460 50.566 21.879 1.00 26.98 144 ASN C C 1
ATOM 4280 O O . ASN C 1 144 ? 22.796 51.229 22.869 1.00 27.52 144 ASN C O 1
ATOM 4285 N N . CYS C 1 145 ? 23.124 49.482 21.474 1.00 25.36 145 CYS C N 1
ATOM 4286 C CA . CYS C 1 145 ? 24.178 48.893 22.301 1.00 27.71 145 CYS C CA 1
ATOM 4287 C C . CYS C 1 145 ? 25.443 49.743 22.349 1.00 29.91 145 CYS C C 1
ATOM 4288 O O . CYS C 1 145 ? 26.325 49.466 23.165 1.00 30.28 145 CYS C O 1
ATOM 4291 N N . MET C 1 146 ? 25.563 50.762 21.502 1.00 23.32 146 MET C N 1
ATOM 4292 C CA . MET C 1 146 ? 26.700 51.665 21.594 1.00 26.27 146 MET C CA 1
ATOM 4293 C C . MET C 1 146 ? 26.391 52.922 22.388 1.00 29.68 146 MET C C 1
ATOM 4294 O O . MET C 1 146 ? 27.320 53.550 22.910 1.00 33.55 146 MET C O 1
ATOM 4299 N N . ILE C 1 147 ? 25.114 53.290 22.497 1.00 27.10 147 ILE C N 1
ATOM 4300 C CA . ILE C 1 147 ? 24.714 54.386 23.372 1.00 33.50 147 ILE C CA 1
ATOM 4301 C C . ILE C 1 147 ? 24.566 53.893 24.804 1.00 35.91 147 ILE C C 1
ATOM 4302 O O . ILE C 1 147 ? 24.921 54.595 25.757 1.00 32.03 147 ILE C O 1
ATOM 4307 N N . ASP C 1 148 ? 24.062 52.675 24.980 1.00 28.85 148 ASP C N 1
ATOM 4308 C CA . ASP C 1 148 ? 23.832 52.092 26.301 1.00 33.14 148 ASP C CA 1
ATOM 4309 C C . ASP C 1 148 ? 24.468 50.710 26.336 1.00 31.79 148 ASP C C 1
ATOM 4310 O O . ASP C 1 148 ? 23.769 49.690 26.316 1.00 28.91 148 ASP C O 1
ATOM 4315 N N . PRO C 1 149 ? 25.798 50.642 26.371 1.00 33.56 149 PRO C N 1
ATOM 4316 C CA . PRO C 1 149 ? 26.465 49.338 26.323 1.00 33.15 149 PRO C CA 1
ATOM 4317 C C . PRO C 1 149 ? 26.217 48.545 27.595 1.00 33.92 149 PRO C C 1
ATOM 4318 O O . PRO C 1 149 ? 26.060 49.099 28.685 1.00 31.10 149 PRO C O 1
ATOM 4322 N N . ILE C 1 150 ? 26.164 47.225 27.438 1.00 29.44 150 ILE C N 1
ATOM 4323 C CA . ILE C 1 150 ? 26.063 46.307 28.564 1.00 32.65 150 ILE C CA 1
ATOM 4324 C C . ILE C 1 150 ? 27.251 45.353 28.512 1.00 34.89 150 ILE C C 1
ATOM 4325 O O . ILE C 1 150 ? 27.945 45.244 27.503 1.00 34.63 150 ILE C O 1
ATOM 4330 N N . GLY C 1 151 ? 27.480 44.650 29.622 1.00 36.77 151 GLY C N 1
ATOM 4331 C CA . GLY C 1 151 ? 28.656 43.804 29.692 1.00 45.25 151 GLY C CA 1
ATOM 4332 C C . GLY C 1 151 ? 28.532 42.491 28.959 1.00 47.87 151 GLY C C 1
ATOM 4333 O O . GLY C 1 151 ? 29.548 41.849 28.674 1.00 60.32 151 GLY C O 1
ATOM 4334 N N . CYS C 1 152 ? 27.315 42.090 28.633 1.00 44.88 152 CYS C N 1
ATOM 4335 C CA A CYS C 1 152 ? 27.021 40.801 28.025 0.46 43.83 152 CYS C CA 1
ATOM 4336 C CA B CYS C 1 152 ? 27.055 40.799 28.022 0.54 43.95 152 CYS C CA 1
ATOM 4337 C C . CYS C 1 152 ? 26.570 40.984 26.591 1.00 32.52 152 CYS C C 1
ATOM 4338 O O . CYS C 1 152 ? 26.248 42.085 26.150 1.00 30.84 152 CYS C O 1
ATOM 4343 N N . GLY C 1 153 ? 26.526 39.876 25.870 1.00 35.80 153 GLY C N 1
ATOM 4344 C CA . GLY C 1 153 ? 26.010 39.908 24.527 1.00 30.74 153 GLY C CA 1
ATOM 4345 C C . GLY C 1 153 ? 27.006 40.281 23.457 1.00 31.72 153 GLY C C 1
ATOM 4346 O O . GLY C 1 153 ? 26.611 40.436 22.300 1.00 37.52 153 GLY C O 1
ATOM 4347 N N . ILE C 1 154 ? 28.276 40.454 23.803 1.00 27.33 154 ILE C N 1
ATOM 4348 C CA . ILE C 1 154 ? 29.296 40.788 22.818 1.00 26.95 154 ILE C CA 1
ATOM 4349 C C . ILE C 1 154 ? 29.944 39.486 22.372 1.00 25.65 154 ILE C C 1
ATOM 4350 O O . ILE C 1 154 ? 30.423 38.708 23.205 1.00 26.69 154 ILE C O 1
ATOM 4355 N N . MET C 1 155 ? 29.953 39.231 21.066 1.00 21.34 155 MET C N 1
ATOM 4356 C CA . MET C 1 155 ? 30.615 38.036 20.560 1.00 24.95 155 MET C CA 1
ATOM 4357 C C . MET C 1 155 ? 32.050 38.380 20.190 1.00 24.91 155 MET C C 1
ATOM 4358 O O . MET C 1 155 ? 32.289 39.263 19.355 1.00 21.35 155 MET C O 1
ATOM 4363 N N . PHE C 1 156 ? 32.994 37.683 20.813 1.00 20.43 156 PHE C N 1
ATOM 4364 C CA . PHE C 1 156 ? 34.421 37.910 20.632 1.00 23.44 156 PHE C CA 1
ATOM 4365 C C . PHE C 1 156 ? 35.067 36.789 19.827 1.00 23.99 156 PHE C C 1
ATOM 4366 O O . PHE C 1 156 ? 34.602 35.643 19.809 1.00 25.30 156 PHE C O 1
ATOM 4374 N N . ARG C 1 157 ? 36.190 37.131 19.210 1.00 21.90 157 ARG C N 1
ATOM 4375 C CA . ARG C 1 157 ? 37.133 36.144 18.710 1.00 23.53 157 ARG C CA 1
ATOM 4376 C C . ARG C 1 157 ? 38.025 35.720 19.864 1.00 24.61 157 ARG C C 1
ATOM 4377 O O . ARG C 1 157 ? 38.659 36.566 20.507 1.00 28.83 157 ARG C O 1
ATOM 4385 N N . ILE C 1 158 ? 38.076 34.414 20.138 1.00 25.03 158 ILE C N 1
ATOM 4386 C CA . ILE C 1 158 ? 38.648 33.972 21.408 1.00 29.23 158 ILE C CA 1
ATOM 4387 C C . ILE C 1 158 ? 40.121 34.340 21.516 1.00 31.18 158 ILE C C 1
ATOM 4388 O O . ILE C 1 158 ? 40.601 34.674 22.608 1.00 34.99 158 ILE C O 1
ATOM 4393 N N . GLU C 1 159 ? 40.858 34.326 20.403 1.00 33.49 159 GLU C N 1
ATOM 4394 C CA . GLU C 1 159 ? 42.276 34.660 20.496 1.00 37.56 159 GLU C CA 1
ATOM 4395 C C . GLU C 1 159 ? 42.489 36.134 20.840 1.00 39.73 159 GLU C C 1
ATOM 4396 O O . GLU C 1 159 ? 43.464 36.467 21.524 1.00 37.21 159 GLU C O 1
ATOM 4402 N N . GLN C 1 160 ? 41.595 37.029 20.401 1.00 31.37 160 GLN C N 1
ATOM 4403 C CA . GLN C 1 160 ? 41.727 38.427 20.806 1.00 37.01 160 GLN C CA 1
ATOM 4404 C C . GLN C 1 160 ? 41.371 38.601 22.275 1.00 37.50 160 GLN C C 1
ATOM 4405 O O . GLN C 1 160 ? 41.998 39.392 22.986 1.00 37.21 160 GLN C O 1
ATOM 4411 N N . LEU C 1 161 ? 40.362 37.868 22.741 1.00 39.65 161 LEU C N 1
ATOM 4412 C CA . LEU C 1 161 ? 39.985 37.930 24.146 1.00 40.13 161 LEU C CA 1
ATOM 4413 C C . LEU C 1 161 ? 41.114 37.422 25.033 1.00 43.21 161 LEU C C 1
ATOM 4414 O O . LEU C 1 161 ? 41.384 37.994 26.097 1.00 46.65 161 LEU C O 1
ATOM 4419 N N . ILE C 1 162 ? 41.799 36.357 24.604 1.00 41.03 162 ILE C N 1
ATOM 4420 C CA . ILE C 1 162 ? 42.963 35.870 25.342 1.00 42.34 162 ILE C CA 1
ATOM 4421 C C . ILE C 1 162 ? 44.107 36.867 25.249 1.00 48.82 162 ILE C C 1
ATOM 4422 O O . ILE C 1 162 ? 44.873 37.041 26.207 1.00 45.14 162 ILE C O 1
ATOM 4427 N N . ASP C 1 163 ? 44.241 37.539 24.104 1.00 46.83 163 ASP C N 1
ATOM 4428 C CA . ASP C 1 163 ? 45.350 38.465 23.908 1.00 43.54 163 ASP C CA 1
ATOM 4429 C C . ASP C 1 163 ? 45.305 39.606 24.921 1.00 44.71 163 ASP C C 1
ATOM 4430 O O . ASP C 1 163 ? 46.351 40.071 25.385 1.00 46.46 163 ASP C O 1
ATOM 4435 N N . ILE C 1 164 ? 44.103 40.055 25.303 1.00 43.73 164 ILE C N 1
ATOM 4436 C CA . ILE C 1 164 ? 43.992 41.186 26.219 1.00 45.13 164 ILE C CA 1
ATOM 4437 C C . ILE C 1 164 ? 43.851 40.757 27.672 1.00 49.22 164 ILE C C 1
ATOM 4438 O O . ILE C 1 164 ? 43.840 41.622 28.558 1.00 55.14 164 ILE C O 1
ATOM 4443 N N . GLY C 1 165 ? 43.725 39.458 27.946 1.00 58.27 165 GLY C N 1
ATOM 4444 C CA . GLY C 1 165 ? 43.830 38.940 29.296 1.00 59.02 165 GLY C CA 1
ATOM 4445 C C . GLY C 1 165 ? 42.549 38.466 29.954 1.00 58.70 165 GLY C C 1
ATOM 4446 O O . GLY C 1 165 ? 42.551 38.262 31.178 1.00 61.21 165 GLY C O 1
ATOM 4447 N N . LEU C 1 166 ? 41.468 38.282 29.200 1.00 58.31 166 LEU C N 1
ATOM 4448 C CA . LEU C 1 166 ? 40.200 37.768 29.752 1.00 61.38 166 LEU C CA 1
ATOM 4449 C C . LEU C 1 166 ? 39.640 38.784 30.753 1.00 65.42 166 LEU C C 1
ATOM 4450 O O . LEU C 1 166 ? 39.858 39.994 30.615 1.00 66.78 166 LEU C O 1
ATOM 4455 N N . TYR C 1 167 ? 38.906 38.304 31.752 1.00 55.66 167 TYR C N 1
ATOM 4456 C CA . TYR C 1 167 ? 38.356 39.162 32.789 1.00 62.88 167 TYR C CA 1
ATOM 4457 C C . TYR C 1 167 ? 39.347 39.307 33.936 1.00 64.73 167 TYR C C 1
ATOM 4458 O O . TYR C 1 167 ? 40.099 38.383 34.260 1.00 57.49 167 TYR C O 1
ATOM 4467 N N . ASP C 1 168 ? 39.342 40.487 34.546 1.00 65.29 168 ASP C N 1
ATOM 4468 C CA . ASP C 1 168 ? 40.294 40.827 35.596 1.00 69.88 168 ASP C CA 1
ATOM 4469 C C . ASP C 1 168 ? 39.713 40.394 36.936 1.00 72.19 168 ASP C C 1
ATOM 4470 O O . ASP C 1 168 ? 38.723 40.966 37.403 1.00 76.40 168 ASP C O 1
ATOM 4475 N N . ASP C 1 169 ? 40.343 39.396 37.565 1.00 74.70 169 ASP C N 1
ATOM 4476 C CA . ASP C 1 169 ? 39.823 38.822 38.803 1.00 80.25 169 ASP C CA 1
ATOM 4477 C C . ASP C 1 169 ? 39.846 39.800 39.972 1.00 89.60 169 ASP C C 1
ATOM 4478 O O . ASP C 1 169 ? 39.326 39.465 41.044 1.00 97.06 169 ASP C O 1
ATOM 4480 N N . GLY C 1 170 ? 40.429 40.982 39.800 1.00 90.22 170 GLY C N 1
ATOM 4481 C CA . GLY C 1 170 ? 40.451 41.984 40.850 1.00 95.98 170 GLY C CA 1
ATOM 4482 C C . GLY C 1 170 ? 39.491 43.126 40.576 1.00 94.59 170 GLY C C 1
ATOM 4483 O O . GLY C 1 170 ? 38.968 43.254 39.467 1.00 87.19 170 GLY C O 1
ATOM 4484 N N . SER C 1 173 ? 33.509 44.176 41.073 1.00 87.93 173 SER C N 1
ATOM 4485 C CA . SER C 1 173 ? 32.569 44.994 40.311 1.00 93.57 173 SER C CA 1
ATOM 4486 C C . SER C 1 173 ? 33.245 45.684 39.122 1.00 94.80 173 SER C C 1
ATOM 4487 O O . SER C 1 173 ? 34.474 45.729 39.035 1.00 101.51 173 SER C O 1
ATOM 4490 N N . HIS C 1 174 ? 32.427 46.215 38.210 1.00 86.93 174 HIS C N 1
ATOM 4491 C CA . HIS C 1 174 ? 32.880 46.959 37.031 1.00 83.27 174 HIS C CA 1
ATOM 4492 C C . HIS C 1 174 ? 33.751 46.115 36.097 1.00 77.13 174 HIS C C 1
ATOM 4493 O O . HIS C 1 174 ? 34.543 46.661 35.321 1.00 71.02 174 HIS C O 1
ATOM 4495 N N . GLU C 1 175 ? 33.602 44.787 36.147 1.00 74.71 175 GLU C N 1
ATOM 4496 C CA . GLU C 1 175 ? 34.393 43.909 35.289 1.00 73.89 175 GLU C CA 1
ATOM 4497 C C . GLU C 1 175 ? 34.094 44.148 33.817 1.00 69.42 175 GLU C C 1
ATOM 4498 O O . GLU C 1 175 ? 34.973 43.970 32.964 1.00 63.54 175 GLU C O 1
ATOM 4504 N N . ASP C 1 176 ? 32.860 44.547 33.506 1.00 67.34 176 ASP C N 1
ATOM 4505 C CA . ASP C 1 176 ? 32.447 44.731 32.119 1.00 64.12 176 ASP C CA 1
ATOM 4506 C C . ASP C 1 176 ? 33.071 45.987 31.520 1.00 56.46 176 ASP C C 1
ATOM 4507 O O . ASP C 1 176 ? 33.630 45.948 30.415 1.00 43.50 176 ASP C O 1
ATOM 4512 N N . LYS C 1 177 ? 32.981 47.115 32.236 1.00 50.97 177 LYS C N 1
ATOM 4513 C CA . LYS C 1 177 ? 33.586 48.351 31.750 1.00 51.36 177 LYS C CA 1
ATOM 4514 C C . LYS C 1 177 ? 35.090 48.190 31.581 1.00 51.02 177 LYS C C 1
ATOM 4515 O O . LYS C 1 177 ? 35.666 48.664 30.594 1.00 44.86 177 LYS C O 1
ATOM 4517 N N . ASP C 1 178 ? 35.736 47.494 32.521 1.00 51.62 178 ASP C N 1
ATOM 4518 C CA . ASP C 1 178 ? 37.178 47.289 32.443 1.00 49.94 178 ASP C CA 1
ATOM 4519 C C . ASP C 1 178 ? 37.559 46.429 31.241 1.00 44.35 178 ASP C C 1
ATOM 4520 O O . ASP C 1 178 ? 38.512 46.751 30.524 1.00 48.14 178 ASP C O 1
ATOM 4525 N N . LEU C 1 179 ? 36.844 45.325 31.018 1.00 43.66 179 LEU C N 1
ATOM 4526 C CA . LEU C 1 179 ? 37.115 44.497 29.847 1.00 40.86 179 LEU C CA 1
ATOM 4527 C C . LEU C 1 179 ? 36.928 45.295 28.561 1.00 43.64 179 LEU C C 1
ATOM 4528 O O . LEU C 1 179 ? 37.727 45.175 27.624 1.00 35.30 179 LEU C O 1
ATOM 4533 N N . ARG C 1 180 ? 35.885 46.129 28.506 1.00 46.26 180 ARG C N 1
ATOM 4534 C CA . ARG C 1 180 ? 35.607 46.903 27.299 1.00 38.34 180 ARG C CA 1
ATOM 4535 C C . ARG C 1 180 ? 36.727 47.894 27.005 1.00 32.96 180 ARG C C 1
ATOM 4536 O O . ARG C 1 180 ? 37.141 48.049 25.850 1.00 30.40 180 ARG C O 1
ATOM 4544 N N . ILE C 1 181 ? 37.236 48.570 28.037 1.00 35.63 181 ILE C N 1
ATOM 4545 C CA . ILE C 1 181 ? 38.314 49.533 27.830 1.00 42.47 181 ILE C CA 1
ATOM 4546 C C . ILE C 1 181 ? 39.593 48.822 27.396 1.00 46.95 181 ILE C C 1
ATOM 4547 O O . ILE C 1 181 ? 40.262 49.244 26.443 1.00 43.09 181 ILE C O 1
ATOM 4552 N N . ARG C 1 182 ? 39.960 47.740 28.094 1.00 37.28 182 ARG C N 1
ATOM 4553 C CA . ARG C 1 182 ? 41.130 46.962 27.692 1.00 40.77 182 ARG C CA 1
ATOM 4554 C C . ARG C 1 182 ? 40.988 46.455 26.261 1.00 38.49 182 ARG C C 1
ATOM 4555 O O . ARG C 1 182 ? 41.943 46.495 25.474 1.00 35.32 182 ARG C O 1
ATOM 4563 N N . PHE C 1 183 ? 39.797 45.988 25.903 1.00 32.35 183 PHE C N 1
ATOM 4564 C CA . PHE C 1 183 ? 39.601 45.427 24.573 1.00 29.61 183 PHE C CA 1
ATOM 4565 C C . PHE C 1 183 ? 39.763 46.501 23.503 1.00 35.14 183 PHE C C 1
ATOM 4566 O O . PHE C 1 183 ? 40.453 46.292 22.499 1.00 31.35 183 PHE C O 1
ATOM 4574 N N . GLU C 1 184 ? 39.144 47.663 23.712 1.00 31.38 184 GLU C N 1
ATOM 4575 C CA . GLU C 1 184 ? 39.148 48.727 22.717 1.00 30.06 184 GLU C CA 1
ATOM 4576 C C . GLU C 1 184 ? 40.443 49.519 22.679 1.00 35.34 184 GLU C C 1
ATOM 4577 O O . GLU C 1 184 ? 40.616 50.332 21.767 1.00 30.68 184 GLU C O 1
ATOM 4583 N N . LYS C 1 185 ? 41.367 49.296 23.619 1.00 35.02 185 LYS C N 1
ATOM 4584 C CA . LYS C 1 185 ? 42.702 49.857 23.444 1.00 44.04 185 LYS C CA 1
ATOM 4585 C C . LYS C 1 185 ? 43.357 49.316 22.177 1.00 40.91 185 LYS C C 1
ATOM 4586 O O . LYS C 1 185 ? 44.166 50.007 21.550 1.00 37.36 185 LYS C O 1
ATOM 4588 N N . LYS C 1 186 ? 42.992 48.100 21.767 1.00 38.74 186 LYS C N 1
ATOM 4589 C CA . LYS C 1 186 ? 43.583 47.442 20.611 1.00 33.37 186 LYS C CA 1
ATOM 4590 C C . LYS C 1 186 ? 42.583 47.081 19.518 1.00 30.44 186 LYS C C 1
ATOM 4591 O O . LYS C 1 186 ? 42.935 47.132 18.338 1.00 27.41 186 LYS C O 1
ATOM 4597 N N . TYR C 1 187 ? 41.356 46.723 19.872 1.00 26.30 187 TYR C N 1
ATOM 4598 C CA . TYR C 1 187 ? 40.3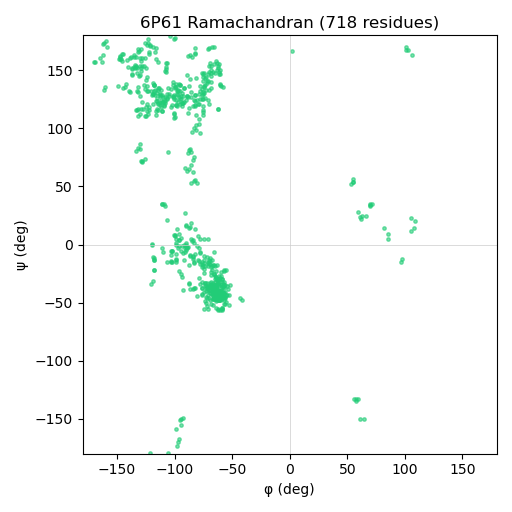69 46.200 18.934 1.00 26.76 187 TYR C CA 1
ATOM 4599 C C . TYR C 1 187 ? 39.136 47.097 18.941 1.00 26.98 187 TYR C C 1
ATOM 4600 O O . TYR C 1 187 ? 39.072 48.081 19.675 1.00 30.22 187 TYR C O 1
ATOM 4609 N N . SER C 1 188 ? 38.131 46.741 18.141 1.00 22.04 188 SER C N 1
ATOM 4610 C CA A SER C 1 188 ? 36.925 47.550 18.007 0.61 25.54 188 SER C CA 1
ATOM 4611 C CA B SER C 1 188 ? 36.926 47.549 18.066 0.39 24.85 188 SER C CA 1
ATOM 4612 C C . SER C 1 188 ? 35.701 46.648 18.041 1.00 22.97 188 SER C C 1
ATOM 4613 O O . SER C 1 188 ? 35.777 45.459 17.730 1.00 26.95 188 SER C O 1
ATOM 4618 N N . ILE C 1 189 ? 34.557 47.233 18.384 1.00 26.09 189 ILE C N 1
ATOM 4619 C CA . ILE C 1 189 ? 33.294 46.501 18.455 1.00 21.06 189 ILE C CA 1
ATOM 4620 C C . ILE C 1 189 ? 32.348 47.047 17.396 1.00 20.11 189 ILE C C 1
ATOM 4621 O O . ILE C 1 189 ? 32.079 48.250 17.360 1.00 22.22 189 ILE C O 1
ATOM 4626 N N . HIS C 1 190 ? 31.828 46.163 16.551 1.00 23.04 190 HIS C N 1
ATOM 4627 C CA . HIS C 1 190 ? 30.896 46.545 15.497 1.00 18.76 190 HIS C CA 1
ATOM 4628 C C . HIS C 1 190 ? 29.465 46.334 15.976 1.00 23.98 190 HIS C C 1
ATOM 4629 O O . HIS C 1 190 ? 29.136 45.270 16.505 1.00 21.91 190 HIS C O 1
ATOM 4636 N N . ARG C 1 191 ? 28.609 47.331 15.774 1.00 22.31 191 ARG C N 1
ATOM 4637 C CA . ARG C 1 191 ? 27.213 47.219 16.183 1.00 23.64 191 ARG C CA 1
ATOM 4638 C C . ARG C 1 191 ? 26.355 46.613 15.070 1.00 21.39 191 ARG C C 1
ATOM 4639 O O . ARG C 1 191 ? 26.351 47.107 13.939 1.00 19.33 191 ARG C O 1
ATOM 4647 N N . VAL C 1 192 ? 25.603 45.565 15.407 1.00 20.70 192 VAL C N 1
ATOM 4648 C CA . VAL C 1 192 ? 24.624 44.952 14.509 1.00 22.02 192 VAL C CA 1
ATOM 4649 C C . VAL C 1 192 ? 23.252 45.494 14.887 1.00 22.11 192 VAL C C 1
ATOM 4650 O O . VAL C 1 192 ? 22.794 45.294 16.020 1.00 22.97 192 VAL C O 1
ATOM 4654 N N . GLU C 1 193 ? 22.577 46.152 13.942 1.00 19.89 193 GLU C N 1
ATOM 4655 C CA . GLU C 1 193 ? 21.373 46.909 14.282 1.00 19.31 193 GLU C CA 1
ATOM 4656 C C . GLU C 1 193 ? 20.114 46.041 14.345 1.00 25.64 193 GLU C C 1
ATOM 4657 O O . GLU C 1 193 ? 19.095 46.354 13.714 1.00 22.76 193 GLU C O 1
ATOM 4663 N N . LEU C 1 194 ? 20.158 44.974 15.145 1.00 24.50 194 LEU C N 1
ATOM 4664 C CA . LEU C 1 194 ? 19.006 44.110 15.366 1.00 23.15 194 LEU C CA 1
ATOM 4665 C C . LEU C 1 194 ? 18.865 43.897 16.870 1.00 22.79 194 LEU C C 1
ATOM 4666 O O . LEU C 1 194 ? 19.860 43.571 17.537 1.00 25.10 194 LEU C O 1
ATOM 4671 N N . PRO C 1 195 ? 17.666 44.060 17.445 1.00 21.65 195 PRO C N 1
ATOM 4672 C CA . PRO C 1 195 ? 17.520 43.869 18.914 1.00 21.69 195 PRO C CA 1
ATOM 4673 C C . PRO C 1 195 ? 17.268 42.398 19.235 1.00 20.80 195 PRO C C 1
ATOM 4674 O O . PRO C 1 195 ? 16.140 41.928 19.414 1.00 23.12 195 PRO C O 1
ATOM 4678 N N . LEU C 1 196 ? 18.358 41.633 19.293 1.00 20.08 196 LEU C N 1
ATOM 4679 C CA . LEU C 1 196 ? 18.259 40.185 19.449 1.00 20.31 196 LEU C CA 1
ATOM 4680 C C . LEU C 1 196 ? 18.553 39.707 20.865 1.00 21.43 196 LEU C C 1
ATOM 4681 O O . LEU C 1 196 ? 18.406 38.514 21.138 1.00 21.88 196 LEU C O 1
ATOM 4686 N N . TYR C 1 197 ? 18.974 40.597 21.756 1.00 24.51 197 TYR C N 1
ATOM 4687 C CA . TYR C 1 197 ? 19.287 40.268 23.139 1.00 29.22 197 TYR C CA 1
ATOM 4688 C C . TYR C 1 197 ? 18.195 40.853 24.033 1.00 28.66 197 TYR C C 1
ATOM 4689 O O . TYR C 1 197 ? 17.578 41.863 23.696 1.00 23.31 197 TYR C O 1
ATOM 4698 N N . ARG C 1 198 ? 17.923 40.197 25.156 1.00 22.99 198 ARG C N 1
ATOM 4699 C CA . ARG C 1 198 ? 16.913 40.670 26.101 1.00 29.45 198 ARG C CA 1
ATOM 4700 C C . ARG C 1 198 ? 17.589 40.825 27.452 1.00 29.94 198 ARG C C 1
ATOM 4701 O O . ARG C 1 198 ? 18.028 39.836 28.049 1.00 26.73 198 ARG C O 1
ATOM 4709 N N . TYR C 1 199 ? 17.667 42.064 27.919 1.00 29.06 199 TYR C N 1
ATOM 4710 C CA . TYR C 1 199 ? 18.334 42.414 29.161 1.00 26.83 199 TYR C CA 1
ATOM 4711 C C . TYR C 1 199 ? 17.270 42.626 30.229 1.00 31.50 199 TYR C C 1
ATOM 4712 O O . TYR C 1 199 ? 16.395 43.487 30.076 1.00 36.89 199 TYR C O 1
ATOM 4721 N N . ARG C 1 200 ? 17.334 41.832 31.297 1.00 29.93 200 ARG C N 1
ATOM 4722 C CA . ARG C 1 200 ? 16.313 41.870 32.330 1.00 37.56 200 ARG C CA 1
ATOM 4723 C C . ARG C 1 200 ? 16.515 43.109 33.190 1.00 48.78 200 ARG C C 1
ATOM 4724 O O . ARG C 1 200 ? 17.624 43.363 33.678 1.00 40.47 200 ARG C O 1
ATOM 4732 N N . ARG C 1 201 ? 15.445 43.884 33.362 1.00 52.46 201 ARG C N 1
ATOM 4733 C CA . ARG C 1 201 ? 15.499 45.076 34.196 1.00 57.69 201 ARG C CA 1
ATOM 4734 C C . ARG C 1 201 ? 15.487 44.677 35.665 1.00 63.91 201 ARG C C 1
ATOM 4735 O O . ARG C 1 201 ? 14.601 43.940 36.112 1.00 55.63 201 ARG C O 1
ATOM 4737 N N . HIS C 1 202 ? 16.481 45.150 36.411 1.00 76.34 202 HIS C N 1
ATOM 4738 C CA . HIS C 1 202 ? 16.567 44.853 37.837 1.00 88.90 202 HIS C CA 1
ATOM 4739 C C . HIS C 1 202 ? 16.841 46.115 38.647 1.00 89.82 202 HIS C C 1
ATOM 4740 O O . HIS C 1 202 ? 15.909 46.810 39.056 1.00 92.54 202 HIS C O 1
ATOM 4747 N N . LYS D 1 10 ? 34.445 13.107 1.586 1.00 81.99 10 LYS D N 1
ATOM 4748 C CA . LYS D 1 10 ? 33.010 13.388 1.581 1.00 86.11 10 LYS D CA 1
ATOM 4749 C C . LYS D 1 10 ? 32.183 12.143 1.934 1.00 90.25 10 LYS D C 1
ATOM 4750 O O . LYS D 1 10 ? 32.495 11.031 1.504 1.00 91.64 10 LYS D O 1
ATOM 4752 N N . LYS D 1 11 ? 31.121 12.358 2.710 1.00 87.73 11 LYS D N 1
ATOM 4753 C CA . LYS D 1 11 ? 30.291 11.271 3.220 1.00 81.08 11 LYS D CA 1
ATOM 4754 C C . LYS D 1 11 ? 29.508 10.584 2.101 1.00 69.26 11 LYS D C 1
ATOM 4755 O O . LYS D 1 11 ? 28.909 11.238 1.242 1.00 65.07 11 LYS D O 1
ATOM 4761 N N . ALA D 1 12 ? 29.508 9.253 2.119 1.00 56.26 12 ALA D N 1
ATOM 4762 C CA . ALA D 1 12 ? 28.707 8.511 1.161 1.00 52.57 12 ALA D CA 1
ATOM 4763 C C . ALA D 1 12 ? 27.228 8.611 1.530 1.00 41.88 12 ALA D C 1
ATOM 4764 O O . ALA D 1 12 ? 26.872 8.521 2.710 1.00 42.72 12 ALA D O 1
ATOM 4766 N N . PRO D 1 13 ? 26.348 8.808 0.556 1.00 37.75 13 PRO D N 1
ATOM 4767 C CA . PRO D 1 13 ? 24.916 8.758 0.851 1.00 30.17 13 PRO D CA 1
ATOM 4768 C C . PRO D 1 13 ? 24.495 7.340 1.196 1.00 42.30 13 PRO D C 1
ATOM 4769 O O . PRO D 1 13 ? 25.119 6.363 0.778 1.00 29.29 13 PRO D O 1
ATOM 4773 N N . THR D 1 14 ? 23.426 7.234 1.974 1.00 28.47 14 THR D N 1
ATOM 4774 C CA A THR D 1 14 ? 22.840 5.950 2.337 0.59 28.76 14 THR D CA 1
ATOM 4775 C CA B THR D 1 14 ? 22.894 5.914 2.286 0.41 28.99 14 THR D CA 1
ATOM 4776 C C . THR D 1 14 ? 21.827 5.465 1.298 1.00 28.91 14 THR D C 1
ATOM 4777 O O . THR D 1 14 ? 21.708 4.257 1.049 1.00 27.75 14 THR D O 1
ATOM 4784 N N . VAL D 1 15 ? 21.083 6.396 0.699 1.00 23.50 15 VAL D N 1
ATOM 4785 C CA . VAL D 1 15 ? 20.009 6.093 -0.251 1.00 21.25 15 VAL D CA 1
ATOM 4786 C C . VAL D 1 15 ? 20.398 6.617 -1.626 1.00 26.98 15 VAL D C 1
ATOM 4787 O O . VAL D 1 15 ? 20.809 7.776 -1.752 1.00 22.05 15 VAL D O 1
ATOM 4791 N N . SER D 1 16 ? 20.234 5.786 -2.658 1.00 19.31 16 SER D N 1
ATOM 4792 C CA . SER D 1 16 ? 20.420 6.215 -4.042 1.00 20.24 16 SER D CA 1
ATOM 4793 C C . SER D 1 16 ? 19.090 6.092 -4.771 1.00 22.07 16 SER D C 1
ATOM 4794 O O . SER D 1 16 ? 18.504 5.007 -4.810 1.00 19.50 16 SER D O 1
ATOM 4797 N N . VAL D 1 17 ? 18.622 7.197 -5.354 1.00 20.62 17 VAL D N 1
ATOM 4798 C CA . VAL D 1 17 ? 17.387 7.220 -6.135 1.00 21.26 17 VAL D CA 1
ATOM 4799 C C . VAL D 1 17 ? 17.757 7.178 -7.612 1.00 21.64 17 VAL D C 1
ATOM 4800 O O . VAL D 1 17 ? 18.579 7.980 -8.070 1.00 20.29 17 VAL D O 1
ATOM 4804 N N . ILE D 1 18 ? 17.151 6.254 -8.355 1.00 18.31 18 ILE D N 1
ATOM 4805 C CA . ILE D 1 18 ? 17.488 6.012 -9.759 1.00 20.87 18 ILE D CA 1
ATOM 4806 C C . ILE D 1 18 ? 16.305 6.428 -10.621 1.00 20.29 18 ILE D C 1
ATOM 4807 O O . ILE D 1 18 ? 15.176 5.979 -10.387 1.00 19.33 18 ILE D O 1
ATOM 4812 N N . VAL D 1 19 ? 16.566 7.250 -11.638 1.00 20.90 19 VAL D N 1
ATOM 4813 C CA . VAL D 1 19 ? 15.531 7.676 -12.580 1.00 18.95 19 VAL D CA 1
ATOM 4814 C C . VAL D 1 19 ? 16.059 7.489 -14.002 1.00 19.21 19 VAL D C 1
ATOM 4815 O O . VAL D 1 19 ? 17.019 8.158 -14.403 1.00 24.13 19 VAL D O 1
ATOM 4819 N N . ALA D 1 20 ? 15.417 6.620 -14.772 1.00 18.79 20 ALA D N 1
ATOM 4820 C CA . ALA D 1 20 ? 15.757 6.434 -16.182 1.00 19.33 20 ALA D CA 1
ATOM 4821 C C . ALA D 1 20 ? 14.819 7.299 -17.024 1.00 24.06 20 ALA D C 1
ATOM 4822 O O . ALA D 1 20 ? 13.598 7.140 -16.951 1.00 28.34 20 ALA D O 1
ATOM 4824 N N . ALA D 1 21 ? 15.382 8.224 -17.803 1.00 22.72 21 ALA D N 1
ATOM 4825 C CA . ALA D 1 21 ? 14.587 9.228 -18.507 1.00 23.98 21 ALA D CA 1
ATOM 4826 C C . ALA D 1 21 ? 14.899 9.190 -19.996 1.00 28.96 21 ALA D C 1
ATOM 4827 O O . ALA D 1 21 ? 16.035 9.459 -20.402 1.00 27.22 21 ALA D O 1
ATOM 4829 N N . PHE D 1 22 ? 13.886 8.881 -20.804 1.00 21.09 22 PHE D N 1
ATOM 4830 C CA . PHE D 1 22 ? 13.953 9.021 -22.256 1.00 22.83 22 PHE D CA 1
ATOM 4831 C C . PHE D 1 22 ? 12.810 9.927 -22.697 1.00 33.07 22 PHE D C 1
ATOM 4832 O O . PHE D 1 22 ? 11.640 9.546 -22.602 1.00 25.37 22 PHE D O 1
ATOM 4840 N N . ASN D 1 23 ? 13.143 11.123 -23.180 1.00 23.97 23 ASN D N 1
ATOM 4841 C CA . ASN D 1 23 ? 12.151 12.064 -23.707 1.00 24.89 23 ASN D CA 1
ATOM 4842 C C . ASN D 1 23 ? 11.047 12.359 -22.685 1.00 23.70 23 ASN D C 1
ATOM 4843 O O . ASN D 1 23 ? 9.850 12.239 -22.963 1.00 24.58 23 ASN D O 1
ATOM 4848 N N . GLN D 1 24 ? 11.461 12.769 -21.495 1.00 22.04 24 GLN D N 1
ATOM 4849 C CA . GLN D 1 24 ? 10.537 13.039 -20.394 1.00 21.06 24 GLN D CA 1
ATOM 4850 C C . GLN D 1 24 ? 10.403 14.535 -20.104 1.00 21.20 24 GLN D C 1
ATOM 4851 O O . GLN D 1 24 ? 10.192 14.932 -18.953 1.00 22.48 24 GLN D O 1
ATOM 4857 N N . GLU D 1 25 ? 10.495 15.384 -21.134 1.00 22.75 25 GLU D N 1
ATOM 4858 C CA . GLU D 1 25 ? 10.515 16.825 -20.877 1.00 22.99 25 GLU D CA 1
ATOM 4859 C C . GLU D 1 25 ? 9.254 17.292 -20.165 1.00 24.01 25 GLU D C 1
ATOM 4860 O O . GLU D 1 25 ? 9.289 18.297 -19.445 1.00 25.05 25 GLU D O 1
ATOM 4866 N N . LYS D 1 26 ? 8.133 16.590 -20.348 1.00 23.45 26 LYS D N 1
ATOM 4867 C CA . LYS D 1 26 ? 6.864 17.093 -19.822 1.00 25.93 26 LYS D CA 1
ATOM 4868 C C . LYS D 1 26 ? 6.786 16.974 -18.297 1.00 26.85 26 LYS D C 1
ATOM 4869 O O . LYS D 1 26 ? 6.243 17.861 -17.625 1.00 24.12 26 LYS D O 1
ATOM 4875 N N . TYR D 1 27 ? 7.319 15.897 -17.730 1.00 23.10 27 TYR D N 1
ATOM 4876 C CA . TYR D 1 27 ? 7.115 15.591 -16.318 1.00 24.46 27 TYR D CA 1
ATOM 4877 C C . TYR D 1 27 ? 8.383 15.567 -15.486 1.00 29.28 27 TYR D C 1
ATOM 4878 O O . TYR D 1 27 ? 8.286 15.521 -14.249 1.00 21.53 27 TYR D O 1
ATOM 4887 N N . ILE D 1 28 ? 9.560 15.578 -16.113 1.00 25.95 28 ILE D N 1
ATOM 4888 C CA . ILE D 1 28 ? 10.791 15.348 -15.359 1.00 21.58 28 ILE D CA 1
ATOM 4889 C C . ILE D 1 28 ? 11.035 16.469 -14.358 1.00 20.78 28 ILE D C 1
ATOM 4890 O O . ILE D 1 28 ? 11.634 16.240 -13.299 1.00 21.72 28 ILE D O 1
ATOM 4895 N N . GLY D 1 29 ? 10.577 17.688 -14.658 1.00 22.58 29 GLY D N 1
ATOM 4896 C CA . GLY D 1 29 ? 10.749 18.783 -13.710 1.00 22.17 29 GLY D CA 1
ATOM 4897 C C . GLY D 1 29 ? 10.046 18.530 -12.382 1.00 24.90 29 GLY D C 1
ATOM 4898 O O . GLY D 1 29 ? 10.622 18.735 -11.312 1.00 22.59 29 GLY D O 1
ATOM 4899 N N . ARG D 1 30 ? 8.779 18.114 -12.437 1.00 24.39 30 ARG D N 1
ATOM 4900 C CA . ARG D 1 30 ? 8.039 17.801 -11.215 1.00 26.20 30 ARG D CA 1
ATOM 4901 C C . ARG D 1 30 ? 8.707 16.676 -10.440 1.00 26.89 30 ARG D C 1
ATOM 4902 O O . ARG D 1 30 ? 8.790 16.718 -9.205 1.00 21.98 30 ARG D O 1
ATOM 4910 N N . CYS D 1 31 ? 9.164 15.650 -11.155 1.00 21.94 31 CYS D N 1
ATOM 4911 C CA . CYS D 1 31 ? 9.837 14.518 -10.525 1.00 19.27 31 CYS D CA 1
ATOM 4912 C C . CYS D 1 31 ? 11.071 14.968 -9.746 1.00 22.25 31 CYS D C 1
ATOM 4913 O O . CYS D 1 31 ? 11.203 14.705 -8.540 1.00 17.67 31 CYS D O 1
ATOM 4916 N N . ILE D 1 32 ? 11.975 15.680 -10.416 1.00 20.87 32 ILE D N 1
ATOM 4917 C CA . ILE D 1 32 ? 13.213 16.109 -9.771 1.00 23.19 32 ILE D CA 1
ATOM 4918 C C . ILE D 1 32 ? 12.935 17.069 -8.613 1.00 23.08 32 ILE D C 1
ATOM 4919 O O . ILE D 1 32 ? 13.542 16.956 -7.538 1.00 24.60 32 ILE D O 1
ATOM 4924 N N . ARG D 1 33 ? 12.049 18.049 -8.818 1.00 20.49 33 ARG D N 1
ATOM 4925 C CA A ARG D 1 33 ? 11.688 18.949 -7.725 0.55 22.36 33 ARG D CA 1
ATOM 4926 C CA B ARG D 1 33 ? 11.704 18.949 -7.721 0.45 22.21 33 ARG D CA 1
ATOM 4927 C C . ARG D 1 33 ? 11.209 18.177 -6.503 1.00 20.70 33 ARG D C 1
ATOM 4928 O O . ARG D 1 33 ? 11.567 18.511 -5.368 1.00 20.66 33 ARG D O 1
ATOM 4943 N N . SER D 1 34 ? 10.384 17.135 -6.708 1.00 18.34 34 SER D N 1
ATOM 4944 C CA . SER D 1 34 ? 9.891 16.384 -5.549 1.00 19.92 34 SER D CA 1
ATOM 4945 C C . SER D 1 34 ? 11.027 15.639 -4.856 1.00 22.93 34 SER D C 1
ATOM 4946 O O . SER D 1 34 ? 11.048 15.534 -3.624 1.00 19.04 34 SER D O 1
ATOM 4949 N N . LEU D 1 35 ? 11.997 15.142 -5.627 1.00 20.76 35 LEU D N 1
ATOM 4950 C CA . LEU D 1 35 ? 13.127 14.447 -5.026 1.00 20.67 35 LEU D CA 1
ATOM 4951 C C . LEU D 1 35 ? 14.086 15.403 -4.328 1.00 25.52 35 LEU D C 1
ATOM 4952 O O . LEU D 1 35 ? 14.699 15.030 -3.321 1.00 21.90 35 LEU D O 1
ATOM 4957 N N . LEU D 1 36 ? 14.235 16.630 -4.838 1.00 20.48 36 LEU D N 1
ATOM 4958 C CA . LEU D 1 36 ? 15.058 17.633 -4.170 1.00 23.75 36 LEU D CA 1
ATOM 4959 C C . LEU D 1 36 ? 14.387 18.217 -2.933 1.00 30.07 36 LEU D C 1
ATOM 4960 O O . LEU D 1 36 ? 15.080 18.762 -2.069 1.00 34.21 36 LEU D O 1
ATOM 4965 N N . ASN D 1 37 ? 13.065 18.117 -2.820 1.00 24.17 37 ASN D N 1
ATOM 4966 C CA A ASN D 1 37 ? 12.314 18.651 -1.690 0.58 24.98 37 ASN D CA 1
ATOM 4967 C CA B ASN D 1 37 ? 12.353 18.666 -1.671 0.42 24.93 37 ASN D CA 1
ATOM 4968 C C . ASN D 1 37 ? 12.069 17.607 -0.598 1.00 27.05 37 ASN D C 1
ATOM 4969 O O . ASN D 1 37 ? 11.080 17.698 0.134 1.00 36.48 37 ASN D O 1
ATOM 4978 N N . GLN D 1 38 ? 12.945 16.619 -0.458 1.00 29.51 38 GLN D N 1
ATOM 4979 C CA . GLN D 1 38 ? 12.803 15.622 0.605 1.00 24.46 38 GLN D CA 1
ATOM 4980 C C . GLN D 1 38 ? 13.204 16.204 1.951 1.00 32.55 38 GLN D C 1
ATOM 4981 O O . GLN D 1 38 ? 14.176 16.955 2.038 1.00 27.87 38 GLN D O 1
ATOM 4987 N N . ASN D 1 39 ? 12.448 15.844 3.002 1.00 23.03 39 ASN D N 1
ATOM 4988 C CA . ASN D 1 39 ? 12.845 16.065 4.396 1.00 26.24 39 ASN D CA 1
ATOM 4989 C C . ASN D 1 39 ? 13.721 14.891 4.839 1.00 44.25 39 ASN D C 1
ATOM 4990 O O . ASN D 1 39 ? 13.331 14.045 5.641 1.00 58.63 39 ASN D O 1
ATOM 4995 N N . PHE D 1 40 ? 14.909 14.826 4.247 1.00 40.59 40 PHE D N 1
ATOM 4996 C CA . PHE D 1 40 ? 15.925 13.803 4.475 1.00 30.83 40 PHE D CA 1
ATOM 4997 C C . PHE D 1 40 ? 17.206 14.582 4.222 1.00 33.89 40 PHE D C 1
ATOM 4998 O O . PHE D 1 40 ? 17.240 15.381 3.279 1.00 32.03 40 PHE D O 1
ATOM 5006 N N . PRO D 1 41 ? 18.242 14.424 5.047 1.00 31.44 41 PRO D N 1
ATOM 5007 C CA . PRO D 1 41 ? 19.433 15.271 4.879 1.00 31.51 41 PRO D CA 1
ATOM 5008 C C . PRO D 1 41 ? 20.063 15.076 3.503 1.00 32.82 41 PRO D C 1
ATOM 5009 O O . PRO D 1 41 ? 20.166 13.953 2.998 1.00 24.09 41 PRO D O 1
ATOM 5013 N N . LYS D 1 42 ? 20.467 16.193 2.888 1.00 27.34 42 LYS D N 1
ATOM 5014 C CA . LYS D 1 42 ? 21.001 16.137 1.525 1.00 29.20 42 LYS D CA 1
ATOM 5015 C C . LYS D 1 42 ? 22.231 15.249 1.446 1.00 27.55 42 LYS D C 1
ATOM 5016 O O . LYS D 1 42 ? 22.466 14.587 0.428 1.00 31.01 42 LYS D O 1
ATOM 5022 N N . GLU D 1 43 ? 23.037 15.237 2.508 1.00 28.39 43 GLU D N 1
ATOM 5023 C CA . GLU D 1 43 ? 24.241 14.421 2.542 1.00 33.01 43 GLU D CA 1
ATOM 5024 C C . GLU D 1 43 ? 23.929 12.929 2.556 1.00 32.46 43 GLU D C 1
ATOM 5025 O O . GLU D 1 43 ? 24.815 12.123 2.250 1.00 30.15 43 GLU D O 1
ATOM 5031 N N . ASP D 1 44 ? 22.699 12.544 2.897 1.00 28.96 44 ASP D N 1
ATOM 5032 C CA . ASP D 1 44 ? 22.363 11.137 3.086 1.00 28.82 44 ASP D CA 1
ATOM 5033 C C . ASP D 1 44 ? 21.717 10.484 1.869 1.00 23.31 44 ASP D C 1
ATOM 5034 O O . ASP D 1 44 ? 21.440 9.280 1.915 1.00 22.39 44 ASP D O 1
ATOM 5039 N N . TYR D 1 45 ? 21.455 11.227 0.794 1.00 21.93 45 TYR D N 1
ATOM 5040 C CA . TYR D 1 45 ? 20.907 10.587 -0.394 1.00 23.46 45 TYR D CA 1
ATOM 5041 C C . TYR D 1 45 ? 21.445 11.267 -1.642 1.00 24.41 45 TYR D C 1
ATOM 5042 O O . TYR D 1 45 ? 22.011 12.361 -1.583 1.00 23.92 45 TYR D O 1
ATOM 5051 N N . GLU D 1 46 ? 21.295 10.574 -2.774 1.00 19.34 46 GLU D N 1
ATOM 5052 C CA . GLU D 1 46 ? 21.708 11.092 -4.073 1.00 21.48 46 GLU D CA 1
ATOM 5053 C C . GLU D 1 46 ? 20.631 10.781 -5.099 1.00 25.20 46 GLU D C 1
ATOM 5054 O O . GLU D 1 46 ? 19.896 9.792 -4.981 1.00 21.62 46 GLU D O 1
ATOM 5060 N N . ILE D 1 47 ? 20.545 11.637 -6.115 1.00 24.75 47 ILE D N 1
ATOM 5061 C CA . ILE D 1 47 ? 19.587 11.493 -7.206 1.00 23.97 47 ILE D CA 1
ATOM 5062 C C . ILE D 1 47 ? 20.379 11.242 -8.484 1.00 22.07 47 ILE D C 1
ATOM 5063 O O . ILE D 1 47 ? 21.137 12.109 -8.931 1.00 22.04 47 ILE D O 1
ATOM 5068 N N . ILE D 1 48 ? 20.206 10.059 -9.069 1.00 20.23 48 ILE D N 1
ATOM 5069 C CA . ILE D 1 48 ? 20.937 9.640 -10.264 1.00 21.78 48 ILE D CA 1
ATOM 5070 C C . ILE D 1 48 ? 19.929 9.586 -11.403 1.00 20.86 48 ILE D C 1
ATOM 5071 O O . ILE D 1 48 ? 18.991 8.779 -11.365 1.00 23.64 48 ILE D O 1
ATOM 5076 N N . ILE D 1 49 ? 20.102 10.449 -12.402 1.00 20.36 49 ILE D N 1
ATOM 5077 C CA . ILE D 1 49 ? 19.237 10.474 -13.584 1.00 22.00 49 ILE D CA 1
ATOM 5078 C C . ILE D 1 49 ? 20.038 9.985 -14.783 1.00 21.92 49 ILE D C 1
ATOM 5079 O O . ILE D 1 49 ? 21.112 10.526 -15.081 1.00 23.10 49 ILE D O 1
ATOM 5084 N N . ILE D 1 50 ? 19.507 8.994 -15.487 1.00 19.71 50 ILE D N 1
ATOM 5085 C CA . ILE D 1 50 ? 20.098 8.524 -16.737 1.00 20.40 50 ILE D CA 1
ATOM 5086 C C . ILE D 1 50 ? 19.297 9.162 -17.859 1.00 29.88 50 ILE D C 1
ATOM 5087 O O . ILE D 1 50 ? 18.121 8.828 -18.061 1.00 23.13 50 ILE D O 1
ATOM 5092 N N . ASN D 1 51 ? 19.922 10.100 -18.571 1.00 25.78 51 ASN D N 1
ATOM 5093 C CA . ASN D 1 51 ? 19.335 10.654 -19.787 1.00 20.42 51 ASN D CA 1
ATOM 5094 C C . ASN D 1 51 ? 19.646 9.664 -20.898 1.00 24.02 51 ASN D C 1
ATOM 5095 O O . ASN D 1 51 ? 20.749 9.657 -21.457 1.00 22.73 51 ASN D O 1
ATOM 5100 N N . ASP D 1 52 ? 18.676 8.817 -21.226 1.00 22.52 52 ASP D N 1
ATOM 5101 C CA . ASP D 1 52 ? 18.925 7.712 -22.155 1.00 27.11 52 ASP D CA 1
ATOM 5102 C C . ASP D 1 52 ? 18.719 8.162 -23.604 1.00 26.13 52 ASP D C 1
ATOM 5103 O O . ASP D 1 52 ? 17.839 7.692 -24.327 1.00 25.99 52 ASP D O 1
ATOM 5108 N N . GLY D 1 53 ? 19.580 9.081 -24.037 1.00 23.76 53 GLY D N 1
ATOM 5109 C CA . GLY D 1 53 ? 19.548 9.505 -25.431 1.00 26.13 53 GLY D CA 1
ATOM 5110 C C . GLY D 1 53 ? 18.331 10.321 -25.828 1.00 30.38 53 GLY D C 1
ATOM 5111 O O . GLY D 1 53 ? 17.862 10.211 -26.970 1.00 25.04 53 GLY D O 1
ATOM 5112 N N . SER D 1 54 ? 17.808 11.141 -24.917 1.00 24.73 54 SER D N 1
ATOM 5113 C CA . SER D 1 54 ? 16.655 11.976 -25.233 1.00 29.36 54 SER D CA 1
ATOM 5114 C C . SER D 1 54 ? 16.960 12.932 -26.382 1.00 29.25 54 SER D C 1
ATOM 5115 O O . SER D 1 54 ? 18.096 13.377 -26.575 1.00 23.67 54 SER D O 1
ATOM 5118 N N . THR D 1 55 ? 15.920 13.264 -27.142 1.00 22.32 55 THR D N 1
ATOM 5119 C CA . THR D 1 55 ? 16.029 14.241 -28.213 1.00 24.33 55 THR D CA 1
ATOM 5120 C C . THR D 1 55 ? 15.111 15.427 -27.988 1.00 28.64 55 THR D C 1
ATOM 5121 O O . THR D 1 55 ? 15.076 16.326 -28.832 1.00 24.94 55 THR D O 1
ATOM 5125 N N . ASP D 1 56 ? 14.360 15.448 -26.882 1.00 24.21 56 ASP D N 1
ATOM 5126 C CA . ASP D 1 56 ? 13.533 16.600 -26.551 1.00 28.65 56 ASP D CA 1
ATOM 5127 C C . ASP D 1 56 ? 14.302 17.519 -25.603 1.00 25.63 56 ASP D C 1
ATOM 5128 O O . ASP D 1 56 ? 15.534 17.578 -25.654 1.00 22.67 56 ASP D O 1
ATOM 5133 N N . LYS D 1 57 ? 13.610 18.246 -24.731 1.00 21.02 57 LYS D N 1
ATOM 5134 C CA . LYS D 1 57 ? 14.289 19.183 -23.843 1.00 25.65 57 LYS D CA 1
ATOM 5135 C C . LYS D 1 57 ? 14.719 18.548 -22.518 1.00 23.25 57 LYS D C 1
ATOM 5136 O O . LYS D 1 57 ? 15.028 19.278 -21.563 1.00 23.13 57 LYS D O 1
ATOM 5142 N N . THR D 1 58 ? 14.756 17.213 -22.446 1.00 18.84 58 THR D N 1
ATOM 5143 C CA . THR D 1 58 ? 15.156 16.535 -21.209 1.00 18.58 58 THR D CA 1
ATOM 5144 C C . THR D 1 58 ? 16.568 16.931 -20.779 1.00 22.88 58 THR D C 1
ATOM 5145 O O . THR D 1 58 ? 16.820 17.194 -19.600 1.00 21.25 58 THR D O 1
ATOM 5149 N N . LYS D 1 59 ? 17.515 16.954 -21.717 1.00 24.43 59 LYS D N 1
ATOM 5150 C CA . LYS D 1 59 ? 18.879 17.321 -21.348 1.00 20.85 59 LYS D CA 1
ATOM 5151 C C . LYS D 1 59 ? 18.923 18.708 -20.709 1.00 26.19 59 LYS D C 1
ATOM 5152 O O . LYS D 1 59 ? 19.604 18.915 -19.695 1.00 23.81 59 LYS D O 1
ATOM 5158 N N . TYR D 1 60 ? 18.190 19.667 -21.281 1.00 24.38 60 TYR D N 1
ATOM 5159 C CA . TYR D 1 60 ? 18.153 21.018 -20.725 1.00 20.60 60 TYR D CA 1
ATOM 5160 C C . TYR D 1 60 ? 17.491 21.039 -19.351 1.00 21.46 60 TYR D C 1
ATOM 5161 O O . TYR D 1 60 ? 17.959 21.736 -18.441 1.00 24.99 60 TYR D O 1
ATOM 5170 N N . ALA D 1 61 ? 16.392 20.299 -19.186 1.00 21.90 61 ALA D N 1
ATOM 5171 C CA . ALA D 1 61 ? 15.734 20.233 -17.882 1.00 22.52 61 ALA D CA 1
ATOM 5172 C C . ALA D 1 61 ? 16.693 19.749 -16.795 1.00 24.32 61 ALA D C 1
ATOM 5173 O O . ALA D 1 61 ? 16.711 20.298 -15.685 1.00 24.54 61 ALA D O 1
ATOM 5175 N N . LEU D 1 62 ? 17.510 18.739 -17.097 1.00 23.36 62 LEU D N 1
ATOM 5176 C CA . LEU D 1 62 ? 18.475 18.267 -16.104 1.00 24.86 62 LEU D CA 1
ATOM 5177 C C . LEU D 1 62 ? 19.536 19.326 -15.829 1.00 26.12 62 LEU D C 1
ATOM 5178 O O . LEU D 1 62 ? 19.967 19.500 -14.684 1.00 26.86 62 LEU D O 1
ATOM 5183 N N . GLU D 1 63 ? 19.964 20.052 -16.870 1.00 24.58 63 GLU D N 1
ATOM 5184 C CA . GLU D 1 63 ? 20.926 21.136 -16.685 1.00 25.86 63 GLU D CA 1
ATOM 5185 C C . GLU D 1 63 ? 20.399 22.199 -15.736 1.00 23.60 63 GLU D C 1
ATOM 5186 O O . GLU D 1 63 ? 21.187 22.840 -15.031 1.00 29.89 63 GLU D O 1
ATOM 5192 N N . ILE D 1 64 ? 19.078 22.417 -15.721 1.00 25.15 64 ILE D N 1
ATOM 5193 C CA . ILE D 1 64 ? 18.493 23.427 -14.834 1.00 27.22 64 ILE D CA 1
ATOM 5194 C C . ILE D 1 64 ? 18.921 23.170 -13.398 1.00 28.49 64 ILE D C 1
ATOM 5195 O O . ILE D 1 64 ? 19.158 24.105 -12.626 1.00 25.99 64 ILE D O 1
ATOM 5200 N N . PHE D 1 65 ? 19.052 21.898 -13.022 1.00 26.80 65 PHE D N 1
ATOM 5201 C CA . PHE D 1 65 ? 19.299 21.545 -11.630 1.00 27.92 65 PHE D CA 1
ATOM 5202 C C . PHE D 1 65 ? 20.776 21.438 -11.271 1.00 25.51 65 PHE D C 1
ATOM 5203 O O . PHE D 1 65 ? 21.090 21.229 -10.094 1.00 26.37 65 PHE D O 1
ATOM 5211 N N . GLY D 1 66 ? 21.679 21.615 -12.239 1.00 26.68 66 GLY D N 1
ATOM 5212 C CA . GLY D 1 66 ? 23.099 21.747 -11.929 1.00 26.06 66 GLY D CA 1
ATOM 5213 C C . GLY D 1 66 ? 23.628 20.569 -11.134 1.00 24.83 66 GLY D C 1
ATOM 5214 O O . GLY D 1 66 ? 23.336 19.403 -11.428 1.00 27.07 66 GLY D O 1
ATOM 5215 N N . LYS D 1 67 ? 24.374 20.876 -10.077 1.00 26.47 67 LYS D N 1
ATOM 5216 C CA . LYS D 1 67 ? 25.037 19.847 -9.282 1.00 31.84 67 LYS D CA 1
ATOM 5217 C C . LYS D 1 67 ? 24.138 19.209 -8.232 1.00 30.57 67 LYS D C 1
ATOM 5218 O O . LYS D 1 67 ? 24.612 18.339 -7.498 1.00 27.70 67 LYS D O 1
ATOM 5224 N N . GLU D 1 68 ? 22.860 19.594 -8.144 1.00 30.28 68 GLU D N 1
ATOM 5225 C CA . GLU D 1 68 ? 21.985 18.967 -7.154 1.00 27.64 68 GLU D CA 1
ATOM 5226 C C . GLU D 1 68 ? 21.660 17.520 -7.511 1.00 28.60 68 GLU D C 1
ATOM 5227 O O . GLU D 1 68 ? 21.203 16.762 -6.646 1.00 29.42 68 GLU D O 1
ATOM 5233 N N . ILE D 1 69 ? 21.885 17.119 -8.764 1.00 21.65 69 ILE D N 1
ATOM 5234 C CA . ILE D 1 69 ? 21.620 15.765 -9.225 1.00 20.20 69 ILE D CA 1
ATOM 5235 C C . ILE D 1 69 ? 22.876 15.239 -9.906 1.00 23.11 69 ILE D C 1
ATOM 5236 O O . ILE D 1 69 ? 23.752 16.002 -10.316 1.00 22.98 69 ILE D O 1
ATOM 5241 N N . LYS D 1 70 ? 22.952 13.915 -10.027 1.00 23.18 70 LYS D N 1
ATOM 5242 C CA . LYS D 1 70 ? 23.985 13.253 -10.818 1.00 24.85 70 LYS D CA 1
ATOM 5243 C C . LYS D 1 70 ? 23.371 12.761 -12.120 1.00 27.20 70 LYS D C 1
ATOM 5244 O O . LYS D 1 70 ? 22.327 12.105 -12.108 1.00 30.58 70 LYS D O 1
ATOM 5250 N N . VAL D 1 71 ? 24.006 13.081 -13.241 1.00 23.75 71 VAL D N 1
ATOM 5251 C CA . VAL D 1 71 ? 23.438 12.775 -14.549 1.00 26.12 71 VAL D CA 1
ATOM 5252 C C . VAL D 1 71 ? 24.383 11.852 -15.299 1.00 27.28 71 VAL D C 1
ATOM 5253 O O . VAL D 1 71 ? 25.582 12.132 -15.401 1.00 23.90 71 VAL D O 1
ATOM 5257 N N . ILE D 1 72 ? 23.843 10.747 -15.804 1.00 26.32 72 ILE D N 1
ATOM 5258 C CA . ILE D 1 72 ? 24.520 9.887 -16.772 1.00 23.55 72 ILE D CA 1
ATOM 5259 C C . ILE D 1 72 ? 23.824 10.081 -18.114 1.00 27.67 72 ILE D C 1
ATOM 5260 O O . ILE D 1 72 ? 22.611 9.872 -18.229 1.00 24.35 72 ILE D O 1
ATOM 5265 N N . GLU D 1 73 ? 24.569 10.497 -19.125 1.00 24.45 73 GLU D N 1
ATOM 5266 C CA . GLU D 1 73 ? 23.981 10.778 -20.428 1.00 29.78 73 GLU D CA 1
ATOM 5267 C C . GLU D 1 73 ? 24.424 9.707 -21.414 1.00 33.37 73 GLU D C 1
ATOM 5268 O O . GLU D 1 73 ? 25.625 9.501 -21.604 1.00 31.48 73 GLU D O 1
ATOM 5274 N N . ASN D 1 74 ? 23.460 9.024 -22.032 1.00 24.33 74 ASN D N 1
ATOM 5275 C CA . ASN D 1 74 ? 23.750 8.128 -23.145 1.00 29.12 74 ASN D CA 1
ATOM 5276 C C . ASN D 1 74 ? 23.624 8.928 -24.436 1.00 35.83 74 ASN D C 1
ATOM 5277 O O . ASN D 1 74 ? 22.670 9.696 -24.604 1.00 28.39 74 ASN D O 1
ATOM 5282 N N . GLU D 1 75 ? 24.600 8.765 -25.330 1.00 35.72 75 GLU D N 1
ATOM 5283 C CA . GLU D 1 75 ? 24.575 9.487 -26.599 1.00 32.32 75 GLU D CA 1
ATOM 5284 C C . GLU D 1 75 ? 23.378 9.070 -27.445 1.00 42.55 75 GLU D C 1
ATOM 5285 O O . GLU D 1 75 ? 22.785 9.897 -28.149 1.00 46.52 75 GLU D O 1
ATOM 5287 N N . SER D 1 76 ? 23.016 7.791 -27.403 1.00 36.19 76 SER D N 1
ATOM 5288 C CA . SER D 1 76 ? 21.832 7.291 -28.082 1.00 36.93 76 SER D CA 1
ATOM 5289 C C . SER D 1 76 ? 21.041 6.429 -27.108 1.00 36.30 76 SER D C 1
ATOM 5290 O O . SER D 1 76 ? 21.532 6.042 -26.044 1.00 30.58 76 SER D O 1
ATOM 5293 N N . ASN D 1 77 ? 19.793 6.144 -27.460 1.00 31.75 77 ASN D N 1
ATOM 5294 C CA . ASN D 1 77 ? 18.928 5.408 -26.546 1.00 32.82 77 ASN D CA 1
ATOM 5295 C C . ASN D 1 77 ? 19.401 3.960 -26.433 1.00 34.66 77 ASN D C 1
ATOM 5296 O O . ASN D 1 77 ? 19.481 3.249 -27.437 1.00 38.93 77 ASN D O 1
ATOM 5301 N N . LYS D 1 78 ? 19.731 3.528 -25.214 1.00 31.84 78 LYS D N 1
ATOM 5302 C CA . LYS D 1 78 ? 20.191 2.164 -24.962 1.00 34.96 78 LYS D CA 1
ATOM 5303 C C . LYS D 1 78 ? 19.131 1.266 -24.338 1.00 35.45 78 LYS D C 1
ATOM 5304 O O . LYS D 1 78 ? 19.309 0.040 -24.320 1.00 31.26 78 LYS D O 1
ATOM 5310 N N . GLY D 1 79 ? 18.055 1.832 -23.810 1.00 30.14 79 GLY D N 1
ATOM 5311 C CA . GLY D 1 79 ? 16.994 1.018 -23.259 1.00 32.15 79 GLY D CA 1
ATOM 5312 C C . GLY D 1 79 ? 16.974 1.046 -21.740 1.00 28.69 79 GLY D C 1
ATOM 5313 O O . GLY D 1 79 ? 17.942 1.431 -21.075 1.00 28.35 79 GLY D O 1
ATOM 5314 N N . LEU D 1 80 ? 15.840 0.613 -21.185 1.00 27.22 80 LEU D N 1
ATOM 5315 C CA . LEU D 1 80 ? 15.644 0.677 -19.737 1.00 32.50 80 LEU D CA 1
ATOM 5316 C C . LEU D 1 80 ? 16.679 -0.166 -18.996 1.00 29.87 80 LEU D C 1
ATOM 5317 O O . LEU D 1 80 ? 17.290 0.295 -18.028 1.00 26.22 80 LEU D O 1
ATOM 5322 N N . SER D 1 81 ? 16.889 -1.411 -19.437 1.00 24.42 81 SER D N 1
ATOM 5323 C CA . SER D 1 81 ? 17.797 -2.303 -18.715 1.00 23.35 81 SER D CA 1
ATOM 5324 C C . SER D 1 81 ? 19.220 -1.754 -18.681 1.00 31.86 81 SER D C 1
ATOM 5325 O O . SER D 1 81 ? 19.865 -1.732 -17.624 1.00 27.69 81 SER D O 1
ATOM 5328 N N . ALA D 1 82 ? 19.733 -1.317 -19.833 1.00 29.18 82 ALA D N 1
ATOM 5329 C CA . ALA D 1 82 ? 21.073 -0.739 -19.870 1.00 31.22 82 ALA D CA 1
ATOM 5330 C C . ALA D 1 82 ? 21.162 0.509 -18.998 1.00 27.98 82 ALA D C 1
ATOM 5331 O O . ALA D 1 82 ? 22.153 0.700 -18.282 1.00 26.63 82 ALA D O 1
ATOM 5333 N N . SER D 1 83 ? 20.131 1.363 -19.036 1.00 24.31 83 SER D N 1
ATOM 5334 C CA . SER D 1 83 ? 20.146 2.598 -18.255 1.00 23.73 83 SER D CA 1
ATOM 5335 C C . SER D 1 83 ? 20.098 2.315 -16.757 1.00 25.49 83 SER D C 1
ATOM 5336 O O . SER D 1 83 ? 20.802 2.966 -15.980 1.00 24.31 83 SER D O 1
ATOM 5339 N N . LEU D 1 84 ? 19.267 1.361 -16.329 1.00 24.98 84 LEU D N 1
ATOM 5340 C CA . LEU D 1 84 ? 19.243 1.018 -14.911 1.00 23.07 84 LEU D CA 1
ATOM 5341 C C . LEU D 1 84 ? 20.549 0.368 -14.472 1.00 24.09 84 LEU D C 1
ATOM 5342 O O . LEU D 1 84 ? 20.984 0.581 -13.338 1.00 23.64 84 LEU D O 1
ATOM 5347 N N . ASN D 1 85 ? 21.179 -0.431 -15.342 1.00 21.58 85 ASN D N 1
ATOM 5348 C CA . ASN D 1 85 ? 22.472 -1.015 -15.000 1.00 24.92 85 ASN D CA 1
ATOM 5349 C C . ASN D 1 85 ? 23.512 0.072 -14.768 1.00 28.97 85 ASN D C 1
ATOM 5350 O O . ASN D 1 85 ? 24.279 0.013 -13.799 1.00 27.27 85 ASN D O 1
ATOM 5355 N N . LEU D 1 86 ? 23.551 1.077 -15.646 1.00 27.25 86 LEU D N 1
ATOM 5356 C CA . LEU D 1 86 ? 24.500 2.173 -15.475 1.00 25.59 86 LEU D CA 1
ATOM 5357 C C . LEU D 1 86 ? 24.239 2.924 -14.178 1.00 26.25 86 LEU D C 1
ATOM 5358 O O . LEU D 1 86 ? 25.171 3.256 -13.436 1.00 25.03 86 LEU D O 1
ATOM 5363 N N . GLY D 1 87 ? 22.972 3.234 -13.909 1.00 24.21 87 GLY D N 1
ATOM 5364 C CA . GLY D 1 87 ? 22.655 4.014 -12.726 1.00 23.94 87 GLY D CA 1
ATOM 5365 C C . GLY D 1 87 ? 22.969 3.263 -11.449 1.00 28.00 87 GLY D C 1
ATOM 5366 O O . GLY D 1 87 ? 23.620 3.794 -10.545 1.00 23.82 87 GLY D O 1
ATOM 5367 N N . ILE D 1 88 ? 22.549 1.998 -11.376 1.00 19.19 88 ILE D N 1
ATOM 5368 C CA . ILE D 1 88 ? 22.737 1.247 -10.142 1.00 22.86 88 ILE D CA 1
ATOM 5369 C C . ILE D 1 88 ? 24.210 0.942 -9.915 1.00 26.74 88 ILE D C 1
ATOM 5370 O O . ILE D 1 88 ? 24.693 1.008 -8.777 1.00 26.77 88 ILE D O 1
ATOM 5375 N N . ARG D 1 89 ? 24.954 0.609 -10.981 1.00 22.60 89 ARG D N 1
ATOM 5376 C CA . ARG D 1 89 ? 26.397 0.410 -10.820 1.00 22.93 89 ARG D CA 1
ATOM 5377 C C . ARG D 1 89 ? 27.073 1.658 -10.257 1.00 26.90 89 ARG D C 1
ATOM 5378 O O . ARG D 1 89 ? 28.040 1.548 -9.493 1.00 25.14 89 ARG D O 1
ATOM 5386 N N . SER D 1 90 ? 26.584 2.850 -10.617 1.00 25.63 90 SER D N 1
ATOM 5387 C CA . SER D 1 90 ? 27.201 4.091 -10.148 1.00 30.16 90 SER D CA 1
ATOM 5388 C C . SER D 1 90 ? 26.743 4.492 -8.749 1.00 27.77 90 SER D C 1
ATOM 5389 O O . SER D 1 90 ? 27.303 5.434 -8.175 1.00 24.73 90 SER D O 1
ATOM 5392 N N . ALA D 1 91 ? 25.748 3.813 -8.191 1.00 24.04 91 ALA D N 1
ATOM 5393 C CA . ALA D 1 91 ? 25.161 4.262 -6.937 1.00 26.42 91 ALA D CA 1
ATOM 5394 C C . ALA D 1 91 ? 26.111 4.022 -5.776 1.00 29.33 91 ALA D C 1
ATOM 5395 O O . ALA D 1 91 ? 26.783 2.989 -5.703 1.00 26.82 91 ALA D O 1
ATOM 5397 N N . LEU D 1 92 ? 26.152 4.985 -4.854 1.00 27.43 92 LEU D N 1
ATOM 5398 C CA . LEU D 1 92 ? 26.984 4.881 -3.667 1.00 26.45 92 LEU D CA 1
ATOM 5399 C C . LEU D 1 92 ? 26.213 4.431 -2.434 1.00 29.73 92 LEU D C 1
ATOM 5400 O O . LEU D 1 92 ? 26.839 4.072 -1.434 1.00 30.49 92 LEU D O 1
ATOM 5405 N N . GLY D 1 93 ? 24.878 4.433 -2.481 1.00 24.18 93 GLY D N 1
ATOM 5406 C CA . GLY D 1 93 ? 24.107 4.079 -1.310 1.00 27.65 93 GLY D CA 1
ATOM 5407 C C . GLY D 1 93 ? 23.907 2.577 -1.159 1.00 35.24 93 GLY D C 1
ATOM 5408 O O . GLY D 1 93 ? 24.067 1.788 -2.090 1.00 34.71 93 GLY D O 1
ATOM 5409 N N . GLN D 1 94 ? 23.554 2.187 0.062 1.00 24.47 94 GLN D N 1
ATOM 5410 C CA . GLN D 1 94 ? 23.227 0.804 0.383 1.00 27.10 94 GLN D CA 1
ATOM 5411 C C . GLN D 1 94 ? 21.760 0.504 0.146 1.00 29.16 94 GLN D C 1
ATOM 5412 O O . GLN D 1 94 ? 21.382 -0.669 0.052 1.00 25.50 94 GLN D O 1
ATOM 5418 N N . PHE D 1 95 ? 20.931 1.539 0.047 1.00 21.08 95 PHE D N 1
ATOM 5419 C CA . PHE D 1 95 ? 19.517 1.397 -0.264 1.00 22.99 95 PHE D CA 1
ATOM 5420 C C . PHE D 1 95 ? 19.262 2.044 -1.614 1.00 24.23 95 PHE D C 1
ATOM 5421 O O . PHE D 1 95 ? 19.750 3.148 -1.879 1.00 24.90 95 PHE D O 1
ATOM 5429 N N . ILE D 1 96 ? 18.518 1.351 -2.469 1.00 20.67 96 ILE D N 1
ATOM 5430 C CA . ILE D 1 96 ? 18.293 1.767 -3.848 1.00 20.34 96 ILE D CA 1
ATOM 5431 C C . ILE D 1 96 ? 16.795 1.804 -4.073 1.00 21.15 96 ILE D C 1
ATOM 5432 O O . ILE D 1 96 ? 16.072 0.886 -3.660 1.00 20.60 96 ILE D O 1
ATOM 5437 N N . VAL D 1 97 ? 16.329 2.842 -4.757 1.00 17.26 97 VAL D N 1
ATOM 5438 C CA . VAL D 1 97 ? 14.925 2.926 -5.134 1.00 16.82 97 VAL D CA 1
ATOM 5439 C C . VAL D 1 97 ? 14.831 3.543 -6.522 1.00 19.93 97 VAL D C 1
ATOM 5440 O O . VAL D 1 97 ? 15.558 4.481 -6.848 1.00 19.47 97 VAL D O 1
ATOM 5444 N N . ARG D 1 98 ? 13.958 2.992 -7.353 1.00 21.10 98 ARG D N 1
ATOM 5445 C CA . ARG D 1 98 ? 13.702 3.534 -8.678 1.00 23.35 98 ARG D CA 1
ATOM 5446 C C . ARG D 1 98 ? 12.449 4.398 -8.619 1.00 27.07 98 ARG D C 1
ATOM 5447 O O . ARG D 1 98 ? 11.430 3.981 -8.056 1.00 22.66 98 ARG D O 1
ATOM 5455 N N . VAL D 1 99 ? 12.529 5.604 -9.181 1.00 20.47 99 VAL D N 1
ATOM 5456 C CA . VAL D 1 99 ? 11.372 6.475 -9.329 1.00 18.19 99 VAL D CA 1
ATOM 5457 C C . VAL D 1 99 ? 11.199 6.740 -10.823 1.00 22.58 99 VAL D C 1
ATOM 5458 O O . VAL D 1 99 ? 12.177 7.023 -11.523 1.00 23.29 99 VAL D O 1
ATOM 5462 N N . ASP D 1 100 ? 9.980 6.588 -11.328 1.00 18.04 100 ASP D N 1
ATOM 5463 C CA . ASP D 1 100 ? 9.766 6.861 -12.745 1.00 21.35 100 ASP D CA 1
ATOM 5464 C C . ASP D 1 100 ? 9.757 8.366 -12.995 1.00 22.20 100 ASP D C 1
ATOM 5465 O O . ASP D 1 100 ? 9.309 9.149 -12.158 1.00 19.44 100 ASP D O 1
ATOM 5470 N N . ALA D 1 101 ? 10.249 8.766 -14.172 1.00 24.74 101 ALA D N 1
ATOM 5471 C CA . ALA D 1 101 ? 10.423 10.182 -14.468 1.00 26.55 101 ALA D CA 1
ATOM 5472 C C . ALA D 1 101 ? 9.100 10.921 -14.609 1.00 28.10 101 ALA D C 1
ATOM 5473 O O . ALA D 1 101 ? 9.079 12.155 -14.533 1.00 26.90 101 ALA D O 1
ATOM 5475 N N . ASP D 1 102 ? 8.002 10.215 -14.846 1.00 17.67 102 ASP D N 1
ATOM 5476 C CA . ASP D 1 102 ? 6.706 10.867 -14.897 1.00 18.49 102 ASP D CA 1
ATOM 5477 C C . ASP D 1 102 ? 5.963 10.780 -13.573 1.00 21.05 102 ASP D C 1
ATOM 5478 O O . ASP D 1 102 ? 4.827 11.249 -13.486 1.00 22.10 102 ASP D O 1
ATOM 5483 N N . ASP D 1 103 ? 6.588 10.219 -12.543 1.00 19.76 103 ASP D N 1
ATOM 5484 C CA . ASP D 1 103 ? 6.019 10.143 -11.209 1.00 24.53 103 ASP D CA 1
ATOM 5485 C C . ASP D 1 103 ? 6.616 11.247 -10.325 1.00 23.33 103 ASP D C 1
ATOM 5486 O O . ASP D 1 103 ? 7.496 12.005 -10.739 1.00 22.85 103 ASP D O 1
ATOM 5491 N N . TYR D 1 104 ? 6.140 11.335 -9.080 1.00 19.55 104 TYR D N 1
ATOM 5492 C CA . TYR D 1 104 ? 6.818 12.166 -8.087 1.00 19.71 104 TYR D CA 1
ATOM 5493 C C . TYR D 1 104 ? 6.395 11.686 -6.701 1.00 18.81 104 TYR D C 1
ATOM 5494 O O . TYR D 1 104 ? 5.550 10.800 -6.568 1.00 19.53 104 TYR D O 1
ATOM 5503 N N . VAL D 1 105 ? 7.007 12.266 -5.665 1.00 17.72 105 VAL D N 1
ATOM 5504 C CA . VAL D 1 105 ? 6.892 11.709 -4.320 1.00 16.63 105 VAL D CA 1
ATOM 5505 C C . VAL D 1 105 ? 6.635 12.817 -3.306 1.00 21.76 105 VAL D C 1
ATOM 5506 O O . VAL D 1 105 ? 7.003 13.976 -3.506 1.00 20.58 105 VAL D O 1
ATOM 5510 N N . ASN D 1 106 ? 5.971 12.443 -2.217 1.00 20.95 106 ASN D N 1
ATOM 5511 C CA . ASN D 1 106 ? 5.811 13.314 -1.065 1.00 23.70 106 ASN D CA 1
ATOM 5512 C C . ASN D 1 106 ? 7.175 13.619 -0.443 1.00 19.11 106 ASN D C 1
ATOM 5513 O O . ASN D 1 106 ? 8.136 12.856 -0.582 1.00 18.67 106 ASN D O 1
ATOM 5518 N N . SER D 1 107 ? 7.246 14.749 0.262 1.00 20.59 107 SER D N 1
ATOM 5519 C CA . SER D 1 107 ? 8.499 15.208 0.861 1.00 24.37 107 SER D CA 1
ATOM 5520 C C . SER D 1 107 ? 9.022 14.283 1.967 1.00 28.22 107 SER D C 1
ATOM 5521 O O . SER D 1 107 ? 10.200 14.381 2.323 1.00 24.48 107 SER D O 1
ATOM 5524 N N . ASP D 1 108 ? 8.189 13.400 2.524 1.00 24.47 108 ASP D N 1
ATOM 5525 C CA . ASP D 1 108 ? 8.626 12.464 3.564 1.00 21.38 108 ASP D CA 1
ATOM 5526 C C . ASP D 1 108 ? 8.896 11.066 3.024 1.00 26.01 108 ASP D C 1
ATOM 5527 O O . ASP D 1 108 ? 9.135 10.138 3.803 1.00 20.71 108 ASP D O 1
ATOM 5532 N N . TYR D 1 109 ? 8.871 10.897 1.707 1.00 18.83 109 TYR D N 1
ATOM 5533 C CA . TYR D 1 109 ? 8.913 9.564 1.116 1.00 19.61 109 TYR D CA 1
ATOM 5534 C C . TYR D 1 109 ? 10.227 8.852 1.433 1.00 16.80 109 TYR D C 1
ATOM 5535 O O . TYR D 1 109 ? 10.234 7.740 1.970 1.00 18.99 109 TYR D O 1
ATOM 5544 N N . VAL D 1 110 ? 11.357 9.484 1.113 1.00 17.86 110 VAL D N 1
ATOM 5545 C CA . VAL D 1 110 ? 12.646 8.823 1.324 1.00 17.85 110 VAL D CA 1
ATOM 5546 C C . VAL D 1 110 ? 12.884 8.563 2.813 1.00 23.02 110 VAL D C 1
ATOM 5547 O O . VAL D 1 110 ? 13.263 7.455 3.213 1.00 21.30 110 VAL D O 1
ATOM 5551 N N . SER D 1 111 ? 12.649 9.576 3.653 1.00 18.67 111 SER D N 1
ATOM 5552 C CA A SER D 1 111 ? 12.924 9.447 5.085 0.60 19.45 111 SER D CA 1
ATOM 5553 C CA B SER D 1 111 ? 12.941 9.432 5.077 0.40 20.14 111 SER D CA 1
ATOM 5554 C C . SER D 1 111 ? 12.140 8.295 5.705 1.00 23.41 111 SER D C 1
ATOM 5555 O O . SER D 1 111 ? 12.682 7.515 6.498 1.00 23.08 111 SER D O 1
ATOM 5560 N N . ILE D 1 112 ? 10.858 8.177 5.364 1.00 19.64 112 ILE D N 1
ATOM 5561 C CA A ILE D 1 112 ? 10.021 7.182 6.024 0.56 22.38 112 ILE D CA 1
ATOM 5562 C CA B ILE D 1 112 ? 9.997 7.181 6.000 0.44 22.27 112 ILE D CA 1
ATOM 5563 C C . ILE D 1 112 ? 10.384 5.774 5.556 1.00 21.26 112 ILE D C 1
ATOM 5564 O O . ILE D 1 112 ? 10.551 4.865 6.376 1.00 22.43 112 ILE D O 1
ATOM 5573 N N . LEU D 1 113 ? 10.542 5.570 4.244 1.00 20.10 113 LEU D N 1
ATOM 5574 C CA A LEU D 1 113 ? 10.964 4.255 3.763 0.47 18.12 113 LEU D CA 1
ATOM 5575 C CA B LEU D 1 113 ? 10.947 4.245 3.787 0.53 17.56 113 LEU D CA 1
ATOM 5576 C C . LEU D 1 113 ? 12.306 3.863 4.363 1.00 19.06 113 LEU D C 1
ATOM 5577 O O . LEU D 1 113 ? 12.496 2.721 4.802 1.00 20.09 113 LEU D O 1
ATOM 5586 N N . HIS D 1 114 ? 13.254 4.804 4.392 1.00 17.98 114 HIS D N 1
ATOM 5587 C CA . HIS D 1 114 ? 14.553 4.503 4.985 1.00 21.56 114 HIS D CA 1
ATOM 5588 C C . HIS D 1 114 ? 14.416 4.174 6.469 1.00 22.17 114 HIS D C 1
ATOM 5589 O O . HIS D 1 114 ? 15.068 3.248 6.977 1.00 20.52 114 HIS D O 1
ATOM 5596 N N . LYS D 1 115 ? 13.570 4.919 7.182 1.00 22.29 115 LYS D N 1
ATOM 5597 C CA . LYS D 1 115 ? 13.382 4.652 8.606 1.00 22.82 115 LYS D CA 1
ATOM 5598 C C . LYS D 1 115 ? 12.896 3.224 8.837 1.00 18.91 115 LYS D C 1
ATOM 5599 O O . LYS D 1 115 ? 13.375 2.524 9.745 1.00 19.70 115 LYS D O 1
ATOM 5605 N N . PHE D 1 116 ? 11.952 2.762 8.017 1.00 15.26 116 PHE D N 1
ATOM 5606 C CA . PHE D 1 116 ? 11.407 1.430 8.237 1.00 21.83 116 PHE D CA 1
ATOM 5607 C C . PHE D 1 116 ? 12.455 0.352 7.968 1.00 25.54 116 PHE D C 1
ATOM 5608 O O . PHE D 1 116 ? 12.501 -0.652 8.680 1.00 24.11 116 PHE D O 1
ATOM 5616 N N . LEU D 1 117 ? 13.321 0.547 6.967 1.00 18.92 117 LEU D N 1
ATOM 5617 C CA . LEU D 1 117 ? 14.387 -0.429 6.728 1.00 21.43 117 LEU D CA 1
ATOM 5618 C C . LEU D 1 117 ? 15.468 -0.338 7.790 1.00 23.05 117 LEU D C 1
ATOM 5619 O O . LEU D 1 117 ? 15.995 -1.363 8.244 1.00 22.81 117 LEU D O 1
ATOM 5624 N N . SER D 1 118 ? 15.819 0.880 8.200 1.00 19.22 118 SER D N 1
ATOM 5625 C CA A SER D 1 118 ? 16.906 1.045 9.156 0.60 20.11 118 SER D CA 1
ATOM 5626 C CA B SER D 1 118 ? 16.909 1.042 9.155 0.40 21.32 118 SER D CA 1
ATOM 5627 C C . SER D 1 118 ? 16.556 0.436 10.507 1.00 30.13 118 SER D C 1
ATOM 5628 O O . SER D 1 118 ? 17.400 -0.199 11.148 1.00 26.09 118 SER D O 1
ATOM 5633 N N . TYR D 1 119 ? 15.317 0.610 10.953 1.00 22.74 119 TYR D N 1
ATOM 5634 C CA . TYR D 1 119 ? 14.908 0.094 12.249 1.00 19.92 119 TYR D CA 1
ATOM 5635 C C . TYR D 1 119 ? 14.488 -1.367 12.217 1.00 23.11 119 TYR D C 1
ATOM 5636 O O . TYR D 1 119 ? 14.265 -1.946 13.287 1.00 25.83 119 TYR D O 1
ATOM 5645 N N . ASN D 1 120 ? 14.320 -1.968 11.038 1.00 21.81 120 ASN D N 1
ATOM 5646 C CA . ASN D 1 120 ? 13.787 -3.330 10.937 1.00 21.31 120 ASN D CA 1
ATOM 5647 C C . ASN D 1 120 ? 14.655 -4.128 9.977 1.00 26.44 120 ASN D C 1
ATOM 5648 O O . ASN D 1 120 ? 14.304 -4.310 8.800 1.00 22.46 120 ASN D O 1
ATOM 5653 N N . PRO D 1 121 ? 15.796 -4.633 10.452 1.00 25.96 121 PRO D N 1
ATOM 5654 C CA . PRO D 1 121 ? 16.665 -5.439 9.569 1.00 29.05 121 PRO D CA 1
ATOM 5655 C C . PRO D 1 121 ? 15.953 -6.641 8.988 1.00 28.97 121 PRO D C 1
ATOM 5656 O O . PRO D 1 121 ? 16.375 -7.161 7.950 1.00 33.52 121 PRO D O 1
ATOM 5660 N N . ASN D 1 122 ? 14.882 -7.095 9.633 1.00 29.48 122 ASN D N 1
ATOM 5661 C CA . ASN D 1 122 ? 14.054 -8.193 9.167 1.00 29.40 122 ASN D CA 1
ATOM 5662 C C . ASN D 1 122 ? 13.151 -7.818 7.990 1.00 28.26 122 ASN D C 1
ATOM 5663 O O . ASN D 1 122 ? 12.581 -8.717 7.367 1.00 29.31 122 ASN D O 1
ATOM 5668 N N . PHE D 1 123 ? 12.985 -6.532 7.673 1.00 23.91 123 PHE D N 1
ATOM 5669 C CA . PHE D 1 123 ? 12.257 -6.119 6.472 1.00 23.26 123 PHE D CA 1
ATOM 5670 C C . PHE D 1 123 ? 13.249 -6.085 5.317 1.00 26.38 123 PHE D C 1
ATOM 5671 O O . PHE D 1 123 ? 14.203 -5.304 5.348 1.00 24.99 123 PHE D O 1
ATOM 5679 N N . ASP D 1 124 ? 13.030 -6.921 4.300 1.00 21.50 124 ASP D N 1
ATOM 5680 C CA . ASP D 1 124 ? 13.981 -6.968 3.195 1.00 18.51 124 ASP D CA 1
ATOM 5681 C C . ASP D 1 124 ? 13.884 -5.721 2.330 1.00 24.08 124 ASP D C 1
ATOM 5682 O O . ASP D 1 124 ? 14.899 -5.069 2.051 1.00 21.62 124 ASP D O 1
ATOM 5687 N N . ALA D 1 125 ? 12.676 -5.401 1.867 1.00 17.45 125 ALA D N 1
ATOM 5688 C CA . ALA D 1 125 ? 12.414 -4.208 1.075 1.00 17.05 125 ALA D CA 1
ATOM 5689 C C . ALA D 1 125 ? 11.120 -3.591 1.574 1.00 22.62 125 ALA D C 1
ATOM 5690 O O . ALA D 1 125 ? 10.316 -4.256 2.234 1.00 20.04 125 ALA D O 1
ATOM 5692 N N . VAL D 1 126 ? 10.910 -2.313 1.241 1.00 16.99 126 VAL D N 1
ATOM 5693 C CA . VAL D 1 126 ? 9.684 -1.622 1.617 1.00 17.64 126 VAL D CA 1
ATOM 5694 C C . VAL D 1 126 ? 9.116 -0.874 0.421 1.00 17.41 126 VAL D C 1
ATOM 5695 O O . VAL D 1 126 ? 9.847 -0.346 -0.420 1.00 20.10 126 VAL D O 1
ATOM 5699 N N . ALA D 1 127 ? 7.791 -0.787 0.386 1.00 19.94 127 ALA D N 1
ATOM 5700 C CA . ALA D 1 127 ? 7.082 0.071 -0.552 1.00 22.43 127 ALA D CA 1
ATOM 5701 C C . ALA D 1 127 ? 5.945 0.718 0.215 1.00 19.46 127 ALA D C 1
ATOM 5702 O O . ALA D 1 127 ? 5.547 0.234 1.274 1.00 19.09 127 ALA D O 1
ATOM 5704 N N . CYS D 1 128 ? 5.417 1.815 -0.307 1.00 19.50 128 CYS D N 1
ATOM 5705 C CA . CYS D 1 128 ? 4.288 2.450 0.358 1.00 20.57 128 CYS D CA 1
ATOM 5706 C C . CYS D 1 128 ? 3.122 2.540 -0.617 1.00 21.24 128 CYS D C 1
ATOM 5707 O O . CYS D 1 128 ? 3.242 2.204 -1.799 1.00 21.45 128 CYS D O 1
ATOM 5710 N N . ASP D 1 129 ? 1.978 2.973 -0.102 1.00 20.05 129 ASP D N 1
ATOM 5711 C CA . ASP D 1 129 ? 0.825 3.188 -0.959 1.00 16.90 129 ASP D CA 1
ATOM 5712 C C . ASP D 1 129 ? 1.063 4.399 -1.858 1.00 19.97 129 ASP D C 1
ATOM 5713 O O . ASP D 1 129 ? 2.026 5.160 -1.691 1.00 18.75 129 ASP D O 1
ATOM 5718 N N . TYR D 1 130 ? 0.182 4.573 -2.835 1.00 17.75 130 TYR D N 1
ATOM 5719 C CA . TYR D 1 130 ? 0.383 5.655 -3.782 1.00 17.13 130 TYR D CA 1
ATOM 5720 C C . TYR D 1 130 ? -0.960 6.210 -4.218 1.00 21.58 130 TYR D C 1
ATOM 5721 O O . TYR D 1 130 ? -2.003 5.560 -4.099 1.00 19.85 130 TYR D O 1
ATOM 5730 N N . TYR D 1 131 ? -0.925 7.449 -4.690 1.00 18.79 131 TYR D N 1
ATOM 5731 C CA . TYR D 1 131 ? -2.064 8.028 -5.370 1.00 22.99 131 TYR D CA 1
ATOM 5732 C C . TYR D 1 131 ? -1.837 7.929 -6.867 1.00 21.29 131 TYR D C 1
ATOM 5733 O O . TYR D 1 131 ? -0.721 8.147 -7.353 1.00 21.32 131 TYR D O 1
ATOM 5742 N N . LEU D 1 132 ? -2.892 7.581 -7.590 1.00 21.54 132 LEU D N 1
ATOM 5743 C CA A LEU D 1 132 ? -2.913 7.787 -9.030 0.51 27.48 132 LEU D CA 1
ATOM 5744 C CA B LEU D 1 132 ? -2.918 7.791 -9.031 0.49 27.49 132 LEU D CA 1
ATOM 5745 C C . LEU D 1 132 ? -3.130 9.275 -9.297 1.00 28.19 132 LEU D C 1
ATOM 5746 O O . LEU D 1 132 ? -4.035 9.887 -8.720 1.00 30.20 132 LEU D O 1
ATOM 5755 N N . VAL D 1 133 ? -2.289 9.871 -10.149 1.00 25.12 133 VAL D N 1
ATOM 5756 C CA . VAL D 1 133 ? -2.411 11.305 -10.411 1.00 27.36 133 VAL D CA 1
ATOM 5757 C C . VAL D 1 133 ? -2.447 11.589 -11.908 1.00 32.90 133 VAL D C 1
ATOM 5758 O O . VAL D 1 133 ? -1.865 10.857 -12.714 1.00 33.12 133 VAL D O 1
ATOM 5762 N N . ASP D 1 134 ? -3.120 12.687 -12.274 1.00 31.88 134 ASP D N 1
ATOM 5763 C CA . ASP D 1 134 ? -3.262 13.095 -13.663 1.00 36.44 134 ASP D CA 1
ATOM 5764 C C . ASP D 1 134 ? -2.211 14.159 -14.002 1.00 40.59 134 ASP D C 1
ATOM 5765 O O . ASP D 1 134 ? -1.299 14.429 -13.219 1.00 41.23 134 ASP D O 1
ATOM 5770 N N . ASP D 1 135 ? -2.347 14.787 -15.176 1.00 44.00 135 ASP D N 1
ATOM 5771 C CA . ASP D 1 135 ? -1.351 15.759 -15.631 1.00 51.38 135 ASP D CA 1
ATOM 5772 C C . ASP D 1 135 ? -1.270 16.981 -14.727 1.00 57.71 135 ASP D C 1
ATOM 5773 O O . ASP D 1 135 ? -0.224 17.639 -14.665 1.00 63.54 135 ASP D O 1
ATOM 5778 N N . HIS D 1 136 ? -2.365 17.324 -14.057 1.00 52.87 136 HIS D N 1
ATOM 5779 C CA . HIS D 1 136 ? -2.417 18.485 -13.184 1.00 52.31 136 HIS D CA 1
ATOM 5780 C C . HIS D 1 136 ? -2.221 18.123 -11.718 1.00 51.69 136 HIS D C 1
ATOM 5781 O O . HIS D 1 136 ? -2.509 18.946 -10.843 1.00 54.81 136 HIS D O 1
ATOM 5788 N N . GLU D 1 137 ? -1.760 16.904 -11.435 1.00 48.68 137 GLU D N 1
ATOM 5789 C CA . GLU D 1 137 ? -1.427 16.472 -10.080 1.00 52.64 137 GLU D CA 1
ATOM 5790 C C . GLU D 1 137 ? -2.650 16.392 -9.171 1.00 51.91 137 GLU D C 1
ATOM 5791 O O . GLU D 1 137 ? -2.527 16.496 -7.947 1.00 55.14 137 GLU D O 1
ATOM 5797 N N . ASP D 1 138 ? -3.837 16.210 -9.746 1.00 44.46 138 ASP D N 1
ATOM 5798 C CA . ASP D 1 138 ? -4.992 15.847 -8.934 1.00 54.91 138 ASP D CA 1
ATOM 5799 C C . ASP D 1 138 ? -4.882 14.385 -8.508 1.00 47.92 138 ASP D C 1
ATOM 5800 O O . ASP D 1 138 ? -4.537 13.516 -9.315 1.00 45.04 138 ASP D O 1
ATOM 5805 N N . PHE D 1 139 ? -5.171 14.114 -7.232 1.00 42.08 139 PHE D N 1
ATOM 5806 C CA . PHE D 1 139 ? -5.150 12.745 -6.704 1.00 44.36 139 PHE D CA 1
ATOM 5807 C C . PHE D 1 139 ? -6.430 12.040 -7.131 1.00 45.96 139 PHE D C 1
ATOM 5808 O O . PHE D 1 139 ? -7.497 12.265 -6.556 1.00 48.73 139 PHE D O 1
ATOM 5816 N N . LEU D 1 140 ? -6.326 11.164 -8.132 1.00 38.28 140 LEU D N 1
ATOM 5817 C CA . LEU D 1 140 ? -7.513 10.487 -8.648 1.00 35.18 140 LEU D CA 1
ATOM 5818 C C . LEU D 1 140 ? -8.020 9.430 -7.669 1.00 41.07 140 LEU D C 1
ATOM 5819 O O . LEU D 1 140 ? -9.226 9.342 -7.410 1.00 39.47 140 LEU D O 1
ATOM 5824 N N . SER D 1 141 ? -7.117 8.616 -7.120 1.00 33.24 141 SER D N 1
ATOM 5825 C CA . SER D 1 141 ? -7.506 7.579 -6.169 1.00 37.30 141 SER D CA 1
ATOM 5826 C C . SER D 1 141 ? -6.265 7.081 -5.443 1.00 30.32 141 SER D C 1
ATOM 5827 O O . SER D 1 141 ? -5.137 7.264 -5.908 1.00 29.99 141 SER D O 1
ATOM 5830 N N . ARG D 1 142 ? -6.485 6.453 -4.288 1.00 24.28 142 ARG D N 1
ATOM 5831 C CA . ARG D 1 142 ? -5.403 5.870 -3.508 1.00 22.22 142 ARG D CA 1
ATOM 5832 C C . ARG D 1 142 ? -5.339 4.367 -3.760 1.00 25.84 142 ARG D C 1
ATOM 5833 O O . ARG D 1 142 ? -6.367 3.682 -3.755 1.00 26.19 142 ARG D O 1
ATOM 5841 N N . LYS D 1 143 ? -4.133 3.850 -3.959 1.00 21.87 143 LYS D N 1
ATOM 5842 C CA . LYS D 1 143 ? -3.954 2.430 -4.235 1.00 25.95 143 LYS D CA 1
ATOM 5843 C C . LYS D 1 143 ? -3.103 1.772 -3.155 1.00 23.71 143 LYS D C 1
ATOM 5844 O O . LYS D 1 143 ? -2.122 2.343 -2.673 1.00 23.52 143 LYS D O 1
ATOM 5850 N N . ASN D 1 144 ? -3.502 0.569 -2.768 1.00 22.55 144 ASN D N 1
ATOM 5851 C CA . ASN D 1 144 ? -2.717 -0.251 -1.860 1.00 18.78 144 ASN D CA 1
ATOM 5852 C C . ASN D 1 144 ? -1.625 -0.934 -2.680 1.00 19.96 144 ASN D C 1
ATOM 5853 O O . ASN D 1 144 ? -1.925 -1.599 -3.681 1.00 22.18 144 ASN D O 1
ATOM 5858 N N . CYS D 1 145 ? -0.358 -0.746 -2.290 1.00 19.00 145 CYS D N 1
ATOM 5859 C CA . CYS D 1 145 ? 0.754 -1.227 -3.118 1.00 21.20 145 CYS D CA 1
ATOM 5860 C C . CYS D 1 145 ? 0.873 -2.754 -3.166 1.00 22.61 145 CYS D C 1
ATOM 5861 O O . CYS D 1 145 ? 1.592 -3.271 -4.035 1.00 22.08 145 CYS D O 1
ATOM 5864 N N . MET D 1 146 ? 0.201 -3.494 -2.274 1.00 20.08 146 MET D N 1
ATOM 5865 C CA . MET D 1 146 ? 0.182 -4.953 -2.379 1.00 18.70 146 MET D CA 1
ATOM 5866 C C . MET D 1 146 ? -0.939 -5.447 -3.272 1.00 23.77 146 MET D C 1
ATOM 5867 O O . MET D 1 146 ? -0.790 -6.479 -3.928 1.00 26.47 146 MET D O 1
ATOM 5872 N N . ILE D 1 147 ? -2.072 -4.747 -3.269 1.00 24.89 147 ILE D N 1
ATOM 5873 C CA . ILE D 1 147 ? -3.187 -5.104 -4.129 1.00 25.84 147 ILE D CA 1
ATOM 5874 C C . ILE D 1 147 ? -2.911 -4.673 -5.562 1.00 25.68 147 ILE D C 1
ATOM 5875 O O . ILE D 1 147 ? -3.271 -5.372 -6.513 1.00 24.63 147 ILE D O 1
ATOM 5880 N N . ASP D 1 148 ? -2.280 -3.515 -5.736 1.00 23.34 148 ASP D N 1
ATOM 5881 C CA . ASP D 1 148 ? -1.995 -2.944 -7.054 1.00 24.38 148 ASP D CA 1
ATOM 5882 C C . ASP D 1 148 ? -0.518 -2.589 -7.111 1.00 21.26 148 ASP D C 1
ATOM 5883 O O . ASP D 1 148 ? -0.141 -1.410 -7.076 1.00 21.49 148 ASP D O 1
ATOM 5888 N N . PRO D 1 149 ? 0.350 -3.596 -7.183 1.00 24.24 149 PRO D N 1
ATOM 5889 C CA . PRO D 1 149 ? 1.789 -3.326 -7.187 1.00 26.23 149 PRO D CA 1
ATOM 5890 C C . PRO D 1 149 ? 2.210 -2.639 -8.471 1.00 22.28 149 PRO D C 1
ATOM 5891 O O . PRO D 1 149 ? 1.677 -2.909 -9.545 1.00 19.85 149 PRO D O 1
ATOM 5895 N N . ILE D 1 150 ? 3.181 -1.735 -8.350 1.00 21.51 150 ILE D N 1
ATOM 5896 C CA . ILE D 1 150 ? 3.783 -1.099 -9.511 1.00 26.61 150 ILE D CA 1
ATOM 5897 C C . ILE D 1 150 ? 5.269 -1.441 -9.547 1.00 23.36 150 ILE D C 1
ATOM 5898 O O . ILE D 1 150 ? 5.827 -1.993 -8.599 1.00 21.22 150 ILE D O 1
ATOM 5903 N N . GLY D 1 151 ? 5.915 -1.100 -10.664 1.00 23.21 151 GLY D N 1
ATOM 5904 C CA . GLY D 1 151 ? 7.297 -1.505 -10.863 1.00 21.67 151 GLY D CA 1
ATOM 5905 C C . GLY D 1 151 ? 8.340 -0.604 -10.236 1.00 31.01 151 GLY D C 1
ATOM 5906 O O . GLY D 1 151 ? 9.524 -0.950 -10.249 1.00 33.17 151 GLY D O 1
ATOM 5907 N N A CYS D 1 152 ? 7.935 0.551 -9.715 0.55 23.98 152 CYS D N 1
ATOM 5908 N N B CYS D 1 152 ? 7.941 0.526 -9.669 0.45 24.07 152 CYS D N 1
ATOM 5909 C CA A CYS D 1 152 ? 8.853 1.535 -9.158 0.55 20.15 152 CYS D CA 1
ATOM 5910 C CA B CYS D 1 152 ? 8.892 1.496 -9.153 0.45 20.08 152 CYS D CA 1
ATOM 5911 C C A CYS D 1 152 ? 8.508 1.811 -7.702 0.55 16.72 152 CYS D C 1
ATOM 5912 C C B CYS D 1 152 ? 8.447 1.953 -7.773 0.45 16.80 152 CYS D C 1
ATOM 5913 O O A CYS D 1 152 ? 7.504 1.337 -7.167 0.55 19.64 152 CYS D O 1
ATOM 5914 O O B CYS D 1 152 ? 7.307 1.735 -7.358 0.45 20.83 152 CYS D O 1
ATOM 5919 N N . GLY D 1 153 ? 9.364 2.596 -7.056 1.00 17.88 153 GLY D N 1
ATOM 5920 C CA . GLY D 1 153 ? 9.063 3.102 -5.735 1.00 17.88 153 GLY D CA 1
ATOM 5921 C C . GLY D 1 153 ? 9.314 2.125 -4.608 1.00 20.58 153 GLY D C 1
ATOM 5922 O O . GLY D 1 153 ? 8.852 2.364 -3.492 1.00 19.04 153 GLY D O 1
ATOM 5923 N N . ILE D 1 154 ? 10.010 1.022 -4.867 1.00 20.01 154 ILE D N 1
ATOM 5924 C CA . ILE D 1 154 ? 10.324 0.034 -3.840 1.00 16.25 154 ILE D CA 1
ATOM 5925 C C . ILE D 1 154 ? 11.768 0.260 -3.421 1.00 18.11 154 ILE D C 1
ATOM 5926 O O . ILE D 1 154 ? 12.665 0.292 -4.270 1.00 16.96 154 ILE D O 1
ATOM 5931 N N . MET D 1 155 ? 12.001 0.419 -2.122 1.00 18.04 155 MET D N 1
ATOM 5932 C CA . MET D 1 155 ? 13.346 0.642 -1.620 1.00 16.43 155 MET D CA 1
ATOM 5933 C C . MET D 1 155 ? 13.932 -0.708 -1.229 1.00 22.05 155 MET D C 1
ATOM 5934 O O . MET D 1 155 ? 13.340 -1.436 -0.418 1.00 17.66 155 MET D O 1
ATOM 5939 N N . PHE D 1 156 ? 15.067 -1.049 -1.839 1.00 19.96 156 PHE D N 1
ATOM 5940 C CA . PHE D 1 156 ? 15.730 -2.341 -1.716 1.00 18.85 156 PHE D CA 1
ATOM 5941 C C . PHE D 1 156 ? 17.077 -2.167 -1.031 1.00 17.71 156 PHE D C 1
ATOM 5942 O O . PHE D 1 156 ? 17.687 -1.092 -1.071 1.00 18.68 156 PHE D O 1
ATOM 5950 N N . ARG D 1 157 ? 17.550 -3.263 -0.449 1.00 20.07 157 ARG D N 1
ATOM 5951 C CA . ARG D 1 157 ? 18.919 -3.380 0.023 1.00 19.52 157 ARG D CA 1
ATOM 5952 C C . ARG D 1 157 ? 19.771 -3.900 -1.130 1.00 21.09 157 ARG D C 1
ATOM 5953 O O . ARG D 1 157 ? 19.443 -4.931 -1.726 1.00 17.81 157 ARG D O 1
ATOM 5961 N N . ILE D 1 158 ? 20.862 -3.196 -1.437 1.00 21.78 158 ILE D N 1
ATOM 5962 C CA . ILE D 1 158 ? 21.575 -3.462 -2.691 1.00 25.13 158 ILE D CA 1
ATOM 5963 C C . ILE D 1 158 ? 22.134 -4.893 -2.732 1.00 23.55 158 ILE D C 1
ATOM 5964 O O . ILE D 1 158 ? 22.061 -5.566 -3.766 1.00 19.86 158 ILE D O 1
ATOM 5969 N N . GLU D 1 159 ? 22.700 -5.392 -1.623 1.00 19.46 159 GLU D N 1
ATOM 5970 C CA . GLU D 1 159 ? 23.269 -6.745 -1.679 1.00 24.59 159 GLU D CA 1
ATOM 5971 C C . GLU D 1 159 ? 22.198 -7.809 -1.948 1.00 21.63 159 GLU D C 1
ATOM 5972 O O . GLU D 1 159 ? 22.499 -8.862 -2.526 1.00 23.91 159 GLU D O 1
ATOM 5978 N N . GLN D 1 160 ? 20.951 -7.572 -1.530 1.00 21.33 160 GLN D N 1
ATOM 5979 C CA . GLN D 1 160 ? 19.904 -8.553 -1.808 1.00 19.49 160 GLN D CA 1
ATOM 5980 C C . GLN D 1 160 ? 19.540 -8.573 -3.289 1.00 22.27 160 GLN D C 1
ATOM 5981 O O . GLN D 1 160 ? 19.255 -9.636 -3.844 1.00 22.05 160 GLN D O 1
ATOM 5987 N N . LEU D 1 161 ? 19.522 -7.408 -3.939 1.00 20.36 161 LEU D N 1
ATOM 5988 C CA . LEU D 1 161 ? 19.317 -7.368 -5.388 1.00 19.10 161 LEU D CA 1
ATOM 5989 C C . LEU D 1 161 ? 20.424 -8.118 -6.117 1.00 20.41 161 LEU D C 1
ATOM 5990 O O . LEU D 1 161 ? 20.161 -8.914 -7.025 1.00 23.84 161 LEU D O 1
ATOM 5995 N N . ILE D 1 162 ? 21.677 -7.852 -5.748 1.00 22.56 162 ILE D N 1
ATOM 5996 C CA . ILE D 1 162 ? 22.805 -8.551 -6.356 1.00 20.03 162 ILE D CA 1
ATOM 5997 C C . ILE D 1 162 ? 22.684 -10.054 -6.126 1.00 27.87 162 ILE D C 1
ATOM 5998 O O . ILE D 1 162 ? 22.951 -10.857 -7.026 1.00 24.55 162 ILE D O 1
ATOM 6003 N N . ASP D 1 163 ? 22.252 -10.450 -4.924 1.00 20.08 163 ASP D N 1
ATOM 6004 C CA . ASP D 1 163 ? 22.065 -11.860 -4.599 1.00 26.24 163 ASP D CA 1
ATOM 6005 C C . ASP D 1 163 ? 21.113 -12.554 -5.569 1.00 31.85 163 ASP D C 1
ATOM 6006 O O . ASP D 1 163 ? 21.307 -13.736 -5.870 1.00 30.15 163 ASP D O 1
ATOM 6011 N N . ILE D 1 164 ? 20.079 -11.860 -6.069 1.00 21.57 164 ILE D N 1
ATOM 6012 C CA . ILE D 1 164 ? 19.108 -12.552 -6.919 1.00 29.74 164 ILE D CA 1
ATOM 6013 C C . ILE D 1 164 ? 19.452 -12.466 -8.405 1.00 31.36 164 ILE D C 1
ATOM 6014 O O . ILE D 1 164 ? 18.718 -13.024 -9.232 1.00 34.46 164 ILE D O 1
ATOM 6019 N N . GLY D 1 165 ? 20.541 -11.807 -8.773 1.00 28.96 165 GLY D N 1
ATOM 6020 C CA . GLY D 1 165 ? 20.971 -11.764 -10.158 1.00 27.62 165 GLY D CA 1
ATOM 6021 C C . GLY D 1 165 ? 20.815 -10.433 -10.867 1.00 25.87 165 GLY D C 1
ATOM 6022 O O . GLY D 1 165 ? 20.829 -10.414 -12.107 1.00 24.24 165 GLY D O 1
ATOM 6023 N N . LEU D 1 166 ? 20.702 -9.326 -10.123 1.00 21.70 166 LEU D N 1
ATOM 6024 C CA . LEU D 1 166 ? 20.465 -7.992 -10.680 1.00 20.66 166 LEU D CA 1
ATOM 6025 C C . LEU D 1 166 ? 21.304 -7.682 -11.913 1.00 23.31 166 LEU D C 1
ATOM 6026 O O . LEU D 1 166 ? 20.803 -7.136 -12.901 1.00 26.04 166 LEU D O 1
ATOM 6031 N N . TYR D 1 167 ? 22.599 -7.985 -11.855 1.00 18.12 167 TYR D N 1
ATOM 6032 C CA . TYR D 1 167 ? 23.523 -7.596 -12.907 1.00 21.59 167 TYR D CA 1
ATOM 6033 C C . TYR D 1 167 ? 23.672 -8.637 -14.011 1.00 24.37 167 TYR D C 1
ATOM 6034 O O . TYR D 1 167 ? 24.447 -8.411 -14.942 1.00 25.39 167 TYR D O 1
ATOM 6043 N N . ASP D 1 168 ? 22.974 -9.770 -13.925 1.00 22.72 168 ASP D N 1
ATOM 6044 C CA . ASP D 1 168 ? 23.048 -10.773 -14.980 1.00 21.98 168 ASP D CA 1
ATOM 6045 C C . ASP D 1 168 ? 22.553 -10.198 -16.306 1.00 25.10 168 ASP D C 1
ATOM 6046 O O . ASP D 1 168 ? 21.668 -9.343 -16.338 1.00 27.18 168 ASP D O 1
ATOM 6051 N N . ASP D 1 169 ? 23.133 -10.685 -17.404 1.00 22.97 169 ASP D N 1
ATOM 6052 C CA . ASP D 1 169 ? 22.801 -10.160 -18.727 1.00 26.22 169 ASP D CA 1
ATOM 6053 C C . ASP D 1 169 ? 21.332 -10.409 -19.043 1.00 30.08 169 ASP D C 1
ATOM 6054 O O . ASP D 1 169 ? 20.896 -11.561 -19.144 1.00 30.55 169 ASP D O 1
ATOM 6059 N N . GLY D 1 170 ? 20.571 -9.329 -19.203 1.00 27.84 170 GLY D N 1
ATOM 6060 C CA . GLY D 1 170 ? 19.160 -9.409 -19.534 1.00 27.39 170 GLY D CA 1
ATOM 6061 C C . GLY D 1 170 ? 18.215 -9.294 -18.349 1.00 29.43 170 GLY D C 1
ATOM 6062 O O . GLY D 1 170 ? 17.011 -9.093 -18.559 1.00 26.25 170 GLY D O 1
ATOM 6063 N N . PHE D 1 171 ? 18.726 -9.393 -17.117 1.00 21.42 171 PHE D N 1
ATOM 6064 C CA . PHE D 1 171 ? 17.855 -9.432 -15.937 1.00 22.98 171 PHE D CA 1
ATOM 6065 C C . PHE D 1 171 ? 16.926 -8.219 -15.870 1.00 27.70 171 PHE D C 1
ATOM 6066 O O . PHE D 1 171 ? 15.706 -8.367 -15.720 1.00 22.35 171 PHE D O 1
ATOM 6074 N N . LEU D 1 172 ? 17.477 -7.008 -15.982 1.00 21.96 172 LEU D N 1
ATOM 6075 C CA . LEU D 1 172 ? 16.658 -5.807 -15.816 1.00 25.07 172 LEU D CA 1
ATOM 6076 C C . LEU D 1 172 ? 15.819 -5.472 -17.043 1.00 31.76 172 LEU D C 1
ATOM 6077 O O . LEU D 1 172 ? 15.146 -4.434 -17.046 1.00 27.44 172 LEU D O 1
ATOM 6082 N N . SER D 1 173 ? 15.832 -6.309 -18.072 1.00 23.15 173 SER D N 1
ATOM 6083 C CA . SER D 1 173 ? 14.951 -6.123 -19.219 1.00 25.99 173 SER D CA 1
ATOM 6084 C C . SER D 1 173 ? 13.621 -6.844 -19.050 1.00 30.06 173 SER D C 1
ATOM 6085 O O . SER D 1 173 ? 12.738 -6.699 -19.900 1.00 30.19 173 SER D O 1
ATOM 6088 N N . HIS D 1 174 ? 13.451 -7.602 -17.972 1.00 23.28 174 HIS D N 1
ATOM 6089 C CA . HIS D 1 174 ? 12.273 -8.438 -17.809 1.00 28.47 174 HIS D CA 1
ATOM 6090 C C . HIS D 1 174 ? 11.137 -7.644 -17.176 1.00 25.78 174 HIS D C 1
ATOM 6091 O O . HIS D 1 174 ? 11.346 -6.573 -16.600 1.00 25.88 174 HIS D O 1
ATOM 6098 N N . GLU D 1 175 ? 9.923 -8.185 -17.293 1.00 27.11 175 GLU D N 1
ATOM 6099 C CA . GLU D 1 175 ? 8.724 -7.473 -16.861 1.00 28.46 175 GLU D CA 1
ATOM 6100 C C . GLU D 1 175 ? 8.698 -7.334 -15.345 1.00 30.52 175 GLU D C 1
ATOM 6101 O O . GLU D 1 175 ? 9.240 -8.172 -14.616 1.00 25.31 175 GLU D O 1
ATOM 6107 N N . ASP D 1 176 ? 8.062 -6.250 -14.874 1.00 25.86 176 ASP D N 1
ATOM 6108 C CA . ASP D 1 176 ? 8.080 -5.932 -13.447 1.00 24.67 176 ASP D CA 1
ATOM 6109 C C . ASP D 1 176 ? 7.524 -7.079 -12.621 1.00 26.64 176 ASP D C 1
ATOM 6110 O O . ASP D 1 176 ? 8.057 -7.394 -11.549 1.00 23.78 176 ASP D O 1
ATOM 6115 N N . LYS D 1 177 ? 6.428 -7.694 -13.087 1.00 23.24 177 LYS D N 1
ATOM 6116 C CA . LYS D 1 177 ? 5.808 -8.760 -12.303 1.00 29.83 177 LYS D CA 1
ATOM 6117 C C . LYS D 1 177 ? 6.740 -9.958 -12.171 1.00 31.57 177 LYS D C 1
ATOM 6118 O O . LYS D 1 177 ? 6.732 -10.649 -11.141 1.00 27.26 177 LYS D O 1
ATOM 6124 N N . ASP D 1 178 ? 7.566 -10.206 -13.188 1.00 28.58 178 ASP D N 1
ATOM 6125 C CA . ASP D 1 178 ? 8.483 -11.333 -13.118 1.00 31.69 178 ASP D CA 1
ATOM 6126 C C . ASP D 1 178 ? 9.692 -11.028 -12.247 1.00 35.05 178 ASP D C 1
ATOM 6127 O O . ASP D 1 178 ? 10.190 -11.922 -11.554 1.00 26.06 178 ASP D O 1
ATOM 6132 N N . LEU D 1 179 ? 10.161 -9.777 -12.248 1.00 23.74 179 LEU D N 1
ATOM 6133 C CA . LEU D 1 179 ? 11.223 -9.399 -11.322 1.00 29.40 179 LEU D CA 1
ATOM 6134 C C . LEU D 1 179 ? 10.731 -9.461 -9.886 1.00 27.16 179 LEU D C 1
ATOM 6135 O O . LEU D 1 179 ? 11.496 -9.794 -8.972 1.00 26.81 179 LEU D O 1
ATOM 6140 N N . ARG D 1 180 ? 9.462 -9.126 -9.666 1.00 23.68 180 ARG D N 1
ATOM 6141 C CA . ARG D 1 180 ? 8.902 -9.238 -8.322 1.00 20.98 180 ARG D CA 1
ATOM 6142 C C . ARG D 1 180 ? 8.865 -10.692 -7.872 1.00 28.00 180 ARG D C 1
ATOM 6143 O O . ARG D 1 180 ? 9.209 -11.004 -6.720 1.00 25.97 180 ARG D O 1
ATOM 6151 N N . ILE D 1 181 ? 8.473 -11.602 -8.774 1.00 23.44 181 ILE D N 1
ATOM 6152 C CA . ILE D 1 181 ? 8.465 -13.022 -8.442 1.00 25.68 181 ILE D CA 1
ATOM 6153 C C . ILE D 1 181 ? 9.867 -13.492 -8.079 1.00 29.41 181 ILE D C 1
ATOM 6154 O O . ILE D 1 181 ? 10.049 -14.280 -7.144 1.00 28.56 181 ILE D O 1
ATOM 6159 N N . ARG D 1 182 ? 10.881 -13.029 -8.812 1.00 25.64 182 ARG D N 1
ATOM 6160 C CA . ARG D 1 182 ? 12.239 -13.462 -8.491 1.00 29.90 182 ARG D CA 1
ATOM 6161 C C . ARG D 1 182 ? 12.688 -12.934 -7.133 1.00 24.29 182 ARG D C 1
ATOM 6162 O O . ARG D 1 182 ? 13.357 -13.648 -6.379 1.00 26.14 182 ARG D O 1
ATOM 6170 N N . PHE D 1 183 ? 12.339 -11.689 -6.808 1.00 25.72 183 PHE D N 1
ATOM 6171 C CA . PHE D 1 183 ? 12.709 -11.154 -5.503 1.00 25.29 183 PHE D CA 1
ATOM 6172 C C . PHE D 1 183 ? 11.995 -11.898 -4.380 1.00 27.60 183 PHE D C 1
ATOM 6173 O O . PHE D 1 183 ? 12.593 -12.190 -3.337 1.00 24.98 183 PHE D O 1
ATOM 6181 N N . GLU D 1 184 ? 10.724 -12.224 -4.578 1.00 26.58 184 GLU D N 1
ATOM 6182 C CA . GLU D 1 184 ? 9.929 -12.842 -3.528 1.00 30.40 184 GLU D CA 1
ATOM 6183 C C . GLU D 1 184 ? 10.196 -14.329 -3.364 1.00 37.35 184 GLU D C 1
ATOM 6184 O O . GLU D 1 184 ? 9.629 -14.938 -2.449 1.00 29.13 184 GLU D O 1
ATOM 6190 N N . LYS D 1 185 ? 11.049 -14.932 -4.196 1.00 34.47 185 LYS D N 1
ATOM 6191 C CA . LYS D 1 185 ? 11.434 -16.314 -3.930 1.00 37.41 185 LYS D CA 1
ATOM 6192 C C . LYS D 1 185 ? 12.133 -16.430 -2.579 1.00 35.70 185 LYS D C 1
ATOM 6193 O O . LYS D 1 185 ? 11.873 -17.367 -1.818 1.00 33.88 185 LYS D O 1
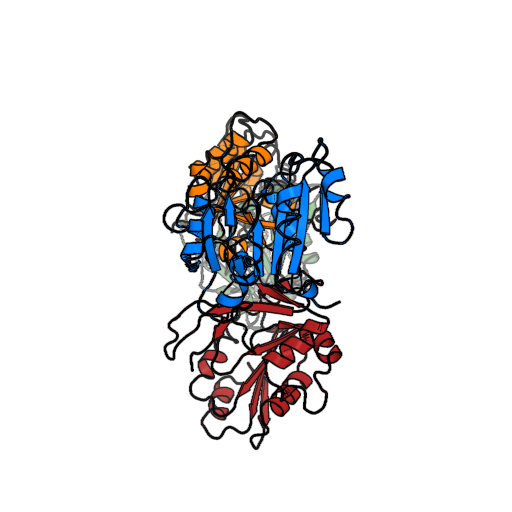ATOM 6195 N N . LYS D 1 186 ? 13.000 -15.471 -2.243 1.00 33.92 186 LYS D N 1
ATOM 6196 C CA . LYS D 1 186 ? 13.709 -15.516 -0.974 1.00 39.95 186 LYS D CA 1
ATOM 6197 C C . LYS D 1 186 ? 13.403 -14.347 -0.052 1.00 34.15 186 LYS D C 1
ATOM 6198 O O . LYS D 1 186 ? 13.589 -14.481 1.162 1.00 28.20 186 LYS D O 1
ATOM 6200 N N . TYR D 1 187 ? 12.922 -13.222 -0.572 1.00 24.33 187 TYR D N 1
ATOM 6201 C CA . TYR D 1 187 ? 12.782 -12.016 0.229 1.00 22.31 187 TYR D CA 1
ATOM 6202 C C . TYR D 1 187 ? 11.336 -11.542 0.176 1.00 21.51 187 TYR D C 1
ATOM 6203 O O . TYR D 1 187 ? 10.513 -12.070 -0.578 1.00 29.80 187 TYR D O 1
ATOM 6212 N N . SER D 1 188 ? 11.007 -10.550 0.999 1.00 22.47 188 SER D N 1
ATOM 6213 C CA . SER D 1 188 ? 9.640 -10.051 0.995 1.00 28.35 188 SER D CA 1
ATOM 6214 C C . SER D 1 188 ? 9.630 -8.535 1.050 1.00 22.93 188 SER D C 1
ATOM 6215 O O . SER D 1 188 ? 10.486 -7.910 1.679 1.00 23.29 188 SER D O 1
ATOM 6218 N N . ILE D 1 189 ? 8.636 -7.960 0.385 1.00 22.77 189 ILE D N 1
ATOM 6219 C CA . ILE D 1 189 ? 8.395 -6.524 0.384 1.00 20.27 189 ILE D CA 1
ATOM 6220 C C . ILE D 1 189 ? 7.414 -6.226 1.504 1.00 22.08 189 ILE D C 1
ATOM 6221 O O . ILE D 1 189 ? 6.359 -6.867 1.600 1.00 23.66 189 ILE D O 1
ATOM 6226 N N . HIS D 1 190 ? 7.774 -5.283 2.369 1.00 18.09 190 HIS D N 1
ATOM 6227 C CA . HIS D 1 190 ? 6.907 -4.856 3.452 1.00 19.58 190 HIS D CA 1
ATOM 6228 C C . HIS D 1 190 ? 6.152 -3.596 3.032 1.00 22.65 190 HIS D C 1
ATOM 6229 O O . HIS D 1 190 ? 6.761 -2.613 2.588 1.00 22.61 190 HIS D O 1
ATOM 6236 N N . ARG D 1 191 ? 4.831 -3.619 3.191 1.00 19.27 191 ARG D N 1
ATOM 6237 C CA . ARG D 1 191 ? 4.017 -2.446 2.878 1.00 19.28 191 ARG D CA 1
ATOM 6238 C C . ARG D 1 191 ? 4.009 -1.441 4.031 1.00 18.78 191 ARG D C 1
ATOM 6239 O O . ARG D 1 191 ? 3.693 -1.792 5.178 1.00 19.02 191 ARG D O 1
ATOM 6247 N N . VAL D 1 192 ? 4.313 -0.182 3.713 1.00 17.05 192 VAL D N 1
ATOM 6248 C CA . VAL D 1 192 ? 4.198 0.946 4.638 1.00 17.94 192 VAL D CA 1
ATOM 6249 C C . VAL D 1 192 ? 2.879 1.651 4.321 1.00 20.84 192 VAL D C 1
ATOM 6250 O O . VAL D 1 192 ? 2.670 2.109 3.191 1.00 18.50 192 VAL D O 1
ATOM 6254 N N . GLU D 1 193 ? 1.976 1.719 5.300 1.00 19.00 193 GLU D N 1
ATOM 6255 C CA . GLU D 1 193 ? 0.584 2.105 5.036 1.00 19.06 193 GLU D CA 1
ATOM 6256 C C . GLU D 1 193 ? 0.411 3.626 4.970 1.00 19.99 193 GLU D C 1
ATOM 6257 O O . GLU D 1 193 ? -0.407 4.218 5.676 1.00 22.76 193 GLU D O 1
ATOM 6263 N N . LEU D 1 194 ? 1.186 4.258 4.082 1.00 18.84 194 LEU D N 1
ATOM 6264 C CA . LEU D 1 194 ? 1.127 5.718 3.884 1.00 18.29 194 LEU D CA 1
ATOM 6265 C C . LEU D 1 194 ? 1.213 5.989 2.383 1.00 21.46 194 LEU D C 1
ATOM 6266 O O . LEU D 1 194 ? 2.102 5.442 1.709 1.00 22.81 194 LEU D O 1
ATOM 6271 N N . PRO D 1 195 ? 0.327 6.820 1.827 1.00 20.28 195 PRO D N 1
ATOM 6272 C CA . PRO D 1 195 ? 0.353 7.082 0.360 1.00 18.80 195 PRO D CA 1
ATOM 6273 C C . PRO D 1 195 ? 1.329 8.201 -0.001 1.00 21.74 195 PRO D C 1
ATOM 6274 O O . PRO D 1 195 ? 0.969 9.357 -0.230 1.00 21.77 195 PRO D O 1
ATOM 6278 N N . LEU D 1 196 ? 2.618 7.853 -0.047 1.00 16.54 196 LEU D N 1
ATOM 6279 C CA . LEU D 1 196 ? 3.665 8.855 -0.192 1.00 19.60 196 LEU D CA 1
ATOM 6280 C C . LEU D 1 196 ? 4.228 8.933 -1.605 1.00 17.87 196 LEU D C 1
ATOM 6281 O O . LEU D 1 196 ? 5.051 9.814 -1.886 1.00 18.78 196 LEU D O 1
ATOM 6286 N N . TYR D 1 197 ? 3.808 8.045 -2.490 1.00 18.49 197 TYR D N 1
ATOM 6287 C CA . TYR D 1 197 ? 4.250 8.021 -3.874 1.00 17.90 197 TYR D CA 1
ATOM 6288 C C . TYR D 1 197 ? 3.100 8.514 -4.745 1.00 19.07 197 TYR D C 1
ATOM 6289 O O . TYR D 1 197 ? 1.935 8.401 -4.363 1.00 18.37 197 TYR D O 1
ATOM 6298 N N . ARG D 1 198 ? 3.422 9.119 -5.890 1.00 16.76 198 ARG D N 1
ATOM 6299 C CA . ARG D 1 198 ? 2.412 9.562 -6.847 1.00 18.81 198 ARG D CA 1
ATOM 6300 C C . ARG D 1 198 ? 2.718 8.929 -8.198 1.00 23.47 198 ARG D C 1
ATOM 6301 O O . ARG D 1 198 ? 3.784 9.172 -8.770 1.00 19.16 198 ARG D O 1
ATOM 6309 N N . TYR D 1 199 ? 1.770 8.156 -8.717 1.00 21.97 199 TYR D N 1
ATOM 6310 C CA . TYR D 1 199 ? 1.948 7.369 -9.934 1.00 20.26 199 TYR D CA 1
ATOM 6311 C C . TYR D 1 199 ? 1.090 7.973 -11.036 1.00 23.06 199 TYR D C 1
ATOM 6312 O O . TYR D 1 199 ? -0.131 8.090 -10.878 1.00 26.33 199 TYR D O 1
ATOM 6321 N N . ARG D 1 200 ? 1.726 8.356 -12.149 1.00 27.08 200 ARG D N 1
ATOM 6322 C CA . ARG D 1 200 ? 1.046 9.100 -13.200 1.00 31.23 200 ARG D CA 1
ATOM 6323 C C . ARG D 1 200 ? 0.132 8.180 -14.002 1.00 40.65 200 ARG D C 1
ATOM 6324 O O . ARG D 1 200 ? 0.556 7.120 -14.473 1.00 34.62 200 ARG D O 1
ATOM 6332 N N . ARG D 1 201 ? -1.123 8.600 -14.170 1.00 44.45 201 ARG D N 1
ATOM 6333 C CA . ARG D 1 201 ? -2.085 7.842 -14.960 1.00 54.66 201 ARG D CA 1
ATOM 6334 C C . ARG D 1 201 ? -1.784 8.017 -16.444 1.00 59.37 201 ARG D C 1
ATOM 6335 O O . ARG D 1 201 ? -1.817 9.138 -16.959 1.00 53.50 201 ARG D O 1
ATOM 6337 N N . HIS D 1 202 ? -1.479 6.913 -17.124 1.00 71.36 202 HIS D N 1
ATOM 6338 C CA . HIS D 1 202 ? -1.215 6.931 -18.564 1.00 82.98 202 HIS D CA 1
ATOM 6339 C C . HIS D 1 202 ? -2.021 5.851 -19.281 1.00 81.86 202 HIS D C 1
ATOM 6340 O O . HIS D 1 202 ? -3.188 6.055 -19.621 1.00 85.25 202 HIS D O 1
#

InterPro domains:
  IPR001173 Glycosyltransferase 2-like [PF00535] (8-136)
  IPR029044 Nucleotide-diphospho-sugar transferases [G3DSA:3.90.550.10] (1-219)
  IPR029044 Nucleotide-diphospho-sugar transferases [SSF53448] (5-203)

Secondary structure (DSSP, 8-state):
-PPPSEEEEEEESS-TTTHHHHHHHHHT-SS-GGGEEEEEEEES--STHHHHHHHTGGGSEEEEESS---HHHHHHHHHHH---SEEEE--TT-EE-TTHHHHHHHHHHH-TT--EEEEEEEEE-TT--EEEEE-TTTS--SS--EEEHHHHHHTTTTSBTGGGS-HHHHHHHHHTT--EEEEEEEEEEEE--/---SEEEEEEESS-TTTHHHHHHHHHT-SS-GGGEEEEEEEES--STHHHHHHHTGGGSEEEEESS---HHHHHHHHHHH--SSEEEE--TT-EE-TTHHHHHHHHHHH-TT--EEEEEEEEE-TT--EEEEE-TTTS--SSSEEEEHHHHHHTTSS-TT-SS-HHHHHHHHHHTT--EEEEEEEEEEEE-/---SEEEEEEESS-TTTHHHHHHHHHT-SS-GGGEEEEEEEES--STHHHHHHHTGGGSEEEEESS---HHHHHHHHHHH--SSEEEE--TT-EE-TTHHHHHHHHHHH-TT--EEEEEEEEE-TT--EEEEE-TTTS--SS-EEEEHHHHHHHTSS-----HHHHHHHHHHHH--EEEEEEEEEEEEP-/-PPPSEEEEEEESS-TTTHHHHHHHHHT-SS-GGGEEEEEEEES--STHHHHHHHTGGGSEEEEESS---HHHHHHHHHHH---SEEEE--TT-EE-TTHHHHHHHHHHH-TT--EEEEEEEEE-TT--EEEEE-TTTS--SS--EEEHHHHHHHTTTSTTGGGS-HHHHHHHHHTT--EEEEEEEEEEEE--

Radius of gyration: 32.88 Å; Cα contacts (8 Å, |Δi|>4): 1702; chains: 4; bounding box: 81×93×76 Å

Sequence (767 aa):
KKAPTTVSVIVAAFNQEKYIGRCIRRSLLNQNNFPKEDYEIIIINDGSTDKTKYALEIIFGKEIKVIENESNKGLSASLNLGIRSALGQQFIVRVDADDYVNSDYVSSIILHKFLSSYNPNFDAVACDYYLLVDDHEEDFLSRKNCMIDPIGCCGIMFRIEQLIDIGLYDDGFLSHEDKDLRIRFEKKYSIHRVELPLYRYRRHKAPTVSVIVAAFNQEKYIGRCIRRSLLNNQNFPKEEDYEIIIINDGSTDKTKYALEIFGKEIKVIENESNKGLSASLNLGIRSALGQFIVRVDADDYVNSDYVSSILHKFLSSYNPNFDAVACDYYLLVDDHEDFLSRKNCMIDPIGCCGIMFRIEQLIDIGLYDDGFLSHEDKDLRIRFEKKYSSIHRVELPLYRYRRKAPTTVSVIVAAFNQEKYIGRCIRRSLLNNQNFPKEDYEIIIINDGSTDKTKYALEIFGKEIKVIENESNKGLSSASLNLGIRSALGQQFIVRVDADDYVNSDYVSSIILHKFLSSYNPNFDAVACDYYLLVDDHEDFLSRKNCMIDPIGCCGIMFRIEQLIDIGLYDDGSHEDKDLRIRFEKKYSSIHRVELPLYRYRRHKKAPTTVSVIVAAFNQEKYIGRCIRRSLLNNQNFPKEDYEIIIINDGSTDKTKYALEIFGKEIKVIENESNKGLSASLNLGIRSALGQFIVRVDADDYVNSDYVSSIILLHKFLSSYNPNFDAVACDYYLLVDDHEDFLSRKNCMIDPIGCCGIMFRIEQLIDIGLYDDGFLSHEDKDLRIRFEKKYSIHRVELPLYRYRRH

Nearest PDB structures (foldseek):
  6p61-assembly2_B  TM=1.005E+00  e=8.771E-44  Leptospira borgpetersenii serovar Hardjo-bovis str. JB197
  6p61-assembly3_C  TM=1.005E+00  e=3.332E-42  Leptospira borgpetersenii serovar Hardjo-bovis str. JB197
  2z86-assembly1_B  TM=8.936E-01  e=2.304E-17  Escherichia coli
  2z86-assembly2_D  TM=8.825E-01  e=4.125E-16  Escherichia coli
  2z86-assembly2_C  TM=8.952E-01  e=3.542E-14  Escherichia coli

Foldseek 3Di:
DAFAAEEEEEEDAQLVLAQLQAVVQVLLAPDDLSRYAYEYEHQQHPDCVVVSVVVCPPSHHYHYDVHHPDDLVRVLVRLVPHRHQKYFYDYSNKHWHNHLVVVQVVVCVVCVQAFKEAEKAFEAESVRDGPDIGFCVVPPDQGRIIGGVVLCVVLPSNPVCLRVDDSVVVQVSSVVPHDYHYDYDHTIYDYDD/DFAAEEEEEEDAQLVLQQLQAVVLVVLAPDDLRRYAYEYEHQQHDDCVVVSVVVVPPSHHYHYDVHHLADQVSRVVSLVPHRHQKYFYDYSNKHWHNHLVVVQVVVCVVDVQAFKEAEKAFAAESVRDRPDIGFCVVPNDLGRIMGRSVLCVVLPGFDSVPSPPRRVVSVVSSVVPHDYHYDYDHGIYHYD/DFAAEEEEEEDAQLVLQLLVAVVLVLLAPDDLRRYAYEYEHQQHDDCVVVSVVVCPPSHHYHYDVHHQDDQVRRVVSLVVHRHQKYFYDYSNKHWHNHLVVVQVVVCVVDVQAFKEAEKAFEAESVRDRPDIGFCVVPPDQGRIMGRSVLCVVLPGFDSPVVRSVVSVVSSVVPHDYHYDYDHTIYDYDD/DAAAAEEEEEEDAQLVLALLQAVVQVLLAPDDLSRYAYEYEHQQHPPCVVVSVVVVPPSHHYHYDVHHDDDLVRVLVRLVPHRHQKYFYDYSNKHWHNHLVVVQVVVCVVCVQAFKEAEKAFEAESVGDRPDIGFCVVPPDQGRMIGGSVLCVVLPSPPVCLRVDDSVVVQVSSVVPHDYHYDYDHTIYHYDD